Protein AF-0000000078980193 (afdb_homodimer)

Structure (mmCIF, N/CA/C/O backbone):
data_AF-0000000078980193-model_v1
#
loop_
_entity.id
_entity.type
_entity.pdbx_description
1 polymer 'Benzaldehyde lyase, putative'
#
loop_
_atom_site.group_PDB
_atom_site.id
_atom_site.type_symbol
_atom_site.label_atom_id
_atom_site.label_alt_id
_atom_site.label_comp_id
_atom_site.label_asym_id
_atom_site.label_entity_id
_atom_site.label_seq_id
_atom_site.pdbx_PDB_ins_code
_atom_site.Cartn_x
_atom_site.Cartn_y
_atom_site.Cartn_z
_atom_site.occupancy
_atom_site.B_iso_or_equiv
_atom_site.auth_seq_id
_atom_site.auth_comp_id
_atom_site.auth_asym_id
_atom_site.auth_atom_id
_atom_site.pdbx_PDB_model_num
ATOM 1 N N . MET A 1 1 ? -48.719 -17.031 8.781 1 31.34 1 MET A N 1
ATOM 2 C CA . MET A 1 1 ? -47.312 -17.172 9.219 1 31.34 1 MET A CA 1
ATOM 3 C C . MET A 1 1 ? -46.438 -16.125 8.57 1 31.34 1 MET A C 1
ATOM 5 O O . MET A 1 1 ? -46.312 -16.062 7.344 1 31.34 1 MET A O 1
ATOM 9 N N . ASN A 1 2 ? -46.312 -14.938 8.883 1 38.19 2 ASN A N 1
ATOM 10 C CA . ASN A 1 2 ? -45.719 -13.766 8.258 1 38.19 2 ASN A CA 1
ATOM 11 C C . ASN A 1 2 ? -44.25 -14.031 7.879 1 38.19 2 ASN A C 1
ATOM 13 O O . ASN A 1 2 ? -43.406 -14.273 8.75 1 38.19 2 ASN A O 1
ATOM 17 N N . ALA A 1 3 ? -43.906 -14.633 6.73 1 46.69 3 ALA A N 1
ATOM 18 C CA . ALA A 1 3 ? -42.625 -15.125 6.191 1 46.69 3 ALA A CA 1
ATOM 19 C C . ALA A 1 3 ? -41.5 -14.148 6.473 1 46.69 3 ALA A C 1
ATOM 21 O O . ALA A 1 3 ? -41.531 -13.008 6.004 1 46.69 3 ALA A O 1
ATOM 22 N N . HIS A 1 4 ? -40.844 -14.18 7.629 1 60.44 4 HIS A N 1
ATOM 23 C CA . HIS A 1 4 ? -39.719 -13.344 8.031 1 60.44 4 HIS A CA 1
ATOM 24 C C . HIS A 1 4 ? -38.625 -13.32 6.965 1 60.44 4 HIS A C 1
ATOM 26 O O . HIS A 1 4 ? -38.188 -14.367 6.508 1 60.44 4 HIS A O 1
ATOM 32 N N . THR A 1 5 ? -38.438 -12.164 6.18 1 81 5 THR A N 1
ATOM 33 C CA . THR A 1 5 ? -37.5 -11.961 5.082 1 81 5 THR A CA 1
ATOM 34 C C . THR A 1 5 ? -36.031 -12.039 5.578 1 81 5 THR A C 1
ATOM 36 O O . THR A 1 5 ? -35.688 -11.43 6.598 1 81 5 THR A O 1
ATOM 39 N N . ARG A 1 6 ? -35.25 -13.055 5.16 1 91.12 6 ARG A N 1
ATOM 40 C CA . ARG A 1 6 ? -33.844 -13.188 5.473 1 91.12 6 ARG A CA 1
ATOM 41 C C . ARG A 1 6 ? -33 -12.43 4.461 1 91.12 6 ARG A C 1
ATOM 43 O O . ARG A 1 6 ? -33.344 -12.352 3.281 1 91.12 6 ARG A O 1
ATOM 50 N N . ILE A 1 7 ? -32.062 -11.734 5.016 1 93.44 7 ILE A N 1
ATOM 51 C CA . ILE A 1 7 ? -31.141 -10.984 4.16 1 93.44 7 ILE A CA 1
ATOM 52 C C . ILE A 1 7 ? -29.703 -11.414 4.43 1 93.44 7 ILE A C 1
ATOM 54 O O . ILE A 1 7 ? -29.406 -11.977 5.488 1 93.44 7 ILE A O 1
ATOM 58 N N . ARG A 1 8 ? -28.797 -11.164 3.539 1 94.5 8 ARG A N 1
ATOM 59 C CA . ARG A 1 8 ? -27.406 -11.555 3.672 1 94.5 8 ARG A CA 1
ATOM 60 C C . ARG A 1 8 ? -26.703 -10.703 4.723 1 94.5 8 ARG A C 1
ATOM 62 O O . ARG A 1 8 ? -27.109 -9.578 5.008 1 94.5 8 ARG A O 1
ATOM 69 N N . GLY A 1 9 ? -25.641 -11.281 5.32 1 96.62 9 GLY A N 1
ATOM 70 C CA . GLY A 1 9 ? -24.828 -10.547 6.277 1 96.62 9 GLY A CA 1
ATOM 71 C C . GLY A 1 9 ? -24.312 -9.234 5.73 1 96.62 9 GLY A C 1
ATOM 72 O O . GLY A 1 9 ? -24.25 -8.234 6.453 1 96.62 9 GLY A O 1
ATOM 73 N N . GLY A 1 10 ? -23.953 -9.211 4.477 1 97.12 10 GLY A N 1
ATOM 74 C CA . GLY A 1 10 ? -23.516 -7.98 3.844 1 97.12 10 GLY A CA 1
ATOM 75 C C . GLY A 1 10 ? -24.578 -6.902 3.803 1 97.12 10 GLY A C 1
ATOM 76 O O . GLY A 1 10 ? -24.266 -5.719 3.941 1 97.12 10 GLY A O 1
ATOM 77 N N . ALA A 1 11 ? -25.781 -7.312 3.57 1 96.38 11 ALA A N 1
ATOM 78 C CA . ALA A 1 11 ? -26.891 -6.367 3.574 1 96.38 11 ALA A CA 1
ATOM 79 C C . ALA A 1 11 ? -27.125 -5.801 4.973 1 96.38 11 ALA A C 1
ATOM 81 O O . ALA A 1 11 ? -27.469 -4.625 5.121 1 96.38 11 ALA A O 1
ATOM 82 N N . LEU A 1 12 ? -27 -6.645 5.98 1 96.12 12 LEU A N 1
ATOM 83 C CA . LEU A 1 12 ? -27.078 -6.18 7.359 1 96.12 12 LEU A CA 1
ATOM 84 C C . LEU A 1 12 ? -26.031 -5.113 7.641 1 96.12 12 LEU A C 1
ATOM 86 O O . LEU A 1 12 ? -26.328 -4.102 8.289 1 96.12 12 LEU A O 1
ATOM 90 N N . LEU A 1 13 ? -24.812 -5.359 7.207 1 97.62 13 LEU A N 1
ATOM 91 C CA . LEU A 1 13 ? -23.719 -4.406 7.367 1 97.62 13 LEU A CA 1
ATOM 92 C C . LEU A 1 13 ? -24.078 -3.064 6.73 1 97.62 13 LEU A C 1
ATOM 94 O O . LEU A 1 13 ? -23.906 -2.016 7.359 1 97.62 13 LEU A O 1
ATOM 98 N N . ALA A 1 14 ? -24.531 -3.104 5.492 1 97.25 14 ALA A N 1
ATOM 99 C CA . ALA A 1 14 ? -24.859 -1.894 4.746 1 97.25 14 ALA A CA 1
ATOM 100 C C . ALA A 1 14 ? -25.953 -1.095 5.453 1 97.25 14 ALA A C 1
ATOM 102 O O . ALA A 1 14 ? -25.844 0.125 5.598 1 97.25 14 ALA A O 1
ATOM 103 N N . ARG A 1 15 ? -27 -1.766 5.898 1 94.75 15 ARG A N 1
ATOM 104 C CA . ARG A 1 15 ? -28.125 -1.109 6.562 1 94.75 15 ARG A CA 1
ATOM 105 C C . ARG A 1 15 ? -27.688 -0.506 7.895 1 94.75 15 ARG A C 1
ATOM 107 O O . ARG A 1 15 ? -28.125 0.593 8.25 1 94.75 15 ARG A O 1
ATOM 114 N N . ALA A 1 16 ? -26.875 -1.275 8.617 1 94.62 16 ALA A N 1
ATOM 115 C CA . ALA A 1 16 ? -26.375 -0.777 9.898 1 94.62 16 ALA A CA 1
ATOM 116 C C . ALA A 1 16 ? -25.547 0.498 9.703 1 94.62 16 ALA A C 1
ATOM 118 O O . ALA A 1 16 ? -25.688 1.45 10.477 1 94.62 16 ALA A O 1
ATOM 119 N N . LEU A 1 17 ? -24.688 0.54 8.719 1 96.69 17 LEU A N 1
ATOM 120 C CA . LEU A 1 17 ? -23.875 1.71 8.438 1 96.69 17 LEU A CA 1
ATOM 121 C C . LEU A 1 17 ? -24.734 2.896 8.023 1 96.69 17 LEU A C 1
ATOM 123 O O . LEU A 1 17 ? -24.5 4.023 8.477 1 96.69 17 LEU A O 1
ATOM 127 N N . LYS A 1 18 ? -25.688 2.617 7.172 1 94.56 18 LYS A N 1
ATOM 128 C CA . LYS A 1 18 ? -26.609 3.666 6.734 1 94.56 18 LYS A CA 1
ATOM 129 C C . LYS A 1 18 ? -27.391 4.242 7.91 1 94.56 18 LYS A C 1
ATOM 131 O O . LYS A 1 18 ? -27.547 5.461 8.016 1 94.56 18 LYS A O 1
ATOM 136 N N . GLU A 1 19 ? -27.844 3.375 8.734 1 91.75 19 GLU A N 1
ATOM 137 C CA . GLU A 1 19 ? -28.594 3.801 9.914 1 91.75 19 GLU A CA 1
ATOM 138 C C . GLU A 1 19 ? -27.75 4.688 10.82 1 91.75 19 GLU A C 1
ATOM 140 O O . GLU A 1 19 ? -28.266 5.621 11.438 1 91.75 19 GLU A O 1
ATOM 145 N N . LYS A 1 20 ? -26.453 4.395 10.93 1 92.31 20 LYS A N 1
ATOM 146 C CA . LYS A 1 20 ? -25.531 5.191 11.75 1 92.31 20 LYS A CA 1
ATOM 147 C C . LYS A 1 20 ? -25.312 6.574 11.141 1 92.31 20 LYS A C 1
ATOM 149 O O . LYS A 1 20 ? -25.016 7.531 11.852 1 92.31 20 LYS A O 1
ATOM 154 N N . GLY A 1 21 ? -25.406 6.656 9.797 1 91.88 21 GLY A N 1
ATOM 155 C CA . GLY A 1 21 ? -25.281 7.969 9.18 1 91.88 21 GLY A CA 1
ATOM 156 C C . GLY A 1 21 ? -24.156 8.047 8.164 1 91.88 21 GLY A C 1
ATOM 157 O O . GLY A 1 21 ? -23.797 9.133 7.719 1 91.88 21 GLY A O 1
ATOM 158 N N . VAL A 1 22 ? -23.625 6.883 7.785 1 94.56 22 VAL A N 1
ATOM 159 C CA . VAL A 1 22 ? -22.609 6.906 6.742 1 94.56 22 VAL A CA 1
ATOM 160 C C . VAL A 1 22 ? -23.203 7.438 5.441 1 94.56 22 VAL A C 1
ATOM 162 O O . VAL A 1 22 ? -24.25 6.957 4.996 1 94.56 22 VAL A O 1
ATOM 165 N N . GLU A 1 23 ? -22.516 8.344 4.844 1 90.38 23 GLU A N 1
ATOM 166 C CA . GLU A 1 23 ? -23.031 9 3.643 1 90.38 23 GLU A CA 1
ATOM 167 C C . GLU A 1 23 ? -22.25 8.57 2.404 1 90.38 23 GLU A C 1
ATOM 169 O O . GLU A 1 23 ? -22.734 8.727 1.278 1 90.38 23 GLU A O 1
ATOM 174 N N . HIS A 1 24 ? -21.062 8.086 2.561 1 92.12 24 HIS A N 1
ATOM 175 C CA . HIS A 1 24 ? -20.234 7.676 1.44 1 92.12 24 HIS A CA 1
ATOM 176 C C . HIS A 1 24 ? -19.406 6.438 1.793 1 92.12 24 HIS A C 1
ATOM 178 O O . HIS A 1 24 ? -19 6.266 2.943 1 92.12 24 HIS A O 1
ATOM 184 N N . ALA A 1 25 ? -19.266 5.641 0.826 1 97.12 25 ALA A N 1
ATOM 185 C CA . ALA A 1 25 ? -18.344 4.52 0.911 1 97.12 25 ALA A CA 1
ATOM 186 C C . ALA A 1 25 ? -17.344 4.539 -0.247 1 97.12 25 ALA A C 1
ATOM 188 O O . ALA A 1 25 ? -17.656 5.047 -1.328 1 97.12 25 ALA A O 1
ATOM 189 N N . PHE A 1 26 ? -16.188 4.125 -0.017 1 98.5 26 PHE A N 1
ATOM 190 C CA . PHE A 1 26 ? -15.109 4.035 -0.998 1 98.5 26 PHE A CA 1
ATOM 191 C C . PHE A 1 26 ? -14.562 2.615 -1.082 1 98.5 26 PHE A C 1
ATOM 193 O O . PHE A 1 26 ? -14.445 1.931 -0.063 1 98.5 26 PHE A O 1
ATOM 200 N N . THR A 1 27 ? -14.281 2.117 -2.299 1 98.25 27 THR A N 1
ATOM 201 C CA . THR A 1 27 ? -13.922 0.709 -2.422 1 98.25 27 THR A CA 1
ATOM 202 C C . THR A 1 27 ? -13.102 0.469 -3.686 1 98.25 27 THR A C 1
ATOM 204 O O . THR A 1 27 ? -12.977 1.358 -4.531 1 98.25 27 THR A O 1
ATOM 207 N N . LEU A 1 28 ? -12.367 -0.511 -3.801 1 97.69 28 LEU A N 1
ATOM 208 C CA . LEU A 1 28 ? -12.133 -1.345 -4.973 1 97.69 28 LEU A CA 1
ATOM 209 C C . LEU A 1 28 ? -12.859 -2.678 -4.848 1 97.69 28 LEU A C 1
ATOM 211 O O . LEU A 1 28 ? -12.492 -3.52 -4.027 1 97.69 28 LEU A O 1
ATOM 215 N N . ALA A 1 29 ? -13.844 -2.822 -5.637 1 96.75 29 ALA A N 1
ATOM 216 C CA . ALA A 1 29 ? -14.797 -3.916 -5.473 1 96.75 29 ALA A CA 1
ATOM 217 C C . ALA A 1 29 ? -14.102 -5.27 -5.574 1 96.75 29 ALA A C 1
ATOM 219 O O . ALA A 1 29 ? -13.234 -5.465 -6.43 1 96.75 29 ALA A O 1
ATOM 220 N N . GLY A 1 30 ? -14.406 -6.16 -4.688 1 94.31 30 GLY A N 1
ATOM 221 C CA . GLY A 1 30 ? -13.906 -7.523 -4.664 1 94.31 30 GLY A CA 1
ATOM 222 C C . GLY A 1 30 ? -14.984 -8.547 -4.375 1 94.31 30 GLY A C 1
ATOM 223 O O . GLY A 1 30 ? -16.031 -8.219 -3.803 1 94.31 30 GLY A O 1
ATOM 224 N N . GLY A 1 31 ? -14.711 -9.742 -4.75 1 93.44 31 GLY A N 1
ATOM 225 C CA . GLY A 1 31 ? -15.703 -10.812 -4.652 1 93.44 31 GLY A CA 1
ATOM 226 C C . GLY A 1 31 ? -16.156 -11.07 -3.229 1 93.44 31 GLY A C 1
ATOM 227 O O . GLY A 1 31 ? -17.328 -11.367 -2.992 1 93.44 31 GLY A O 1
ATOM 228 N N . PHE A 1 32 ? -15.266 -10.906 -2.273 1 94.88 32 PHE A N 1
ATOM 229 C CA . PHE A 1 32 ? -15.578 -11.172 -0.874 1 94.88 32 PHE A CA 1
ATOM 230 C C . PHE A 1 32 ? -16.531 -10.109 -0.33 1 94.88 32 PHE A C 1
ATOM 232 O O . PHE A 1 32 ? -17.141 -10.305 0.726 1 94.88 32 PHE A O 1
ATOM 239 N N . CYS A 1 33 ? -16.672 -9.016 -1.038 1 96.94 33 CYS A N 1
ATOM 240 C CA . CYS A 1 33 ? -17.453 -7.879 -0.556 1 96.94 33 CYS A CA 1
ATOM 241 C C . CYS A 1 33 ? -18.797 -7.809 -1.258 1 96.94 33 CYS A C 1
ATOM 243 O O . CYS A 1 33 ? -19.609 -6.926 -0.967 1 96.94 33 CYS A O 1
ATOM 245 N N . ASN A 1 34 ? -19.156 -8.742 -2.143 1 96.44 34 ASN A N 1
ATOM 246 C CA . ASN A 1 34 ? -20.297 -8.641 -3.045 1 96.44 34 ASN A CA 1
ATOM 247 C C . ASN A 1 34 ? -21.609 -8.461 -2.275 1 96.44 34 ASN A C 1
ATOM 249 O O . ASN A 1 34 ? -22.422 -7.602 -2.613 1 96.44 34 ASN A O 1
ATOM 253 N N . PRO A 1 35 ? -21.844 -9.211 -1.15 1 96.5 35 PRO A N 1
ATOM 254 C CA . PRO A 1 35 ? -23.109 -9 -0.446 1 96.5 35 PRO A CA 1
ATOM 255 C C . PRO A 1 35 ? -23.219 -7.609 0.171 1 96.5 35 PRO A C 1
ATOM 257 O O . PRO A 1 35 ? -24.312 -7.043 0.232 1 96.5 35 PRO A O 1
ATOM 260 N N . ALA A 1 36 ? -22.109 -7.117 0.68 1 97.94 36 ALA A N 1
ATOM 261 C CA . ALA A 1 36 ? -22.125 -5.754 1.201 1 97.94 36 ALA A CA 1
ATOM 262 C C . ALA A 1 36 ? -22.375 -4.742 0.085 1 97.94 36 ALA A C 1
ATOM 264 O O . ALA A 1 36 ? -23.109 -3.768 0.272 1 97.94 36 ALA A O 1
ATOM 265 N N . LEU A 1 37 ? -21.766 -4.945 -1.057 1 97.56 37 LEU A N 1
ATOM 266 C CA . LEU A 1 37 ? -21.969 -4.07 -2.207 1 97.56 37 LEU A CA 1
ATOM 267 C C . LEU A 1 37 ? -23.422 -4.117 -2.678 1 97.56 37 LEU A C 1
ATOM 269 O O . LEU A 1 37 ? -23.984 -3.086 -3.041 1 97.56 37 LEU A O 1
ATOM 273 N N . GLU A 1 38 ? -23.969 -5.332 -2.684 1 96.88 38 GLU A N 1
ATOM 274 C CA . GLU A 1 38 ? -25.391 -5.441 -2.98 1 96.88 38 GLU A CA 1
ATOM 275 C C . GLU A 1 38 ? -26.219 -4.641 -1.986 1 96.88 38 GLU A C 1
ATOM 277 O O . GLU A 1 38 ? -27.172 -3.951 -2.375 1 96.88 38 GLU A O 1
ATOM 282 N N . GLY A 1 39 ? -25.844 -4.77 -0.725 1 96.62 39 GLY A N 1
ATOM 283 C CA . GLY A 1 39 ? -26.516 -3.992 0.304 1 96.62 39 GLY A CA 1
ATOM 284 C C . GLY A 1 39 ? -26.391 -2.494 0.094 1 96.62 39 GLY A C 1
ATOM 285 O O . GLY A 1 39 ? -27.359 -1.756 0.271 1 96.62 39 GLY A O 1
ATOM 286 N N . PHE A 1 40 ? -25.219 -2.018 -0.251 1 97.06 40 PHE A N 1
ATOM 287 C CA . PHE A 1 40 ? -25 -0.603 -0.536 1 97.06 40 PHE A CA 1
ATOM 288 C C . PHE A 1 40 ? -25.875 -0.147 -1.695 1 97.06 40 PHE A C 1
ATOM 290 O O . PHE A 1 40 ? -26.453 0.946 -1.656 1 97.06 40 PHE A O 1
ATOM 297 N N . MET A 1 41 ? -25.922 -0.979 -2.709 1 95.88 41 MET A N 1
ATOM 298 C CA . MET A 1 41 ? -26.781 -0.67 -3.852 1 95.88 41 MET A CA 1
ATOM 299 C C . MET A 1 41 ? -28.234 -0.536 -3.418 1 95.88 41 MET A C 1
ATOM 301 O O . MET A 1 41 ? -28.906 0.418 -3.799 1 95.88 41 MET A O 1
ATOM 305 N N . GLU A 1 42 ? -28.672 -1.447 -2.59 1 94.69 42 GLU A N 1
ATOM 306 C CA . GLU A 1 42 ? -30.047 -1.462 -2.117 1 94.69 42 GLU A CA 1
ATOM 307 C C . GLU A 1 42 ? -30.359 -0.227 -1.275 1 94.69 42 GLU A C 1
ATOM 309 O O . GLU A 1 42 ? -31.453 0.335 -1.366 1 94.69 42 GLU A O 1
ATOM 314 N N . CYS A 1 43 ? -29.359 0.162 -0.518 1 93.94 43 CYS A N 1
ATOM 315 C CA . CYS A 1 43 ? -29.547 1.308 0.364 1 93.94 43 CYS A CA 1
ATOM 316 C C . CYS A 1 43 ? -29.234 2.611 -0.359 1 93.94 43 CYS A C 1
ATOM 318 O O . CYS A 1 43 ? -29.281 3.686 0.243 1 93.94 43 CYS A O 1
ATOM 320 N N . GLN A 1 44 ? -28.859 2.559 -1.603 1 93.75 44 GLN A N 1
ATOM 321 C CA . GLN A 1 44 ? -28.5 3.721 -2.412 1 93.75 44 GLN A CA 1
ATOM 322 C C . GLN A 1 44 ? -27.359 4.504 -1.776 1 93.75 44 GLN A C 1
ATOM 324 O O . GLN A 1 44 ? -27.422 5.73 -1.669 1 93.75 44 GLN A O 1
ATOM 329 N N . MET A 1 45 ? -26.422 3.779 -1.194 1 93 45 MET A N 1
ATOM 330 C CA . MET A 1 45 ? -25.203 4.371 -0.652 1 93 45 MET A CA 1
ATOM 331 C C . MET A 1 45 ? -24.312 4.91 -1.769 1 93 45 MET A C 1
ATOM 333 O O . MET A 1 45 ? -23.875 4.156 -2.646 1 93 45 MET A O 1
ATOM 337 N N . PRO A 1 46 ? -24.078 6.23 -1.783 1 91.62 46 PRO A N 1
ATOM 338 C CA . PRO A 1 46 ? -23.078 6.703 -2.738 1 91.62 46 PRO A CA 1
ATOM 339 C C . PRO A 1 46 ? -21.719 6.023 -2.553 1 91.62 46 PRO A C 1
ATOM 341 O O . PRO A 1 46 ? -21.25 5.879 -1.424 1 91.62 46 PRO A O 1
ATOM 344 N N . ILE A 1 47 ? -21.172 5.512 -3.668 1 95.06 47 ILE A N 1
ATOM 345 C CA . ILE A 1 47 ? -19.906 4.789 -3.596 1 95.06 47 ILE A CA 1
ATOM 346 C C . ILE A 1 47 ? -18.984 5.246 -4.727 1 95.06 47 ILE A C 1
ATOM 348 O O . ILE A 1 47 ? -19.453 5.562 -5.824 1 95.06 47 ILE A O 1
ATOM 352 N N . ILE A 1 48 ? -17.719 5.449 -4.473 1 96.31 48 ILE A N 1
ATOM 353 C CA . ILE A 1 48 ? -16.688 5.656 -5.496 1 96.31 48 ILE A CA 1
ATOM 354 C C . ILE A 1 48 ? -15.812 4.41 -5.609 1 96.31 48 ILE A C 1
ATOM 356 O O . ILE A 1 48 ? -15.25 3.951 -4.613 1 96.31 48 ILE A O 1
ATOM 360 N N . ASN A 1 49 ? -15.805 3.805 -6.742 1 96.06 49 ASN A N 1
ATOM 361 C CA . ASN A 1 49 ? -14.875 2.727 -7.062 1 96.06 49 ASN A CA 1
ATOM 362 C C . ASN A 1 49 ? -13.492 3.266 -7.426 1 96.06 49 ASN A C 1
ATOM 364 O O . ASN A 1 49 ? -13.359 4.094 -8.328 1 96.06 49 ASN A O 1
ATOM 368 N N . CYS A 1 50 ? -12.484 2.838 -6.734 1 97.5 50 CYS A N 1
ATOM 369 C CA . CYS A 1 50 ? -11.156 3.42 -6.863 1 97.5 50 CYS A CA 1
ATOM 370 C C . CYS A 1 50 ? -10.211 2.475 -7.602 1 97.5 50 CYS A C 1
ATOM 372 O O . CYS A 1 50 ? -10.461 1.268 -7.656 1 97.5 50 CYS A O 1
ATOM 374 N N . PRO A 1 51 ? -9.156 2.979 -8.211 1 97.31 51 PRO A N 1
ATOM 375 C CA . PRO A 1 51 ? -8.203 2.137 -8.938 1 97.31 51 PRO A CA 1
ATOM 376 C C . PRO A 1 51 ? -7.352 1.27 -8.008 1 97.31 51 PRO A C 1
ATOM 378 O O . PRO A 1 51 ? -6.715 0.315 -8.461 1 97.31 51 PRO A O 1
ATOM 381 N N . HIS A 1 52 ? -7.309 1.572 -6.789 1 98.06 52 HIS A N 1
ATOM 382 C CA . HIS A 1 52 ? -6.492 0.908 -5.781 1 98.06 52 HIS A CA 1
ATOM 383 C C . HIS A 1 52 ? -7.086 1.083 -4.387 1 98.06 52 HIS A C 1
ATOM 385 O O . HIS A 1 52 ? -7.621 2.146 -4.062 1 98.06 52 HIS A O 1
ATOM 391 N N . GLU A 1 53 ? -6.969 0.122 -3.52 1 98.38 53 GLU A N 1
ATOM 392 C CA . GLU A 1 53 ? -7.574 0.171 -2.191 1 98.38 53 GLU A CA 1
ATOM 393 C C . GLU A 1 53 ? -6.918 1.244 -1.327 1 98.38 53 GLU A C 1
ATOM 395 O O . GLU A 1 53 ? -7.566 1.832 -0.46 1 98.38 53 GLU A O 1
ATOM 400 N N . GLN A 1 54 ? -5.605 1.533 -1.517 1 98.25 54 GLN A N 1
ATOM 401 C CA . GLN A 1 54 ? -4.957 2.648 -0.836 1 98.25 54 GLN A CA 1
ATOM 402 C C . GLN A 1 54 ? -5.656 3.969 -1.154 1 98.25 54 GLN A C 1
ATOM 404 O O . GLN A 1 54 ? -5.832 4.812 -0.272 1 98.25 54 GLN A O 1
ATOM 409 N N . VAL A 1 55 ? -6.035 4.188 -2.432 1 98.31 55 VAL A N 1
ATOM 410 C CA . VAL A 1 55 ? -6.734 5.391 -2.873 1 98.31 55 VAL A CA 1
ATOM 411 C C . VAL A 1 55 ? -8.109 5.461 -2.209 1 98.31 55 VAL A C 1
ATOM 413 O O . VAL A 1 55 ? -8.523 6.527 -1.752 1 98.31 55 VAL A O 1
ATOM 416 N N . ALA A 1 56 ? -8.781 4.297 -2.1 1 98.62 56 ALA A N 1
ATOM 417 C CA . ALA A 1 56 ? -10.07 4.242 -1.408 1 98.62 56 ALA A CA 1
ATOM 418 C C . ALA A 1 56 ? -9.93 4.703 0.04 1 98.62 56 ALA A C 1
ATOM 420 O O . ALA A 1 56 ? -10.75 5.488 0.529 1 98.62 56 ALA A O 1
ATOM 421 N N . GLY A 1 57 ? -8.922 4.199 0.712 1 98.69 57 GLY A N 1
ATOM 422 C CA . GLY A 1 57 ? -8.68 4.598 2.09 1 98.69 57 GLY A CA 1
ATOM 423 C C . GLY A 1 57 ? -8.359 6.074 2.24 1 98.69 57 GLY A C 1
ATOM 424 O O . GLY A 1 57 ? -8.883 6.738 3.135 1 98.69 57 GLY A O 1
ATOM 425 N N . HIS A 1 58 ? -7.504 6.629 1.357 1 98.56 58 HIS A N 1
ATOM 426 C CA . HIS A 1 58 ? -7.145 8.039 1.423 1 98.56 58 HIS A CA 1
ATOM 427 C C . HIS A 1 58 ? -8.344 8.93 1.112 1 98.56 58 HIS A C 1
ATOM 429 O O . HIS A 1 58 ? -8.477 10.016 1.679 1 98.56 58 HIS A O 1
ATOM 435 N N . LEU A 1 59 ? -9.172 8.477 0.176 1 98.38 59 LEU A N 1
ATOM 436 C CA . LEU A 1 59 ? -10.391 9.227 -0.116 1 98.38 59 LEU A CA 1
ATOM 437 C C . LEU A 1 59 ? -11.312 9.25 1.096 1 98.38 59 LEU A C 1
ATOM 439 O O . LEU A 1 59 ? -11.898 10.289 1.415 1 98.38 59 LEU A O 1
ATOM 443 N N . ALA A 1 60 ? -11.461 8.109 1.756 1 98.62 60 ALA A N 1
ATOM 444 C CA . ALA A 1 60 ? -12.25 8.047 2.982 1 98.62 60 ALA A CA 1
ATOM 445 C C . ALA A 1 60 ? -11.688 8.984 4.047 1 98.62 60 ALA A C 1
ATOM 447 O O . ALA A 1 60 ? -12.438 9.688 4.73 1 98.62 60 ALA A O 1
ATOM 448 N N . ASP A 1 61 ? -10.391 9.031 4.168 1 98 61 ASP A N 1
ATOM 449 C CA . ASP A 1 61 ? -9.711 9.898 5.117 1 98 61 ASP A CA 1
ATOM 450 C C . ASP A 1 61 ? -9.984 11.375 4.812 1 98 61 ASP A C 1
ATOM 452 O O . ASP A 1 61 ? -10.461 12.109 5.676 1 98 61 ASP A O 1
ATOM 456 N N . GLY A 1 62 ? -9.734 11.773 3.514 1 97.25 62 GLY A N 1
ATOM 457 C CA . GLY A 1 62 ? -9.992 13.141 3.113 1 97.25 62 GLY A CA 1
ATOM 458 C C . GLY A 1 62 ? -11.43 13.562 3.32 1 97.25 62 GLY A C 1
ATOM 459 O O . GLY A 1 62 ? -11.695 14.664 3.814 1 97.25 62 GLY A O 1
ATOM 460 N N . HIS A 1 63 ? -12.32 12.68 2.977 1 97.56 63 HIS A N 1
ATOM 461 C CA . HIS A 1 63 ? -13.742 12.945 3.16 1 97.56 63 HIS A CA 1
ATOM 462 C C . HIS A 1 63 ? -14.07 13.172 4.629 1 97.56 63 HIS A C 1
ATOM 464 O O . HIS A 1 63 ? -14.773 14.133 4.973 1 97.56 63 HIS A O 1
ATOM 470 N N . SER A 1 64 ? -13.578 12.328 5.465 1 96.81 64 SER A N 1
ATOM 471 C CA . SER A 1 64 ? -13.875 12.375 6.891 1 96.81 64 SER A CA 1
ATOM 472 C C . SER A 1 64 ? -13.25 13.602 7.543 1 96.81 64 SER A C 1
ATOM 474 O O . SER A 1 64 ? -13.844 14.203 8.445 1 96.81 64 SER A O 1
ATOM 476 N N . ARG A 1 65 ? -12.062 14.008 7.086 1 95.25 65 ARG A N 1
ATOM 477 C CA . ARG A 1 65 ? -11.414 15.203 7.629 1 95.25 65 ARG A CA 1
ATOM 478 C C . ARG A 1 65 ? -12.258 16.453 7.375 1 95.25 65 ARG A C 1
ATOM 480 O O . ARG A 1 65 ? -12.289 17.359 8.203 1 95.25 65 ARG A O 1
ATOM 487 N N . ILE A 1 66 ? -12.93 16.453 6.242 1 95.31 66 ILE A N 1
ATOM 488 C CA . ILE A 1 66 ? -13.688 17.641 5.852 1 95.31 66 ILE A CA 1
ATOM 489 C C . ILE A 1 66 ? -15.062 17.609 6.52 1 95.31 66 ILE A C 1
ATOM 491 O O . ILE A 1 66 ? -15.5 18.609 7.082 1 95.31 66 ILE A O 1
ATOM 495 N N . THR A 1 67 ? -15.703 16.453 6.574 1 94.69 67 THR A N 1
ATOM 496 C CA . THR A 1 67 ? -17.078 16.359 7.047 1 94.69 67 THR A CA 1
ATOM 497 C C . THR A 1 67 ? -17.125 16.156 8.562 1 94.69 67 THR A C 1
ATOM 499 O O . THR A 1 67 ? -18.156 16.375 9.195 1 94.69 67 THR A O 1
ATOM 502 N N . ARG A 1 68 ? -15.992 15.586 9.109 1 92.31 68 ARG A N 1
ATOM 503 C CA . ARG A 1 68 ? -15.867 15.25 10.523 1 92.31 68 ARG A CA 1
ATOM 504 C C . ARG A 1 68 ? -16.828 14.141 10.914 1 92.31 68 ARG A C 1
ATOM 506 O O . ARG A 1 68 ? -17.281 14.078 12.062 1 92.31 68 ARG A O 1
ATOM 513 N N . LYS A 1 69 ? -17.25 13.375 9.922 1 93.31 69 LYS A N 1
ATOM 514 C CA . LYS A 1 69 ? -18.094 12.195 10.102 1 93.31 69 LYS A CA 1
ATOM 515 C C . LYS A 1 69 ? -17.391 10.938 9.602 1 93.31 69 LYS A C 1
ATOM 517 O O . LYS A 1 69 ? -16.625 10.992 8.633 1 93.31 69 LYS A O 1
ATOM 522 N N . PRO A 1 70 ? -17.734 9.82 10.305 1 95.88 70 PRO A N 1
ATOM 523 C CA . PRO A 1 70 ? -17.125 8.578 9.82 1 95.88 70 PRO A CA 1
ATOM 524 C C . PRO A 1 70 ? -17.5 8.258 8.375 1 95.88 70 PRO A C 1
ATOM 526 O O . PRO A 1 70 ? -18.641 8.484 7.969 1 95.88 70 PRO A O 1
ATOM 529 N N . SER A 1 71 ? -16.578 7.832 7.617 1 97.06 71 SER A N 1
ATOM 530 C CA . SER A 1 71 ? -16.797 7.234 6.301 1 97.06 71 SER A CA 1
ATOM 531 C C . SER A 1 71 ? -16.266 5.805 6.25 1 97.06 71 SER A C 1
ATOM 533 O O . SER A 1 71 ? -15.711 5.309 7.234 1 97.06 71 SER A O 1
ATOM 535 N N . VAL A 1 72 ? -16.562 5.102 5.109 1 98.56 72 VAL A N 1
ATOM 536 C CA . VAL A 1 72 ? -16.266 3.67 5.059 1 98.56 72 VAL A CA 1
ATOM 537 C C . VAL A 1 72 ? -15.297 3.383 3.91 1 98.56 72 VAL A C 1
ATOM 539 O O . VAL A 1 72 ? -15.461 3.904 2.805 1 98.56 72 VAL A O 1
ATOM 542 N N . CYS A 1 73 ? -14.258 2.662 4.133 1 98.75 73 CYS A N 1
ATOM 543 C CA . CYS A 1 73 ? -13.414 1.992 3.146 1 98.75 73 CYS A CA 1
ATOM 544 C C . CYS A 1 73 ? -13.633 0.485 3.176 1 98.75 73 CYS A C 1
ATOM 546 O O . CYS A 1 73 ? -13.273 -0.182 4.148 1 98.75 73 CYS A O 1
ATOM 548 N N . LEU A 1 74 ? -14.258 -0.097 2.154 1 98.75 74 LEU A N 1
ATOM 549 C CA . LEU A 1 74 ? -14.602 -1.512 2.072 1 98.75 74 LEU A CA 1
ATOM 550 C C . LEU A 1 74 ? -13.711 -2.23 1.062 1 98.75 74 LEU A C 1
ATOM 552 O O . LEU A 1 74 ? -13.719 -1.896 -0.124 1 98.75 74 LEU A O 1
ATOM 556 N N . VAL A 1 75 ? -12.977 -3.244 1.534 1 98.12 75 VAL A N 1
ATOM 557 C CA . VAL A 1 75 ? -12.039 -3.916 0.632 1 98.12 75 VAL A CA 1
ATOM 558 C C . VAL A 1 75 ? -12.016 -5.41 0.937 1 98.12 75 VAL A C 1
ATOM 560 O O . VAL A 1 75 ? -12.555 -5.855 1.953 1 98.12 75 VAL A O 1
ATOM 563 N N . GLY A 1 76 ? -11.5 -6.211 0.023 1 97.06 76 GLY A N 1
ATOM 564 C CA . GLY A 1 76 ? -11.289 -7.633 0.23 1 97.06 76 GLY A CA 1
ATOM 565 C C . GLY A 1 76 ? -10.039 -7.941 1.029 1 97.06 76 GLY A C 1
ATOM 566 O O . GLY A 1 76 ? -9.359 -7.031 1.507 1 97.06 76 GLY A O 1
ATOM 567 N N . PRO A 1 77 ? -9.664 -9.211 1.178 1 94.38 77 PRO A N 1
ATOM 568 C CA . PRO A 1 77 ? -8.539 -9.578 2.043 1 94.38 77 PRO A CA 1
ATOM 569 C C . PRO A 1 77 ? -7.199 -9.047 1.533 1 94.38 77 PRO A C 1
ATOM 571 O O . PRO A 1 77 ? -6.438 -8.453 2.297 1 94.38 77 PRO A O 1
ATOM 574 N N . GLU A 1 78 ? -6.891 -9.305 0.265 1 92.75 78 GLU A N 1
ATOM 575 C CA . GLU A 1 78 ? -5.641 -8.773 -0.277 1 92.75 78 GLU A CA 1
ATOM 576 C C . GLU A 1 78 ? -5.68 -7.254 -0.367 1 92.75 78 GLU A C 1
ATOM 578 O O . GLU A 1 78 ? -4.652 -6.59 -0.208 1 92.75 78 GLU A O 1
ATOM 583 N N . GLY A 1 79 ? -6.871 -6.691 -0.618 1 96.75 79 GLY A N 1
ATOM 584 C CA . GLY A 1 79 ? -7.059 -5.25 -0.631 1 96.75 79 GLY A CA 1
ATOM 585 C C . GLY A 1 79 ? -6.805 -4.605 0.718 1 96.75 79 GLY A C 1
ATOM 586 O O . GLY A 1 79 ? -6.387 -3.447 0.788 1 96.75 79 GLY A O 1
ATOM 587 N N . PHE A 1 80 ? -7.051 -5.414 1.796 1 97.94 80 PHE A N 1
ATOM 588 C CA . PHE A 1 80 ? -6.738 -4.93 3.137 1 97.94 80 PHE A CA 1
ATOM 589 C C . PHE A 1 80 ? -5.273 -4.52 3.236 1 97.94 80 PHE A C 1
ATOM 591 O O . PHE A 1 80 ? -4.957 -3.453 3.764 1 97.94 80 PHE A O 1
ATOM 598 N N . ALA A 1 81 ? -4.367 -5.344 2.725 1 97.81 81 ALA A N 1
ATOM 599 C CA . ALA A 1 81 ? -2.941 -5.027 2.775 1 97.81 81 ALA A CA 1
ATOM 600 C C . ALA A 1 81 ? -2.645 -3.719 2.049 1 97.81 81 ALA A C 1
ATOM 602 O O . ALA A 1 81 ? -1.811 -2.928 2.498 1 97.81 81 ALA A O 1
ATOM 603 N N . ASN A 1 82 ? -3.344 -3.473 0.953 1 98.19 82 ASN A N 1
ATOM 604 C CA . ASN A 1 82 ? -3.188 -2.242 0.185 1 98.19 82 ASN A CA 1
ATOM 605 C C . ASN A 1 82 ? -3.709 -1.031 0.953 1 98.19 82 ASN A C 1
ATOM 607 O O . ASN A 1 82 ? -3.283 0.098 0.704 1 98.19 82 ASN A O 1
ATOM 611 N N . ALA A 1 83 ? -4.629 -1.206 1.902 1 98.38 83 ALA A N 1
ATOM 612 C CA . ALA A 1 83 ? -5.266 -0.103 2.619 1 98.38 83 ALA A CA 1
ATOM 613 C C . ALA A 1 83 ? -4.465 0.277 3.861 1 98.38 83 ALA A C 1
ATOM 615 O O . ALA A 1 83 ? -4.723 1.312 4.48 1 98.38 83 ALA A O 1
ATOM 616 N N . VAL A 1 84 ? -3.439 -0.476 4.227 1 98.5 84 VAL A N 1
ATOM 617 C CA . VAL A 1 84 ? -2.689 -0.308 5.469 1 98.5 84 VAL A CA 1
ATOM 618 C C . VAL A 1 84 ? -2.068 1.086 5.516 1 98.5 84 VAL A C 1
ATOM 620 O O . VAL A 1 84 ? -2.152 1.777 6.531 1 98.5 84 VAL A O 1
ATOM 623 N N . PRO A 1 85 ? -1.49 1.582 4.406 1 97.94 85 PRO A N 1
ATOM 624 C CA . PRO A 1 85 ? -0.924 2.932 4.477 1 97.94 85 PRO A CA 1
ATOM 625 C C . PRO A 1 85 ? -1.98 4 4.738 1 97.94 85 PRO A C 1
ATOM 627 O O . PRO A 1 85 ? -1.695 5.012 5.387 1 97.94 85 PRO A O 1
ATOM 630 N N . ALA A 1 86 ? -3.189 3.799 4.211 1 98.25 86 ALA A N 1
ATOM 631 C CA . ALA A 1 86 ? -4.262 4.754 4.484 1 98.25 86 ALA A CA 1
ATOM 632 C C . ALA A 1 86 ? -4.676 4.711 5.949 1 98.25 86 ALA A C 1
ATOM 634 O O . ALA A 1 86 ? -5.047 5.734 6.527 1 98.25 86 ALA A O 1
ATOM 635 N N . MET A 1 87 ? -4.629 3.516 6.602 1 98.38 87 MET A N 1
ATOM 636 C CA . MET A 1 87 ? -4.879 3.404 8.031 1 98.38 87 MET A CA 1
ATOM 637 C C . MET A 1 87 ? -3.861 4.215 8.828 1 98.38 87 MET A C 1
ATOM 639 O O . MET A 1 87 ? -4.227 4.922 9.773 1 98.38 87 MET A O 1
ATOM 643 N N . LEU A 1 88 ? -2.633 4.133 8.383 1 97.25 88 LEU A N 1
ATOM 644 C CA . LEU A 1 88 ? -1.559 4.867 9.047 1 97.25 88 LEU A CA 1
ATOM 645 C C . LEU A 1 88 ? -1.806 6.371 8.977 1 97.25 88 LEU A C 1
ATOM 647 O O . LEU A 1 88 ? -1.667 7.074 9.977 1 97.25 88 LEU A O 1
ATOM 651 N N . GLU A 1 89 ? -2.148 6.848 7.781 1 96.19 89 GLU A N 1
ATOM 652 C CA . GLU A 1 89 ? -2.406 8.266 7.582 1 96.19 89 GLU A CA 1
ATOM 653 C C . GLU A 1 89 ? -3.588 8.742 8.422 1 96.19 89 GLU A C 1
ATOM 655 O O . GLU A 1 89 ? -3.516 9.789 9.07 1 96.19 89 GLU A O 1
ATOM 660 N N . ALA A 1 90 ? -4.625 7.977 8.43 1 96.88 90 ALA A N 1
ATOM 661 C CA . ALA A 1 90 ? -5.809 8.312 9.219 1 96.88 90 ALA A CA 1
ATOM 662 C C . ALA A 1 90 ? -5.496 8.289 10.711 1 96.88 90 ALA A C 1
ATOM 664 O O . ALA A 1 90 ? -6 9.117 11.469 1 96.88 90 ALA A O 1
ATOM 665 N N . TRP A 1 91 ? -4.688 7.363 11.125 1 94.88 91 TRP A N 1
ATOM 666 C CA . TRP A 1 91 ? -4.273 7.23 12.516 1 94.88 91 TRP A CA 1
ATOM 667 C C . TRP A 1 91 ? -3.537 8.477 12.984 1 94.88 91 TRP A C 1
ATOM 669 O O . TRP A 1 91 ? -3.814 9 14.07 1 94.88 91 TRP A O 1
ATOM 679 N N . GLY A 1 92 ? -2.686 8.977 12.164 1 90.88 92 GLY A N 1
ATOM 680 C CA . GLY A 1 92 ? -1.91 10.156 12.508 1 90.88 92 GLY A CA 1
ATOM 681 C C . GLY A 1 92 ? -2.764 11.398 12.703 1 90.88 92 GLY A C 1
ATOM 682 O O . GLY A 1 92 ? -2.475 12.227 13.57 1 90.88 92 GLY A O 1
ATOM 683 N N . GLU A 1 93 ? -3.832 11.492 11.938 1 91.75 93 GLU A N 1
ATOM 684 C CA . GLU A 1 93 ? -4.688 12.68 11.984 1 91.75 93 GLU A CA 1
ATOM 685 C C . GLU A 1 93 ? -5.938 12.43 12.82 1 91.75 93 GLU A C 1
ATOM 687 O O . GLU A 1 93 ? -6.809 13.297 12.922 1 91.75 93 GLU A O 1
ATOM 692 N N . ARG A 1 94 ? -6.031 11.242 13.414 1 92.75 94 ARG A N 1
ATOM 693 C CA . ARG A 1 94 ? -7.152 10.836 14.258 1 92.75 94 ARG A CA 1
ATOM 694 C C . ARG A 1 94 ? -8.461 10.875 13.477 1 92.75 94 ARG A C 1
ATOM 696 O O . ARG A 1 94 ? -9.492 11.305 14.008 1 92.75 94 ARG A O 1
ATOM 703 N N . THR A 1 95 ? -8.391 10.5 12.211 1 96 95 THR A N 1
ATOM 704 C CA . THR A 1 95 ? -9.57 10.531 11.344 1 96 95 THR A CA 1
ATOM 705 C C . THR A 1 95 ? -10.438 9.297 11.57 1 96 95 THR A C 1
ATOM 707 O O . THR A 1 95 ? -9.953 8.172 11.5 1 96 95 THR A O 1
ATOM 710 N N . PRO A 1 96 ? -11.703 9.438 11.836 1 96.88 96 PRO A N 1
ATOM 711 C CA . PRO A 1 96 ? -12.586 8.305 12.125 1 96.88 96 PRO A CA 1
ATOM 712 C C . PRO A 1 96 ? -13.031 7.562 10.867 1 96.88 96 PRO A C 1
ATOM 714 O O . PRO A 1 96 ? -14.227 7.492 10.578 1 96.88 96 PRO A O 1
ATOM 717 N N . VAL A 1 97 ? -12.195 6.922 10.211 1 98.56 97 VAL A N 1
ATOM 718 C CA . VAL A 1 97 ? -12.523 6.059 9.078 1 98.56 97 VAL A CA 1
ATOM 719 C C . VAL A 1 97 ? -12.836 4.648 9.578 1 98.56 97 VAL A C 1
ATOM 721 O O . VAL A 1 97 ? -12.133 4.117 10.438 1 98.56 97 VAL A O 1
ATOM 724 N N . ILE A 1 98 ? -13.914 4.066 9.086 1 98.75 98 ILE A N 1
ATOM 725 C CA . ILE A 1 98 ? -14.234 2.672 9.367 1 98.75 98 ILE A CA 1
ATOM 726 C C . ILE A 1 98 ? -13.75 1.79 8.219 1 98.75 98 ILE A C 1
ATOM 728 O O . ILE A 1 98 ? -14.383 1.718 7.168 1 98.75 98 ILE A O 1
ATOM 732 N N . PHE A 1 99 ? -12.648 1.155 8.445 1 98.88 99 PHE A N 1
ATOM 733 C CA . PHE A 1 99 ? -12.133 0.179 7.492 1 98.88 99 PHE A CA 1
ATOM 734 C C . PHE A 1 99 ? -12.836 -1.165 7.668 1 98.88 99 PHE A C 1
ATOM 736 O O . PHE A 1 99 ? -12.914 -1.687 8.781 1 98.88 99 PHE A O 1
ATOM 743 N N . ILE A 1 100 ? -13.352 -1.703 6.578 1 98.88 100 ILE A N 1
ATOM 744 C CA . ILE A 1 100 ? -14.023 -2.994 6.613 1 98.88 100 ILE A CA 1
ATOM 745 C C . ILE A 1 100 ? -13.375 -3.949 5.617 1 98.88 100 ILE A C 1
ATOM 747 O O . ILE A 1 100 ? -13.211 -3.613 4.441 1 98.88 100 ILE A O 1
ATOM 751 N N . THR A 1 101 ? -12.984 -5.113 6.086 1 98.69 101 THR A N 1
ATOM 752 C CA . THR A 1 101 ? -12.406 -6.156 5.246 1 98.69 101 THR A CA 1
ATOM 753 C C . THR A 1 101 ? -13.367 -7.332 5.102 1 98.69 101 THR A C 1
ATOM 755 O O . THR A 1 101 ? -13.789 -7.922 6.098 1 98.69 101 THR A O 1
ATOM 758 N N . GLY A 1 102 ? -13.812 -7.605 3.824 1 98 102 GLY A N 1
ATOM 759 C CA . GLY A 1 102 ? -14.32 -8.945 3.592 1 98 102 GLY A CA 1
ATOM 760 C C . GLY A 1 102 ? -13.25 -10.016 3.688 1 98 102 GLY A C 1
ATOM 761 O O . GLY A 1 102 ? -12.508 -10.25 2.73 1 98 102 GLY A O 1
ATOM 762 N N . SER A 1 103 ? -13.219 -10.727 4.809 1 96.81 103 SER A N 1
ATOM 763 C CA . SER A 1 103 ? -12.086 -11.594 5.102 1 96.81 103 SER A CA 1
ATOM 764 C C . SER A 1 103 ? -12.383 -13.039 4.727 1 96.81 103 SER A C 1
ATOM 766 O O . SER A 1 103 ? -13.492 -13.359 4.289 1 96.81 103 SER A O 1
ATOM 768 N N . SER A 1 104 ? -11.336 -13.875 4.836 1 94.12 104 SER A N 1
ATOM 769 C CA . SER A 1 104 ? -11.43 -15.289 4.496 1 94.12 104 SER A CA 1
ATOM 770 C C . SER A 1 104 ? -12.406 -16.016 5.418 1 94.12 104 SER A C 1
ATOM 772 O O . SER A 1 104 ? -12.828 -15.461 6.438 1 94.12 104 SER A O 1
ATOM 774 N N . THR A 1 105 ? -12.711 -17.188 5.082 1 92.25 105 THR A N 1
ATOM 775 C CA . THR A 1 105 ? -13.75 -17.969 5.738 1 92.25 105 THR A CA 1
ATOM 776 C C . THR A 1 105 ? -13.352 -18.312 7.176 1 92.25 105 THR A C 1
ATOM 778 O O . THR A 1 105 ? -12.172 -18.531 7.457 1 92.25 105 THR A O 1
ATOM 781 N N . LEU A 1 106 ? -14.367 -18.359 8.023 1 91.62 106 LEU A N 1
ATOM 782 C CA . LEU A 1 106 ? -14.172 -18.781 9.406 1 91.62 106 LEU A CA 1
ATOM 783 C C . LEU A 1 106 ? -14 -20.297 9.484 1 91.62 106 LEU A C 1
ATOM 785 O O . LEU A 1 106 ? -13.25 -20.797 10.328 1 91.62 106 LEU A O 1
ATOM 789 N N . LYS A 1 107 ? -14.641 -21 8.734 1 86.81 107 LYS A N 1
ATOM 790 C CA . LYS A 1 107 ? -14.68 -22.453 8.758 1 86.81 107 LYS A CA 1
ATOM 791 C C . LYS A 1 107 ? -13.281 -23.047 8.648 1 86.81 107 LYS A C 1
ATOM 793 O O . LYS A 1 107 ? -12.992 -24.094 9.227 1 86.81 107 LYS A O 1
ATOM 798 N N . ARG A 1 108 ? -12.398 -22.453 7.988 1 85.5 108 ARG A N 1
ATOM 799 C CA . ARG A 1 108 ? -11.055 -22.984 7.777 1 85.5 108 ARG A CA 1
ATOM 800 C C . ARG A 1 108 ? -10 -22.016 8.32 1 85.5 108 ARG A C 1
ATOM 802 O O . ARG A 1 108 ? -8.883 -21.969 7.805 1 85.5 108 ARG A O 1
ATOM 809 N N . GLN A 1 109 ? -10.43 -21.312 9.266 1 89.38 109 GLN A N 1
ATOM 810 C CA . GLN A 1 109 ? -9.492 -20.344 9.812 1 89.38 109 GLN A CA 1
ATOM 811 C C . GLN A 1 109 ? -8.219 -21.031 10.32 1 89.38 109 GLN A C 1
ATOM 813 O O . GLN A 1 109 ? -8.289 -21.984 11.094 1 89.38 109 GLN A O 1
ATOM 818 N N . GLY A 1 110 ? -7.148 -20.594 9.859 1 86.62 110 GLY A N 1
ATOM 819 C CA . GLY A 1 110 ? -5.852 -21.109 10.273 1 86.62 110 GLY A CA 1
ATOM 820 C C . GLY A 1 110 ? -5.363 -22.266 9.422 1 86.62 110 GLY A C 1
ATOM 821 O O . GLY A 1 110 ? -4.211 -22.688 9.539 1 86.62 110 GLY A O 1
ATOM 822 N N . ALA A 1 111 ? -6.145 -22.703 8.484 1 86.56 111 ALA A N 1
ATOM 823 C CA . ALA A 1 111 ? -5.801 -23.891 7.719 1 86.56 111 ALA A CA 1
ATOM 824 C C . ALA A 1 111 ? -5.23 -23.516 6.355 1 86.56 111 ALA A C 1
ATOM 826 O O . ALA A 1 111 ? -4.922 -24.406 5.543 1 86.56 111 ALA A O 1
ATOM 827 N N . GLY A 1 112 ? -5.043 -22.234 6.148 1 86.62 112 GLY A N 1
ATOM 828 C CA . GLY A 1 112 ? -4.594 -21.828 4.828 1 86.62 112 GLY A CA 1
ATOM 829 C C . GLY A 1 112 ? -5.73 -21.672 3.836 1 86.62 112 GLY A C 1
ATOM 830 O O . GLY A 1 112 ? -5.66 -22.172 2.715 1 86.62 112 GLY A O 1
ATOM 831 N N . GLY A 1 113 ? -6.766 -21 4.355 1 83.44 113 GLY A N 1
ATOM 832 C CA . GLY A 1 113 ? -7.906 -20.719 3.504 1 83.44 113 GLY A CA 1
ATOM 833 C C . GLY A 1 113 ? -7.582 -19.734 2.393 1 83.44 113 GLY A C 1
ATOM 834 O O . GLY A 1 113 ? -6.508 -19.125 2.381 1 83.44 113 GLY A O 1
ATOM 835 N N . PHE A 1 114 ? -8.562 -19.656 1.438 1 85.94 114 PHE A N 1
ATOM 836 C CA . PHE A 1 114 ? -8.367 -18.766 0.297 1 85.94 114 PHE A CA 1
ATOM 837 C C . PHE A 1 114 ? -8.141 -17.328 0.757 1 85.94 114 PHE A C 1
ATOM 839 O O . PHE A 1 114 ? -8.992 -16.75 1.441 1 85.94 114 PHE A O 1
ATOM 846 N N . LYS A 1 115 ? -7.008 -16.766 0.486 1 92.12 115 LYS A N 1
ATOM 847 C CA . LYS A 1 115 ? -6.613 -15.391 0.788 1 92.12 115 LYS A CA 1
ATOM 848 C C . LYS A 1 115 ? -6.664 -15.117 2.289 1 92.12 115 LYS A C 1
ATOM 850 O O . LYS A 1 115 ? -7.055 -14.031 2.715 1 92.12 115 LYS A O 1
ATOM 855 N N . GLU A 1 116 ? -6.383 -16.094 3.105 1 92.81 116 GLU A N 1
ATOM 856 C CA . GLU A 1 116 ? -6.395 -15.93 4.559 1 92.81 116 GLU A CA 1
ATOM 857 C C . GLU A 1 116 ? -5.25 -15.039 5.02 1 92.81 116 GLU A C 1
ATOM 859 O O . GLU A 1 116 ? -4.09 -15.273 4.68 1 92.81 116 GLU A O 1
ATOM 864 N N . ILE A 1 117 ? -5.605 -14.008 5.734 1 94.19 117 ILE A N 1
ATOM 865 C CA . ILE A 1 117 ? -4.664 -13.07 6.34 1 94.19 117 ILE A CA 1
ATOM 866 C C . ILE A 1 117 ? -5.133 -12.711 7.746 1 94.19 117 ILE A C 1
ATOM 868 O O . ILE A 1 117 ? -6.336 -12.641 8.008 1 94.19 117 ILE A O 1
ATOM 872 N N . ASP A 1 118 ? -4.18 -12.531 8.648 1 96.44 118 ASP A N 1
ATOM 873 C CA . ASP A 1 118 ? -4.539 -12.023 9.961 1 96.44 118 ASP A CA 1
ATOM 874 C C . ASP A 1 118 ? -4.688 -10.5 9.945 1 96.44 118 ASP A C 1
ATOM 876 O O . ASP A 1 118 ? -3.906 -9.789 10.578 1 96.44 118 ASP A O 1
ATOM 880 N N . ASP A 1 119 ? -5.762 -10.094 9.32 1 97.81 119 ASP A N 1
ATOM 881 C CA . ASP A 1 119 ? -5.973 -8.664 9.109 1 97.81 119 ASP A CA 1
ATOM 882 C C . ASP A 1 119 ? -6.207 -7.938 10.438 1 97.81 119 ASP A C 1
ATOM 884 O O . ASP A 1 119 ? -5.805 -6.785 10.602 1 97.81 119 ASP A O 1
ATOM 888 N N . VAL A 1 120 ? -6.762 -8.602 11.461 1 98.31 120 VAL A N 1
ATOM 889 C CA . VAL A 1 120 ? -7.031 -7.996 12.758 1 98.31 120 VAL A CA 1
ATOM 890 C C . VAL A 1 120 ? -5.715 -7.652 13.453 1 98.31 120 VAL A C 1
ATOM 892 O O . VAL A 1 120 ? -5.547 -6.539 13.961 1 98.31 120 VAL A O 1
ATOM 895 N N . ALA A 1 121 ? -4.789 -8.562 13.445 1 97.81 121 ALA A N 1
ATOM 896 C CA . ALA A 1 121 ? -3.498 -8.344 14.094 1 97.81 121 ALA A CA 1
ATOM 897 C C . ALA A 1 121 ? -2.709 -7.246 13.391 1 97.81 121 ALA A C 1
ATOM 899 O O . ALA A 1 121 ? -2.029 -6.449 14.039 1 97.81 121 ALA A O 1
ATOM 900 N N . ILE A 1 122 ? -2.775 -7.215 12.125 1 98.31 122 ILE A N 1
ATOM 901 C CA . ILE A 1 122 ? -2.029 -6.238 11.336 1 98.31 122 ILE A CA 1
ATOM 902 C C . ILE A 1 122 ? -2.596 -4.84 11.578 1 98.31 122 ILE A C 1
ATOM 904 O O . ILE A 1 122 ? -1.845 -3.871 11.695 1 98.31 122 ILE A O 1
ATOM 908 N N . ALA A 1 123 ? -3.947 -4.719 11.68 1 98.56 123 ALA A N 1
ATOM 909 C CA . ALA A 1 123 ? -4.613 -3.424 11.805 1 98.56 123 ALA A CA 1
ATOM 910 C C . ALA A 1 123 ? -4.52 -2.898 13.234 1 98.56 123 ALA A C 1
ATOM 912 O O . ALA A 1 123 ? -4.617 -1.691 13.469 1 98.56 123 ALA A O 1
ATOM 913 N N . ALA A 1 124 ? -4.293 -3.74 14.164 1 98.06 124 ALA A N 1
ATOM 914 C CA . ALA A 1 124 ? -4.434 -3.412 15.586 1 98.06 124 ALA A CA 1
ATOM 915 C C . ALA A 1 124 ? -3.537 -2.236 15.969 1 98.06 124 ALA A C 1
ATOM 917 O O . ALA A 1 124 ? -3.986 -1.297 16.625 1 98.06 124 ALA A O 1
ATOM 918 N N . PRO A 1 125 ? -2.289 -2.203 15.555 1 96.56 125 PRO A N 1
ATOM 919 C CA . PRO A 1 125 ? -1.433 -1.088 15.961 1 96.56 125 PRO A CA 1
ATOM 920 C C . PRO A 1 125 ? -1.784 0.217 15.25 1 96.56 125 PRO A C 1
ATOM 922 O O . PRO A 1 125 ? -1.249 1.274 15.594 1 96.56 125 PRO A O 1
ATOM 925 N N . LEU A 1 126 ? -2.723 0.197 14.297 1 97.25 126 LEU A N 1
ATOM 926 C CA . LEU A 1 126 ? -2.994 1.348 13.445 1 97.25 126 LEU A CA 1
ATOM 927 C C . LEU A 1 126 ? -4.414 1.859 13.656 1 97.25 126 LEU A C 1
ATOM 929 O O . LEU A 1 126 ? -4.871 2.752 12.938 1 97.25 126 LEU A O 1
ATOM 933 N N . THR A 1 127 ? -5.16 1.23 14.562 1 97.75 127 THR A N 1
ATOM 934 C CA . THR A 1 127 ? -6.559 1.582 14.781 1 97.75 127 THR A CA 1
ATOM 935 C C . THR A 1 127 ? -6.883 1.612 16.266 1 97.75 127 THR A C 1
ATOM 937 O O . THR A 1 127 ? -6.145 1.052 17.078 1 97.75 127 THR A O 1
ATOM 940 N N . LYS A 1 128 ? -8.008 2.268 16.625 1 96.25 128 LYS A N 1
ATOM 941 C CA . LYS A 1 128 ? -8.492 2.305 18 1 96.25 128 LYS A CA 1
ATOM 942 C C . LYS A 1 128 ? -9.164 0.988 18.375 1 96.25 128 LYS A C 1
ATOM 944 O O . LYS A 1 128 ? -9.219 0.634 19.562 1 96.25 128 LYS A O 1
ATOM 949 N N . TYR A 1 129 ? -9.711 0.385 17.375 1 97.56 129 TYR A N 1
ATOM 950 C CA . TYR A 1 129 ? -10.523 -0.821 17.531 1 97.56 129 TYR A CA 1
ATOM 951 C C . TYR A 1 129 ? -10.406 -1.705 16.297 1 97.56 129 TYR A C 1
ATOM 953 O O . TYR A 1 129 ? -10.586 -1.235 15.164 1 97.56 129 TYR A O 1
ATOM 961 N N . SER A 1 130 ? -9.953 -2.941 16.422 1 98.62 130 SER A N 1
ATOM 962 C CA . SER A 1 130 ? -9.867 -3.93 15.344 1 98.62 130 SER A CA 1
ATOM 963 C C . SER A 1 130 ? -10.398 -5.285 15.797 1 98.62 130 SER A C 1
ATOM 965 O O . SER A 1 130 ? -9.891 -5.871 16.75 1 98.62 130 SER A O 1
ATOM 967 N N . VAL A 1 131 ? -11.461 -5.785 15.039 1 98.44 131 VAL A N 1
ATOM 968 C CA . VAL A 1 131 ? -12.086 -7.012 15.523 1 98.44 131 VAL A CA 1
ATOM 969 C C . VAL A 1 131 ? -12.625 -7.816 14.344 1 98.44 131 VAL A C 1
ATOM 971 O O . VAL A 1 131 ? -12.961 -7.25 13.297 1 98.44 131 VAL A O 1
ATOM 974 N N . GLN A 1 132 ? -12.656 -9.078 14.492 1 98.38 132 GLN A N 1
ATOM 975 C CA . GLN A 1 132 ? -13.328 -9.969 13.555 1 98.38 132 GLN A CA 1
ATOM 976 C C . GLN A 1 132 ? -14.719 -10.352 14.055 1 98.38 132 GLN A C 1
ATOM 978 O O . GLN A 1 132 ? -14.883 -10.758 15.203 1 98.38 132 GLN A O 1
ATOM 983 N N . ILE A 1 133 ? -15.703 -10.195 13.242 1 97.62 133 ILE A N 1
ATOM 984 C CA . ILE A 1 133 ? -17.062 -10.602 13.578 1 97.62 133 ILE A CA 1
ATOM 985 C C . ILE A 1 133 ? -17.219 -12.102 13.352 1 97.62 133 ILE A C 1
ATOM 987 O O . ILE A 1 133 ? -17.125 -12.578 12.219 1 97.62 133 ILE A O 1
ATOM 991 N N . THR A 1 134 ? -17.531 -12.859 14.344 1 97 134 THR A N 1
ATOM 992 C CA . THR A 1 134 ? -17.609 -14.305 14.227 1 97 134 THR A CA 1
ATOM 993 C C . THR A 1 134 ? -19.047 -14.789 14.328 1 97 134 THR A C 1
ATOM 995 O O . THR A 1 134 ? -19.328 -15.977 14.141 1 97 134 THR A O 1
ATOM 998 N N . ASP A 1 135 ? -19.969 -13.93 14.656 1 95.56 135 ASP A N 1
ATOM 999 C CA . ASP A 1 135 ? -21.406 -14.172 14.711 1 95.56 135 ASP A CA 1
ATOM 1000 C C . ASP A 1 135 ? -22.172 -13.117 13.914 1 95.56 135 ASP A C 1
ATOM 1002 O O . ASP A 1 135 ? -22.281 -11.961 14.336 1 95.56 135 ASP A O 1
ATOM 1006 N N . GLY A 1 136 ? -22.812 -13.547 12.797 1 95.62 136 GLY A N 1
ATOM 1007 C CA . GLY A 1 136 ? -23.453 -12.633 11.883 1 95.62 136 GLY A CA 1
ATOM 1008 C C . GLY A 1 136 ? -24.656 -11.922 12.484 1 95.62 136 GLY A C 1
ATOM 1009 O O . GLY A 1 136 ? -25.047 -10.852 12.031 1 95.62 136 GLY A O 1
ATOM 1010 N N . SER A 1 137 ? -25.266 -12.508 13.445 1 93.69 137 SER A N 1
ATOM 1011 C CA . SER A 1 137 ? -26.406 -11.875 14.109 1 93.69 137 SER A CA 1
ATOM 1012 C C . SER A 1 137 ? -25.969 -10.648 14.898 1 93.69 137 SER A C 1
ATOM 1014 O O . SER A 1 137 ? -26.812 -9.844 15.312 1 93.69 137 SER A O 1
ATOM 1016 N N . ARG A 1 138 ? -24.672 -10.461 15.055 1 94.06 138 ARG A N 1
ATOM 1017 C CA . ARG A 1 138 ? -24.141 -9.359 15.859 1 94.06 138 ARG A CA 1
ATOM 1018 C C . ARG A 1 138 ? -23.531 -8.281 14.984 1 94.06 138 ARG A C 1
ATOM 1020 O O . ARG A 1 138 ? -22.891 -7.355 15.484 1 94.06 138 ARG A O 1
ATOM 1027 N N . ILE A 1 139 ? -23.719 -8.344 13.711 1 96.12 139 ILE A N 1
ATOM 1028 C CA . ILE A 1 139 ? -23.141 -7.375 12.781 1 96.12 139 ILE A CA 1
ATOM 1029 C C . ILE A 1 139 ? -23.531 -5.961 13.195 1 96.12 139 ILE A C 1
ATOM 1031 O O . ILE A 1 139 ? -22.688 -5.078 13.305 1 96.12 139 ILE A O 1
ATOM 1035 N N . SER A 1 140 ? -24.781 -5.734 13.438 1 93.38 140 SER A N 1
ATOM 1036 C CA . SER A 1 140 ? -25.266 -4.406 13.797 1 93.38 140 SER A CA 1
ATOM 1037 C C . SER A 1 140 ? -24.609 -3.912 15.086 1 93.38 140 SER A C 1
ATOM 1039 O O . SER A 1 140 ? -24.281 -2.729 15.211 1 93.38 140 SER A O 1
ATOM 1041 N N . GLU A 1 141 ? -24.422 -4.801 16.016 1 92 141 GLU A N 1
ATOM 1042 C CA . GLU A 1 141 ? -23.766 -4.469 17.266 1 92 141 GLU A CA 1
ATOM 1043 C C . GLU A 1 141 ? -22.312 -4.035 17.031 1 92 141 GLU A C 1
ATOM 1045 O O . GLU A 1 141 ? -21.859 -3.031 17.578 1 92 141 GLU A O 1
ATOM 1050 N N . PHE A 1 142 ? -21.625 -4.742 16.203 1 95.38 142 PHE A N 1
ATOM 1051 C CA . PHE A 1 142 ? -20.219 -4.441 15.961 1 95.38 142 PHE A CA 1
ATOM 1052 C C . PHE A 1 142 ? -20.078 -3.133 15.188 1 95.38 142 PHE A C 1
ATOM 1054 O O . PHE A 1 142 ? -19.109 -2.395 15.383 1 95.38 142 PHE A O 1
ATOM 1061 N N . VAL A 1 143 ? -21.016 -2.889 14.312 1 95.5 143 VAL A N 1
ATOM 1062 C CA . VAL A 1 143 ? -21.016 -1.606 13.617 1 95.5 143 VAL A CA 1
ATOM 1063 C C . VAL A 1 143 ? -21.188 -0.47 14.625 1 95.5 143 VAL A C 1
ATOM 1065 O O . VAL A 1 143 ? -20.484 0.546 14.547 1 95.5 143 VAL A O 1
ATOM 1068 N N . ASP A 1 144 ? -22.078 -0.618 15.539 1 93 144 ASP A N 1
ATOM 1069 C CA . ASP A 1 144 ? -22.297 0.385 16.578 1 93 144 ASP A CA 1
ATOM 1070 C C . ASP A 1 144 ? -21.047 0.582 17.422 1 93 144 ASP A C 1
ATOM 1072 O O . ASP A 1 144 ? -20.672 1.714 17.734 1 93 144 ASP A O 1
ATOM 1076 N N . ARG A 1 145 ? -20.422 -0.503 17.797 1 93.5 145 ARG A N 1
ATOM 1077 C CA . ARG A 1 145 ? -19.188 -0.437 18.578 1 93.5 145 ARG A CA 1
ATOM 1078 C C . ARG A 1 145 ? -18.094 0.279 17.812 1 93.5 145 ARG A C 1
ATOM 1080 O O . ARG A 1 145 ? -17.359 1.095 18.375 1 93.5 145 ARG A O 1
ATOM 1087 N N . ALA A 1 146 ? -17.984 -0.077 16.562 1 96.44 146 ALA A N 1
ATOM 1088 C CA . ALA A 1 146 ? -16.969 0.556 15.719 1 96.44 146 ALA A CA 1
ATOM 1089 C C . ALA A 1 146 ? -17.219 2.055 15.594 1 96.44 146 ALA A C 1
ATOM 1091 O O . ALA A 1 146 ? -16.297 2.857 15.656 1 96.44 146 ALA A O 1
ATOM 1092 N N . TRP A 1 147 ? -18.484 2.402 15.414 1 95.06 147 TRP A N 1
ATOM 1093 C CA . TRP A 1 147 ? -18.859 3.809 15.32 1 95.06 147 TRP A CA 1
ATOM 1094 C C . TRP A 1 147 ? -18.5 4.555 16.609 1 95.06 147 TRP A C 1
ATOM 1096 O O . TRP A 1 147 ? -17.938 5.648 16.547 1 95.06 147 TRP A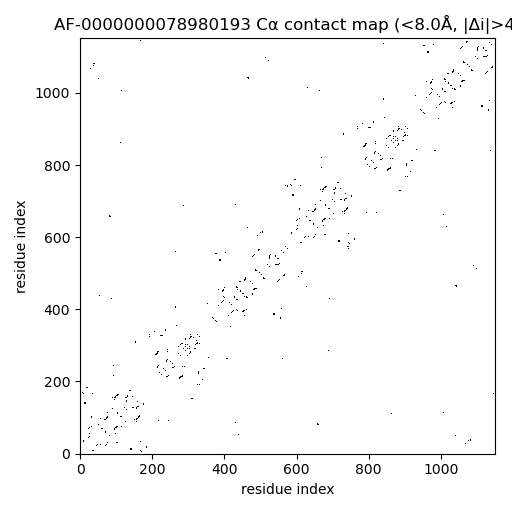 O 1
ATOM 1106 N N . GLN A 1 148 ? -18.812 3.992 17.719 1 93 148 GLN A N 1
ATOM 1107 C CA . GLN A 1 148 ? -18.531 4.598 19.016 1 93 148 GLN A CA 1
ATOM 1108 C C . GLN A 1 148 ? -17.016 4.727 19.234 1 93 148 GLN A C 1
ATOM 1110 O O . GLN A 1 148 ? -16.531 5.777 19.672 1 93 148 GLN A O 1
ATOM 1115 N N . ALA A 1 149 ? -16.328 3.701 18.906 1 94.75 149 ALA A N 1
ATOM 1116 C CA . ALA A 1 149 ? -14.875 3.736 19.047 1 94.75 149 ALA A CA 1
ATOM 1117 C C . ALA A 1 149 ? -14.258 4.801 18.156 1 94.75 149 ALA A C 1
ATOM 1119 O O . ALA A 1 149 ? -13.328 5.508 18.562 1 94.75 149 ALA A O 1
ATOM 1120 N N . ALA A 1 150 ? -14.766 4.91 17 1 96.12 150 ALA A N 1
ATOM 1121 C CA . ALA A 1 150 ? -14.195 5.828 16.016 1 96.12 150 ALA A CA 1
ATOM 1122 C C . ALA A 1 150 ? -14.438 7.281 16.422 1 96.12 150 ALA A C 1
ATOM 1124 O O . ALA A 1 150 ? -13.648 8.164 16.062 1 96.12 150 ALA A O 1
ATOM 1125 N N . THR A 1 151 ? -15.477 7.578 17.203 1 92.62 151 THR A N 1
ATOM 1126 C CA . THR A 1 151 ? -15.914 8.961 17.359 1 92.62 151 THR A CA 1
ATOM 1127 C C . THR A 1 151 ? -15.695 9.445 18.781 1 92.62 151 THR A C 1
ATOM 1129 O O . THR A 1 151 ? -15.766 10.648 19.047 1 92.62 151 THR A O 1
ATOM 1132 N N . THR A 1 152 ? -15.445 8.516 19.766 1 88.31 152 THR A N 1
ATOM 1133 C CA . THR A 1 152 ? -15.383 8.93 21.172 1 88.31 152 THR A CA 1
ATOM 1134 C C . THR A 1 152 ? -13.938 9.047 21.641 1 88.31 152 THR A C 1
ATOM 1136 O O . THR A 1 152 ? -13.047 8.383 21.094 1 88.31 152 THR A O 1
ATOM 1139 N N . GLY A 1 153 ? -13.789 9.883 22.703 1 83.94 153 GLY A N 1
ATOM 1140 C CA . GLY A 1 153 ? -12.43 10.219 23.094 1 83.94 153 GLY A CA 1
ATOM 1141 C C . GLY A 1 153 ? -11.664 10.961 22.016 1 83.94 153 GLY A C 1
ATOM 1142 O O . GLY A 1 153 ? -12.156 11.945 21.469 1 83.94 153 GLY A O 1
ATOM 1143 N N . TYR A 1 154 ? -10.531 10.516 21.859 1 85.31 154 TYR A N 1
ATOM 1144 C CA . TYR A 1 154 ? -9.969 11.008 20.609 1 85.31 154 TYR A CA 1
ATOM 1145 C C . TYR A 1 154 ? -10.445 10.188 19.422 1 85.31 154 TYR A C 1
ATOM 1147 O O . TYR A 1 154 ? -10.438 8.953 19.469 1 85.31 154 TYR A O 1
ATOM 1155 N N . PRO A 1 155 ? -11 10.773 18.5 1 91.62 155 PRO A N 1
ATOM 1156 C CA . PRO A 1 155 ? -11.438 9.992 17.328 1 91.62 155 PRO A CA 1
ATOM 1157 C C . PRO A 1 155 ? -10.281 9.297 16.625 1 91.62 155 PRO A C 1
ATOM 1159 O O . PRO A 1 155 ? -9.117 9.555 16.922 1 91.62 155 PRO A O 1
ATOM 1162 N N . GLY A 1 156 ? -10.594 8.328 15.75 1 95.88 156 GLY A N 1
ATOM 1163 C CA . GLY A 1 156 ? -9.57 7.641 14.984 1 95.88 156 GLY A CA 1
ATOM 1164 C C . GLY A 1 156 ? -10.125 6.512 14.133 1 95.88 156 GLY A C 1
ATOM 1165 O O . GLY A 1 156 ? -11.32 6.227 14.172 1 95.88 156 GLY A O 1
ATOM 1166 N N . PRO A 1 157 ? -9.289 5.973 13.359 1 98.38 157 PRO A N 1
ATOM 1167 C CA . PRO A 1 157 ? -9.727 4.871 12.5 1 98.38 157 PRO A CA 1
ATOM 1168 C C . PRO A 1 157 ? -10.023 3.596 13.289 1 98.38 157 PRO A C 1
ATOM 1170 O O . PRO A 1 157 ? -9.461 3.391 14.375 1 98.38 157 PRO A O 1
ATOM 1173 N N . VAL A 1 158 ? -10.922 2.766 12.773 1 98.75 158 VAL A N 1
ATOM 1174 C CA . VAL A 1 158 ? -11.25 1.449 13.312 1 98.75 158 VAL A CA 1
ATOM 1175 C C . VAL A 1 158 ? -11.297 0.425 12.18 1 98.75 158 VAL A C 1
ATOM 1177 O O . VAL A 1 158 ? -11.305 0.792 11.008 1 98.75 158 VAL A O 1
ATOM 1180 N N . HIS A 1 159 ? -11.273 -0.88 12.531 1 98.88 159 HIS A N 1
ATOM 1181 C CA . HIS A 1 159 ? -11.258 -1.951 11.539 1 98.88 159 HIS A CA 1
ATOM 1182 C C . HIS A 1 159 ? -12.219 -3.072 11.922 1 98.88 159 HIS A C 1
ATOM 1184 O O . HIS A 1 159 ? -12.203 -3.545 13.062 1 98.88 159 HIS A O 1
ATOM 1190 N N . LEU A 1 160 ? -13.094 -3.395 11.016 1 98.81 160 LEU A N 1
ATOM 1191 C CA . LEU A 1 160 ? -13.969 -4.559 11.133 1 98.81 160 LEU A CA 1
ATOM 1192 C C . LEU A 1 160 ? -13.609 -5.613 10.094 1 98.81 160 LEU A C 1
ATOM 1194 O O . LEU A 1 160 ? -13.594 -5.328 8.898 1 98.81 160 LEU A O 1
ATOM 1198 N N . SER A 1 161 ? -13.281 -6.773 10.578 1 98.69 161 SER A N 1
ATOM 1199 C CA . SER A 1 161 ? -13.109 -7.938 9.719 1 98.69 161 SER A CA 1
ATOM 1200 C C . SER A 1 161 ? -14.375 -8.781 9.656 1 98.69 161 SER A C 1
ATOM 1202 O O . SER A 1 161 ? -14.867 -9.25 10.688 1 98.69 161 SER A O 1
ATOM 1204 N N . LEU A 1 162 ? -14.93 -8.906 8.477 1 98.38 162 LEU A N 1
ATOM 1205 C CA . LEU A 1 162 ? -16.172 -9.664 8.297 1 98.38 162 LEU A CA 1
ATOM 1206 C C . LEU A 1 162 ? -15.938 -10.859 7.371 1 98.38 162 LEU A C 1
ATOM 1208 O O . LEU A 1 162 ? -15.906 -10.703 6.148 1 98.38 162 LEU A O 1
ATOM 1212 N N . PRO A 1 163 ? -15.852 -12.086 7.902 1 97.19 163 PRO A N 1
ATOM 1213 C CA . PRO A 1 163 ? -15.578 -13.281 7.109 1 97.19 163 PRO A CA 1
ATOM 1214 C C . PRO A 1 163 ? -16.609 -13.508 6 1 97.19 163 PRO A C 1
ATOM 1216 O O . PRO A 1 163 ? -17.797 -13.281 6.207 1 97.19 163 PRO A O 1
ATOM 1219 N N . VAL A 1 164 ? -16.109 -14.055 4.918 1 95.38 164 VAL A N 1
ATOM 1220 C CA . VAL A 1 164 ? -16.891 -14.188 3.691 1 95.38 164 VAL A CA 1
ATOM 1221 C C . VAL A 1 164 ? -18.078 -15.117 3.934 1 95.38 164 VAL A C 1
ATOM 1223 O O . VAL A 1 164 ? -19.156 -14.922 3.365 1 95.38 164 VAL A O 1
ATOM 1226 N N . ASP A 1 165 ? -18 -16.109 4.781 1 93.94 165 ASP A N 1
ATOM 1227 C CA . ASP A 1 165 ? -19.125 -17.016 5.066 1 93.94 165 ASP A CA 1
ATOM 1228 C C . ASP A 1 165 ? -20.25 -16.266 5.766 1 93.94 165 ASP A C 1
ATOM 1230 O O . ASP A 1 165 ? -21.422 -16.5 5.473 1 93.94 165 ASP A O 1
ATOM 1234 N N . ILE A 1 166 ? -19.859 -15.352 6.656 1 96.12 166 ILE A N 1
ATOM 1235 C CA . ILE A 1 166 ? -20.859 -14.539 7.328 1 96.12 166 ILE A CA 1
ATOM 1236 C C . ILE A 1 166 ? -21.422 -13.5 6.355 1 96.12 166 ILE A C 1
ATOM 1238 O O . ILE A 1 166 ? -22.625 -13.234 6.348 1 96.12 166 ILE A O 1
ATOM 1242 N N . MET A 1 167 ? -20.578 -12.93 5.527 1 96.06 167 MET A N 1
ATOM 1243 C CA . MET A 1 167 ? -20.984 -11.969 4.504 1 96.06 167 MET A CA 1
ATOM 1244 C C . MET A 1 167 ? -22.078 -12.531 3.621 1 96.06 167 MET A C 1
ATOM 1246 O O . MET A 1 167 ? -23.031 -11.828 3.287 1 96.06 167 MET A O 1
ATOM 1250 N N . PHE A 1 168 ? -22.078 -13.82 3.273 1 94.69 168 PHE A N 1
ATOM 1251 C CA . PHE A 1 168 ? -22.969 -14.445 2.307 1 94.69 168 PHE A CA 1
ATOM 1252 C C . PHE A 1 168 ? -24.125 -15.141 3.016 1 94.69 168 PHE A C 1
ATOM 1254 O O . PHE A 1 168 ? -25.141 -15.461 2.391 1 94.69 168 PHE A O 1
ATOM 1261 N N . SER A 1 169 ? -24.047 -15.352 4.285 1 94.25 169 SER A N 1
ATOM 1262 C CA . SER A 1 169 ? -25.094 -16.062 5.023 1 94.25 169 SER A CA 1
ATOM 1263 C C . SER A 1 169 ? -26.344 -15.188 5.188 1 94.25 169 SER A C 1
ATOM 1265 O O . SER A 1 169 ? -26.266 -13.961 5.051 1 94.25 169 SER A O 1
ATOM 1267 N N . SER A 1 170 ? -27.406 -15.898 5.512 1 94.25 170 SER A N 1
ATOM 1268 C CA . SER A 1 170 ? -28.688 -15.219 5.66 1 94.25 170 SER A CA 1
ATOM 1269 C C . SER A 1 170 ? -29.062 -15.07 7.129 1 94.25 170 SER A C 1
ATOM 1271 O O . SER A 1 170 ? -28.859 -15.984 7.926 1 94.25 170 SER A O 1
ATOM 1273 N N . PHE A 1 171 ? -29.594 -13.875 7.422 1 94.19 171 PHE A N 1
ATOM 1274 C CA . PHE A 1 171 ? -30.031 -13.547 8.773 1 94.19 171 PHE A CA 1
ATOM 1275 C C . PHE A 1 171 ? -31.391 -12.836 8.75 1 94.19 171 PHE A C 1
ATOM 1277 O O . PHE A 1 171 ? -31.812 -12.344 7.699 1 94.19 171 PHE A O 1
ATOM 1284 N N . GLU A 1 172 ? -32 -12.898 9.945 1 91.81 172 GLU A N 1
ATOM 1285 C CA . GLU A 1 172 ? -33.188 -12.07 10.062 1 91.81 172 GLU A CA 1
ATOM 1286 C C . GLU A 1 172 ? -32.875 -10.594 9.891 1 91.81 172 GLU A C 1
ATOM 1288 O O . GLU A 1 172 ? -31.828 -10.125 10.367 1 91.81 172 GLU A O 1
ATOM 1293 N N . GLU A 1 173 ? -33.719 -9.906 9.25 1 89.38 173 GLU A N 1
ATOM 1294 C CA . GLU A 1 173 ? -33.469 -8.484 8.984 1 89.38 173 GLU A CA 1
ATOM 1295 C C . GLU A 1 173 ? -33.25 -7.711 10.273 1 89.38 173 GLU A C 1
ATOM 1297 O O . GLU A 1 173 ? -32.5 -6.723 10.289 1 89.38 173 GLU A O 1
ATOM 1302 N N . ASP A 1 174 ? -33.875 -8.141 11.289 1 87 174 ASP A N 1
ATOM 1303 C CA . ASP A 1 174 ? -33.781 -7.441 12.57 1 87 174 ASP A CA 1
ATOM 1304 C C . ASP A 1 174 ? -32.812 -8.164 13.508 1 87 174 ASP A C 1
ATOM 1306 O O . ASP A 1 174 ? -32.906 -7.996 14.727 1 87 174 ASP A O 1
ATOM 1310 N N . ALA A 1 175 ? -31.969 -8.93 12.93 1 86.44 175 ALA A N 1
ATOM 1311 C CA . ALA A 1 175 ? -31 -9.656 13.734 1 86.44 175 ALA A CA 1
ATOM 1312 C C . ALA A 1 175 ? -30.203 -8.711 14.625 1 86.44 175 ALA A C 1
ATOM 1314 O O . ALA A 1 175 ? -29.719 -7.672 14.164 1 86.44 175 ALA A O 1
ATOM 1315 N N . GLY A 1 176 ? -30.078 -9.055 15.938 1 78.81 176 GLY A N 1
ATOM 1316 C CA . GLY A 1 176 ? -29.25 -8.328 16.891 1 78.81 176 GLY A CA 1
ATOM 1317 C C . GLY A 1 176 ? -29.938 -7.094 17.438 1 78.81 176 GLY A C 1
ATOM 1318 O O . GLY A 1 176 ? -29.344 -6.352 18.234 1 78.81 176 GLY A O 1
ATOM 1319 N N . ARG A 1 177 ? -31.109 -6.75 17 1 76.38 177 ARG A N 1
ATOM 1320 C CA . ARG A 1 177 ? -31.75 -5.52 17.438 1 76.38 177 ARG A CA 1
ATOM 1321 C C . ARG A 1 177 ? -32.531 -5.746 18.719 1 76.38 177 ARG A C 1
ATOM 1323 O O . ARG A 1 177 ? -33.094 -4.805 19.281 1 76.38 177 ARG A O 1
ATOM 1330 N N . ASN A 1 178 ? -32.719 -6.988 19.094 1 63.56 178 ASN A N 1
ATOM 1331 C CA . ASN A 1 178 ? -33.531 -7.285 20.266 1 63.56 178 ASN A CA 1
ATOM 1332 C C . ASN A 1 178 ? -32.812 -6.902 21.562 1 63.56 178 ASN A C 1
ATOM 1334 O O . ASN A 1 178 ? -33.406 -6.852 22.625 1 63.56 178 ASN A O 1
ATOM 1338 N N . GLU A 1 179 ? -31.531 -7.023 21.422 1 56.38 179 GLU A N 1
ATOM 1339 C CA . GLU A 1 179 ? -30.906 -6.66 22.703 1 56.38 179 GLU A CA 1
ATOM 1340 C C . GLU A 1 179 ? -31.094 -5.172 22.984 1 56.38 179 GLU A C 1
ATOM 1342 O O . GLU A 1 179 ? -30.922 -4.336 22.109 1 56.38 179 GLU A O 1
ATOM 1347 N N . ARG A 1 180 ? -31.469 -4.988 24.344 1 56.56 180 ARG A N 1
ATOM 1348 C CA . ARG A 1 180 ? -31.969 -3.699 24.812 1 56.56 180 ARG A CA 1
ATOM 1349 C C . ARG A 1 180 ? -31.953 -2.668 23.688 1 56.56 180 ARG A C 1
ATOM 1351 O O . ARG A 1 180 ? -30.891 -2.375 23.125 1 56.56 180 ARG A O 1
ATOM 1358 N N . PRO A 1 181 ? -33.156 -2.484 23 1 51.59 181 PRO A N 1
ATOM 1359 C CA . PRO A 1 181 ? -33.375 -1.632 21.828 1 51.59 181 PRO A CA 1
ATOM 1360 C C . PRO A 1 181 ? -32.594 -0.334 21.875 1 51.59 181 PRO A C 1
ATOM 1362 O O . PRO A 1 181 ? -32.844 0.52 22.734 1 51.59 181 PRO A O 1
ATOM 1365 N N . PHE A 1 182 ? -31.406 -0.474 21.719 1 55.28 182 PHE A N 1
ATOM 1366 C CA . PHE A 1 182 ? -30.672 0.786 21.656 1 55.28 182 PHE A CA 1
ATOM 1367 C C . PHE A 1 182 ? -30.781 1.406 20.266 1 55.28 182 PHE A C 1
ATOM 1369 O O . PHE A 1 182 ? -30.844 0.692 19.266 1 55.28 182 PHE A O 1
ATOM 1376 N N . ASP A 1 183 ? -31.391 2.438 20.234 1 62.62 183 ASP A N 1
ATOM 1377 C CA . ASP A 1 183 ? -31.297 3.344 19.094 1 62.62 183 ASP A CA 1
ATOM 1378 C C . ASP A 1 183 ? -29.875 3.342 18.516 1 62.62 183 ASP A C 1
ATOM 1380 O O . ASP A 1 183 ? -28.938 3.785 19.172 1 62.62 183 ASP A O 1
ATOM 1384 N N . ARG A 1 184 ? -29.781 2.691 17.406 1 71.75 184 ARG A N 1
ATOM 1385 C CA . ARG A 1 184 ? -28.469 2.539 16.797 1 71.75 184 ARG A CA 1
ATOM 1386 C C . ARG A 1 184 ? -28.141 3.715 15.883 1 71.75 184 ARG A C 1
ATOM 1388 O O . ARG A 1 184 ? -27.172 3.672 15.133 1 71.75 184 ARG A O 1
ATOM 1395 N N . SER A 1 185 ? -29.047 4.652 15.992 1 77.12 185 SER A N 1
ATOM 1396 C CA . SER A 1 185 ? -28.766 5.859 15.219 1 77.12 185 SER A CA 1
ATOM 1397 C C . SER A 1 185 ? -27.625 6.652 15.82 1 77.12 185 SER A C 1
ATOM 1399 O O . SER A 1 185 ? -27.172 6.359 16.922 1 77.12 185 SER A O 1
ATOM 1401 N N . ASP A 1 186 ? -27.125 7.488 15.055 1 79.44 186 ASP A N 1
ATOM 1402 C CA . ASP A 1 186 ? -26.047 8.359 15.523 1 79.44 186 ASP A CA 1
ATOM 1403 C C . ASP A 1 186 ? -26.516 9.227 16.688 1 79.44 186 ASP A C 1
ATOM 1405 O O . ASP A 1 186 ? -27.641 9.75 16.672 1 79.44 186 ASP A O 1
ATOM 1409 N N . LYS A 1 187 ? -25.781 9.195 17.797 1 78.38 187 LYS A N 1
ATOM 1410 C CA . LYS A 1 187 ? -26.047 10.016 18.984 1 78.38 187 LYS A CA 1
ATOM 1411 C C . LYS A 1 187 ? -24.906 10.992 19.234 1 78.38 187 LYS A C 1
ATOM 1413 O O . LYS A 1 187 ? -23.766 10.766 18.797 1 78.38 187 LYS A O 1
ATOM 1418 N N . PRO A 1 188 ? -25.312 12.086 19.875 1 78.75 188 PRO A N 1
ATOM 1419 C CA . PRO A 1 188 ? -24.234 13.023 20.219 1 78.75 188 PRO A CA 1
ATOM 1420 C C . PRO A 1 188 ? -23.141 12.375 21.047 1 78.75 188 PRO A C 1
ATOM 1422 O O . PRO A 1 188 ? -23.422 11.555 21.938 1 78.75 188 PRO A O 1
ATOM 1425 N N . VAL A 1 189 ? -21.969 12.734 20.797 1 82.06 189 VAL A N 1
ATOM 1426 C CA . VAL A 1 189 ? -20.812 12.18 21.484 1 82.06 189 VAL A CA 1
ATOM 1427 C C . VAL A 1 189 ? -20.656 12.844 22.859 1 82.06 189 VAL A C 1
ATOM 1429 O O . VAL A 1 189 ? -20.781 14.062 22.984 1 82.06 189 VAL A O 1
ATOM 1432 N N . PRO A 1 190 ? -20.453 11.992 23.859 1 81.94 190 PRO A N 1
ATOM 1433 C CA . PRO A 1 190 ? -20.203 12.586 25.172 1 81.94 190 PRO A CA 1
ATOM 1434 C C . PRO A 1 190 ? -18.922 13.414 25.203 1 81.94 190 PRO A C 1
ATOM 1436 O O . PRO A 1 190 ? -17.922 13.047 24.562 1 81.94 190 PRO A O 1
ATOM 1439 N N . ARG A 1 191 ? -18.984 14.492 25.938 1 86.81 191 ARG A N 1
ATOM 1440 C CA . ARG A 1 191 ? -17.828 15.383 26.078 1 86.81 191 ARG A CA 1
ATOM 1441 C C . ARG A 1 191 ? -17.344 15.406 27.516 1 86.81 191 ARG A C 1
ATOM 1443 O O . ARG A 1 191 ? -18.125 15.25 28.453 1 86.81 191 ARG A O 1
ATOM 1450 N N . ALA A 1 192 ? -16.062 15.547 27.656 1 88.44 192 ALA A N 1
ATOM 1451 C CA . ALA A 1 192 ? -15.477 15.664 29 1 88.44 192 ALA A CA 1
ATOM 1452 C C . ALA A 1 192 ? -15.578 17.094 29.516 1 88.44 192 ALA A C 1
ATOM 1454 O O . ALA A 1 192 ? -15 18.016 28.922 1 88.44 192 ALA A O 1
ATOM 1455 N N . TRP A 1 193 ? -16.281 17.234 30.609 1 91.88 193 TRP A N 1
ATOM 1456 C CA . TRP A 1 193 ? -16.312 18.547 31.281 1 91.88 193 TRP A CA 1
ATOM 1457 C C . TRP A 1 193 ? -15.227 18.641 32.344 1 91.88 193 TRP A C 1
ATOM 1459 O O . TRP A 1 193 ? -14.898 17.672 33 1 91.88 193 TRP A O 1
ATOM 1469 N N . PRO A 1 194 ? -14.68 19.828 32.5 1 94.06 194 PRO A N 1
ATOM 1470 C CA . PRO A 1 194 ? -13.555 19.953 33.438 1 94.06 194 PRO A CA 1
ATOM 1471 C C . PRO A 1 194 ? -13.984 19.891 34.906 1 94.06 194 PRO A C 1
ATOM 1473 O O . PRO A 1 194 ? -15.062 20.391 35.25 1 94.06 194 PRO A O 1
ATOM 1476 N N . ASP A 1 195 ? -13.102 19.25 35.719 1 93.25 195 ASP A N 1
ATOM 1477 C CA . ASP A 1 195 ? -13.227 19.438 37.156 1 93.25 195 ASP A CA 1
ATOM 1478 C C . ASP A 1 195 ? -13.188 20.922 37.531 1 93.25 195 ASP A C 1
ATOM 1480 O O . ASP A 1 195 ? -12.211 21.609 37.25 1 93.25 195 ASP A O 1
ATOM 1484 N N . PRO A 1 196 ? -14.258 21.375 38.219 1 96.06 196 PRO A N 1
ATOM 1485 C CA . PRO A 1 196 ? -14.359 22.812 38.469 1 96.06 196 PRO A CA 1
ATOM 1486 C C . PRO A 1 196 ? -13.18 23.344 39.281 1 96.06 196 PRO A C 1
ATOM 1488 O O . PRO A 1 196 ? -12.703 24.453 39 1 96.06 196 PRO A O 1
ATOM 1491 N N . ALA A 1 197 ? -12.727 22.594 40.219 1 96.94 197 ALA A N 1
ATOM 1492 C CA . ALA A 1 197 ? -11.609 23.047 41.062 1 96.94 197 ALA A CA 1
ATOM 1493 C C . ALA A 1 197 ? -10.328 23.156 40.219 1 96.94 197 ALA A C 1
ATOM 1495 O O . ALA A 1 197 ? -9.57 24.109 40.375 1 96.94 197 ALA A O 1
ATOM 1496 N N . GLN A 1 198 ? -10.164 22.172 39.406 1 95.56 198 GLN A N 1
ATOM 1497 C CA . GLN A 1 198 ? -8.977 22.188 38.562 1 95.56 198 GLN A CA 1
ATOM 1498 C C . GLN A 1 198 ? -9.078 23.281 37.5 1 95.56 198 GLN A C 1
ATOM 1500 O O . GLN A 1 198 ? -8.07 23.891 37.125 1 95.56 198 GLN A O 1
ATOM 1505 N N . LEU A 1 199 ? -10.258 23.453 37.031 1 97.69 199 LEU A N 1
ATOM 1506 C CA . LEU A 1 199 ? -10.484 24.516 36.062 1 97.69 199 LEU A CA 1
ATOM 1507 C C . LEU A 1 199 ? -10.141 25.875 36.656 1 97.69 199 LEU A C 1
ATOM 1509 O O . LEU A 1 199 ? -9.523 26.719 36 1 97.69 199 LEU A O 1
ATOM 1513 N N . ASP A 1 200 ? -10.508 26.047 37.875 1 97.25 200 ASP A N 1
ATOM 1514 C CA . ASP A 1 200 ? -10.234 27.312 38.562 1 97.25 200 ASP A CA 1
ATOM 1515 C C . ASP A 1 200 ? -8.727 27.547 38.688 1 97.25 200 ASP A C 1
ATOM 1517 O O . ASP A 1 200 ? -8.258 28.672 38.531 1 97.25 200 ASP A O 1
ATOM 1521 N N . VAL A 1 201 ? -8.062 26.516 38.938 1 97 201 VAL A N 1
ATOM 1522 C CA . VAL A 1 201 ? -6.609 26.578 39.031 1 97 201 VAL A CA 1
ATOM 1523 C C . VAL A 1 201 ? -6.023 27 37.688 1 97 201 VAL A C 1
ATOM 1525 O O . VAL A 1 201 ? -5.18 27.891 37.625 1 97 201 VAL A O 1
ATOM 1528 N N . VAL A 1 202 ? -6.48 26.406 36.656 1 97.81 202 VAL A N 1
ATOM 1529 C CA . VAL A 1 202 ? -5.977 26.656 35.312 1 97.81 202 VAL A CA 1
ATOM 1530 C C . VAL A 1 202 ? -6.309 28.094 34.906 1 97.81 202 VAL A C 1
ATOM 1532 O O . VAL A 1 202 ? -5.441 28.812 34.406 1 97.81 202 VAL A O 1
ATOM 1535 N N . LEU A 1 203 ? -7.539 28.516 35.156 1 98.19 203 LEU A N 1
ATOM 1536 C CA . LEU A 1 203 ? -7.957 29.875 34.812 1 98.19 203 LEU A CA 1
ATOM 1537 C C . LEU A 1 203 ? -7.168 30.906 35.625 1 98.19 203 LEU A C 1
ATOM 1539 O O . LEU A 1 203 ? -6.844 31.984 35.094 1 98.19 203 LEU A O 1
ATOM 1543 N N . GLY A 1 204 ? -6.914 30.578 36.875 1 97.88 204 GLY A N 1
ATOM 1544 C CA . GLY A 1 204 ? -6.102 31.438 37.688 1 97.88 204 GLY A CA 1
ATOM 1545 C C . GLY A 1 204 ? -4.688 31.625 37.188 1 97.88 204 GLY A C 1
ATOM 1546 O O . GLY A 1 204 ? -4.16 32.75 37.188 1 97.88 204 GLY A O 1
ATOM 1547 N N . LEU A 1 205 ? -4.102 30.547 36.719 1 97.56 205 LEU A N 1
ATOM 1548 C CA . LEU A 1 205 ? -2.762 30.594 36.156 1 97.56 205 LEU A CA 1
ATOM 1549 C C . LEU A 1 205 ? -2.729 31.484 34.906 1 97.56 205 LEU A C 1
ATOM 1551 O O . LEU A 1 205 ? -1.812 32.281 34.75 1 97.56 205 LEU A O 1
ATOM 1555 N N . ILE A 1 206 ? -3.723 31.375 34.062 1 98.31 206 ILE A N 1
ATOM 1556 C CA . ILE A 1 206 ? -3.773 32.156 32.844 1 98.31 206 ILE A CA 1
ATOM 1557 C C . ILE A 1 206 ? -4.055 33.625 33.156 1 98.31 206 ILE A C 1
ATOM 1559 O O . ILE A 1 206 ? -3.43 34.5 32.562 1 98.31 206 ILE A O 1
ATOM 1563 N N . ARG A 1 207 ? -4.922 33.844 34.094 1 97.56 207 ARG A N 1
ATOM 1564 C CA . ARG A 1 207 ? -5.27 35.219 34.5 1 97.56 207 ARG A CA 1
ATOM 1565 C C . ARG A 1 207 ? -4.043 35.969 35.031 1 97.56 207 ARG A C 1
ATOM 1567 O O . ARG A 1 207 ? -3.898 37.156 34.812 1 97.56 207 ARG A O 1
ATOM 1574 N N . ASN A 1 208 ? -3.219 35.25 35.688 1 97.38 208 ASN A N 1
ATOM 1575 C CA . ASN A 1 208 ? -2.051 35.875 36.281 1 97.38 208 ASN A CA 1
ATOM 1576 C C . ASN A 1 208 ? -0.864 35.906 35.344 1 97.38 208 ASN A C 1
ATOM 1578 O O . ASN A 1 208 ? 0.172 36.5 35.656 1 97.38 208 ASN A O 1
ATOM 1582 N N . ALA A 1 209 ? -1.012 35.344 34.156 1 98.19 209 ALA A N 1
ATOM 1583 C CA . ALA A 1 209 ? 0.07 35.312 33.188 1 98.19 209 ALA A CA 1
ATOM 1584 C C . ALA A 1 209 ? 0.287 36.719 32.594 1 98.19 209 ALA A C 1
ATOM 1586 O O . ALA A 1 209 ? -0.66 37.5 32.438 1 98.19 209 ALA A O 1
ATOM 1587 N N . GLU A 1 210 ? 1.466 37.031 32.25 1 98.25 210 GLU A N 1
ATOM 1588 C CA . GLU A 1 210 ? 1.806 38.25 31.547 1 98.25 210 GLU A CA 1
ATOM 1589 C C . GLU A 1 210 ? 1.803 38.062 30.031 1 98.25 210 GLU A C 1
ATOM 1591 O O . GLU A 1 210 ? 1.5 38.969 29.266 1 98.25 210 GLU A O 1
ATOM 1596 N N . ARG A 1 211 ? 2.219 36.875 29.594 1 98.69 211 ARG A N 1
ATOM 1597 C CA . ARG A 1 211 ? 2.406 36.594 28.188 1 98.69 211 ARG A CA 1
ATOM 1598 C C . ARG A 1 211 ? 1.896 35.188 27.844 1 98.69 211 ARG A C 1
ATOM 1600 O O . ARG A 1 211 ? 2.684 34.281 27.531 1 98.69 211 ARG A O 1
ATOM 1607 N N . PRO A 1 212 ? 0.569 35 27.828 1 98.69 212 PRO A N 1
ATOM 1608 C CA . PRO A 1 212 ? 0.014 33.688 27.484 1 98.69 212 PRO A CA 1
ATOM 1609 C C . PRO A 1 212 ? -0.016 33.406 25.984 1 98.69 212 PRO A C 1
ATOM 1611 O O . PRO A 1 212 ? -0.22 34.344 25.188 1 98.69 212 PRO A O 1
ATOM 1614 N N . VAL A 1 213 ? 0.179 32.188 25.594 1 98.44 213 VAL A N 1
ATOM 1615 C CA . VAL A 1 213 ? 0.05 31.719 24.234 1 98.44 213 VAL A CA 1
ATOM 1616 C C . VAL A 1 213 ? -0.84 30.469 24.203 1 98.44 213 VAL A C 1
ATOM 1618 O O . VAL A 1 213 ? -0.783 29.641 25.109 1 98.44 213 VAL A O 1
ATOM 1621 N N . ILE A 1 214 ? -1.698 30.359 23.188 1 97.88 214 ILE A N 1
ATOM 1622 C CA . ILE A 1 214 ? -2.5 29.156 22.984 1 97.88 214 ILE A CA 1
ATOM 1623 C C . ILE A 1 214 ? -1.983 28.406 21.766 1 97.88 214 ILE A C 1
ATOM 1625 O O . ILE A 1 214 ? -1.692 29.016 20.734 1 97.88 214 ILE A O 1
ATOM 1629 N N . ILE A 1 215 ? -1.76 27.125 21.875 1 95.88 215 ILE A N 1
ATOM 1630 C CA . ILE A 1 215 ? -1.486 26.219 20.75 1 95.88 215 ILE A CA 1
ATOM 1631 C C . ILE A 1 215 ? -2.639 25.234 20.594 1 95.88 215 ILE A C 1
ATOM 1633 O O . ILE A 1 215 ? -2.926 24.453 21.5 1 95.88 215 ILE A O 1
ATOM 1637 N N . GLY A 1 216 ? -3.311 25.312 19.484 1 94.31 216 GLY A N 1
ATOM 1638 C CA . GLY A 1 216 ? -4.426 24.438 19.188 1 94.31 216 GLY A CA 1
ATOM 1639 C C . GLY A 1 216 ? -4.035 23.25 18.328 1 94.31 216 GLY A C 1
ATOM 1640 O O . GLY A 1 216 ? -3.141 23.359 17.484 1 94.31 216 GLY A O 1
ATOM 1641 N N . GLY A 1 217 ? -4.742 22.078 18.531 1 91.44 217 GLY A N 1
ATOM 1642 C CA . GLY A 1 217 ? -4.434 20.891 17.766 1 91.44 217 GLY A CA 1
ATOM 1643 C C . GLY A 1 217 ? -5.672 20.125 17.312 1 91.44 217 GLY A C 1
ATOM 1644 O O . GLY A 1 217 ? -6.742 20.719 17.156 1 91.44 217 GLY A O 1
ATOM 1645 N N . HIS A 1 218 ? -5.574 18.828 17.078 1 89.06 218 HIS A N 1
ATOM 1646 C CA . HIS A 1 218 ? -6.582 17.953 16.484 1 89.06 218 HIS A CA 1
ATOM 1647 C C . HIS A 1 218 ? -7.844 17.906 17.328 1 89.06 218 HIS A C 1
ATOM 1649 O O . HIS A 1 218 ? -8.953 17.859 16.797 1 89.06 218 HIS A O 1
ATOM 1655 N N . GLY A 1 219 ? -7.582 17.938 18.609 1 90.06 219 GLY A N 1
ATOM 1656 C CA . GLY A 1 219 ? -8.727 17.844 19.484 1 90.06 219 GLY A CA 1
ATOM 1657 C C . GLY A 1 219 ? -9.695 19 19.344 1 90.06 219 GLY A C 1
ATOM 1658 O O . GLY A 1 219 ? -10.906 18.844 19.516 1 90.06 219 GLY A O 1
ATOM 1659 N N . THR A 1 220 ? -9.164 20.188 19.078 1 92.94 220 THR A N 1
ATOM 1660 C CA . THR A 1 220 ? -10.016 21.344 18.859 1 92.94 220 THR A CA 1
ATOM 1661 C C . THR A 1 220 ? -10.852 21.188 17.594 1 92.94 220 THR A C 1
ATOM 1663 O O . THR A 1 220 ? -12.039 21.516 17.578 1 92.94 220 THR A O 1
ATOM 1666 N N . TRP A 1 221 ? -10.25 20.609 16.562 1 91.56 221 TRP A N 1
ATOM 1667 C CA . TRP A 1 221 ? -10.945 20.375 15.297 1 91.56 221 TRP A CA 1
ATOM 1668 C C . TRP A 1 221 ? -12.055 19.344 15.469 1 91.56 221 TRP A C 1
ATOM 1670 O O . TRP A 1 221 ? -13.211 19.578 15.109 1 91.56 221 TRP A O 1
ATOM 1680 N N . TRP A 1 222 ? -11.727 18.25 16.031 1 91 222 TRP A N 1
ATOM 1681 C CA . TRP A 1 222 ? -12.633 17.109 16.062 1 91 222 TRP A CA 1
ATOM 1682 C C . TRP A 1 222 ? -13.766 17.344 17.062 1 91 222 TRP A C 1
ATOM 1684 O O . TRP A 1 222 ? -14.844 16.766 16.938 1 91 222 TRP A O 1
ATOM 1694 N N . SER A 1 223 ? -13.555 18.266 17.984 1 90.31 223 SER A N 1
ATOM 1695 C CA . SER A 1 223 ? -14.617 18.578 18.938 1 90.31 223 SER A CA 1
ATOM 1696 C C . SER A 1 223 ? -15.477 19.734 18.438 1 90.31 223 SER A C 1
ATOM 1698 O O . SER A 1 223 ? -16.469 20.094 19.062 1 90.31 223 SER A O 1
ATOM 1700 N N . GLY A 1 224 ? -15.102 20.328 17.312 1 90.62 224 GLY A N 1
ATOM 1701 C CA . GLY A 1 224 ? -15.836 21.484 16.797 1 90.62 224 GLY A CA 1
ATOM 1702 C C . GLY A 1 224 ? -15.602 22.75 17.609 1 90.62 224 GLY A C 1
ATOM 1703 O O . GLY A 1 224 ? -16.5 23.562 17.781 1 90.62 224 GLY A O 1
ATOM 1704 N N . GLY A 1 225 ? -14.414 22.859 18.125 1 92.31 225 GLY A N 1
ATOM 1705 C CA . GLY A 1 225 ? -14.133 23.953 19.062 1 92.31 225 GLY A CA 1
ATOM 1706 C C . GLY A 1 225 ? -13.477 25.156 18.391 1 92.31 225 GLY A C 1
ATOM 1707 O O . GLY A 1 225 ? -13.055 26.094 19.062 1 92.31 225 GLY A O 1
ATOM 1708 N N . GLU A 1 226 ? -13.406 25.25 17.031 1 92.44 226 GLU A N 1
ATOM 1709 C CA . GLU A 1 226 ? -12.664 26.281 16.328 1 92.44 226 GLU A CA 1
ATOM 1710 C C . GLU A 1 226 ? -13.25 27.656 16.578 1 92.44 226 GLU A C 1
ATOM 1712 O O . GLU A 1 226 ? -12.516 28.625 16.781 1 92.44 226 GLU A O 1
ATOM 1717 N N . GLU A 1 227 ? -14.602 27.75 16.578 1 93.38 227 GLU A N 1
ATOM 1718 C CA . GLU A 1 227 ? -15.242 29.031 16.844 1 93.38 227 GLU A CA 1
ATOM 1719 C C . GLU A 1 227 ? -14.953 29.531 18.25 1 93.38 227 GLU A C 1
ATOM 1721 O O . GLU A 1 227 ? -14.695 30.719 18.469 1 93.38 227 GLU A O 1
ATOM 1726 N N . ALA A 1 228 ? -15.055 28.578 19.203 1 95.88 228 ALA A N 1
ATOM 1727 C CA . ALA A 1 228 ? -14.742 28.938 20.578 1 95.88 228 ALA A CA 1
ATOM 1728 C C . ALA A 1 228 ? -13.289 29.391 20.719 1 95.88 228 ALA A C 1
ATOM 1730 O O . ALA A 1 228 ? -12.992 30.312 21.484 1 95.88 228 ALA A O 1
ATOM 1731 N N . LEU A 1 229 ? -12.406 28.734 20.031 1 96.56 229 LEU A N 1
ATOM 1732 C CA . LEU A 1 229 ? -10.992 29.094 20.031 1 96.56 229 LEU A CA 1
ATOM 1733 C C . LEU A 1 229 ? -10.797 30.516 19.5 1 96.56 229 LEU A C 1
ATOM 1735 O O . LEU A 1 229 ? -10.07 31.312 20.094 1 96.56 229 LEU A O 1
ATOM 1739 N N . ALA A 1 230 ? -11.461 30.812 18.359 1 95.5 230 ALA A N 1
ATOM 1740 C CA . ALA A 1 230 ? -11.375 32.125 17.75 1 95.5 230 ALA A CA 1
ATOM 1741 C C . ALA A 1 230 ? -11.906 33.219 18.703 1 95.5 230 ALA A C 1
ATOM 1743 O O . ALA A 1 230 ? -11.273 34.25 18.891 1 95.5 230 ALA A O 1
ATOM 1744 N N . ARG A 1 231 ? -13.016 32.938 19.297 1 95.81 231 ARG A N 1
ATOM 1745 C CA . ARG A 1 231 ? -13.641 33.906 20.188 1 95.81 231 ARG A CA 1
ATOM 1746 C C . ARG A 1 231 ? -12.773 34.156 21.422 1 95.81 231 ARG A C 1
ATOM 1748 O O . ARG A 1 231 ? -12.578 35.312 21.812 1 95.81 231 ARG A O 1
ATOM 1755 N N . ALA A 1 232 ? -12.273 33.062 21.969 1 97.25 232 ALA A N 1
ATOM 1756 C CA . ALA A 1 232 ? -11.414 33.219 23.141 1 97.25 232 ALA A CA 1
ATOM 1757 C C . ALA A 1 232 ? -10.18 34.062 22.812 1 97.25 232 ALA A C 1
ATOM 1759 O O . ALA A 1 232 ? -9.836 34.969 23.547 1 97.25 232 ALA A O 1
ATOM 1760 N N . GLY A 1 233 ? -9.531 33.75 21.719 1 96.75 233 GLY A N 1
ATOM 1761 C CA . GLY A 1 233 ? -8.352 34.5 21.312 1 96.75 233 GLY A CA 1
ATOM 1762 C C . GLY A 1 233 ? -8.633 35.969 21.031 1 96.75 233 GLY A C 1
ATOM 1763 O O . GLY A 1 233 ? -7.859 36.812 21.453 1 96.75 233 GLY A O 1
ATOM 1764 N N . GLU A 1 234 ? -9.695 36.25 20.344 1 96.44 234 GLU A N 1
ATOM 1765 C CA . GLU A 1 234 ? -10.039 37.594 19.969 1 96.44 234 GLU A CA 1
ATOM 1766 C C . GLU A 1 234 ? -10.484 38.406 21.188 1 96.44 234 GLU A C 1
ATOM 1768 O O . GLU A 1 234 ? -10.078 39.562 21.344 1 96.44 234 GLU A O 1
ATOM 1773 N N . THR A 1 235 ? -11.328 37.812 22 1 97.06 235 THR A N 1
ATOM 1774 C CA . THR A 1 235 ? -11.859 38.5 23.172 1 97.06 235 THR A CA 1
ATOM 1775 C C . THR A 1 235 ? -10.734 38.812 24.156 1 97.06 235 THR A C 1
ATOM 1777 O O . THR A 1 235 ? -10.664 39.938 24.672 1 97.06 235 THR A O 1
ATOM 1780 N N . LEU A 1 236 ? -9.867 37.875 24.375 1 98.19 236 LEU A N 1
ATOM 1781 C CA . LEU A 1 236 ? -8.836 38.031 25.391 1 98.19 236 LEU A CA 1
ATOM 1782 C C . LEU A 1 236 ? -7.559 38.625 24.812 1 98.19 236 LEU A C 1
ATOM 1784 O O . LEU A 1 236 ? -6.68 39.062 25.547 1 98.19 236 LEU A O 1
ATOM 1788 N N . ARG A 1 237 ? -7.527 38.594 23.5 1 98.12 237 ARG A N 1
ATOM 1789 C CA . ARG A 1 237 ? -6.355 39.062 22.781 1 98.12 237 ARG A CA 1
ATOM 1790 C C . ARG A 1 237 ? -5.129 38.219 23.094 1 98.12 237 ARG A C 1
ATOM 1792 O O . ARG A 1 237 ? -4.07 38.75 23.438 1 98.12 237 ARG A O 1
ATOM 1799 N N . ILE A 1 238 ? -5.273 36.938 23.078 1 98.44 238 ILE A N 1
ATOM 1800 C CA . ILE A 1 238 ? -4.199 35.969 23.25 1 98.44 238 ILE A CA 1
ATOM 1801 C C . ILE A 1 238 ? -3.787 35.375 21.906 1 98.44 238 ILE A C 1
ATOM 1803 O O . ILE A 1 238 ? -4.633 34.906 21.141 1 98.44 238 ILE A O 1
ATOM 1807 N N . PRO A 1 239 ? -2.494 35.438 21.562 1 97.94 239 PRO A N 1
ATOM 1808 C CA . PRO A 1 239 ? -2.07 34.844 20.281 1 97.94 239 PRO A CA 1
ATOM 1809 C C . PRO A 1 239 ? -2.289 33.344 20.234 1 97.94 239 PRO A C 1
ATOM 1811 O O . PRO A 1 239 ? -2.072 32.656 21.234 1 97.94 239 PRO A O 1
ATOM 1814 N N . ILE A 1 240 ? -2.746 32.875 19.062 1 96.88 240 ILE A N 1
ATOM 1815 C CA . ILE A 1 240 ? -3.064 31.469 18.859 1 96.88 240 ILE A CA 1
ATOM 1816 C C . ILE A 1 240 ? -2.172 30.891 17.75 1 96.88 240 ILE A C 1
ATOM 1818 O O . ILE A 1 240 ? -2.051 31.484 16.672 1 96.88 240 ILE A O 1
ATOM 1822 N N . PHE A 1 241 ? -1.526 29.797 18.016 1 95.19 241 PHE A N 1
ATOM 1823 C CA . PHE A 1 241 ? -0.771 29.031 17.031 1 95.19 241 PHE A CA 1
ATOM 1824 C C . PHE A 1 241 ? -1.39 27.656 16.812 1 95.19 241 PHE A C 1
ATOM 1826 O O . PHE A 1 241 ? -2.049 27.125 17.703 1 95.19 241 PHE A O 1
ATOM 1833 N N . ASN A 1 242 ? -1.233 27.156 15.641 1 92.38 242 ASN A N 1
ATOM 1834 C CA . ASN A 1 242 ? -1.638 25.797 15.297 1 92.38 242 ASN A CA 1
ATOM 1835 C C . ASN A 1 242 ? -0.466 24.828 15.391 1 92.38 242 ASN A C 1
ATOM 1837 O O . ASN A 1 242 ? 0.657 25.172 15.016 1 92.38 242 ASN A O 1
ATOM 1841 N N . VAL A 1 243 ? -0.756 23.578 15.875 1 89.31 243 VAL A N 1
ATOM 1842 C CA . VAL A 1 243 ? 0.278 22.547 15.828 1 89.31 243 VAL A CA 1
ATOM 1843 C C . VAL A 1 243 ? 0.679 22.281 14.383 1 89.31 243 VAL A C 1
ATOM 1845 O O . VAL A 1 243 ? -0.154 22.359 13.477 1 89.31 243 VAL A O 1
ATOM 1848 N N . PRO A 1 244 ? 1.906 21.891 14.141 1 80.94 244 PRO A N 1
ATOM 1849 C CA . PRO A 1 244 ? 2.324 21.562 12.773 1 80.94 244 PRO A CA 1
ATOM 1850 C C . PRO A 1 244 ? 1.618 20.328 12.211 1 80.94 244 PRO A C 1
ATOM 1852 O O . PRO A 1 244 ? 1.152 19.484 12.977 1 80.94 244 PRO A O 1
ATOM 1855 N N . TYR A 1 245 ? 1.438 20.156 10.891 1 69.75 245 TYR A N 1
ATOM 1856 C CA . TYR A 1 245 ? 0.956 19.016 10.117 1 69.75 245 TYR A CA 1
ATOM 1857 C C . TYR A 1 245 ? -0.544 18.812 10.305 1 69.75 245 TYR A C 1
ATOM 1859 O O . TYR A 1 245 ? -1.099 17.797 9.906 1 69.75 245 TYR A O 1
ATOM 1867 N N . HIS A 1 246 ? -1.123 19.734 11.016 1 73.06 246 HIS A N 1
ATOM 1868 C CA . HIS A 1 246 ? -2.578 19.688 11.102 1 73.06 246 HIS A CA 1
ATOM 1869 C C . HIS A 1 246 ? -3.217 20.734 10.195 1 73.06 246 HIS A C 1
ATOM 1871 O O . HIS A 1 246 ? -2.623 21.781 9.93 1 73.06 246 HIS A O 1
ATOM 1877 N N . THR A 1 247 ? -4.289 20.359 9.773 1 64.5 247 THR A N 1
ATOM 1878 C CA . THR A 1 247 ? -5.066 21.266 8.93 1 64.5 247 THR A CA 1
ATOM 1879 C C . THR A 1 247 ? -5.363 22.578 9.648 1 64.5 247 THR A C 1
ATOM 1881 O O . THR A 1 247 ? -5.516 22.594 10.875 1 64.5 247 THR A O 1
ATOM 1884 N N . LYS A 1 248 ? -5.449 23.5 8.93 1 68.06 248 LYS A N 1
ATOM 1885 C CA . LYS A 1 248 ? -5.688 24.859 9.438 1 68.06 248 LYS A CA 1
ATOM 1886 C C . LYS A 1 248 ? -7.023 24.938 10.172 1 68.06 248 LYS A C 1
ATOM 1888 O O . LYS A 1 248 ? -8.07 24.625 9.602 1 68.06 248 LYS A O 1
ATOM 1893 N N . MET A 1 249 ? -6.941 25.344 11.328 1 72.38 249 MET A N 1
ATOM 1894 C CA . MET A 1 249 ? -8.094 25.344 12.234 1 72.38 249 MET A CA 1
ATOM 1895 C C . MET A 1 249 ? -8.883 26.641 12.102 1 72.38 249 MET A C 1
ATOM 1897 O O . MET A 1 249 ? -10.117 26.641 12.164 1 72.38 249 MET A O 1
ATOM 1901 N N . LEU A 1 250 ? -8.055 27.719 11.953 1 76.25 250 LEU A N 1
ATOM 1902 C CA . LEU A 1 250 ? -8.727 29.016 11.945 1 76.25 250 LEU A CA 1
ATOM 1903 C C . LEU A 1 250 ? -8.477 29.734 10.625 1 76.25 250 LEU A C 1
ATOM 1905 O O . LEU A 1 250 ? -7.469 29.484 9.953 1 76.25 250 LEU A O 1
ATOM 1909 N N . GLY A 1 251 ? -9.43 30.516 10.32 1 72.94 251 GLY A N 1
ATOM 1910 C CA . GLY A 1 251 ? -9.375 31.234 9.062 1 72.94 251 GLY A CA 1
ATOM 1911 C C . GLY A 1 251 ? -8.547 32.5 9.133 1 72.94 251 GLY A C 1
ATOM 1912 O O . GLY A 1 251 ? -8.148 32.938 10.219 1 72.94 251 GLY A O 1
ATOM 1913 N N . GLU A 1 252 ? -8.336 33.062 8.055 1 76.69 252 GLU A N 1
ATOM 1914 C CA . GLU A 1 252 ? -7.52 34.25 7.871 1 76.69 252 GLU A CA 1
ATOM 1915 C C . GLU A 1 252 ? -8.188 35.469 8.477 1 76.69 252 GLU A C 1
ATOM 1917 O O . GLU A 1 252 ? -7.531 36.5 8.727 1 76.69 252 GLU A O 1
ATOM 1922 N N . GLY A 1 253 ? -9.398 35.344 8.875 1 80.75 253 GLY A N 1
ATOM 1923 C CA . GLY A 1 253 ? -10.125 36.469 9.445 1 80.75 253 GLY A CA 1
ATOM 1924 C C . GLY A 1 253 ? -9.945 36.594 10.945 1 80.75 253 GLY A C 1
ATOM 1925 O O . GLY A 1 253 ? -10.289 37.625 11.531 1 80.75 253 GLY A O 1
ATOM 1926 N N . CYS A 1 254 ? -9.406 35.656 11.57 1 90.31 254 CYS A N 1
ATOM 1927 C CA . CYS A 1 254 ? -9.195 35.688 13.016 1 90.31 254 CYS A CA 1
ATOM 1928 C C . CYS A 1 254 ? -7.906 36.438 13.359 1 90.31 254 CYS A C 1
ATOM 1930 O O . CYS A 1 254 ? -6.809 35.906 13.141 1 90.31 254 CYS A O 1
ATOM 1932 N N . ASP A 1 255 ? -8.062 37.562 13.969 1 90.31 255 ASP A N 1
ATOM 1933 C CA . ASP A 1 255 ? -6.926 38.438 14.258 1 90.31 255 ASP A CA 1
ATOM 1934 C C . ASP A 1 255 ? -5.984 37.781 15.266 1 90.31 255 ASP A C 1
ATOM 1936 O O . ASP A 1 255 ? -4.781 38.062 15.273 1 90.31 255 ASP A O 1
ATOM 1940 N N . ALA A 1 256 ? -6.539 36.938 16.094 1 95.19 256 ALA A N 1
ATOM 1941 C CA . ALA A 1 256 ? -5.738 36.312 17.141 1 95.19 256 ALA A CA 1
ATOM 1942 C C . ALA A 1 256 ? -4.902 35.156 16.594 1 95.19 256 ALA A C 1
ATOM 1944 O O . ALA A 1 256 ? -3.957 34.688 17.234 1 95.19 256 ALA A O 1
ATOM 1945 N N . TYR A 1 257 ? -5.23 34.688 15.406 1 93.44 257 TYR A N 1
ATOM 1946 C CA . TYR A 1 257 ? -4.512 33.562 14.805 1 93.44 257 TYR A CA 1
ATOM 1947 C C . TYR A 1 257 ? -3.199 34.031 14.188 1 93.44 257 TYR A C 1
ATOM 1949 O O . TYR A 1 257 ? -3.184 34.938 13.352 1 93.44 257 TYR A O 1
ATOM 1957 N N . MET A 1 258 ? -2.078 33.375 14.539 1 93.06 258 MET A N 1
ATOM 1958 C CA . MET A 1 258 ? -0.753 33.812 14.133 1 93.06 258 MET A CA 1
ATOM 1959 C C . MET A 1 258 ? -0.162 32.906 13.062 1 93.06 258 MET A C 1
ATOM 1961 O O . MET A 1 258 ? 0.61 33.344 12.219 1 93.06 258 MET A O 1
ATOM 1965 N N . GLY A 1 259 ? -0.425 31.625 13.133 1 91.31 259 GLY A N 1
ATOM 1966 C CA . GLY A 1 259 ? 0.188 30.672 12.227 1 91.31 259 GLY A CA 1
ATOM 1967 C C . GLY A 1 259 ? 0.568 29.359 12.898 1 91.31 259 GLY A C 1
ATOM 1968 O O . GLY A 1 259 ? -0.174 28.844 13.742 1 91.31 259 GLY A O 1
ATOM 1969 N N . LEU A 1 260 ? 1.722 28.781 12.484 1 90.75 260 LEU A N 1
ATOM 1970 C CA . LEU A 1 260 ? 2.133 27.469 12.961 1 90.75 260 LEU A CA 1
ATOM 1971 C C . LEU A 1 260 ? 3.072 27.578 14.156 1 90.75 260 LEU A C 1
ATOM 1973 O O . LEU A 1 260 ? 3.912 28.484 14.203 1 90.75 260 LEU A O 1
ATOM 1977 N N . ALA A 1 261 ? 2.871 26.609 15.094 1 93.06 261 ALA A N 1
ATOM 1978 C CA . ALA A 1 261 ? 3.871 26.422 16.141 1 93.06 261 ALA A CA 1
ATOM 1979 C C . ALA A 1 261 ? 5.07 25.641 15.633 1 93.06 261 ALA A C 1
ATOM 1981 O O . ALA A 1 261 ? 5.324 24.516 16.094 1 93.06 261 ALA A O 1
ATOM 1982 N N . ASP A 1 262 ? 5.781 26.172 14.695 1 91.12 262 ASP A N 1
ATOM 1983 C CA . ASP A 1 262 ? 6.945 25.594 14.031 1 91.12 262 ASP A CA 1
ATOM 1984 C C . ASP A 1 262 ? 8.047 26.641 13.852 1 91.12 262 ASP A C 1
ATOM 1986 O O . ASP A 1 262 ? 7.926 27.531 13.016 1 91.12 262 ASP A O 1
ATOM 1990 N N . PHE A 1 263 ? 9.148 26.438 14.555 1 92.06 263 PHE A N 1
ATOM 1991 C CA . PHE A 1 263 ? 10.203 27.438 14.609 1 92.06 263 PHE A CA 1
ATOM 1992 C C . PHE A 1 263 ? 10.93 27.531 13.273 1 92.06 263 PHE A C 1
ATOM 1994 O O . PHE A 1 263 ? 11.609 28.531 13 1 92.06 263 PHE A O 1
ATOM 2001 N N . HIS A 1 264 ? 10.805 26.469 12.492 1 88.62 264 HIS A N 1
ATOM 2002 C CA . HIS A 1 264 ? 11.57 26.422 11.25 1 88.62 264 HIS A CA 1
ATOM 2003 C C . HIS A 1 264 ? 10.766 26.984 10.086 1 88.62 264 HIS A C 1
ATOM 2005 O O . HIS A 1 264 ? 11.312 27.703 9.242 1 88.62 264 HIS A O 1
ATOM 2011 N N . GLN A 1 265 ? 9.531 26.688 10.023 1 87.69 265 GLN A N 1
ATOM 2012 C CA . GLN A 1 265 ? 8.695 27.125 8.906 1 87.69 265 GLN A CA 1
ATOM 2013 C C . GLN A 1 265 ? 8.039 28.469 9.188 1 87.69 265 GLN A C 1
ATOM 2015 O O . GLN A 1 265 ? 7.641 29.172 8.266 1 87.69 265 GLN A O 1
ATOM 2020 N N . TYR A 1 266 ? 7.844 28.75 10.422 1 91.75 266 TYR A N 1
ATOM 2021 C CA . TYR A 1 266 ? 7.172 29.969 10.852 1 91.75 266 TYR A CA 1
ATOM 2022 C C . TYR A 1 266 ? 7.914 30.625 12.023 1 91.75 266 TYR A C 1
ATOM 2024 O O . TYR A 1 266 ? 7.48 30.516 13.172 1 91.75 266 TYR A O 1
ATOM 2032 N N . HIS A 1 267 ? 8.828 31.453 11.75 1 94.44 267 HIS A N 1
ATOM 2033 C CA . HIS A 1 267 ? 9.828 31.953 12.68 1 94.44 267 HIS A CA 1
ATOM 2034 C C . HIS A 1 267 ? 9.18 32.781 13.805 1 94.44 267 HIS A C 1
ATOM 2036 O O . HIS A 1 267 ? 9.633 32.719 14.945 1 94.44 267 HIS A O 1
ATOM 2042 N N . PRO A 1 268 ? 8.086 33.438 13.516 1 95.75 268 PRO A N 1
ATOM 2043 C CA . PRO A 1 268 ? 7.508 34.281 14.57 1 95.75 268 PRO A CA 1
ATOM 2044 C C . PRO A 1 268 ? 7.035 33.469 15.773 1 95.75 268 PRO A C 1
ATOM 2046 O O . PRO A 1 268 ? 6.867 34 16.875 1 95.75 268 PRO A O 1
ATOM 2049 N N . SER A 1 269 ? 6.859 32.219 15.57 1 96.12 269 SER A N 1
ATOM 2050 C CA . SER A 1 269 ? 6.379 31.391 16.672 1 96.12 269 SER A CA 1
ATOM 2051 C C . SER A 1 269 ? 7.449 31.219 17.75 1 96.12 269 SER A C 1
ATOM 2053 O O . SER A 1 269 ? 7.137 31.062 18.922 1 96.12 269 SER A O 1
ATOM 2055 N N . LYS A 1 270 ? 8.711 31.281 17.375 1 96.62 270 LYS A N 1
ATOM 2056 C CA . LYS A 1 270 ? 9.805 31.016 18.312 1 96.62 270 LYS A CA 1
ATOM 2057 C C . LYS A 1 270 ? 9.844 32.062 19.422 1 96.62 270 LYS A C 1
ATOM 2059 O O . LYS A 1 270 ? 9.711 31.719 20.609 1 96.62 270 LYS A O 1
ATOM 2064 N N . PRO A 1 271 ? 9.992 33.375 19.156 1 97.94 271 PRO A N 1
ATOM 2065 C CA . PRO A 1 271 ? 9.992 34.344 20.25 1 97.94 271 PRO A CA 1
ATOM 2066 C C . PRO A 1 271 ? 8.68 34.344 21.031 1 97.94 271 PRO A C 1
ATOM 2068 O O . PRO A 1 271 ? 8.672 34.562 22.234 1 97.94 271 PRO A O 1
ATOM 2071 N N . ALA A 1 272 ? 7.562 34.156 20.344 1 98.19 272 ALA A N 1
ATOM 2072 C CA . ALA A 1 272 ? 6.27 34.125 21.016 1 98.19 272 ALA A CA 1
ATOM 2073 C C . ALA A 1 272 ? 6.23 33.031 22.094 1 98.19 272 ALA A C 1
ATOM 2075 O O . ALA A 1 272 ? 5.84 33.312 23.234 1 98.19 272 ALA A O 1
ATOM 2076 N N . ILE A 1 273 ? 6.641 31.844 21.734 1 97.56 273 ILE A N 1
ATOM 2077 C CA . ILE A 1 273 ? 6.566 30.688 22.625 1 97.56 273 ILE A CA 1
ATOM 2078 C C . ILE A 1 273 ? 7.691 30.766 23.656 1 97.56 273 ILE A C 1
ATOM 2080 O O . ILE A 1 273 ? 7.488 30.469 24.828 1 97.56 273 ILE A O 1
ATOM 2084 N N . HIS A 1 274 ? 8.859 31.266 23.281 1 97.5 274 HIS A N 1
ATOM 2085 C CA . HIS A 1 274 ? 10.008 31.359 24.172 1 97.5 274 HIS A CA 1
ATOM 2086 C C . HIS A 1 274 ? 9.773 32.406 25.266 1 97.5 274 HIS A C 1
ATOM 2088 O O . HIS A 1 274 ? 10.242 32.25 26.391 1 97.5 274 HIS A O 1
ATOM 2094 N N . GLU A 1 275 ? 9.148 33.469 24.906 1 98.06 275 GLU A N 1
ATOM 2095 C CA . GLU A 1 275 ? 8.945 34.562 25.859 1 98.06 275 GLU A CA 1
ATOM 2096 C C . GLU A 1 275 ? 7.684 34.344 26.688 1 98.06 275 GLU A C 1
ATOM 2098 O O . GLU A 1 275 ? 7.48 35 27.703 1 98.06 275 GLU A O 1
ATOM 2103 N N . ALA A 1 276 ? 6.883 33.438 26.281 1 98.25 276 ALA A N 1
ATOM 2104 C CA . ALA A 1 276 ? 5.645 33.188 27.016 1 98.25 276 ALA A CA 1
ATOM 2105 C C . ALA A 1 276 ? 5.93 32.688 28.438 1 98.25 276 ALA A C 1
ATOM 2107 O O . ALA A 1 276 ? 6.867 31.938 28.672 1 98.25 276 ALA A O 1
ATOM 2108 N N . ASP A 1 277 ? 5.164 33.156 29.375 1 98.38 277 ASP A N 1
ATOM 2109 C CA . ASP A 1 277 ? 5.254 32.656 30.734 1 98.38 277 ASP A CA 1
ATOM 2110 C C . ASP A 1 277 ? 4.242 31.516 30.969 1 98.38 277 ASP A C 1
ATOM 2112 O O . ASP A 1 277 ? 4.398 30.719 31.891 1 98.38 277 ASP A O 1
ATOM 2116 N N . VAL A 1 278 ? 3.164 31.453 30.125 1 98.19 278 VAL A N 1
ATOM 2117 C CA . VAL A 1 278 ? 2.193 30.359 30.141 1 98.19 278 VAL A CA 1
ATOM 2118 C C . VAL A 1 278 ? 1.884 29.938 28.703 1 98.19 278 VAL A C 1
ATOM 2120 O O . VAL A 1 278 ? 1.584 30.766 27.844 1 98.19 278 VAL A O 1
ATOM 2123 N N . VAL A 1 279 ? 2.018 28.688 28.406 1 97.44 279 VAL A N 1
ATOM 2124 C CA . VAL A 1 279 ? 1.566 28.078 27.156 1 97.44 279 VAL A CA 1
ATOM 2125 C C . VAL A 1 279 ? 0.42 27.109 27.438 1 97.44 279 VAL A C 1
ATOM 2127 O O . VAL A 1 279 ? 0.543 26.219 28.281 1 97.44 279 VAL A O 1
ATOM 2130 N N . VAL A 1 280 ? -0.697 27.312 26.781 1 97.44 280 VAL A N 1
ATOM 2131 C CA . VAL A 1 280 ? -1.861 26.438 26.906 1 97.44 280 VAL A CA 1
ATOM 2132 C C . VAL A 1 280 ? -2.041 25.625 25.625 1 97.44 280 VAL A C 1
ATOM 2134 O O . VAL A 1 280 ? -2.416 26.172 24.578 1 97.44 280 VAL A O 1
ATOM 2137 N N . MET A 1 281 ? -1.78 24.391 25.719 1 95.06 281 MET A N 1
ATOM 2138 C CA . MET A 1 281 ? -2.035 23.484 24.594 1 95.06 281 MET A CA 1
ATOM 2139 C C . MET A 1 281 ? -3.443 22.906 24.672 1 95.06 281 MET A C 1
ATOM 2141 O O . MET A 1 281 ? -3.791 22.234 25.656 1 95.06 281 MET A O 1
ATOM 2145 N N . VAL A 1 282 ? -4.227 23.203 23.656 1 95.44 282 VAL A N 1
ATOM 2146 C CA . VAL A 1 282 ? -5.625 22.781 23.672 1 95.44 282 VAL A CA 1
ATOM 2147 C C . VAL A 1 282 ? -5.867 21.766 22.562 1 95.44 282 VAL A C 1
ATOM 2149 O O . VAL A 1 282 ? -5.77 22.094 21.375 1 95.44 282 VAL A O 1
ATOM 2152 N N . GLY A 1 283 ? -6.211 20.547 22.922 1 91.62 283 GLY A N 1
ATOM 2153 C CA . GLY A 1 283 ? -6.48 19.484 21.969 1 91.62 283 GLY A CA 1
ATOM 2154 C C . GLY A 1 283 ? -5.238 19 21.25 1 91.62 283 GLY A C 1
ATOM 2155 O O . GLY A 1 283 ? -5.297 18.609 20.094 1 91.62 283 GLY A O 1
ATOM 2156 N N . CYS A 1 284 ? -4.066 19.078 21.906 1 89.12 284 CYS A N 1
ATOM 2157 C CA . CYS A 1 284 ? -2.783 18.688 21.328 1 89.12 284 CYS A CA 1
ATOM 2158 C C . CYS A 1 284 ? -2.166 17.531 22.094 1 89.12 284 CYS A C 1
ATOM 2160 O O . CYS A 1 284 ? -2.559 17.266 23.234 1 89.12 284 CYS A O 1
ATOM 2162 N N . ARG A 1 285 ? -1.257 16.938 21.438 1 84.5 285 ARG A N 1
ATOM 2163 C CA . ARG A 1 285 ? -0.416 15.93 22.078 1 84.5 285 ARG A CA 1
ATOM 2164 C C . ARG A 1 285 ? 1.021 16.422 22.203 1 84.5 285 ARG A C 1
ATOM 2166 O O . ARG A 1 285 ? 1.542 17.078 21.297 1 84.5 285 ARG A O 1
ATOM 2173 N N . LEU A 1 286 ? 1.636 16.094 23.328 1 87.75 286 LEU A N 1
ATOM 2174 C CA . LEU A 1 286 ? 3.049 16.391 23.516 1 87.75 286 LEU A CA 1
ATOM 2175 C C . LEU A 1 286 ? 3.928 15.336 22.875 1 87.75 286 LEU A C 1
ATOM 2177 O O . LEU A 1 286 ? 4.629 14.594 23.562 1 87.75 286 LEU A O 1
ATOM 2181 N N . ASP A 1 287 ? 3.963 15.359 21.578 1 86.62 287 ASP A N 1
ATOM 2182 C CA . ASP A 1 287 ? 4.773 14.406 20.828 1 86.62 287 ASP A CA 1
ATOM 2183 C C . ASP A 1 287 ? 5.969 15.102 20.172 1 86.62 287 ASP A C 1
ATOM 2185 O O . ASP A 1 287 ? 6.406 16.156 20.625 1 86.62 287 ASP A O 1
ATOM 2189 N N . ASN A 1 288 ? 6.523 14.453 19.188 1 86 288 ASN A N 1
ATOM 2190 C CA . ASN A 1 288 ? 7.73 14.961 18.531 1 86 288 ASN A CA 1
ATOM 2191 C C . ASN A 1 288 ? 7.52 16.359 17.953 1 86 288 ASN A C 1
ATOM 2193 O O . ASN A 1 288 ? 8.438 17.172 17.938 1 86 288 ASN A O 1
ATOM 2197 N N . GLN A 1 289 ? 6.332 16.672 17.562 1 84.19 289 GLN A N 1
ATOM 2198 C CA . GLN A 1 289 ? 6.031 17.969 16.953 1 84.19 289 GLN A CA 1
ATOM 2199 C C . GLN A 1 289 ? 6.223 19.094 17.953 1 84.19 289 GLN A C 1
ATOM 2201 O O . GLN A 1 289 ? 6.551 20.219 17.562 1 84.19 289 GLN A O 1
ATOM 2206 N N . MET A 1 290 ? 6.02 18.797 19.219 1 87.62 290 MET A N 1
ATOM 2207 C CA . MET A 1 290 ? 6.129 19.781 20.281 1 87.62 290 MET A CA 1
ATOM 2208 C C . MET A 1 290 ? 7.359 19.516 21.141 1 87.62 290 MET A C 1
ATOM 2210 O O . MET A 1 290 ? 7.422 19.953 22.297 1 87.62 290 MET A O 1
ATOM 2214 N N . ASN A 1 291 ? 8.25 18.766 20.578 1 88.81 291 ASN A N 1
ATOM 2215 C CA . ASN A 1 291 ? 9.461 18.359 21.297 1 88.81 291 ASN A CA 1
ATOM 2216 C C . ASN A 1 291 ? 9.133 17.766 22.656 1 88.81 291 ASN A C 1
ATOM 2218 O O . ASN A 1 291 ? 9.836 18.031 23.641 1 88.81 291 ASN A O 1
ATOM 2222 N N . PHE A 1 292 ? 8.039 17.141 22.75 1 88.19 292 PHE A N 1
ATOM 2223 C CA . PHE A 1 292 ? 7.586 16.422 23.922 1 88.19 292 PHE A CA 1
ATOM 2224 C C . PHE A 1 292 ? 7.402 17.359 25.109 1 88.19 292 PHE A C 1
ATOM 2226 O O . PHE A 1 292 ? 7.539 16.953 26.266 1 88.19 292 PHE A O 1
ATOM 2233 N N . GLY A 1 293 ? 7.277 18.641 24.875 1 87.88 293 GLY A N 1
ATOM 2234 C CA . GLY A 1 293 ? 7.078 19.641 25.906 1 87.88 293 GLY A CA 1
ATOM 2235 C C . GLY A 1 293 ? 8.375 20.109 26.547 1 87.88 293 GLY A C 1
ATOM 2236 O O . GLY A 1 293 ? 8.359 20.797 27.562 1 87.88 293 GLY A O 1
ATOM 2237 N N . ASN A 1 294 ? 9.461 19.797 25.891 1 89.25 294 ASN A N 1
ATOM 2238 C CA . ASN A 1 294 ? 10.766 20.078 26.469 1 89.25 294 ASN A CA 1
ATOM 2239 C C . ASN A 1 294 ? 11.453 21.234 25.75 1 89.25 294 ASN A C 1
ATOM 2241 O O . ASN A 1 294 ? 11.086 21.578 24.625 1 89.25 294 ASN A O 1
ATOM 2245 N N . PRO A 1 295 ? 12.367 21.922 26.531 1 89.44 295 PRO A N 1
ATOM 2246 C CA . PRO A 1 295 ? 13.25 22.828 25.812 1 89.44 295 PRO A CA 1
ATOM 2247 C C . PRO A 1 295 ? 13.992 22.141 24.656 1 89.44 295 PRO A C 1
ATOM 2249 O O . PRO A 1 295 ? 14.266 20.938 24.734 1 89.44 295 PRO A O 1
ATOM 2252 N N . PRO A 1 296 ? 14.281 22.828 23.609 1 89.81 296 PRO A N 1
ATOM 2253 C CA . PRO A 1 296 ? 14.195 24.281 23.484 1 89.81 296 PRO A CA 1
ATOM 2254 C C . PRO A 1 296 ? 12.82 24.75 23 1 89.81 296 PRO A C 1
ATOM 2256 O O . PRO A 1 296 ? 12.625 25.953 22.75 1 89.81 296 PRO A O 1
ATOM 2259 N N . PHE A 1 297 ? 11.891 23.891 22.891 1 91.38 297 PHE A N 1
ATOM 2260 C CA . PHE A 1 297 ? 10.609 24.344 22.375 1 91.38 297 PHE A CA 1
ATOM 2261 C C . PHE A 1 297 ? 9.82 25.078 23.453 1 91.38 297 PHE A C 1
ATOM 2263 O O . PHE A 1 297 ? 9.398 26.219 23.234 1 91.38 297 PHE A O 1
ATOM 2270 N N . ILE A 1 298 ? 9.609 24.453 24.578 1 93.56 298 ILE A N 1
ATOM 2271 C CA . ILE A 1 298 ? 9.031 25.078 25.75 1 93.56 298 ILE A CA 1
ATOM 2272 C C . ILE A 1 298 ? 10.125 25.375 26.781 1 93.56 298 ILE A C 1
ATOM 2274 O O . ILE A 1 298 ? 10.844 24.469 27.203 1 93.56 298 ILE A O 1
ATOM 2278 N N . GLN A 1 299 ? 10.227 26.562 27.188 1 94.44 299 GLN A N 1
ATOM 2279 C CA . GLN A 1 299 ? 11.273 26.953 28.125 1 94.44 299 GLN A CA 1
ATOM 2280 C C . GLN A 1 299 ? 11 26.406 29.516 1 94.44 299 GLN A C 1
ATOM 2282 O O . GLN A 1 299 ? 9.852 26.219 29.906 1 94.44 299 GLN A O 1
ATOM 2287 N N . PRO A 1 300 ? 12.094 26.188 30.328 1 93.31 300 PRO A N 1
ATOM 2288 C CA . PRO A 1 300 ? 11.938 25.578 31.656 1 93.31 300 PRO A CA 1
ATOM 2289 C C . PRO A 1 300 ? 11.062 26.438 32.562 1 93.31 300 PRO A C 1
ATOM 2291 O O . PRO A 1 300 ? 10.375 25.891 33.438 1 93.31 300 PRO A O 1
ATOM 2294 N N . GLU A 1 301 ? 11.086 27.688 32.375 1 94.69 301 GLU A N 1
ATOM 2295 C CA . GLU A 1 301 ? 10.375 28.594 33.281 1 94.69 301 GLU A CA 1
ATOM 2296 C C . GLU A 1 301 ? 8.922 28.766 32.844 1 94.69 301 GLU A C 1
ATOM 2298 O O . GLU A 1 301 ? 8.102 29.281 33.625 1 94.69 301 GLU A O 1
ATOM 2303 N N . THR A 1 302 ? 8.625 28.391 31.625 1 96.06 302 THR A N 1
ATOM 2304 C CA . THR A 1 302 ? 7.277 28.531 31.094 1 96.06 302 THR A CA 1
ATOM 2305 C C . THR A 1 302 ? 6.34 27.5 31.719 1 96.06 302 THR A C 1
ATOM 2307 O O . THR A 1 302 ? 6.672 26.312 31.781 1 96.06 302 THR A O 1
ATOM 2310 N N . LYS A 1 303 ? 5.199 27.938 32.25 1 96.19 303 LYS A N 1
ATOM 2311 C CA . LYS A 1 303 ? 4.168 27.016 32.688 1 96.19 303 LYS A CA 1
ATOM 2312 C C . LYS A 1 303 ? 3.402 26.422 31.531 1 96.19 303 LYS A C 1
ATOM 2314 O O . LYS A 1 303 ? 2.816 27.141 30.719 1 96.19 303 LYS A O 1
ATOM 2319 N N . LEU A 1 304 ? 3.473 25.109 31.375 1 95.56 304 LEU A N 1
ATOM 2320 C CA . LEU A 1 304 ? 2.805 24.406 30.297 1 95.56 304 LEU A CA 1
ATOM 2321 C C . LEU A 1 304 ? 1.518 23.75 30.781 1 95.56 304 LEU A C 1
ATOM 2323 O O . LEU A 1 304 ? 1.552 22.875 31.641 1 95.56 304 LEU A O 1
ATOM 2327 N N . ILE A 1 305 ? 0.383 24.188 30.234 1 95.94 305 ILE A N 1
ATOM 2328 C CA . ILE A 1 305 ? -0.938 23.641 30.531 1 95.94 305 ILE A CA 1
ATOM 2329 C C . ILE A 1 305 ? -1.425 22.812 29.328 1 95.94 305 ILE A C 1
ATOM 2331 O O . ILE A 1 305 ? -1.402 23.281 28.203 1 95.94 305 ILE A O 1
ATOM 2335 N N . CYS A 1 306 ? -1.805 21.578 29.562 1 94.75 306 CYS A N 1
ATOM 2336 C CA . CYS A 1 306 ? -2.352 20.734 28.5 1 94.75 306 CYS A CA 1
ATOM 2337 C C . CYS A 1 306 ? -3.82 20.422 28.766 1 94.75 306 CYS A C 1
ATOM 2339 O O . CYS A 1 306 ? -4.164 19.859 29.797 1 94.75 306 CYS A O 1
ATOM 2341 N N . VAL A 1 307 ? -4.664 20.828 27.828 1 94.94 307 VAL A N 1
ATOM 2342 C CA . VAL A 1 307 ? -6.102 20.578 27.891 1 94.94 307 VAL A CA 1
ATOM 2343 C C . VAL A 1 307 ? -6.516 19.625 26.766 1 94.94 307 VAL A C 1
ATOM 2345 O O . VAL A 1 307 ? -6.242 19.891 25.594 1 94.94 307 VAL A O 1
ATOM 2348 N N . ASN A 1 308 ? -7.133 18.578 27.141 1 92.81 308 ASN A N 1
ATOM 2349 C CA . ASN A 1 308 ? -7.59 17.625 26.141 1 92.81 308 ASN A CA 1
ATOM 2350 C C . ASN A 1 308 ? -8.852 16.891 26.594 1 92.81 308 ASN A C 1
ATOM 2352 O O . ASN A 1 308 ? -9.078 16.719 27.797 1 92.81 308 ASN A O 1
ATOM 2356 N N . GLY A 1 309 ? -9.609 16.531 25.625 1 90.94 309 GLY A N 1
ATOM 2357 C CA . GLY A 1 309 ? -10.859 15.852 25.922 1 90.94 309 GLY A CA 1
ATOM 2358 C C . GLY A 1 309 ? -10.703 14.359 26.141 1 90.94 309 GLY A C 1
ATOM 2359 O O . GLY A 1 309 ? -11.664 13.672 26.484 1 90.94 309 GLY A O 1
ATOM 2360 N N . SER A 1 310 ? -9.531 13.891 25.906 1 88.19 310 SER A N 1
ATOM 2361 C CA . SER A 1 310 ? -9.258 12.461 26.078 1 88.19 310 SER A CA 1
ATOM 2362 C C . SER A 1 310 ? -8.109 12.219 27.047 1 88.19 310 SER A C 1
ATOM 2364 O O . SER A 1 310 ? -7.059 12.859 26.938 1 88.19 310 SER A O 1
ATOM 2366 N N . HIS A 1 311 ? -8.305 11.242 27.938 1 82.81 311 HIS A N 1
ATOM 2367 C CA . HIS A 1 311 ? -7.281 10.883 28.922 1 82.81 311 HIS A CA 1
ATOM 2368 C C . HIS A 1 311 ? -6.039 10.32 28.234 1 82.81 311 HIS A C 1
ATOM 2370 O O . HIS A 1 311 ? -4.918 10.539 28.688 1 82.81 311 HIS A O 1
ATOM 2376 N N . GLU A 1 312 ? -6.234 9.703 27.141 1 78.81 312 GLU A N 1
ATOM 2377 C CA . GLU A 1 312 ? -5.148 9.023 26.438 1 78.81 312 GLU A CA 1
ATOM 2378 C C . GLU A 1 312 ? -4.164 10.031 25.844 1 78.81 312 GLU A C 1
ATOM 2380 O O . GLU A 1 312 ? -2.969 9.742 25.734 1 78.81 312 GLU A O 1
ATOM 2385 N N . GLU A 1 313 ? -4.605 11.156 25.578 1 82.25 313 GLU A N 1
ATOM 2386 C CA . GLU A 1 313 ? -3.764 12.156 24.922 1 82.25 313 GLU A CA 1
ATOM 2387 C C . GLU A 1 313 ? -3.18 13.133 25.938 1 82.25 313 GLU A C 1
ATOM 2389 O O . GLU A 1 313 ? -2.258 13.891 25.625 1 82.25 313 GLU A O 1
ATOM 2394 N N . LEU A 1 314 ? -3.693 13.258 27.156 1 77.88 314 LEU A N 1
ATOM 2395 C CA . LEU A 1 314 ? -3.264 14.195 28.188 1 77.88 314 LEU A CA 1
ATOM 2396 C C . LEU A 1 314 ? -1.976 13.719 28.859 1 77.88 314 LEU A C 1
ATOM 2398 O O . LEU A 1 314 ? -1.087 14.523 29.141 1 77.88 314 LEU A O 1
ATOM 2402 N N . ASP A 1 315 ? -1.851 12.453 29.109 1 64.5 315 ASP A N 1
ATOM 2403 C CA . ASP A 1 315 ? -0.77 11.969 29.969 1 64.5 315 ASP A CA 1
ATOM 2404 C C . ASP A 1 315 ? 0.229 11.141 29.172 1 64.5 315 ASP A C 1
ATOM 2406 O O . ASP A 1 315 ? 0.898 10.258 29.719 1 64.5 315 ASP A O 1
ATOM 2410 N N . TYR A 1 316 ? 0.329 11.578 28.047 1 62.81 316 TYR A N 1
ATOM 2411 C CA . TYR A 1 316 ? 1.202 10.727 27.25 1 62.81 316 TYR A CA 1
ATOM 2412 C C . TYR A 1 316 ? 2.668 11.016 27.547 1 62.81 316 TYR A C 1
ATOM 2414 O O . TYR A 1 316 ? 3.459 10.086 27.75 1 62.81 316 TYR A O 1
ATOM 2422 N N . ASN A 1 317 ? 3.047 12.195 27.594 1 68.5 317 ASN A N 1
ATOM 2423 C CA . ASN A 1 317 ? 4.414 12.586 27.938 1 68.5 317 ASN A CA 1
ATOM 2424 C C . ASN A 1 317 ? 4.441 13.594 29.078 1 68.5 317 ASN A C 1
ATOM 2426 O O . ASN A 1 317 ? 3.504 14.375 29.234 1 68.5 317 ASN A O 1
ATOM 2430 N N . ILE A 1 318 ? 5.473 13.477 29.953 1 65.31 318 ILE A N 1
ATOM 2431 C CA . ILE A 1 318 ? 5.574 14.188 31.234 1 65.31 318 ILE A CA 1
ATOM 2432 C C . ILE A 1 318 ? 5.926 15.648 30.969 1 65.31 318 ILE A C 1
ATOM 2434 O O . ILE A 1 318 ? 6.152 16.406 31.922 1 65.31 318 ILE A O 1
ATOM 2438 N N . GLY A 1 319 ? 5.406 16.078 30.125 1 67.69 319 GLY A N 1
ATOM 2439 C CA . GLY A 1 319 ? 5.941 17.406 29.859 1 67.69 319 GLY A CA 1
ATOM 2440 C C . GLY A 1 319 ? 5.043 18.531 30.359 1 67.69 319 GLY A C 1
ATOM 2441 O O . GLY A 1 319 ? 5.512 19.625 30.656 1 67.69 319 GLY A O 1
ATOM 2442 N N . ALA A 1 320 ? 3.787 18.219 30.719 1 82.94 320 ALA A N 1
ATOM 2443 C CA . ALA A 1 320 ? 2.873 19.297 31.094 1 82.94 320 ALA A CA 1
ATOM 2444 C C . ALA A 1 320 ? 2.957 19.578 32.594 1 82.94 320 ALA A C 1
ATOM 2446 O O . ALA A 1 320 ? 3.018 18.656 33.406 1 82.94 320 ALA A O 1
ATOM 2447 N N . ASP A 1 321 ? 2.982 20.797 32.969 1 90 321 ASP A N 1
ATOM 2448 C CA . ASP A 1 321 ? 2.916 21.203 34.375 1 90 321 ASP A CA 1
ATOM 2449 C C . ASP A 1 321 ? 1.517 20.984 34.969 1 90 321 ASP A C 1
ATOM 2451 O O . ASP A 1 321 ? 1.368 20.594 36.125 1 90 321 ASP A O 1
ATOM 2455 N N . VAL A 1 322 ? 0.504 21.25 34.156 1 93.12 322 VAL A N 1
ATOM 2456 C CA . VAL A 1 322 ? -0.879 21.109 34.594 1 93.12 322 VAL A CA 1
ATOM 2457 C C . VAL A 1 322 ? -1.715 20.469 33.5 1 93.12 322 VAL A C 1
ATOM 2459 O O . VAL A 1 322 ? -1.938 21.078 32.438 1 93.12 322 VAL A O 1
ATOM 2462 N N . PRO A 1 323 ? -2.146 19.266 33.656 1 92.62 323 PRO A N 1
ATOM 2463 C CA . PRO A 1 323 ? -3.115 18.656 32.75 1 92.62 323 PRO A CA 1
ATOM 2464 C C . PRO A 1 323 ? -4.562 18.922 33.156 1 92.62 323 PRO A C 1
ATOM 2466 O O . PRO A 1 323 ? -4.875 18.969 34.344 1 92.62 323 PRO A O 1
ATOM 2469 N N . LEU A 1 324 ? -5.41 19.172 32.219 1 94.69 324 LEU A N 1
ATOM 2470 C CA . LEU A 1 324 ? -6.844 19.312 32.469 1 94.69 324 LEU A CA 1
ATOM 2471 C C . LEU A 1 324 ? -7.645 18.484 31.469 1 94.69 324 LEU A C 1
ATOM 2473 O O . LEU A 1 324 ? -7.57 18.703 30.266 1 94.69 324 LEU A O 1
ATOM 2477 N N . LEU A 1 325 ? -8.305 17.5 31.969 1 93.94 325 LEU A N 1
ATOM 2478 C CA . LEU A 1 325 ? -9.25 16.766 31.141 1 93.94 325 LEU A CA 1
ATOM 2479 C C . LEU A 1 325 ? -10.5 17.594 30.875 1 93.94 325 LEU A C 1
ATOM 2481 O O . LEU A 1 325 ? -11.273 17.891 31.781 1 93.94 325 LEU A O 1
ATOM 2485 N N . SER A 1 326 ? -10.641 18.062 29.656 1 95.06 326 SER A N 1
ATOM 2486 C CA . SER A 1 326 ? -11.781 18.875 29.266 1 95.06 326 SER A CA 1
ATOM 2487 C C . SER A 1 326 ? -11.945 18.891 27.75 1 95.06 326 SER A C 1
ATOM 2489 O O . SER A 1 326 ? -10.961 18.938 27.016 1 95.06 326 SER A O 1
ATOM 2491 N N . ASP A 1 327 ? -13.211 18.859 27.391 1 94.5 327 ASP A N 1
ATOM 2492 C CA . ASP A 1 327 ? -13.508 19.203 26 1 94.5 327 ASP A CA 1
ATOM 2493 C C . ASP A 1 327 ? -12.93 20.578 25.641 1 94.5 327 ASP A C 1
ATOM 2495 O O . ASP A 1 327 ? -13.117 21.547 26.375 1 94.5 327 ASP A O 1
ATOM 2499 N N . PRO A 1 328 ? -12.266 20.641 24.484 1 94.5 328 PRO A N 1
ATOM 2500 C CA . PRO A 1 328 ? -11.641 21.906 24.109 1 94.5 328 PRO A CA 1
ATOM 2501 C C . PRO A 1 328 ? -12.641 23.062 24.047 1 94.5 328 PRO A C 1
ATOM 2503 O O . PRO A 1 328 ? -12.344 24.172 24.516 1 94.5 328 PRO A O 1
ATOM 2506 N N . GLY A 1 329 ? -13.828 22.828 23.484 1 94.19 329 GLY A N 1
ATOM 2507 C CA . GLY A 1 329 ? -14.836 23.875 23.391 1 94.19 329 GLY A CA 1
ATOM 2508 C C . GLY A 1 329 ? -15.305 24.359 24.75 1 94.19 329 GLY A C 1
ATOM 2509 O O . GLY A 1 329 ? -15.5 25.547 24.953 1 94.19 329 GLY A O 1
ATOM 2510 N N . ALA A 1 330 ? -15.438 23.422 25.641 1 95.19 330 ALA A N 1
ATOM 2511 C CA . ALA A 1 330 ? -15.875 23.766 27 1 95.19 330 ALA A CA 1
ATOM 2512 C C . ALA A 1 330 ? -14.82 24.609 27.703 1 95.19 330 ALA A C 1
ATOM 2514 O O . ALA A 1 330 ? -15.156 25.594 28.359 1 95.19 330 ALA A O 1
ATOM 2515 N N . PHE A 1 331 ? -13.656 24.188 27.672 1 97.25 331 PHE A N 1
ATOM 2516 C CA . PHE A 1 331 ? -12.57 24.938 28.297 1 97.25 331 PHE A CA 1
ATOM 2517 C C . PHE A 1 331 ? -12.461 26.328 27.719 1 97.25 331 PHE A C 1
ATOM 2519 O O . PHE A 1 331 ? -12.336 27.312 28.453 1 97.25 331 PHE A O 1
ATOM 2526 N N . LEU A 1 332 ? -12.578 26.422 26.359 1 97.62 332 LEU A N 1
ATOM 2527 C CA . LEU A 1 332 ? -12.391 27.703 25.656 1 97.62 332 LEU A CA 1
ATOM 2528 C C . LEU A 1 332 ? -13.523 28.672 25.984 1 97.62 332 LEU A C 1
ATOM 2530 O O . LEU A 1 332 ? -13.297 29.875 26.078 1 97.62 332 LEU A O 1
ATOM 2534 N N . THR A 1 333 ? -14.656 28.141 26.156 1 96.25 333 THR A N 1
ATOM 2535 C CA . THR A 1 333 ? -15.781 28.969 26.578 1 96.25 333 THR A CA 1
ATOM 2536 C C . THR A 1 333 ? -15.547 29.547 27.969 1 96.25 333 THR A C 1
ATOM 2538 O O . THR A 1 333 ? -15.797 30.719 28.219 1 96.25 333 THR A O 1
ATOM 2541 N N . ALA A 1 334 ? -15.055 28.688 28.844 1 97.19 334 ALA A N 1
ATOM 2542 C CA . ALA A 1 334 ? -14.734 29.156 30.188 1 97.19 334 ALA A CA 1
ATOM 2543 C C . ALA A 1 334 ? -13.609 30.188 30.156 1 97.19 334 ALA A C 1
ATOM 2545 O O . ALA A 1 334 ? -13.648 31.172 30.891 1 97.19 334 ALA A O 1
ATOM 2546 N N . LEU A 1 335 ? -12.648 29.938 29.391 1 98.06 335 LEU A N 1
ATOM 2547 C CA . LEU A 1 335 ? -11.508 30.828 29.266 1 98.06 335 LEU A CA 1
ATOM 2548 C C . LEU A 1 335 ? -11.945 32.219 28.797 1 98.06 335 LEU A C 1
ATOM 2550 O O . LEU A 1 335 ? -11.453 33.219 29.281 1 98.06 335 LEU A O 1
ATOM 2554 N N . GLU A 1 336 ? -12.82 32.281 27.797 1 96.75 336 GLU A N 1
ATOM 2555 C CA . GLU A 1 336 ? -13.344 33.5 27.234 1 96.75 336 GLU A CA 1
ATOM 2556 C C . GLU A 1 336 ? -13.922 34.406 28.312 1 96.75 33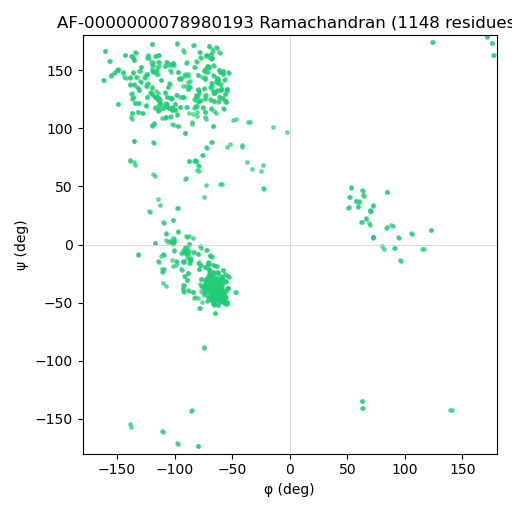6 GLU A C 1
ATOM 2558 O O . GLU A 1 336 ? -13.891 35.625 28.188 1 96.75 336 GLU A O 1
ATOM 2563 N N . GLY A 1 337 ? -14.367 33.812 29.344 1 95.56 337 GLY A N 1
ATOM 2564 C CA . GLY A 1 337 ? -15.031 34.531 30.422 1 95.56 337 GLY A CA 1
ATOM 2565 C C . GLY A 1 337 ? -14.062 35.281 31.328 1 95.56 337 GLY A C 1
ATOM 2566 O O . GLY A 1 337 ? -14.477 36.062 32.156 1 95.56 337 GLY A O 1
ATOM 2567 N N . LEU A 1 338 ? -12.844 35.094 31.016 1 95.56 338 LEU A N 1
ATOM 2568 C CA . LEU A 1 338 ? -11.867 35.812 31.812 1 95.56 338 LEU A CA 1
ATOM 2569 C C . LEU A 1 338 ? -11.984 37.312 31.594 1 95.56 338 LEU A C 1
ATOM 2571 O O . LEU A 1 338 ? -12.234 37.75 30.469 1 95.56 338 LEU A O 1
ATOM 2575 N N . LYS A 1 339 ? -12.031 38.125 32.562 1 89.69 339 LYS A N 1
ATOM 2576 C CA . LYS A 1 339 ? -12.164 39.594 32.469 1 89.69 339 LYS A CA 1
ATOM 2577 C C . LYS A 1 339 ? -10.797 40.25 32.406 1 89.69 339 LYS A C 1
ATOM 2579 O O . LYS A 1 339 ? -10.477 41.125 33.219 1 89.69 339 LYS A O 1
ATOM 2584 N N . LYS A 1 340 ? -10.031 39.875 31.438 1 94.69 340 LYS A N 1
ATOM 2585 C CA . LYS A 1 340 ? -8.695 40.406 31.188 1 94.69 340 LYS A CA 1
ATOM 2586 C C . LYS A 1 340 ? -8.336 40.312 29.719 1 94.69 340 LYS A C 1
ATOM 2588 O O . LYS A 1 340 ? -8.82 39.438 29 1 94.69 340 LYS A O 1
ATOM 2593 N N . THR A 1 341 ? -7.531 41.312 29.281 1 97.31 341 THR A N 1
ATOM 2594 C CA . THR A 1 341 ? -7.035 41.25 27.906 1 97.31 341 THR A CA 1
ATOM 2595 C C . THR A 1 341 ? -5.52 41.438 27.875 1 97.31 341 THR A C 1
ATOM 2597 O O . THR A 1 341 ? -4.934 42 28.797 1 97.31 341 THR A O 1
ATOM 2600 N N . TRP A 1 342 ? -4.941 40.875 26.859 1 98.38 342 TRP A N 1
ATOM 2601 C CA . TRP A 1 342 ? -3.496 40.969 26.672 1 98.38 342 TRP A CA 1
ATOM 2602 C C . TRP A 1 342 ? -3.168 41.719 25.375 1 98.38 342 TRP A C 1
ATOM 2604 O O . TRP A 1 342 ? -2.381 41.219 24.562 1 98.38 342 TRP A O 1
ATOM 2614 N N . GLU A 1 343 ? -3.602 42.969 25.219 1 97.31 343 GLU A N 1
ATOM 2615 C CA . GLU A 1 343 ? -3.574 43.719 23.969 1 97.31 343 GLU A CA 1
ATOM 2616 C C . GLU A 1 343 ? -2.141 43.969 23.5 1 97.31 343 GLU A C 1
ATOM 2618 O O . GLU A 1 343 ? -1.798 43.656 22.359 1 97.31 343 GLU A O 1
ATOM 2623 N N . PRO A 1 344 ? -1.276 44.438 24.359 1 98 344 PRO A N 1
ATOM 2624 C CA . PRO A 1 344 ? 0.085 44.688 23.891 1 98 344 PRO A CA 1
ATOM 2625 C C . PRO A 1 344 ? 0.813 43.438 23.453 1 98 344 PRO A C 1
ATOM 2627 O O . PRO A 1 344 ? 1.637 43.469 22.531 1 98 344 PRO A O 1
ATOM 2630 N N . TRP A 1 345 ? 0.502 42.406 24.109 1 98.38 345 TRP A N 1
ATOM 2631 C CA . TRP A 1 345 ? 1.149 41.125 23.812 1 98.38 345 TRP A CA 1
ATOM 2632 C C . TRP A 1 345 ? 0.717 40.625 22.453 1 98.38 345 TRP A C 1
ATOM 2634 O O . TRP A 1 345 ? 1.555 40.219 21.641 1 98.38 345 TRP A O 1
ATOM 2644 N N . LEU A 1 346 ? -0.588 40.625 22.156 1 98.25 346 LEU A N 1
ATOM 2645 C CA . LEU A 1 346 ? -1.075 40.219 20.859 1 98.25 346 LEU A CA 1
ATOM 2646 C C . LEU A 1 346 ? -0.577 41.156 19.75 1 98.25 346 LEU A C 1
ATOM 2648 O O . LEU A 1 346 ? -0.212 40.688 18.672 1 98.25 346 LEU A O 1
ATOM 2652 N N . ASP A 1 347 ? -0.583 42.438 20.031 1 98.06 347 ASP A N 1
ATOM 2653 C CA . ASP A 1 347 ? -0.122 43.406 19.062 1 98.06 347 ASP A CA 1
ATOM 2654 C C . ASP A 1 347 ? 1.325 43.156 18.656 1 98.06 347 ASP A C 1
ATOM 2656 O O . ASP A 1 347 ? 1.688 43.312 17.484 1 98.06 347 ASP A O 1
ATOM 2660 N N . LEU A 1 348 ? 2.09 42.75 19.641 1 98.38 348 LEU A N 1
ATOM 2661 C CA . LEU A 1 348 ? 3.488 42.438 19.359 1 98.38 348 LEU A CA 1
ATOM 2662 C C . LEU A 1 348 ? 3.6 41.25 18.422 1 98.38 348 LEU A C 1
ATOM 2664 O O . LEU A 1 348 ? 4.441 41.25 17.516 1 98.38 348 LEU A O 1
ATOM 2668 N N . GLN A 1 349 ? 2.807 40.219 18.656 1 97.56 349 GLN A N 1
ATOM 2669 C CA . GLN A 1 349 ? 2.848 39.062 17.797 1 97.56 349 GLN A CA 1
ATOM 2670 C C . GLN A 1 349 ? 2.369 39.375 16.391 1 97.56 349 GLN A C 1
ATOM 2672 O O . GLN A 1 349 ? 2.904 38.844 15.414 1 97.56 349 GLN A O 1
ATOM 2677 N N . ILE A 1 350 ? 1.354 40.188 16.25 1 96.12 350 ILE A N 1
ATOM 2678 C CA . ILE A 1 350 ? 0.865 40.625 14.953 1 96.12 350 ILE A CA 1
ATOM 2679 C C . ILE A 1 350 ? 1.978 41.375 14.203 1 96.12 350 ILE A C 1
ATOM 2681 O O . ILE A 1 350 ? 2.17 41.156 13.008 1 96.12 350 ILE A O 1
ATOM 2685 N N . GLN A 1 351 ? 2.693 42.188 14.938 1 97.62 351 GLN A N 1
ATOM 2686 C CA . GLN A 1 351 ? 3.812 42.906 14.344 1 97.62 351 GLN A CA 1
ATOM 2687 C C . GLN A 1 351 ? 4.902 41.938 13.883 1 97.62 351 GLN A C 1
ATOM 2689 O O . GLN A 1 351 ? 5.461 42.094 12.797 1 97.62 351 GLN A O 1
ATOM 2694 N N . ARG A 1 352 ? 5.234 40.969 14.68 1 97.44 352 ARG A N 1
ATOM 2695 C CA . ARG A 1 352 ? 6.238 39.969 14.32 1 97.44 352 ARG A CA 1
ATOM 2696 C C . ARG A 1 352 ? 5.836 39.219 13.062 1 97.44 352 ARG A C 1
ATOM 2698 O O . ARG A 1 352 ? 6.68 38.938 12.211 1 97.44 352 ARG A O 1
ATOM 2705 N N . ARG A 1 353 ? 4.59 38.875 12.961 1 95.25 353 ARG A N 1
ATOM 2706 C CA . ARG A 1 353 ? 4.066 38.219 11.766 1 95.25 353 ARG A CA 1
ATOM 2707 C C . ARG A 1 353 ? 4.223 39.094 10.539 1 95.25 353 ARG A C 1
ATOM 2709 O O . ARG A 1 353 ? 4.672 38.625 9.484 1 95.25 353 ARG A O 1
ATOM 2716 N N . ARG A 1 354 ? 3.873 40.344 10.672 1 95.75 354 ARG A N 1
ATOM 2717 C CA . ARG A 1 354 ? 3.996 41.312 9.57 1 95.75 354 ARG A CA 1
ATOM 2718 C C . ARG A 1 354 ? 5.449 41.438 9.125 1 95.75 354 ARG A C 1
ATOM 2720 O O . ARG A 1 354 ? 5.734 41.5 7.926 1 95.75 354 ARG A O 1
ATOM 2727 N N . ASP A 1 355 ? 6.359 41.531 10.109 1 97.81 355 ASP A N 1
ATOM 2728 C CA . ASP A 1 355 ? 7.785 41.625 9.812 1 97.81 355 ASP A CA 1
ATOM 2729 C C . ASP A 1 355 ? 8.289 40.406 9.07 1 97.81 355 ASP A C 1
ATOM 2731 O O . ASP A 1 355 ? 9.062 40.5 8.117 1 97.81 355 ASP A O 1
ATOM 2735 N N . TRP A 1 356 ? 7.871 39.281 9.562 1 96.75 356 TRP A N 1
ATOM 2736 C CA . TRP A 1 356 ? 8.258 38.031 8.938 1 96.75 356 TRP A CA 1
ATOM 2737 C C . TRP A 1 356 ? 7.754 37.938 7.5 1 96.75 356 TRP A C 1
ATOM 2739 O O . TRP A 1 356 ? 8.484 37.531 6.598 1 96.75 356 TRP A O 1
ATOM 2749 N N . VAL A 1 357 ? 6.531 38.344 7.246 1 96.5 357 VAL A N 1
ATOM 2750 C CA . VAL A 1 357 ? 5.945 38.344 5.91 1 96.5 357 VAL A CA 1
ATOM 2751 C C . VAL A 1 357 ? 6.746 39.281 4.992 1 96.5 357 VAL A C 1
ATOM 2753 O O . VAL A 1 357 ? 7.031 38.906 3.846 1 96.5 357 VAL A O 1
ATOM 2756 N N . ARG A 1 358 ? 7.066 40.438 5.492 1 97.38 358 ARG A N 1
ATOM 2757 C CA . ARG A 1 358 ? 7.867 41.375 4.723 1 97.38 358 ARG A CA 1
ATOM 2758 C C . ARG A 1 358 ? 9.234 40.781 4.383 1 97.38 358 ARG A C 1
ATOM 2760 O O . ARG A 1 358 ? 9.672 40.844 3.234 1 97.38 358 ARG A O 1
ATOM 2767 N N . GLU A 1 359 ? 9.844 40.219 5.387 1 97.19 359 GLU A N 1
ATOM 2768 C CA . GLU A 1 359 ? 11.172 39.656 5.215 1 97.19 359 GLU A CA 1
ATOM 2769 C C . GLU A 1 359 ? 11.156 38.562 4.152 1 97.19 359 GLU A C 1
ATOM 2771 O O . GLU A 1 359 ? 12.008 38.531 3.258 1 97.19 359 GLU A O 1
ATOM 2776 N N . TRP A 1 360 ? 10.25 37.688 4.234 1 96.62 360 TRP A N 1
ATOM 2777 C CA . TRP A 1 360 ? 10.188 36.531 3.318 1 96.62 360 TRP A CA 1
ATOM 2778 C C . TRP A 1 360 ? 9.734 37 1.932 1 96.62 360 TRP A C 1
ATOM 2780 O O . TRP A 1 360 ? 10.133 36.406 0.922 1 96.62 360 TRP A O 1
ATOM 2790 N N . SER A 1 361 ? 8.875 37.969 1.913 1 96.81 361 SER A N 1
ATOM 2791 C CA . SER A 1 361 ? 8.484 38.562 0.63 1 96.81 361 SER A CA 1
ATOM 2792 C C . SER A 1 361 ? 9.672 39.188 -0.085 1 96.81 361 SER A C 1
ATOM 2794 O O . SER A 1 361 ? 9.852 39 -1.291 1 96.81 361 SER A O 1
ATOM 2796 N N . ASP A 1 362 ? 10.516 39.906 0.687 1 97.56 362 ASP A N 1
ATOM 2797 C CA . ASP A 1 362 ? 11.719 40.5 0.122 1 97.56 362 ASP A CA 1
ATOM 2798 C C . ASP A 1 362 ? 12.703 39.406 -0.326 1 97.56 362 ASP A C 1
ATOM 2800 O O . ASP A 1 362 ? 13.32 39.531 -1.389 1 97.56 362 ASP A O 1
ATOM 2804 N N . HIS A 1 363 ? 12.828 38.438 0.53 1 96.5 363 HIS A N 1
ATOM 2805 C CA . HIS A 1 363 ? 13.742 37.344 0.228 1 96.5 363 HIS A CA 1
ATOM 2806 C C . HIS A 1 363 ? 13.359 36.656 -1.083 1 96.5 363 HIS A C 1
ATOM 2808 O O . HIS A 1 363 ? 14.211 36.469 -1.957 1 96.5 363 HIS A O 1
ATOM 2814 N N . ILE A 1 364 ? 12.117 36.312 -1.288 1 97.19 364 ILE A N 1
ATOM 2815 C CA . ILE A 1 364 ? 11.695 35.562 -2.465 1 97.19 364 ILE A CA 1
ATOM 2816 C C . ILE A 1 364 ? 11.719 36.469 -3.693 1 97.19 364 ILE A C 1
ATOM 2818 O O . ILE A 1 364 ? 12.023 36 -4.801 1 97.19 364 ILE A O 1
ATOM 2822 N N . ALA A 1 365 ? 11.453 37.75 -3.492 1 97.38 365 ALA A N 1
ATOM 2823 C CA . ALA A 1 365 ? 11.578 38.688 -4.598 1 97.38 365 ALA A CA 1
ATOM 2824 C C . ALA A 1 365 ? 13.016 38.75 -5.117 1 97.38 365 ALA A C 1
ATOM 2826 O O . ALA A 1 365 ? 13.242 38.781 -6.328 1 97.38 365 ALA A O 1
ATOM 2827 N N . ALA A 1 366 ? 13.945 38.75 -4.188 1 97.81 366 ALA A N 1
ATOM 2828 C CA . ALA A 1 366 ? 15.359 38.781 -4.559 1 97.81 366 ALA A CA 1
ATOM 2829 C C . ALA A 1 366 ? 15.758 37.469 -5.258 1 97.81 366 ALA A C 1
ATOM 2831 O O . ALA A 1 366 ? 16.484 37.5 -6.254 1 97.81 366 ALA A O 1
ATOM 2832 N N . GLU A 1 367 ? 15.336 36.375 -4.688 1 96.81 367 GLU A N 1
ATOM 2833 C CA . GLU A 1 367 ? 15.602 35.062 -5.297 1 96.81 367 GLU A CA 1
ATOM 2834 C C . GLU A 1 367 ? 15.023 35 -6.707 1 96.81 367 GLU A C 1
ATOM 2836 O O . GLU A 1 367 ? 15.664 34.469 -7.621 1 96.81 367 GLU A O 1
ATOM 2841 N N . THR A 1 368 ? 13.82 35.438 -6.855 1 96.94 368 THR A N 1
ATOM 2842 C CA . THR A 1 368 ? 13.133 35.406 -8.141 1 96.94 368 THR A CA 1
ATOM 2843 C C . THR A 1 368 ? 13.859 36.25 -9.164 1 96.94 368 THR A C 1
ATOM 2845 O O . THR A 1 368 ? 14.008 35.875 -10.32 1 96.94 368 THR A O 1
ATOM 2848 N N . ALA A 1 369 ? 14.289 37.438 -8.766 1 96.94 369 ALA A N 1
ATOM 2849 C CA . ALA A 1 369 ? 15.062 38.312 -9.641 1 96.94 369 ALA A CA 1
ATOM 2850 C C . ALA A 1 369 ? 16.344 37.625 -10.102 1 96.94 369 ALA A C 1
ATOM 2852 O O . ALA A 1 369 ? 16.734 37.719 -11.266 1 96.94 369 ALA A O 1
ATOM 2853 N N . THR A 1 370 ? 16.984 37 -9.188 1 97.12 370 THR A N 1
ATOM 2854 C CA . THR A 1 370 ? 18.219 36.281 -9.5 1 97.12 370 THR A CA 1
ATOM 2855 C C . THR A 1 370 ? 17.938 35.125 -10.461 1 97.12 370 THR A C 1
ATOM 2857 O O . THR A 1 370 ? 18.703 34.875 -11.398 1 97.12 370 THR A O 1
ATOM 2860 N N . ASP A 1 371 ? 16.844 34.312 -10.188 1 96.44 371 ASP A N 1
ATOM 2861 C CA . ASP A 1 371 ? 16.453 33.219 -11.062 1 96.44 371 ASP A CA 1
ATOM 2862 C C . ASP A 1 371 ? 16.234 33.719 -12.492 1 96.44 371 ASP A C 1
ATOM 2864 O O . ASP A 1 371 ? 16.688 33.094 -13.445 1 96.44 371 ASP A O 1
ATOM 2868 N N . GLU A 1 372 ? 15.562 34.812 -12.648 1 94.94 372 GLU A N 1
ATOM 2869 C CA . GLU A 1 372 ? 15.297 35.375 -13.961 1 94.94 372 GLU A CA 1
ATOM 2870 C C . GLU A 1 372 ? 16.594 35.844 -14.625 1 94.94 372 GLU A C 1
ATOM 2872 O O . GLU A 1 372 ? 16.812 35.594 -15.812 1 94.94 372 GLU A O 1
ATOM 2877 N N . ALA A 1 373 ? 17.453 36.5 -13.883 1 96.31 373 ALA A N 1
ATOM 2878 C CA . ALA A 1 373 ? 18.688 37.062 -14.414 1 96.31 373 ALA A CA 1
ATOM 2879 C C . ALA A 1 373 ? 19.641 35.969 -14.844 1 96.31 373 ALA A C 1
ATOM 2881 O O . ALA A 1 373 ? 20.375 36.125 -15.828 1 96.31 373 ALA A O 1
ATOM 2882 N N . GLU A 1 374 ? 19.641 34.844 -14.109 1 96.56 374 GLU A N 1
ATOM 2883 C CA . GLU A 1 374 ? 20.609 33.781 -14.367 1 96.56 374 GLU A CA 1
ATOM 2884 C C . GLU A 1 374 ? 19.984 32.625 -15.148 1 96.56 374 GLU A C 1
ATOM 2886 O O . GLU A 1 374 ? 20.656 31.625 -15.445 1 96.56 374 GLU A O 1
ATOM 2891 N N . GLY A 1 375 ? 18.828 32.719 -15.469 1 94.69 375 GLY A N 1
ATOM 2892 C CA . GLY A 1 375 ? 18.141 31.703 -16.234 1 94.69 375 GLY A CA 1
ATOM 2893 C C . GLY A 1 375 ? 17.922 30.422 -15.438 1 94.69 375 GLY A C 1
ATOM 2894 O O . GLY A 1 375 ? 17.891 29.328 -16 1 94.69 375 GLY A O 1
ATOM 2895 N N . ARG A 1 376 ? 17.812 30.562 -14.117 1 95.75 376 ARG A N 1
ATOM 2896 C CA . ARG A 1 376 ? 17.516 29.422 -13.258 1 95.75 376 ARG A CA 1
ATOM 2897 C C . ARG A 1 376 ? 16.031 29.094 -13.25 1 95.75 376 ARG A C 1
ATOM 2899 O O . ARG A 1 376 ? 15.203 29.938 -13.602 1 95.75 376 ARG A O 1
ATOM 2906 N N . LYS A 1 377 ? 15.742 27.828 -12.898 1 96.62 377 LYS A N 1
ATOM 2907 C CA . LYS A 1 377 ? 14.352 27.422 -12.734 1 96.62 377 LYS A CA 1
ATOM 2908 C C . LYS A 1 377 ? 13.711 28.094 -11.531 1 96.62 377 LYS A C 1
ATOM 2910 O O . LYS A 1 377 ? 14.414 28.609 -10.656 1 96.62 377 LYS A O 1
ATOM 2915 N N . MET A 1 378 ? 12.422 28.078 -11.438 1 96.44 378 MET A N 1
ATOM 2916 C CA . MET A 1 378 ? 11.617 28.797 -10.453 1 96.44 378 MET A CA 1
ATOM 2917 C C . MET A 1 378 ? 11.828 28.219 -9.055 1 96.44 378 MET A C 1
ATOM 2919 O O . MET A 1 378 ? 11.938 27.016 -8.891 1 96.44 378 MET A O 1
ATOM 2923 N N . HIS A 1 379 ? 11.914 29.125 -8.078 1 97.81 379 HIS A N 1
ATOM 2924 C CA . HIS A 1 379 ? 11.945 28.734 -6.672 1 97.81 379 HIS A CA 1
ATOM 2925 C C . HIS A 1 379 ? 10.602 28.172 -6.234 1 97.81 379 HIS A C 1
ATOM 2927 O O . HIS A 1 379 ? 9.547 28.734 -6.555 1 97.81 379 HIS A O 1
ATOM 2933 N N . PRO A 1 380 ? 10.602 27.047 -5.492 1 97.5 380 PRO A N 1
ATOM 2934 C CA . PRO A 1 380 ? 9.336 26.422 -5.098 1 97.5 380 PRO A CA 1
ATOM 2935 C C . PRO A 1 380 ? 8.445 27.359 -4.281 1 97.5 380 PRO A C 1
ATOM 2937 O O . PRO A 1 380 ? 7.215 27.281 -4.367 1 97.5 380 PRO A O 1
ATOM 2940 N N . LEU A 1 381 ? 8.984 28.234 -3.434 1 97.75 381 LEU A N 1
ATOM 2941 C CA . LEU A 1 381 ? 8.18 29.203 -2.709 1 97.75 381 LEU A CA 1
ATOM 2942 C C . LEU A 1 381 ? 7.461 30.141 -3.674 1 97.75 381 LEU A C 1
ATOM 2944 O O . LEU A 1 381 ? 6.301 30.5 -3.459 1 97.75 381 LEU A O 1
ATOM 2948 N N . GLN A 1 382 ? 8.203 30.609 -4.684 1 98.19 382 GLN A N 1
ATOM 2949 C CA . GLN A 1 382 ? 7.59 31.469 -5.688 1 98.19 382 GLN A CA 1
ATOM 2950 C C . GLN A 1 382 ? 6.465 30.75 -6.426 1 98.19 382 GLN A C 1
ATOM 2952 O O . GLN A 1 382 ? 5.414 31.328 -6.695 1 98.19 382 GLN A O 1
ATOM 2957 N N . LEU A 1 383 ? 6.668 29.484 -6.762 1 98.56 383 LEU A N 1
ATOM 2958 C CA . LEU A 1 383 ? 5.617 28.672 -7.363 1 98.56 383 LEU A CA 1
ATOM 2959 C C . LEU A 1 383 ? 4.367 28.656 -6.488 1 98.56 383 LEU A C 1
ATOM 2961 O O . LEU A 1 383 ? 3.262 28.906 -6.977 1 98.56 383 LEU A O 1
ATOM 2965 N N . ALA A 1 384 ? 4.535 28.344 -5.215 1 98 384 ALA A N 1
ATOM 2966 C CA . ALA A 1 384 ? 3.42 28.234 -4.277 1 98 384 ALA A CA 1
ATOM 2967 C C . ALA A 1 384 ? 2.652 29.562 -4.191 1 98 384 ALA A C 1
ATOM 2969 O O . ALA A 1 384 ? 1.419 29.562 -4.16 1 98 384 ALA A O 1
ATOM 2970 N N . LEU A 1 385 ? 3.365 30.672 -4.137 1 97.81 385 LEU A N 1
ATOM 2971 C CA . LEU A 1 385 ? 2.742 32 -4.043 1 97.81 385 LEU A CA 1
ATOM 2972 C C . LEU A 1 385 ? 1.981 32.344 -5.32 1 97.81 385 LEU A C 1
ATOM 2974 O O . LEU A 1 385 ? 0.869 32.875 -5.262 1 97.81 385 LEU A O 1
ATOM 2978 N N . ASP A 1 386 ? 2.594 32.031 -6.477 1 98.25 386 ASP A N 1
ATOM 2979 C CA . ASP A 1 386 ? 1.943 32.312 -7.754 1 98.25 386 ASP A CA 1
ATOM 2980 C C . ASP A 1 386 ? 0.674 31.469 -7.918 1 98.25 386 ASP A C 1
ATOM 2982 O O . ASP A 1 386 ? -0.322 31.953 -8.461 1 98.25 386 ASP A O 1
ATOM 2986 N N . VAL A 1 387 ? 0.702 30.219 -7.5 1 98.56 387 VAL A N 1
ATOM 2987 C CA . VAL A 1 387 ? -0.474 29.359 -7.559 1 98.56 387 VAL A CA 1
ATOM 2988 C C . VAL A 1 387 ? -1.594 29.953 -6.711 1 98.56 387 VAL A C 1
ATOM 2990 O O . VAL A 1 387 ? -2.736 30.062 -7.164 1 98.56 387 VAL A O 1
ATOM 2993 N N . GLN A 1 388 ? -1.29 30.328 -5.48 1 96.62 388 GLN A N 1
ATOM 2994 C CA . GLN A 1 388 ? -2.311 30.859 -4.586 1 96.62 388 GLN A CA 1
ATOM 2995 C C . GLN A 1 388 ? -2.834 32.219 -5.094 1 96.62 388 GLN A C 1
ATOM 2997 O O . GLN A 1 388 ? -3.996 32.562 -4.863 1 96.62 388 GLN A O 1
ATOM 3002 N N . GLU A 1 389 ? -1.97 32.969 -5.742 1 96.5 389 GLU A N 1
ATOM 3003 C CA . GLU A 1 389 ? -2.408 34.219 -6.348 1 96.5 389 GLU A CA 1
ATOM 3004 C C . GLU A 1 389 ? -3.453 34 -7.434 1 96.5 389 GLU A C 1
ATOM 3006 O O . GLU A 1 389 ? -4.367 34.781 -7.613 1 96.5 389 GLU A O 1
ATOM 3011 N N . ALA A 1 390 ? -3.301 32.906 -8.141 1 96.94 390 ALA A N 1
ATOM 3012 C CA . ALA A 1 390 ? -4.219 32.562 -9.227 1 96.94 390 ALA A CA 1
ATOM 3013 C C . ALA A 1 390 ? -5.527 31.984 -8.68 1 96.94 390 ALA A C 1
ATOM 3015 O O . ALA A 1 390 ? -6.531 31.922 -9.398 1 96.94 390 ALA A O 1
ATOM 3016 N N . MET A 1 391 ? -5.602 31.531 -7.449 1 96.44 391 MET A N 1
ATOM 3017 C CA . MET A 1 391 ? -6.797 30.984 -6.812 1 96.44 391 MET A CA 1
ATOM 3018 C C . MET A 1 391 ? -7.734 32.094 -6.363 1 96.44 391 MET A C 1
ATOM 3020 O O . MET A 1 391 ? -7.355 33.281 -6.363 1 96.44 391 MET A O 1
ATOM 3024 N N . LYS A 1 392 ? -8.945 31.766 -6.039 1 96.12 392 LYS A N 1
ATOM 3025 C CA . LYS A 1 392 ? -9.938 32.688 -5.516 1 96.12 392 LYS A CA 1
ATOM 3026 C C . LYS A 1 392 ? -10.305 32.344 -4.074 1 96.12 392 LYS A C 1
ATOM 3028 O O . LYS A 1 392 ? -10.016 31.266 -3.592 1 96.12 392 LYS A O 1
ATOM 3033 N N . ASP A 1 393 ? -10.922 33.344 -3.432 1 94.25 393 ASP A N 1
ATOM 3034 C CA . ASP A 1 393 ? -11.414 33.094 -2.08 1 94.25 393 ASP A CA 1
ATOM 3035 C C . ASP A 1 393 ? -12.422 31.953 -2.061 1 94.25 393 ASP A C 1
ATOM 3037 O O . ASP A 1 393 ? -13.273 31.844 -2.947 1 94.25 393 ASP A O 1
ATOM 3041 N N . GLY A 1 394 ? -12.242 31.078 -1.156 1 94.62 394 GLY A N 1
ATOM 3042 C CA . GLY A 1 394 ? -13.133 29.938 -1.03 1 94.62 394 GLY A CA 1
ATOM 3043 C C . GLY A 1 394 ? -12.625 28.688 -1.73 1 94.62 394 GLY A C 1
ATOM 3044 O O . GLY A 1 394 ? -13.109 27.578 -1.48 1 94.62 394 GLY A O 1
ATOM 3045 N N . ASP A 1 395 ? -11.609 28.812 -2.582 1 97 395 ASP A N 1
ATOM 3046 C CA . ASP A 1 395 ? -11.008 27.656 -3.24 1 97 395 ASP A CA 1
ATOM 3047 C C . ASP A 1 395 ? -10.273 26.781 -2.234 1 97 395 ASP A C 1
ATOM 3049 O O . ASP A 1 395 ? -10 27.203 -1.11 1 97 395 ASP A O 1
ATOM 3053 N N . TRP A 1 396 ? -10.062 25.547 -2.631 1 97.25 396 TRP A N 1
ATOM 3054 C CA . TRP A 1 396 ? -9.383 24.578 -1.771 1 97.25 396 TRP A CA 1
ATOM 3055 C C . TRP A 1 396 ? -7.961 24.328 -2.25 1 97.25 396 TRP A C 1
ATOM 3057 O O . TRP A 1 396 ? -7.711 24.219 -3.453 1 97.25 396 TRP A O 1
ATOM 3067 N N . LEU A 1 397 ? -7.035 24.312 -1.302 1 97.19 397 LEU A N 1
ATOM 3068 C CA . LEU A 1 397 ? -5.629 24.047 -1.583 1 97.19 397 LEU A CA 1
ATOM 3069 C C . LEU A 1 397 ? -5.172 22.75 -0.917 1 97.19 397 LEU A C 1
ATOM 3071 O O . LEU A 1 397 ? -5.391 22.562 0.28 1 97.19 397 LEU A O 1
ATOM 3075 N N . VAL A 1 398 ? -4.598 21.875 -1.673 1 97.62 398 VAL A N 1
ATOM 3076 C CA . VAL A 1 398 ? -3.955 20.656 -1.185 1 97.62 398 VAL A CA 1
ATOM 3077 C C . VAL A 1 398 ? -2.479 20.672 -1.573 1 97.62 398 VAL A C 1
ATOM 3079 O O . VAL A 1 398 ? -2.121 21.094 -2.674 1 97.62 398 VAL A O 1
ATOM 3082 N N . PHE A 1 399 ? -1.642 20.359 -0.753 1 96.56 399 PHE A N 1
ATOM 3083 C CA . PHE A 1 399 ? -0.249 20.203 -1.156 1 96.56 399 PHE A CA 1
ATOM 3084 C C . PHE A 1 399 ? 0.361 18.953 -0.548 1 96.56 399 PHE A C 1
ATOM 3086 O O . PHE A 1 399 ? -0.086 18.484 0.501 1 96.56 399 PHE A O 1
ATOM 3093 N N . ASP A 1 400 ? 1.288 18.359 -1.295 1 95.31 400 ASP A N 1
ATOM 3094 C CA . ASP A 1 400 ? 1.933 17.078 -1.032 1 95.31 400 ASP A CA 1
ATOM 3095 C C . ASP A 1 400 ? 3.395 17.094 -1.473 1 95.31 400 ASP A C 1
ATOM 3097 O O . ASP A 1 400 ? 3.768 17.844 -2.373 1 95.31 400 ASP A O 1
ATOM 3101 N N . GLY A 1 401 ? 4.145 16.328 -0.712 1 88.75 401 GLY A N 1
ATOM 3102 C CA . GLY A 1 401 ? 5.559 16.234 -1.037 1 88.75 401 GLY A CA 1
ATOM 3103 C C . GLY A 1 401 ? 6.461 16.594 0.127 1 88.75 401 GLY A C 1
ATOM 3104 O O . GLY A 1 401 ? 5.98 16.984 1.197 1 88.75 401 GLY A O 1
ATOM 3105 N N . GLY A 1 402 ? 7.797 16.438 -0.001 1 89.19 402 GLY A N 1
ATOM 3106 C CA . GLY A 1 402 ? 8.781 16.859 0.98 1 89.19 402 GLY A CA 1
ATOM 3107 C C . GLY A 1 402 ? 9 18.359 1.013 1 89.19 402 GLY A C 1
ATOM 3108 O O . GLY A 1 402 ? 8.172 19.094 1.552 1 89.19 402 GLY A O 1
ATOM 3109 N N . ASN A 1 403 ? 9.93 18.844 0.174 1 91.56 403 ASN A N 1
ATOM 3110 C CA . ASN A 1 403 ? 10.211 20.266 0.077 1 91.56 403 ASN A CA 1
ATOM 3111 C C . ASN A 1 403 ? 8.984 21.047 -0.384 1 91.56 403 ASN A C 1
ATOM 3113 O O . ASN A 1 403 ? 8.688 22.125 0.155 1 91.56 403 ASN A O 1
ATOM 3117 N N . THR A 1 404 ? 8.25 20.453 -1.302 1 95.69 404 THR A N 1
ATOM 3118 C CA . THR A 1 404 ? 7.062 21.109 -1.841 1 95.69 404 THR A CA 1
ATOM 3119 C C . THR A 1 404 ? 6.047 21.375 -0.734 1 95.69 404 THR A C 1
ATOM 3121 O O . THR A 1 404 ? 5.469 22.469 -0.674 1 95.69 404 THR A O 1
ATOM 3124 N N . HIS A 1 405 ? 5.879 20.422 0.115 1 94.25 405 HIS A N 1
ATOM 3125 C CA . HIS A 1 405 ? 4.961 20.562 1.237 1 94.25 405 HIS A CA 1
ATOM 3126 C C . HIS A 1 405 ? 5.352 21.75 2.117 1 94.25 405 HIS A C 1
ATOM 3128 O O . HIS A 1 405 ? 4.516 22.594 2.432 1 94.25 405 HIS A O 1
ATOM 3134 N N . PHE A 1 406 ? 6.598 21.906 2.463 1 93.31 406 PHE A N 1
ATOM 3135 C CA . PHE A 1 406 ? 7.059 22.891 3.428 1 93.31 406 PHE A CA 1
ATOM 3136 C C . PHE A 1 406 ? 7.047 24.297 2.814 1 93.31 406 PHE A C 1
ATOM 3138 O O . PHE A 1 406 ? 6.719 25.266 3.49 1 93.31 406 PHE A O 1
ATOM 3145 N N . TRP A 1 407 ? 7.363 24.359 1.575 1 96.12 407 TRP A N 1
ATOM 3146 C CA . TRP A 1 407 ? 7.324 25.656 0.913 1 96.12 407 TRP A CA 1
ATOM 3147 C C . TRP A 1 407 ? 5.891 26.172 0.78 1 96.12 407 TRP A C 1
ATOM 3149 O O . TRP A 1 407 ? 5.637 27.375 0.857 1 96.12 407 TRP A O 1
ATOM 3159 N N . ASN A 1 408 ? 4.973 25.25 0.542 1 95.5 408 ASN A N 1
ATOM 3160 C CA . ASN A 1 408 ? 3.574 25.641 0.463 1 95.5 408 ASN A CA 1
ATOM 3161 C C . ASN A 1 408 ? 3.035 26.078 1.825 1 95.5 408 ASN A C 1
ATOM 3163 O O . ASN A 1 408 ? 2.178 26.953 1.909 1 95.5 408 ASN A O 1
ATOM 3167 N N . GLU A 1 409 ? 3.521 25.484 2.902 1 92 409 GLU A N 1
ATOM 3168 C CA . GLU A 1 409 ? 3.146 25.938 4.242 1 92 409 GLU A CA 1
ATOM 3169 C C . GLU A 1 409 ? 3.551 27.391 4.473 1 92 409 GLU A C 1
ATOM 3171 O O . GLU A 1 409 ? 2.764 28.188 4.988 1 92 409 GLU A O 1
ATOM 3176 N N . ILE A 1 410 ? 4.766 27.703 4.086 1 93.88 410 ILE A N 1
ATOM 3177 C CA . ILE A 1 410 ? 5.266 29.078 4.211 1 93.88 410 ILE A CA 1
ATOM 3178 C C . ILE A 1 410 ? 4.438 30.016 3.338 1 93.88 410 ILE A C 1
ATOM 3180 O O . ILE A 1 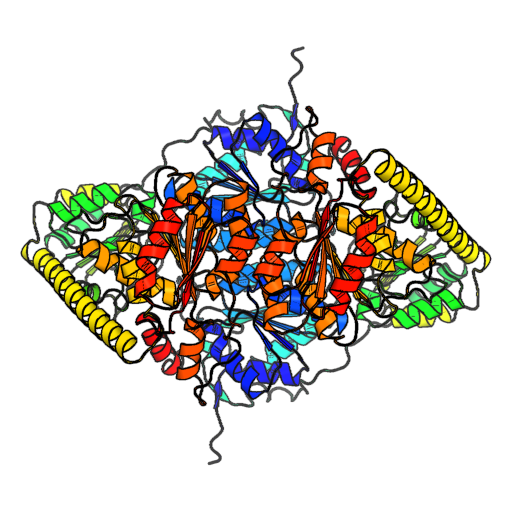410 ? 3.982 31.062 3.799 1 93.88 410 ILE A O 1
ATOM 3184 N N . ALA A 1 411 ? 4.168 29.609 2.15 1 95.88 411 ALA A N 1
ATOM 3185 C CA . ALA A 1 411 ? 3.43 30.422 1.186 1 95.88 411 ALA A CA 1
ATOM 3186 C C . ALA A 1 411 ? 2.012 30.703 1.672 1 95.88 411 ALA A C 1
ATOM 3188 O O . ALA A 1 411 ? 1.47 31.781 1.441 1 95.88 411 ALA A O 1
ATOM 3189 N N . THR A 1 412 ? 1.417 29.734 2.273 1 92.94 412 THR A N 1
ATOM 3190 C CA . THR A 1 412 ? 0.041 29.891 2.736 1 92.94 412 THR A CA 1
ATOM 3191 C C . THR A 1 412 ? -0.064 30.984 3.789 1 92.94 412 THR A C 1
ATOM 3193 O O . THR A 1 412 ? -1.025 31.75 3.795 1 92.94 412 THR A O 1
ATOM 3196 N N . ASN A 1 413 ? 0.916 31.047 4.676 1 90.44 413 ASN A N 1
ATOM 3197 C CA . ASN A 1 413 ? 0.918 32.094 5.699 1 90.44 413 ASN A CA 1
ATOM 3198 C C . ASN A 1 413 ? 1.169 33.469 5.098 1 90.44 413 ASN A C 1
ATOM 3200 O O . ASN A 1 413 ? 0.572 34.438 5.527 1 90.44 413 ASN A O 1
ATOM 3204 N N . ILE A 1 414 ? 2.02 33.531 4.105 1 93.81 414 ILE A N 1
ATOM 3205 C CA . ILE A 1 414 ? 2.291 34.781 3.42 1 93.81 414 ILE A CA 1
ATOM 3206 C C . ILE A 1 414 ? 1.049 35.25 2.652 1 93.81 414 ILE A C 1
ATOM 3208 O O . ILE A 1 414 ? 0.638 36.406 2.746 1 93.81 414 ILE A O 1
ATOM 3212 N N . ALA A 1 415 ? 0.459 34.312 1.907 1 93.44 415 ALA A N 1
ATOM 3213 C CA . ALA A 1 415 ? -0.722 34.625 1.104 1 93.44 415 ALA A CA 1
ATOM 3214 C C . ALA A 1 415 ? -1.883 35.062 1.985 1 93.44 415 ALA A C 1
ATOM 3216 O O . ALA A 1 415 ? -2.633 35.969 1.618 1 93.44 415 ALA A O 1
ATOM 3217 N N . ALA A 1 416 ? -2.027 34.438 3.111 1 90.81 416 ALA A N 1
ATOM 3218 C CA . ALA A 1 416 ? -3.07 34.812 4.059 1 90.81 416 ALA A CA 1
ATOM 3219 C C . ALA A 1 416 ? -2.875 36.25 4.531 1 90.81 416 ALA A C 1
ATOM 3221 O O . ALA A 1 416 ? -3.84 37 4.656 1 90.81 416 ALA A O 1
ATOM 3222 N N . ALA A 1 417 ? -1.655 36.594 4.836 1 87.94 417 ALA A N 1
ATOM 3223 C CA . ALA A 1 417 ? -1.341 37.938 5.285 1 87.94 417 ALA A CA 1
ATOM 3224 C C . ALA A 1 417 ? -1.65 38.969 4.195 1 87.94 417 ALA A C 1
ATOM 3226 O O . ALA A 1 417 ? -1.954 40.125 4.492 1 87.94 417 ALA A O 1
ATOM 3227 N N . ARG A 1 418 ? -1.644 38.438 2.959 1 88.88 418 ARG A N 1
ATOM 3228 C CA . ARG A 1 418 ? -1.912 39.312 1.823 1 88.88 418 ARG A CA 1
ATOM 3229 C C . ARG A 1 418 ? -3.402 39.344 1.503 1 88.88 418 ARG A C 1
ATOM 3231 O O . ARG A 1 418 ? -3.822 40.031 0.56 1 88.88 418 ARG A O 1
ATOM 3238 N N . GLY A 1 419 ? -4.156 38.594 2.215 1 88 419 GLY A N 1
ATOM 3239 C CA . GLY A 1 419 ? -5.602 38.719 2.111 1 88 419 GLY A CA 1
ATOM 3240 C C . GLY A 1 419 ? -6.285 37.5 1.553 1 88 419 GLY A C 1
ATOM 3241 O O . GLY A 1 419 ? -7.516 37.438 1.48 1 88 419 GLY A O 1
ATOM 3242 N N . ARG A 1 420 ? -5.574 36.469 1.13 1 90.75 420 ARG A N 1
ATOM 3243 C CA . ARG A 1 420 ? -6.18 35.25 0.597 1 90.75 420 ARG A CA 1
ATOM 3244 C C . ARG A 1 420 ? -6.973 34.5 1.673 1 90.75 420 ARG A C 1
ATOM 3246 O O . ARG A 1 420 ? -6.477 34.281 2.779 1 90.75 420 ARG A O 1
ATOM 3253 N N . VAL A 1 421 ? -8.234 34.125 1.373 1 92.5 421 VAL A N 1
ATOM 3254 C CA . VAL A 1 421 ? -9.086 33.344 2.268 1 92.5 421 VAL A CA 1
ATOM 3255 C C . VAL A 1 421 ? -9.477 32.031 1.601 1 92.5 421 VAL A C 1
ATOM 3257 O O . VAL A 1 421 ? -10.43 31.984 0.816 1 92.5 421 VAL A O 1
ATOM 3260 N N . LEU A 1 422 ? -8.898 30.984 1.944 1 93.25 422 LEU A N 1
ATOM 3261 C CA . LEU A 1 422 ? -9.148 29.672 1.357 1 93.25 422 LEU A CA 1
ATOM 3262 C C . LEU A 1 422 ? -10.367 29.016 1.997 1 93.25 422 LEU A C 1
ATOM 3264 O O . LEU A 1 422 ? -10.688 29.297 3.154 1 93.25 422 LEU A O 1
ATOM 3268 N N . GLY A 1 423 ? -11.023 28.156 1.231 1 92.56 423 GLY A N 1
ATOM 3269 C CA . GLY A 1 423 ? -12.109 27.344 1.766 1 92.56 423 GLY A CA 1
ATOM 3270 C C . GLY A 1 423 ? -11.633 26.234 2.689 1 92.56 423 GLY A C 1
ATOM 3271 O O . GLY A 1 423 ? -12.359 25.828 3.594 1 92.56 423 GLY A O 1
ATOM 3272 N N . GLY A 1 424 ? -10.453 25.766 2.439 1 92.88 424 GLY A N 1
ATOM 3273 C CA . GLY A 1 424 ? -9.812 24.734 3.24 1 92.88 424 GLY A CA 1
ATOM 3274 C C . GLY A 1 424 ? -8.469 24.297 2.697 1 92.88 424 GLY A C 1
ATOM 3275 O O . GLY A 1 424 ? -8.109 24.641 1.568 1 92.88 424 GLY A O 1
ATOM 3276 N N . ILE A 1 425 ? -7.715 23.656 3.539 1 94.69 425 ILE A N 1
ATOM 3277 C CA . ILE A 1 425 ? -6.398 23.125 3.195 1 94.69 425 ILE A CA 1
ATOM 3278 C C . ILE A 1 425 ? -6.285 21.672 3.645 1 94.69 425 ILE A C 1
ATOM 3280 O O . ILE A 1 425 ? -6.742 21.312 4.734 1 94.69 425 ILE A O 1
ATOM 3284 N N . LEU A 1 426 ? -5.789 20.797 2.779 1 95.62 426 LEU A N 1
ATOM 3285 C CA . LEU A 1 426 ? -5.43 19.438 3.158 1 95.62 426 LEU A CA 1
ATOM 3286 C C . LEU A 1 426 ? -3.977 19.141 2.803 1 95.62 426 LEU A C 1
ATOM 3288 O O . LEU A 1 426 ? -3.463 19.656 1.8 1 95.62 426 LEU A O 1
ATOM 3292 N N . HIS A 1 427 ? -3.363 18.406 3.516 1 94.69 427 HIS A N 1
ATOM 3293 C CA . HIS A 1 427 ? -2 17.938 3.305 1 94.69 427 HIS A CA 1
ATOM 3294 C C . HIS A 1 427 ? -1.721 16.672 4.121 1 94.69 427 HIS A C 1
ATOM 3296 O O . HIS A 1 427 ? -2.521 16.297 4.98 1 94.69 427 HIS A O 1
ATOM 3302 N N . PRO A 1 428 ? -0.617 15.961 3.844 1 93.12 428 PRO A N 1
ATOM 3303 C CA . PRO A 1 428 ? -0.296 14.789 4.66 1 93.12 428 PRO A CA 1
ATOM 3304 C C . PRO A 1 428 ? -0.077 15.133 6.129 1 93.12 428 PRO A C 1
ATOM 3306 O O . PRO A 1 428 ? 0.394 16.219 6.449 1 93.12 428 PRO A O 1
ATOM 3309 N N . GLY A 1 429 ? -0.404 14.242 6.992 1 87.75 429 GLY A N 1
ATOM 3310 C CA . GLY A 1 429 ? -0.284 14.445 8.43 1 87.75 429 GLY A CA 1
ATOM 3311 C C . GLY A 1 429 ? 1.102 14.133 8.961 1 87.75 429 GLY A C 1
ATOM 3312 O O . GLY A 1 429 ? 2.105 14.438 8.312 1 87.75 429 GLY A O 1
ATOM 3313 N N . ASN A 1 430 ? 1.149 13.57 10.125 1 84.56 430 ASN A N 1
ATOM 3314 C CA . ASN A 1 430 ? 2.352 13.422 10.938 1 84.56 430 ASN A CA 1
ATOM 3315 C C . ASN A 1 430 ? 3.35 12.469 10.289 1 84.56 430 ASN A C 1
ATOM 3317 O O . ASN A 1 430 ? 4.539 12.5 10.609 1 84.56 430 ASN A O 1
ATOM 3321 N N . TYR A 1 431 ? 2.932 11.664 9.352 1 89.69 431 TYR A N 1
ATOM 3322 C CA . TYR A 1 431 ? 3.836 10.672 8.789 1 89.69 431 TYR A CA 1
ATOM 3323 C C . TYR A 1 431 ? 4.398 11.133 7.449 1 89.69 431 TYR A C 1
ATOM 3325 O O . TYR A 1 431 ? 5.25 10.469 6.859 1 89.69 431 TYR A O 1
ATOM 3333 N N . SER A 1 432 ? 3.939 12.273 6.949 1 89.31 432 SER A N 1
ATOM 3334 C CA . SER A 1 432 ? 4.426 12.844 5.699 1 89.31 432 SER A CA 1
ATOM 3335 C C . SER A 1 432 ? 4.387 11.828 4.566 1 89.31 432 SER A C 1
ATOM 3337 O O . SER A 1 432 ? 5.359 11.68 3.824 1 89.31 432 SER A O 1
ATOM 3339 N N . LEU A 1 433 ? 3.34 11.07 4.535 1 94.56 433 LEU A N 1
ATOM 3340 C CA . LEU A 1 433 ? 3.178 10.062 3.492 1 94.56 433 LEU A CA 1
ATOM 3341 C C . LEU A 1 433 ? 3.016 10.719 2.125 1 94.56 433 LEU A C 1
ATOM 3343 O O . LEU A 1 433 ? 2.113 11.531 1.927 1 94.56 433 LEU A O 1
ATOM 3347 N N . LEU A 1 434 ? 3.848 10.383 1.198 1 96.19 434 LEU A N 1
ATOM 3348 C CA . LEU A 1 434 ? 3.746 10.922 -0.154 1 96.19 434 LEU A CA 1
ATOM 3349 C C . LEU A 1 434 ? 2.582 10.281 -0.907 1 96.19 434 LEU A C 1
ATOM 3351 O O . LEU A 1 434 ? 2.217 9.141 -0.638 1 96.19 434 LEU A O 1
ATOM 3355 N N . GLY A 1 435 ? 2.025 11.008 -1.798 1 97 435 GLY A N 1
ATOM 3356 C CA . GLY A 1 435 ? 1.109 10.422 -2.76 1 97 435 GLY A CA 1
ATOM 3357 C C . GLY A 1 435 ? -0.343 10.508 -2.332 1 97 435 GLY A C 1
ATOM 3358 O O . GLY A 1 435 ? -1.229 9.992 -3.02 1 97 435 GLY A O 1
ATOM 3359 N N . VAL A 1 436 ? -0.647 11.211 -1.227 1 97.5 436 VAL A N 1
ATOM 3360 C CA . VAL A 1 436 ? -2.014 11.32 -0.729 1 97.5 436 VAL A CA 1
ATOM 3361 C C . VAL A 1 436 ? -2.723 12.484 -1.421 1 97.5 436 VAL A C 1
ATOM 3363 O O . VAL A 1 436 ? -3.953 12.578 -1.386 1 97.5 436 VAL A O 1
ATOM 3366 N N . GLY A 1 437 ? -2.029 13.367 -2.131 1 98.25 437 GLY A N 1
ATOM 3367 C CA . GLY A 1 437 ? -2.496 14.656 -2.615 1 98.25 437 GLY A CA 1
ATOM 3368 C C . GLY A 1 437 ? -3.709 14.555 -3.52 1 98.25 437 GLY A C 1
ATOM 3369 O O . GLY A 1 437 ? -4.695 15.266 -3.328 1 98.25 437 GLY A O 1
ATOM 3370 N N . VAL A 1 438 ? -3.688 13.664 -4.504 1 98.69 438 VAL A N 1
ATOM 3371 C CA . VAL A 1 438 ? -4.781 13.555 -5.465 1 98.69 438 VAL A CA 1
ATOM 3372 C C . VAL A 1 438 ? -6.055 13.109 -4.746 1 98.69 438 VAL A C 1
ATOM 3374 O O . VAL A 1 438 ? -7.129 13.672 -4.973 1 98.69 438 VAL A O 1
ATOM 3377 N N . SER A 1 439 ? -5.957 12.109 -3.879 1 98.56 439 SER A N 1
ATOM 3378 C CA . SER A 1 439 ? -7.121 11.625 -3.146 1 98.56 439 SER A CA 1
ATOM 3379 C C . SER A 1 439 ? -7.727 12.719 -2.277 1 98.56 439 SER A C 1
ATOM 3381 O O . SER A 1 439 ? -8.953 12.859 -2.215 1 98.56 439 SER A O 1
ATOM 3383 N N . PHE A 1 440 ? -6.883 13.5 -1.607 1 98.19 440 PHE A N 1
ATOM 3384 C CA . PHE A 1 440 ? -7.359 14.586 -0.751 1 98.19 440 PHE A CA 1
ATOM 3385 C C . PHE A 1 440 ? -7.988 15.695 -1.583 1 98.19 440 PHE A C 1
ATOM 3387 O O . PHE A 1 440 ? -9.023 16.25 -1.205 1 98.19 440 PHE A O 1
ATOM 3394 N N . ALA A 1 441 ? -7.355 16.031 -2.723 1 98.75 441 ALA A N 1
ATOM 3395 C CA . ALA A 1 441 ? -7.926 17.047 -3.605 1 98.75 441 ALA A CA 1
ATOM 3396 C C . ALA A 1 441 ? -9.281 16.594 -4.148 1 98.75 441 ALA A C 1
ATOM 3398 O O . ALA A 1 441 ? -10.211 17.406 -4.238 1 98.75 441 ALA A O 1
ATOM 3399 N N . LEU A 1 442 ? -9.344 15.336 -4.523 1 98.62 442 LEU A N 1
ATOM 3400 C CA . LEU A 1 442 ? -10.609 14.789 -5.012 1 98.62 442 LEU A CA 1
ATOM 3401 C C . LEU A 1 442 ? -11.68 14.852 -3.93 1 98.62 442 LEU A C 1
ATOM 3403 O O . LEU A 1 442 ? -12.836 15.172 -4.211 1 98.62 442 LEU A O 1
ATOM 3407 N N . ALA A 1 443 ? -11.328 14.469 -2.688 1 98.06 443 ALA A N 1
ATOM 3408 C CA . ALA A 1 443 ? -12.273 14.555 -1.582 1 98.06 443 ALA A CA 1
ATOM 3409 C C . ALA A 1 443 ? -12.789 15.984 -1.419 1 98.06 443 ALA A C 1
ATOM 3411 O O . ALA A 1 443 ? -13.992 16.203 -1.269 1 98.06 443 ALA A O 1
ATOM 3412 N N . ALA A 1 444 ? -11.875 16.969 -1.467 1 98 444 ALA A N 1
ATOM 3413 C CA . ALA A 1 444 ? -12.25 18.375 -1.327 1 98 444 ALA A CA 1
ATOM 3414 C C . ALA A 1 444 ? -13.18 18.797 -2.459 1 98 444 ALA A C 1
ATOM 3416 O O . ALA A 1 444 ? -14.203 19.438 -2.219 1 98 444 ALA A O 1
ATOM 3417 N N . LYS A 1 445 ? -12.828 18.438 -3.688 1 98.56 445 LYS A N 1
ATOM 3418 C CA . LYS A 1 445 ? -13.617 18.844 -4.848 1 98.56 445 LYS A CA 1
ATOM 3419 C C . LYS A 1 445 ? -14.992 18.172 -4.832 1 98.56 445 LYS A C 1
ATOM 3421 O O . LYS A 1 445 ? -15.992 18.797 -5.176 1 98.56 445 LYS A O 1
ATOM 3426 N N . ASN A 1 446 ? -14.984 16.906 -4.449 1 97.5 446 ASN A N 1
ATOM 3427 C CA . ASN A 1 446 ? -16.234 16.156 -4.414 1 97.5 446 ASN A CA 1
ATOM 3428 C C . ASN A 1 446 ? -17.234 16.781 -3.441 1 97.5 446 ASN A C 1
ATOM 3430 O O . ASN A 1 446 ? -18.453 16.734 -3.662 1 97.5 446 ASN A O 1
ATOM 3434 N N . LEU A 1 447 ? -16.797 17.406 -2.338 1 96.75 447 LEU A N 1
ATOM 3435 C CA . LEU A 1 447 ? -17.641 18 -1.316 1 96.75 447 LEU A CA 1
ATOM 3436 C C . LEU A 1 447 ? -17.891 19.484 -1.617 1 96.75 447 LEU A C 1
ATOM 3438 O O . LEU A 1 447 ? -18.781 20.094 -1.019 1 96.75 447 LEU A O 1
ATOM 3442 N N . ASN A 1 448 ? -17.094 20.109 -2.537 1 97.12 448 ASN A N 1
ATOM 3443 C CA . ASN A 1 448 ? -17.188 21.5 -2.932 1 97.12 448 ASN A CA 1
ATOM 3444 C C . ASN A 1 448 ? -17.109 21.672 -4.445 1 97.12 448 ASN A C 1
ATOM 3446 O O . ASN A 1 448 ? -16.219 22.344 -4.957 1 97.12 448 ASN A O 1
ATOM 3450 N N . ARG A 1 449 ? -18.078 21.25 -5.137 1 96.56 449 ARG A N 1
ATOM 3451 C CA . ARG A 1 449 ? -18.078 21.094 -6.59 1 96.56 449 ARG A CA 1
ATOM 3452 C C . ARG A 1 449 ? -18.047 22.453 -7.277 1 96.56 449 ARG A C 1
ATOM 3454 O O . ARG A 1 449 ? -17.578 22.578 -8.406 1 96.56 449 ARG A O 1
ATOM 3461 N N . ASP A 1 450 ? -18.469 23.469 -6.602 1 96.5 450 ASP A N 1
ATOM 3462 C CA . ASP A 1 450 ? -18.562 24.797 -7.199 1 96.5 450 ASP A CA 1
ATOM 3463 C C . ASP A 1 450 ? -17.266 25.594 -7.004 1 96.5 450 ASP A C 1
ATOM 3465 O O . ASP A 1 450 ? -17.094 26.672 -7.57 1 96.5 450 ASP A O 1
ATOM 3469 N N . LYS A 1 451 ? -16.328 25.047 -6.227 1 97.5 451 LYS A N 1
ATOM 3470 C CA . LYS A 1 451 ? -15.055 25.703 -5.965 1 97.5 451 LYS A CA 1
ATOM 3471 C C . LYS A 1 451 ? -13.922 25.062 -6.754 1 97.5 451 LYS A C 1
ATOM 3473 O O . LYS A 1 451 ? -14.031 23.891 -7.16 1 97.5 451 LYS A O 1
ATOM 3478 N N . THR A 1 452 ? -12.922 25.812 -7 1 98.25 452 THR A N 1
ATOM 3479 C CA . THR A 1 452 ? -11.703 25.266 -7.582 1 98.25 452 THR A CA 1
ATOM 3480 C C . THR A 1 452 ? -10.859 24.578 -6.516 1 98.25 452 THR A C 1
ATOM 3482 O O . THR A 1 452 ? -10.75 25.062 -5.387 1 98.25 452 THR A O 1
ATOM 3485 N N . THR A 1 453 ? -10.398 23.422 -6.844 1 98.62 453 THR A N 1
ATOM 3486 C CA . THR A 1 453 ? -9.438 22.734 -5.988 1 98.62 453 THR A CA 1
ATOM 3487 C C . THR A 1 453 ? -8.102 22.578 -6.703 1 98.62 453 THR A C 1
ATOM 3489 O O . THR A 1 453 ? -8.039 22.031 -7.809 1 98.62 453 THR A O 1
ATOM 3492 N N . VAL A 1 454 ? -7.008 23.047 -6.086 1 98.81 454 VAL A N 1
ATOM 3493 C CA . VAL A 1 454 ? -5.668 22.953 -6.656 1 98.81 454 VAL A CA 1
ATOM 3494 C C . VAL A 1 454 ? -4.785 22.094 -5.762 1 98.81 454 VAL A C 1
ATOM 3496 O O . VAL A 1 454 ? -4.754 22.266 -4.543 1 98.81 454 VAL A O 1
ATOM 3499 N N . LEU A 1 455 ? -4.188 21.125 -6.352 1 98.81 455 LEU A N 1
ATOM 3500 C CA . LEU A 1 455 ? -3.141 20.344 -5.715 1 98.81 455 LEU A CA 1
ATOM 3501 C C . LEU A 1 455 ? -1.759 20.812 -6.164 1 98.81 455 LEU A C 1
ATOM 3503 O O . LEU A 1 455 ? -1.457 20.797 -7.359 1 98.81 455 LEU A O 1
ATOM 3507 N N . VAL A 1 456 ? -0.916 21.25 -5.23 1 98.81 456 VAL A N 1
ATOM 3508 C CA . VAL A 1 456 ? 0.508 21.438 -5.488 1 98.81 456 VAL A CA 1
ATOM 3509 C C . VAL A 1 456 ? 1.295 20.234 -4.957 1 98.81 456 VAL A C 1
ATOM 3511 O O . VAL A 1 456 ? 1.3 19.969 -3.754 1 98.81 456 VAL A O 1
ATOM 3514 N N . THR A 1 457 ? 1.909 19.516 -5.848 1 98.62 457 THR A N 1
ATOM 3515 C CA . THR A 1 457 ? 2.58 18.281 -5.465 1 98.62 457 THR A CA 1
ATOM 3516 C C . THR A 1 457 ? 3.982 18.219 -6.066 1 98.62 457 THR A C 1
ATOM 3518 O O . THR A 1 457 ? 4.227 18.766 -7.141 1 98.62 457 THR A O 1
ATOM 3521 N N . GLY A 1 458 ? 4.957 17.656 -5.336 1 98.06 458 GLY A N 1
ATOM 3522 C CA . GLY A 1 458 ? 6.242 17.328 -5.941 1 98.06 458 GLY A CA 1
ATOM 3523 C C . GLY A 1 458 ? 6.152 16.219 -6.965 1 98.06 458 GLY A C 1
ATOM 3524 O O . GLY A 1 458 ? 5.207 15.422 -6.945 1 98.06 458 GLY A O 1
ATOM 3525 N N . ASP A 1 459 ? 7.195 16.156 -7.84 1 97.75 459 ASP A N 1
ATOM 3526 C CA . ASP A 1 459 ? 7.199 15.094 -8.844 1 97.75 459 ASP A CA 1
ATOM 3527 C C . ASP A 1 459 ? 7.242 13.719 -8.188 1 97.75 459 ASP A C 1
ATOM 3529 O O . ASP A 1 459 ? 6.504 12.812 -8.586 1 97.75 459 ASP A O 1
ATOM 3533 N N . GLY A 1 460 ? 8.078 13.516 -7.133 1 97.56 460 GLY A N 1
ATOM 3534 C CA . GLY A 1 460 ? 8.117 12.25 -6.418 1 97.56 460 GLY A CA 1
ATOM 3535 C C . GLY A 1 460 ? 6.816 11.922 -5.711 1 97.56 460 GLY A C 1
ATOM 3536 O O . GLY A 1 460 ? 6.398 10.758 -5.68 1 97.56 460 GLY A O 1
ATOM 3537 N N . ALA A 1 461 ? 6.199 12.938 -5.121 1 97.88 461 ALA A N 1
ATOM 3538 C CA . ALA A 1 461 ? 4.934 12.711 -4.422 1 97.88 461 ALA A CA 1
ATOM 3539 C C . ALA A 1 461 ? 3.832 12.305 -5.398 1 97.88 461 ALA A C 1
ATOM 3541 O O . ALA A 1 461 ? 3.041 11.406 -5.109 1 97.88 461 ALA A O 1
ATOM 3542 N N . PHE A 1 462 ? 3.748 12.961 -6.551 1 98.31 462 PHE A N 1
ATOM 3543 C CA . PHE A 1 462 ? 2.744 12.578 -7.539 1 98.31 462 PHE A CA 1
ATOM 3544 C C . PHE A 1 462 ? 2.963 11.148 -8.016 1 98.31 462 PHE A C 1
ATOM 3546 O O . PHE A 1 462 ? 2.01 10.383 -8.156 1 98.31 462 PHE A O 1
ATOM 3553 N N . LEU A 1 463 ? 4.207 10.82 -8.242 1 97.12 463 LEU A N 1
ATOM 3554 C CA . LEU A 1 463 ? 4.539 9.461 -8.641 1 97.12 463 LEU A CA 1
ATOM 3555 C C . LEU A 1 463 ? 4.055 8.461 -7.598 1 97.12 463 LEU A C 1
ATOM 3557 O O . LEU A 1 463 ? 3.504 7.41 -7.949 1 97.12 463 LEU A O 1
ATOM 3561 N N . SER A 1 464 ? 4.211 8.781 -6.391 1 96.81 464 SER A N 1
ATOM 3562 C CA . SER A 1 464 ? 3.869 7.883 -5.293 1 96.81 464 SER A CA 1
ATOM 3563 C C . SER A 1 464 ? 2.357 7.715 -5.168 1 96.81 464 SER A C 1
ATOM 3565 O O . SER A 1 464 ? 1.884 6.773 -4.531 1 96.81 464 SER A O 1
ATOM 3567 N N . GLY A 1 465 ? 1.571 8.586 -5.766 1 96.31 465 GLY A N 1
ATOM 3568 C CA . GLY A 1 465 ? 0.122 8.477 -5.762 1 96.31 465 GLY A CA 1
ATOM 3569 C C . GLY A 1 465 ? -0.405 7.484 -6.781 1 96.31 465 GLY A C 1
ATOM 3570 O O . GLY A 1 465 ? -1.593 7.152 -6.777 1 96.31 465 GLY A O 1
ATOM 3571 N N . GLY A 1 466 ? 0.482 7.023 -7.59 1 94.88 466 GLY A N 1
ATOM 3572 C CA . GLY A 1 466 ? 0.075 6.105 -8.641 1 94.88 466 GLY A CA 1
ATOM 3573 C C . GLY A 1 466 ? -0.895 6.719 -9.633 1 94.88 466 GLY A C 1
ATOM 3574 O O . GLY A 1 466 ? -0.707 7.859 -10.062 1 94.88 466 GLY A O 1
ATOM 3575 N N . LEU A 1 467 ? -1.909 5.906 -10.078 1 97.44 467 LEU A N 1
ATOM 3576 C CA . LEU A 1 467 ? -2.898 6.371 -11.047 1 97.44 467 LEU A CA 1
ATOM 3577 C C . LEU A 1 467 ? -4.164 6.844 -10.344 1 97.44 467 LEU A C 1
ATOM 3579 O O . LEU A 1 467 ? -5.266 6.707 -10.883 1 97.44 467 LEU A O 1
ATOM 3583 N N . SER A 1 468 ? -3.996 7.375 -9.125 1 97.94 468 SER A N 1
ATOM 3584 C CA . SER A 1 468 ? -5.129 7.887 -8.359 1 97.94 468 SER A CA 1
ATOM 3585 C C . SER A 1 468 ? -5.906 8.93 -9.156 1 97.94 468 SER A C 1
ATOM 3587 O O . SER A 1 468 ? -7.117 9.078 -8.984 1 97.94 468 SER A O 1
ATOM 3589 N N . ILE A 1 469 ? -5.23 9.617 -10.102 1 98.5 469 ILE A N 1
ATOM 3590 C CA . ILE A 1 469 ? -5.828 10.695 -10.875 1 98.5 469 ILE A CA 1
ATOM 3591 C C . ILE A 1 469 ? -6.934 10.141 -11.773 1 98.5 469 ILE A C 1
ATOM 3593 O O . ILE A 1 469 ? -7.844 10.867 -12.172 1 98.5 469 ILE A O 1
ATOM 3597 N N . GLU A 1 470 ? -6.855 8.852 -12.086 1 98.19 470 GLU A N 1
ATOM 3598 C CA . GLU A 1 470 ? -7.879 8.234 -12.93 1 98.19 470 GLU A CA 1
ATOM 3599 C C . GLU A 1 470 ? -9.258 8.344 -12.281 1 98.19 470 GLU A C 1
ATOM 3601 O O . GLU A 1 470 ? -10.273 8.422 -12.977 1 98.19 470 GLU A O 1
ATOM 3606 N N . THR A 1 471 ? -9.336 8.383 -10.93 1 98.19 471 THR A N 1
ATOM 3607 C CA . THR A 1 471 ? -10.617 8.523 -10.234 1 98.19 471 THR A CA 1
ATOM 3608 C C . THR A 1 471 ? -11.281 9.844 -10.602 1 98.19 471 THR A C 1
ATOM 3610 O O . THR A 1 471 ? -12.508 9.914 -10.719 1 98.19 471 THR A O 1
ATOM 3613 N N . CYS A 1 472 ? -10.484 10.914 -10.734 1 98.56 472 CYS A N 1
ATOM 3614 C CA . CYS A 1 472 ? -11.031 12.203 -11.141 1 98.56 472 CYS A CA 1
ATOM 3615 C C . CYS A 1 472 ? -11.656 12.125 -12.523 1 98.56 472 CYS A C 1
ATOM 3617 O O . CYS A 1 472 ? -12.734 12.672 -12.758 1 98.56 472 CYS A O 1
ATOM 3619 N N . PHE A 1 473 ? -10.969 11.461 -13.438 1 98.38 473 PHE A N 1
ATOM 3620 C CA . PHE A 1 473 ? -11.484 11.297 -14.789 1 98.38 473 PHE A CA 1
ATOM 3621 C C . PHE A 1 473 ? -12.758 10.461 -14.789 1 98.38 473 PHE A C 1
ATOM 3623 O O . PHE A 1 473 ? -13.75 10.836 -15.414 1 98.38 473 PHE A O 1
ATOM 3630 N N . GLN A 1 474 ? -12.719 9.312 -14.07 1 97.25 474 GLN A N 1
ATOM 3631 C CA . GLN A 1 474 ? -13.836 8.375 -14.008 1 97.25 474 GLN A CA 1
ATOM 3632 C C . GLN A 1 474 ? -15.086 9.047 -13.445 1 97.25 474 GLN A C 1
ATOM 3634 O O . GLN A 1 474 ? -16.188 8.852 -13.961 1 97.25 474 GLN A O 1
ATOM 3639 N N . GLU A 1 475 ? -14.93 9.844 -12.367 1 96.81 475 GLU A N 1
ATOM 3640 C CA . GLU A 1 475 ? -16.047 10.461 -11.656 1 96.81 475 GLU A CA 1
ATOM 3641 C C . GLU A 1 475 ? -16.406 11.812 -12.25 1 96.81 475 GLU A C 1
ATOM 3643 O O . GLU A 1 475 ? -17.391 12.43 -11.859 1 96.81 475 GLU A O 1
ATOM 3648 N N . ASN A 1 476 ? -15.656 12.297 -13.203 1 97.12 476 ASN A N 1
ATOM 3649 C CA . ASN A 1 476 ? -15.82 13.625 -13.781 1 97.12 476 ASN A CA 1
ATOM 3650 C C . ASN A 1 476 ? -15.82 14.711 -12.711 1 97.12 476 ASN A C 1
ATOM 3652 O O . ASN A 1 476 ? -16.75 15.508 -12.625 1 97.12 476 ASN A O 1
ATOM 3656 N N . ILE A 1 477 ? -14.836 14.625 -11.852 1 98.06 477 ILE A N 1
ATOM 3657 C CA . ILE A 1 477 ? -14.57 15.609 -10.812 1 98.06 477 ILE A CA 1
ATOM 3658 C C . ILE A 1 477 ? -13.195 16.234 -11.023 1 98.06 477 ILE A C 1
ATOM 3660 O O . ILE A 1 477 ? -12.203 15.789 -10.438 1 98.06 477 ILE A O 1
ATOM 3664 N N . PRO A 1 478 ? -13.148 17.281 -11.812 1 98.19 478 PRO A N 1
ATOM 3665 C CA . PRO A 1 478 ? -11.867 17.828 -12.25 1 98.19 478 PRO A CA 1
ATOM 3666 C C . PRO A 1 478 ? -11.141 18.609 -11.148 1 98.19 478 PRO A C 1
ATOM 3668 O O . PRO A 1 478 ? -11.766 19.375 -10.422 1 98.19 478 PRO A O 1
ATOM 3671 N N . ILE A 1 479 ? -9.859 18.375 -11 1 98.81 479 ILE A N 1
ATOM 3672 C CA . ILE A 1 479 ? -8.969 19.156 -10.148 1 98.81 479 ILE A CA 1
ATOM 3673 C C . ILE A 1 479 ? -7.805 19.703 -10.969 1 98.81 479 ILE A C 1
ATOM 3675 O O . ILE A 1 479 ? -7.57 19.234 -12.094 1 98.81 479 ILE A O 1
ATOM 3679 N N . VAL A 1 480 ? -7.125 20.688 -10.453 1 98.94 480 VAL A N 1
ATOM 3680 C CA . VAL A 1 480 ? -5.914 21.219 -11.078 1 98.94 480 VAL A CA 1
ATOM 3681 C C . VAL A 1 480 ? -4.688 20.75 -10.297 1 98.94 480 VAL A C 1
ATOM 3683 O O . VAL A 1 480 ? -4.551 21.062 -9.109 1 98.94 480 VAL A O 1
ATOM 3686 N N . VAL A 1 481 ? -3.842 19.984 -10.992 1 98.94 481 VAL A N 1
ATOM 3687 C CA . VAL A 1 481 ? -2.619 19.484 -10.375 1 98.94 481 VAL A CA 1
ATOM 3688 C C . VAL A 1 481 ? -1.422 20.297 -10.867 1 98.94 481 VAL A C 1
ATOM 3690 O O . VAL A 1 481 ? -1.118 20.312 -12.062 1 98.94 481 VAL A O 1
ATOM 3693 N N . VAL A 1 482 ? -0.757 20.969 -9.961 1 98.94 482 VAL A N 1
ATOM 3694 C CA . VAL A 1 482 ? 0.5 21.656 -10.242 1 98.94 482 VAL A CA 1
ATOM 3695 C C . VAL A 1 482 ? 1.67 20.828 -9.719 1 98.94 482 VAL A C 1
ATOM 3697 O O . VAL A 1 482 ? 1.8 20.625 -8.508 1 98.94 482 VAL A O 1
ATOM 3700 N N . VAL A 1 483 ? 2.49 20.375 -10.617 1 98.81 483 VAL A N 1
ATOM 3701 C CA . VAL A 1 483 ? 3.621 19.531 -10.227 1 98.81 483 VAL A CA 1
ATOM 3702 C C . VAL A 1 483 ? 4.883 20.391 -10.133 1 98.81 483 VAL A C 1
ATOM 3704 O O . VAL A 1 483 ? 5.32 20.969 -11.133 1 98.81 483 VAL A O 1
ATOM 3707 N N . ASP A 1 484 ? 5.359 20.547 -8.883 1 98.62 484 ASP A N 1
ATOM 3708 C CA . ASP A 1 484 ? 6.715 21.047 -8.68 1 98.62 484 ASP A CA 1
ATOM 3709 C C . ASP A 1 484 ? 7.754 20.031 -9.156 1 98.62 484 ASP A C 1
ATOM 3711 O O . ASP A 1 484 ? 8.234 19.219 -8.367 1 98.62 484 ASP A O 1
ATOM 3715 N N . ASN A 1 485 ? 8.109 20.109 -10.438 1 98.25 485 ASN A N 1
ATOM 3716 C CA . ASN A 1 485 ? 9 19.125 -11.07 1 98.25 485 ASN A CA 1
ATOM 3717 C C . ASN A 1 485 ? 10.461 19.562 -10.977 1 98.25 485 ASN A C 1
ATOM 3719 O O . ASN A 1 485 ? 10.945 20.297 -11.844 1 98.25 485 ASN A O 1
ATOM 3723 N N . ASN A 1 486 ? 11.102 19.047 -9.977 1 96.81 486 ASN A N 1
ATOM 3724 C CA . ASN A 1 486 ? 12.516 19.375 -9.797 1 96.81 486 ASN A CA 1
ATOM 3725 C C . ASN A 1 486 ? 13.422 18.203 -10.188 1 96.81 486 ASN A C 1
ATOM 3727 O O . ASN A 1 486 ? 14.633 18.266 -9.984 1 96.81 486 ASN A O 1
ATOM 3731 N N . GLY A 1 487 ? 12.867 17.125 -10.656 1 96.56 487 GLY A N 1
ATOM 3732 C CA . GLY A 1 487 ? 13.625 16.078 -11.305 1 96.56 487 GLY A CA 1
ATOM 3733 C C . GLY A 1 487 ? 14.125 15.016 -10.344 1 96.56 487 GLY A C 1
ATOM 3734 O O . GLY A 1 487 ? 15.008 14.227 -10.68 1 96.56 487 GLY A O 1
ATOM 3735 N N . GLY A 1 488 ? 13.594 14.938 -9.148 1 96.44 488 GLY A N 1
ATOM 3736 C CA . GLY A 1 488 ? 14.047 13.93 -8.203 1 96.44 488 GLY A CA 1
ATOM 3737 C C . GLY A 1 488 ? 13.484 14.125 -6.809 1 96.44 488 GLY A C 1
ATOM 3738 O O . GLY A 1 488 ? 12.656 15.008 -6.586 1 96.44 488 GLY A O 1
ATOM 3739 N N . LEU A 1 489 ? 13.875 13.188 -5.91 1 96.5 489 LEU A N 1
ATOM 3740 C CA . LEU A 1 489 ? 13.578 13.336 -4.488 1 96.5 489 LEU A CA 1
ATOM 3741 C C . LEU A 1 489 ? 14.508 14.359 -3.842 1 96.5 489 LEU A C 1
ATOM 3743 O O . LEU A 1 489 ? 15.359 14.008 -3.025 1 96.5 489 LEU A O 1
ATOM 3747 N N . ASP A 1 490 ? 14.227 15.586 -4.078 1 94.62 490 ASP A N 1
ATOM 3748 C CA . ASP A 1 490 ? 15.148 16.656 -3.744 1 94.62 490 ASP A CA 1
ATOM 3749 C C . ASP A 1 490 ? 15.32 16.781 -2.23 1 94.62 490 ASP A C 1
ATOM 3751 O O . ASP A 1 490 ? 16.391 17.141 -1.749 1 94.62 490 ASP A O 1
ATOM 3755 N N . CYS A 1 491 ? 14.227 16.547 -1.551 1 93.88 491 CYS A N 1
ATOM 3756 C CA . CYS A 1 491 ? 14.336 16.562 -0.097 1 93.88 491 CYS A CA 1
ATOM 3757 C C . CYS A 1 491 ? 15.406 15.586 0.382 1 93.88 491 CYS A C 1
ATOM 3759 O O . CYS A 1 491 ? 16.188 15.906 1.278 1 93.88 491 CYS A O 1
ATOM 3761 N N . ILE A 1 492 ? 15.508 14.461 -0.216 1 95.12 492 ILE A N 1
ATOM 3762 C CA . ILE A 1 492 ? 16.422 13.398 0.184 1 95.12 492 ILE A CA 1
ATOM 3763 C C . ILE A 1 492 ? 17.812 13.672 -0.397 1 95.12 492 ILE A C 1
ATOM 3765 O O . ILE A 1 492 ? 18.812 13.547 0.304 1 95.12 492 ILE A O 1
ATOM 3769 N N . SER A 1 493 ? 17.906 14.031 -1.684 1 95.38 493 SER A N 1
ATOM 3770 C CA . SER A 1 493 ? 19.203 14.258 -2.32 1 95.38 493 SER A CA 1
ATOM 3771 C C . SER A 1 493 ? 19.969 15.391 -1.629 1 95.38 493 SER A C 1
ATOM 3773 O O . SER A 1 493 ? 21.172 15.289 -1.424 1 95.38 493 SER A O 1
ATOM 3775 N N . GLN A 1 494 ? 19.266 16.422 -1.264 1 93.62 494 GLN A N 1
ATOM 3776 C CA . GLN A 1 494 ? 19.922 17.547 -0.605 1 93.62 494 GLN A CA 1
ATOM 3777 C C . GLN A 1 494 ? 20.422 17.156 0.786 1 93.62 494 GLN A C 1
ATOM 3779 O O . GLN A 1 494 ? 21.469 17.625 1.237 1 93.62 494 GLN A O 1
ATOM 3784 N N . GLN A 1 495 ? 19.672 16.344 1.453 1 93.31 495 GLN A N 1
ATOM 3785 C CA . GLN A 1 495 ? 20.172 15.805 2.713 1 93.31 495 GLN A CA 1
ATOM 3786 C C . GLN A 1 495 ? 21.438 14.984 2.494 1 93.31 495 GLN A C 1
ATOM 3788 O O . GLN A 1 495 ? 22.406 15.117 3.242 1 93.31 495 GLN A O 1
ATOM 3793 N N . GLN A 1 496 ? 21.375 14.125 1.489 1 94.62 496 GLN A N 1
ATOM 3794 C CA . GLN A 1 496 ? 22.5 13.242 1.196 1 94.62 496 GLN A CA 1
ATOM 3795 C C . GLN A 1 496 ? 23.75 14.047 0.852 1 94.62 496 GLN A C 1
ATOM 3797 O O . GLN A 1 496 ? 24.844 13.734 1.327 1 94.62 496 GLN A O 1
ATOM 3802 N N . GLU A 1 497 ? 23.609 15.07 0.077 1 94.06 497 GLU A N 1
ATOM 3803 C CA . GLU A 1 497 ? 24.734 15.898 -0.343 1 94.06 497 GLU A CA 1
ATOM 3804 C C . GLU A 1 497 ? 25.406 16.578 0.853 1 94.06 497 GLU A C 1
ATOM 3806 O O . GLU A 1 497 ? 26.594 16.891 0.817 1 94.06 497 GLU A O 1
ATOM 3811 N N . ARG A 1 498 ? 24.641 16.75 1.923 1 91 498 ARG A N 1
ATOM 3812 C CA . ARG A 1 498 ? 25.172 17.344 3.146 1 91 498 ARG A CA 1
ATOM 3813 C C . ARG A 1 498 ? 25.75 16.281 4.074 1 91 498 ARG A C 1
ATOM 3815 O O . ARG A 1 498 ? 26.703 16.531 4.797 1 91 498 ARG A O 1
ATOM 3822 N N . LEU A 1 499 ? 25.172 15.133 3.988 1 89.94 499 LEU A N 1
ATOM 3823 C CA . LEU A 1 499 ? 25.484 14.094 4.965 1 89.94 499 LEU A CA 1
ATOM 3824 C C . LEU A 1 499 ? 26.609 13.195 4.473 1 89.94 499 LEU A C 1
ATOM 3826 O O . LEU A 1 499 ? 27.438 12.727 5.273 1 89.94 499 LEU A O 1
ATOM 3830 N N . PHE A 1 500 ? 26.578 12.93 3.152 1 91.75 500 PHE A N 1
ATOM 3831 C CA . PHE A 1 500 ? 27.562 12 2.615 1 91.75 500 PHE A CA 1
ATOM 3832 C C . PHE A 1 500 ? 28.938 12.648 2.559 1 91.75 500 PHE A C 1
ATOM 3834 O O . PHE A 1 500 ? 29.062 13.828 2.23 1 91.75 500 PHE A O 1
ATOM 3841 N N . SER A 1 501 ? 29.922 11.844 2.859 1 88.5 501 SER A N 1
ATOM 3842 C CA . SER A 1 501 ? 31.297 12.352 2.883 1 88.5 501 SER A CA 1
ATOM 3843 C C . SER A 1 501 ? 31.719 12.875 1.513 1 88.5 501 SER A C 1
ATOM 3845 O O . SER A 1 501 ? 32.469 13.852 1.417 1 88.5 501 SER A O 1
ATOM 3847 N N . ASN A 1 502 ? 31.25 12.281 0.488 1 92.88 502 ASN A N 1
ATOM 3848 C CA . ASN A 1 502 ? 31.625 12.672 -0.864 1 92.88 502 ASN A CA 1
ATOM 3849 C C . ASN A 1 502 ? 30.688 13.727 -1.436 1 92.88 502 ASN A C 1
ATOM 3851 O O . ASN A 1 502 ? 30.828 14.133 -2.59 1 92.88 502 ASN A O 1
ATOM 3855 N N . ARG A 1 503 ? 29.609 14.086 -0.727 1 92.69 503 ARG A N 1
ATOM 3856 C CA . ARG A 1 503 ? 28.672 15.148 -1.043 1 92.69 503 ARG A CA 1
ATOM 3857 C C . ARG A 1 503 ? 27.828 14.797 -2.264 1 92.69 503 ARG A C 1
ATOM 3859 O O . ARG A 1 503 ? 27.297 15.68 -2.939 1 92.69 503 ARG A O 1
ATOM 3866 N N . GLN A 1 504 ? 27.812 13.547 -2.602 1 93.94 504 GLN A N 1
ATOM 3867 C CA . GLN A 1 504 ? 26.969 13.078 -3.695 1 93.94 504 GLN A CA 1
ATOM 3868 C C . GLN A 1 504 ? 25.609 12.617 -3.184 1 93.94 504 GLN A C 1
ATOM 3870 O O . GLN A 1 504 ? 25.359 12.625 -1.977 1 93.94 504 GLN A O 1
ATOM 3875 N N . HIS A 1 505 ? 24.703 12.453 -4.062 1 94.31 505 HIS A N 1
ATOM 3876 C CA . HIS A 1 505 ? 23.453 11.797 -3.723 1 94.31 505 HIS A CA 1
ATOM 3877 C C . HIS A 1 505 ? 23.25 10.516 -4.535 1 94.31 505 HIS A C 1
ATOM 3879 O O . HIS A 1 505 ? 23.922 10.32 -5.559 1 94.31 505 HIS A O 1
ATOM 3885 N N . TYR A 1 506 ? 22.5 9.664 -3.961 1 94.75 506 TYR A N 1
ATOM 3886 C CA . TYR A 1 506 ? 22.344 8.297 -4.457 1 94.75 506 TYR A CA 1
ATOM 3887 C C . TYR A 1 506 ? 20.891 7.863 -4.414 1 94.75 506 TYR A C 1
ATOM 3889 O O . TYR A 1 506 ? 20.203 8.094 -3.42 1 94.75 506 TYR A O 1
ATOM 3897 N N . ALA A 1 507 ? 20.344 7.281 -5.605 1 96.06 507 ALA A N 1
ATOM 3898 C CA . ALA A 1 507 ? 19.016 6.684 -5.719 1 96.06 507 ALA A CA 1
ATOM 3899 C C . ALA A 1 507 ? 17.922 7.723 -5.477 1 96.06 507 ALA A C 1
ATOM 3901 O O . ALA A 1 507 ? 16.938 7.449 -4.789 1 96.06 507 ALA A O 1
ATOM 3902 N N . THR A 1 508 ? 18.094 8.953 -6.051 1 96.81 508 THR A N 1
ATOM 3903 C CA . THR A 1 508 ? 17.109 10 -5.793 1 96.81 508 THR A CA 1
ATOM 3904 C C . THR A 1 508 ? 16.672 10.672 -7.094 1 96.81 508 THR A C 1
ATOM 3906 O O . THR A 1 508 ? 15.719 11.445 -7.109 1 96.81 508 THR A O 1
ATOM 3909 N N . ASP A 1 509 ? 17.328 10.383 -8.203 1 96.5 509 ASP A N 1
ATOM 3910 C CA . ASP A 1 509 ? 17.094 11.117 -9.445 1 96.5 509 ASP A CA 1
ATOM 3911 C C . ASP A 1 509 ? 15.961 10.492 -10.25 1 96.5 509 ASP A C 1
ATOM 3913 O O . ASP A 1 509 ? 15.766 9.281 -10.227 1 96.5 509 ASP A O 1
ATOM 3917 N N . PHE A 1 510 ? 15.234 11.312 -10.93 1 97.38 510 PHE A N 1
ATOM 3918 C CA . PHE A 1 510 ? 14.219 10.906 -11.891 1 97.38 510 PHE A CA 1
ATOM 3919 C C . PHE A 1 510 ? 14.609 11.328 -13.305 1 97.38 510 PHE A C 1
ATOM 3921 O O . PHE A 1 510 ? 15.422 12.234 -13.477 1 97.38 510 PHE A O 1
ATOM 3928 N N . ARG A 1 511 ? 14.047 10.641 -14.242 1 96.88 511 ARG A N 1
ATOM 3929 C CA . ARG A 1 511 ? 14.109 11.195 -15.586 1 96.88 511 ARG A CA 1
ATOM 3930 C C . ARG A 1 511 ? 13.219 12.43 -15.711 1 96.88 511 ARG A C 1
ATOM 3932 O O . ARG A 1 511 ? 12.562 12.828 -14.75 1 96.88 511 ARG A O 1
ATOM 3939 N N . ASP A 1 512 ? 13.328 13.133 -16.828 1 96.75 512 ASP A N 1
ATOM 3940 C CA . ASP A 1 512 ? 12.438 14.258 -17.078 1 96.75 512 ASP A CA 1
ATOM 3941 C C . ASP A 1 512 ? 11.023 13.781 -17.406 1 96.75 512 ASP A C 1
ATOM 3943 O O . ASP A 1 512 ? 10.641 13.734 -18.578 1 96.75 512 ASP A O 1
ATOM 3947 N N . ILE A 1 513 ? 10.258 13.516 -16.422 1 97.75 513 ILE A N 1
ATOM 3948 C CA . ILE A 1 513 ? 8.953 12.875 -16.578 1 97.75 513 ILE A CA 1
ATOM 3949 C C . ILE A 1 513 ? 7.953 13.875 -17.156 1 97.75 513 ILE A C 1
ATOM 3951 O O . ILE A 1 513 ? 7.758 14.961 -16.609 1 97.75 513 ILE A O 1
ATOM 3955 N N . PRO A 1 514 ? 7.312 13.586 -18.203 1 98.56 514 PRO A N 1
ATOM 3956 C CA . PRO A 1 514 ? 6.344 14.484 -18.828 1 98.56 514 PRO A CA 1
ATOM 3957 C C . PRO A 1 514 ? 4.938 14.336 -18.266 1 98.56 514 PRO A C 1
ATOM 3959 O O . PRO A 1 514 ? 4.008 13.969 -18.984 1 98.56 514 PRO A O 1
ATOM 3962 N N . PHE A 1 515 ? 4.742 14.773 -17.094 1 98.69 515 PHE A N 1
ATOM 3963 C CA . PHE A 1 515 ? 3.457 14.609 -16.422 1 98.69 515 PHE A CA 1
ATOM 3964 C C . PHE A 1 515 ? 2.336 15.25 -17.234 1 98.69 515 PHE A C 1
ATOM 3966 O O . PHE A 1 515 ? 1.242 14.688 -17.328 1 98.69 515 PHE A O 1
ATOM 3973 N N . HIS A 1 516 ? 2.557 16.453 -17.812 1 98.81 516 HIS A N 1
ATOM 3974 C CA . HIS A 1 516 ? 1.548 17.188 -18.562 1 98.81 516 HIS A CA 1
ATOM 3975 C C . HIS A 1 516 ? 1.07 16.375 -19.766 1 98.81 516 HIS A C 1
ATOM 3977 O O . HIS A 1 516 ? -0.134 16.266 -20.016 1 98.81 516 HIS A O 1
ATOM 3983 N N . SER A 1 517 ? 1.991 15.719 -20.453 1 98.69 517 SER A N 1
ATOM 3984 C CA . SER A 1 517 ? 1.633 14.922 -21.625 1 98.69 517 SER A CA 1
ATOM 3985 C C . SER A 1 517 ? 0.899 13.648 -21.203 1 98.69 517 SER A C 1
ATOM 3987 O O . SER A 1 517 ? 0.021 13.172 -21.938 1 98.69 517 SER A O 1
ATOM 3989 N N . MET A 1 518 ? 1.281 13.07 -20.094 1 98.44 518 MET A N 1
ATOM 3990 C CA . MET A 1 518 ? 0.542 11.93 -19.562 1 98.44 518 MET A CA 1
ATOM 3991 C C . MET A 1 518 ? -0.923 12.289 -19.344 1 98.44 518 MET A C 1
ATOM 3993 O O . MET A 1 518 ? -1.815 11.508 -19.688 1 98.44 518 MET A O 1
ATOM 3997 N N . PHE A 1 519 ? -1.189 13.508 -18.75 1 98.75 519 PHE A N 1
ATOM 3998 C CA . PHE A 1 519 ? -2.553 13.961 -18.5 1 98.75 519 PHE A CA 1
ATOM 3999 C C . PHE A 1 519 ? -3.307 14.133 -19.812 1 98.75 519 PHE A C 1
ATOM 4001 O O . PHE A 1 519 ? -4.477 13.758 -19.922 1 98.75 519 PHE A O 1
ATOM 4008 N N . GLU A 1 520 ? -2.654 14.703 -20.781 1 98.62 520 GLU A N 1
ATOM 4009 C CA . GLU A 1 520 ? -3.268 14.82 -22.109 1 98.62 520 GLU A CA 1
ATOM 4010 C C . GLU A 1 520 ? -3.639 13.453 -22.672 1 98.62 520 GLU A C 1
ATOM 4012 O O . GLU A 1 520 ? -4.719 13.289 -23.234 1 98.62 520 GLU A O 1
ATOM 4017 N N . GLY A 1 521 ? -2.691 12.547 -22.5 1 98.19 521 GLY A N 1
ATOM 4018 C CA . GLY A 1 521 ? -2.955 11.195 -22.969 1 98.19 521 GLY A CA 1
ATOM 4019 C C . GLY A 1 521 ? -4.172 10.57 -22.312 1 98.19 521 GLY A C 1
ATOM 4020 O O . GLY A 1 521 ? -4.84 9.727 -22.922 1 98.19 521 GLY A O 1
ATOM 4021 N N . LEU A 1 522 ? -4.477 11 -21.109 1 98.19 522 LEU A N 1
ATOM 4022 C CA . LEU A 1 522 ? -5.605 10.453 -20.375 1 98.19 522 LEU A CA 1
ATOM 4023 C C . LEU A 1 522 ? -6.887 11.219 -20.688 1 98.19 522 LEU A C 1
ATOM 4025 O O . LEU A 1 522 ? -7.965 10.859 -20.203 1 98.19 522 LEU A O 1
ATOM 4029 N N . GLY A 1 523 ? -6.816 12.297 -21.406 1 97.94 523 GLY A N 1
ATOM 4030 C CA . GLY A 1 523 ? -7.98 13.07 -21.812 1 97.94 523 GLY A CA 1
ATOM 4031 C C . GLY A 1 523 ? -8.125 14.375 -21.047 1 97.94 523 GLY A C 1
ATOM 4032 O O . GLY A 1 523 ? -9.141 15.062 -21.172 1 97.94 523 GLY A O 1
ATOM 4033 N N . GLY A 1 524 ? -7.094 14.734 -20.266 1 98.62 524 GLY A N 1
ATOM 4034 C CA . GLY A 1 524 ? -7.129 15.961 -19.5 1 98.62 524 GLY A CA 1
ATOM 4035 C C . GLY A 1 524 ? -6.422 17.109 -20.172 1 98.62 524 GLY A C 1
ATOM 4036 O O . GLY A 1 524 ? -6.168 17.078 -21.375 1 98.62 524 GLY A O 1
ATOM 4037 N N . HIS A 1 525 ? -6.254 18.234 -19.453 1 98.81 525 HIS A N 1
ATOM 4038 C CA . HIS A 1 525 ? -5.48 19.391 -19.859 1 98.81 525 HIS A CA 1
ATOM 4039 C C . HIS A 1 525 ? -4.051 19.328 -19.328 1 98.81 525 HIS A C 1
ATOM 4041 O O . HIS A 1 525 ? -3.838 18.984 -18.172 1 98.81 525 HIS A O 1
ATOM 4047 N N . GLY A 1 526 ? -3.104 19.453 -20.156 1 98.81 526 GLY A N 1
ATOM 4048 C CA . GLY A 1 526 ? -1.709 19.438 -19.75 1 98.81 526 GLY A CA 1
ATOM 4049 C C . GLY A 1 526 ? -0.903 20.578 -20.344 1 98.81 526 GLY A C 1
ATOM 4050 O O . GLY A 1 526 ? -1.038 20.891 -21.531 1 98.81 526 GLY A O 1
ATOM 4051 N N . GLU A 1 527 ? -0.073 21.266 -19.516 1 98.81 527 GLU A N 1
ATOM 4052 C CA . GLU A 1 527 ? 0.863 22.281 -20 1 98.81 527 GLU A CA 1
ATOM 4053 C C . GLU A 1 527 ? 2.211 22.172 -19.297 1 98.81 527 GLU A C 1
ATOM 4055 O O . GLU A 1 527 ? 2.268 21.875 -18.094 1 98.81 527 GLU A O 1
ATOM 4060 N N . LEU A 1 528 ? 3.209 22.297 -20.031 1 98.81 528 LEU A N 1
ATOM 4061 C CA . LEU A 1 528 ? 4.559 22.422 -19.5 1 98.81 528 LEU A CA 1
ATOM 4062 C C . LEU A 1 528 ? 4.934 23.891 -19.297 1 98.81 528 LEU A C 1
ATOM 4064 O O . LEU A 1 528 ? 4.762 24.703 -20.203 1 98.81 528 LEU A O 1
ATOM 4068 N N . VAL A 1 529 ? 5.371 24.25 -18.125 1 98.75 529 VAL A N 1
ATOM 4069 C CA . VAL A 1 529 ? 5.828 25.609 -17.812 1 98.75 529 VAL A CA 1
ATOM 4070 C C . VAL A 1 529 ? 7.309 25.578 -17.438 1 98.75 529 VAL A C 1
ATOM 4072 O O . VAL A 1 529 ? 7.691 24.953 -16.453 1 98.75 529 VAL A O 1
ATOM 4075 N N . THR A 1 530 ? 8.141 26.234 -18.188 1 97.56 530 THR A N 1
ATOM 4076 C CA . THR A 1 530 ? 9.57 26.281 -17.906 1 97.56 530 THR A CA 1
ATOM 4077 C C . THR A 1 530 ? 9.992 27.672 -17.453 1 97.56 530 THR A C 1
ATOM 4079 O O . THR A 1 530 ? 11.062 27.844 -16.859 1 97.56 530 THR A O 1
ATOM 4082 N N . ARG A 1 531 ? 9.172 28.781 -17.812 1 95.44 531 ARG A N 1
ATOM 4083 C CA . ARG A 1 531 ? 9.422 30.156 -17.406 1 95.44 531 ARG A CA 1
ATOM 4084 C C . ARG A 1 531 ? 8.289 30.672 -16.516 1 95.44 531 ARG A C 1
ATOM 4086 O O . ARG A 1 531 ? 7.113 30.469 -16.812 1 95.44 531 ARG A O 1
ATOM 4093 N N . ARG A 1 532 ? 8.562 31.281 -15.391 1 97.44 532 ARG A N 1
ATOM 4094 C CA . ARG A 1 532 ? 7.586 31.828 -14.453 1 97.44 532 ARG A CA 1
ATOM 4095 C C . ARG A 1 532 ? 6.543 32.656 -15.172 1 97.44 532 ARG A C 1
ATOM 4097 O O . ARG A 1 532 ? 5.359 32.625 -14.828 1 97.44 532 ARG A O 1
ATOM 4104 N N . ALA A 1 533 ? 6.941 33.438 -16.141 1 96.38 533 ALA A N 1
ATOM 4105 C CA . ALA A 1 533 ? 6.07 34.375 -16.844 1 96.38 533 ALA A CA 1
ATOM 4106 C C . ALA A 1 533 ? 4.891 33.625 -17.484 1 96.38 533 ALA A C 1
ATOM 4108 O O . ALA A 1 533 ? 3.857 34.25 -17.766 1 96.38 533 ALA A O 1
ATOM 4109 N N . ASP A 1 534 ? 5.004 32.344 -17.719 1 98 534 ASP A N 1
ATOM 4110 C CA . ASP A 1 534 ? 3.971 31.562 -18.406 1 98 534 ASP A CA 1
ATOM 4111 C C . ASP A 1 534 ? 3.029 30.906 -17.391 1 98 534 ASP A C 1
ATOM 4113 O O . ASP A 1 534 ? 1.991 30.359 -17.781 1 98 534 ASP A O 1
ATOM 4117 N N . LEU A 1 535 ? 3.336 31 -16.109 1 98.56 535 LEU A N 1
ATOM 4118 C CA . LEU A 1 535 ? 2.627 30.219 -15.094 1 98.56 535 LEU A CA 1
ATOM 4119 C C . LEU A 1 535 ? 1.209 30.75 -14.898 1 98.56 535 LEU A C 1
ATOM 4121 O O . LEU A 1 535 ? 0.253 29.969 -14.859 1 98.56 535 LEU A O 1
ATOM 4125 N N . ALA A 1 536 ? 1.068 32.062 -14.734 1 98.12 536 ALA A N 1
ATOM 4126 C CA . ALA A 1 536 ? -0.248 32.656 -14.477 1 98.12 536 ALA A CA 1
ATOM 4127 C C . ALA A 1 536 ? -1.229 32.281 -15.594 1 98.12 536 ALA A C 1
ATOM 4129 O O . ALA A 1 536 ? -2.361 31.875 -15.32 1 98.12 536 ALA A O 1
ATOM 4130 N N . GLY A 1 537 ? -0.839 32.469 -16.828 1 98.62 537 GLY A N 1
ATOM 4131 C CA . GLY A 1 537 ? -1.683 32.125 -17.953 1 98.62 537 GLY A CA 1
ATOM 4132 C C . GLY A 1 537 ? -2.02 30.656 -18.016 1 98.62 537 GLY A C 1
ATOM 4133 O O . GLY A 1 537 ? -3.148 30.281 -18.344 1 98.62 537 GLY A O 1
ATOM 4134 N N . ALA A 1 538 ? -1.045 29.812 -17.734 1 98.81 538 ALA A N 1
ATOM 4135 C CA . ALA A 1 538 ? -1.255 28.375 -17.734 1 98.81 538 ALA A CA 1
ATOM 4136 C C . ALA A 1 538 ? -2.287 27.969 -16.672 1 98.81 538 ALA A C 1
ATOM 4138 O O . ALA A 1 538 ? -3.152 27.141 -16.938 1 98.81 538 ALA A O 1
ATOM 4139 N N . LEU A 1 539 ? -2.215 28.547 -15.516 1 98.69 539 LEU A N 1
ATOM 4140 C CA . LEU A 1 539 ? -3.152 28.266 -14.438 1 98.69 539 LEU A CA 1
ATOM 4141 C C . LEU A 1 539 ? -4.562 28.703 -14.812 1 98.69 539 LEU A C 1
ATOM 4143 O O . LEU A 1 539 ? -5.527 27.984 -14.57 1 98.69 539 LEU A O 1
ATOM 4147 N N . GLU A 1 540 ? -4.668 29.906 -15.352 1 98.38 540 GLU A N 1
ATOM 4148 C CA . GLU A 1 540 ? -5.969 30.406 -15.781 1 98.38 540 GLU A CA 1
ATOM 4149 C C . GLU A 1 540 ? -6.609 29.469 -16.812 1 98.38 540 GLU A C 1
ATOM 4151 O O . GLU A 1 540 ? -7.801 29.172 -16.719 1 98.38 540 GLU A O 1
ATOM 4156 N N . ARG A 1 541 ? -5.84 29.031 -17.781 1 98.69 541 ARG A N 1
ATOM 4157 C CA . ARG A 1 541 ? -6.348 28.141 -18.812 1 98.69 541 ARG A CA 1
ATOM 4158 C C . ARG A 1 541 ? -6.738 26.797 -18.234 1 98.69 541 ARG A C 1
ATOM 4160 O O . ARG A 1 541 ? -7.746 26.203 -18.641 1 98.69 541 ARG A O 1
ATOM 4167 N N . ALA A 1 542 ? -5.93 26.297 -17.312 1 98.69 542 ALA A N 1
ATOM 4168 C CA . ALA A 1 542 ? -6.234 25.016 -16.672 1 98.69 542 ALA A CA 1
ATOM 4169 C C . ALA A 1 542 ? -7.559 25.078 -15.914 1 98.69 542 ALA A C 1
ATOM 4171 O O . ALA A 1 542 ? -8.406 24.188 -16.047 1 98.69 542 ALA A O 1
ATOM 4172 N N . ILE A 1 543 ? -7.762 26.109 -15.125 1 97.81 543 ILE A N 1
ATOM 4173 C CA . ILE A 1 543 ? -8.977 26.297 -14.344 1 97.81 543 ILE A CA 1
ATOM 4174 C C . ILE A 1 543 ? -10.172 26.484 -15.273 1 97.81 543 ILE A C 1
ATOM 4176 O O . ILE A 1 543 ? -11.227 25.891 -15.07 1 97.81 543 ILE A O 1
ATOM 4180 N N . ALA A 1 544 ? -10 27.266 -16.328 1 97.44 544 ALA A N 1
ATOM 4181 C CA . ALA A 1 544 ? -11.078 27.594 -17.266 1 97.44 544 ALA A CA 1
ATOM 4182 C C . ALA A 1 544 ? -11.469 26.375 -18.094 1 97.44 544 ALA A C 1
ATOM 4184 O O . ALA A 1 544 ? -12.594 26.297 -18.578 1 97.44 544 ALA A O 1
ATOM 4185 N N . SER A 1 545 ? -10.539 25.422 -18.25 1 97.88 545 SER A N 1
ATOM 4186 C CA . SER A 1 545 ? -10.789 24.266 -19.094 1 97.88 545 SER A CA 1
ATOM 4187 C C . SER A 1 545 ? -11.906 23.391 -18.516 1 97.88 545 SER A C 1
ATOM 4189 O O . SER A 1 545 ? -12.57 22.672 -19.266 1 97.88 545 SER A O 1
ATOM 4191 N N . GLY A 1 546 ? -12.039 23.391 -17.203 1 97.06 546 GLY A N 1
ATOM 4192 C CA . GLY A 1 546 ? -13.008 22.531 -16.547 1 97.06 546 GLY A CA 1
ATOM 4193 C C . GLY A 1 546 ? -12.617 21.062 -16.562 1 97.06 546 GLY A C 1
ATOM 4194 O O . GLY A 1 546 ? -13.391 20.203 -16.156 1 97.06 546 GLY A O 1
ATOM 4195 N N . LYS A 1 547 ? -11.438 20.75 -17.016 1 98.25 547 LYS A N 1
ATOM 4196 C CA . LYS A 1 547 ? -10.922 19.375 -17.094 1 98.25 547 LYS A CA 1
ATOM 4197 C C . LYS A 1 547 ? -9.953 19.094 -15.953 1 98.25 547 LYS A C 1
ATOM 4199 O O . LYS A 1 547 ? -9.453 20.016 -15.312 1 98.25 547 LYS A O 1
ATOM 4204 N N . THR A 1 548 ? -9.875 17.781 -15.648 1 98.75 548 THR A N 1
ATOM 4205 C CA . THR A 1 548 ? -8.719 17.406 -14.836 1 98.75 548 THR A CA 1
ATOM 4206 C C . THR A 1 548 ? -7.422 17.859 -15.516 1 98.75 548 THR A C 1
ATOM 4208 O O . THR A 1 548 ? -7.164 17.484 -16.672 1 98.75 548 THR A O 1
ATOM 4211 N N . ALA A 1 549 ? -6.594 18.688 -14.797 1 98.88 549 ALA A N 1
ATOM 4212 C CA . ALA A 1 549 ? -5.508 19.391 -15.469 1 98.88 549 ALA A CA 1
ATOM 4213 C C . ALA A 1 549 ? -4.184 19.203 -14.734 1 98.88 549 ALA A C 1
ATOM 4215 O O . ALA A 1 549 ? -4.168 19 -13.516 1 98.88 549 ALA A O 1
ATOM 4216 N N . CYS A 1 550 ? -3.139 19.219 -15.531 1 98.88 550 CYS A N 1
ATOM 4217 C CA . CYS A 1 550 ? -1.777 19.188 -15.008 1 98.88 550 CYS A CA 1
ATOM 4218 C C . CYS A 1 550 ? -0.966 20.359 -15.523 1 98.88 550 CYS A C 1
ATOM 4220 O O . CYS A 1 550 ? -0.855 20.562 -16.734 1 98.88 550 CYS A O 1
ATOM 4222 N N . ILE A 1 551 ? -0.518 21.156 -14.648 1 98.94 551 ILE A N 1
ATOM 4223 C CA . ILE A 1 551 ? 0.528 22.125 -14.945 1 98.94 551 ILE A CA 1
ATOM 4224 C C . ILE A 1 551 ? 1.872 21.609 -14.43 1 98.94 551 ILE A C 1
ATOM 4226 O O . ILE A 1 551 ? 2.133 21.625 -13.227 1 98.94 551 ILE A O 1
ATOM 4230 N N . ASN A 1 552 ? 2.662 21.125 -15.367 1 98.88 552 ASN A N 1
ATOM 4231 C CA . ASN A 1 552 ? 3.998 20.625 -15.078 1 98.88 552 ASN A CA 1
ATOM 4232 C C . ASN A 1 552 ? 5.031 21.734 -15.07 1 98.88 552 ASN A C 1
ATOM 4234 O O . ASN A 1 552 ? 5.484 22.188 -16.125 1 98.88 552 ASN A O 1
ATOM 4238 N N . VAL A 1 553 ? 5.492 22.172 -13.859 1 98.88 553 VAL A N 1
ATOM 4239 C CA . VAL A 1 553 ? 6.344 23.344 -13.727 1 98.88 553 VAL A CA 1
ATOM 4240 C C . VAL A 1 553 ? 7.773 22.922 -13.414 1 98.88 553 VAL A C 1
ATOM 4242 O O . VAL A 1 553 ? 8.023 22.25 -12.406 1 98.88 553 VAL A O 1
ATOM 4245 N N . LYS A 1 554 ? 8.711 23.297 -14.266 1 98.25 554 LYS A N 1
ATOM 4246 C CA . LYS A 1 554 ? 10.125 23.031 -13.977 1 98.25 554 LYS A CA 1
ATOM 4247 C C . LYS A 1 554 ? 10.633 23.969 -12.883 1 98.25 554 LYS A C 1
ATOM 4249 O O . LYS A 1 554 ? 10.68 25.188 -13.062 1 98.25 554 LYS A O 1
ATOM 4254 N N . CYS A 1 555 ? 10.969 23.375 -11.766 1 97.69 555 CYS A N 1
ATOM 4255 C CA . CYS A 1 555 ? 11.477 24.109 -10.617 1 97.69 555 CYS A CA 1
ATOM 4256 C C . CYS A 1 555 ? 12.883 23.656 -10.25 1 97.69 555 CYS A C 1
ATOM 4258 O O . CYS A 1 555 ? 13.328 22.594 -10.695 1 97.69 555 CYS A O 1
ATOM 4260 N N . ARG A 1 556 ? 13.633 24.469 -9.594 1 94.88 556 ARG A N 1
ATOM 4261 C CA . ARG A 1 556 ? 14.898 24.016 -9.039 1 94.88 556 ARG A CA 1
ATOM 4262 C C . ARG A 1 556 ? 14.711 23.469 -7.621 1 94.88 556 ARG A C 1
ATOM 4264 O O . ARG A 1 556 ? 13.734 23.812 -6.945 1 94.88 556 ARG A O 1
ATOM 4271 N N . GLY A 1 557 ? 15.641 22.656 -7.27 1 92.88 557 GLY A N 1
ATOM 4272 C CA . GLY A 1 557 ? 15.625 22.156 -5.902 1 92.88 557 GLY A CA 1
ATOM 4273 C C . GLY A 1 557 ? 16.172 23.156 -4.898 1 92.88 557 GLY A C 1
ATOM 4274 O O . GLY A 1 557 ? 17.219 23.75 -5.117 1 92.88 557 GLY A O 1
ATOM 4275 N N . VAL A 1 558 ? 15.344 23.453 -3.92 1 93.81 558 VAL A N 1
ATOM 4276 C CA . VAL A 1 558 ? 15.781 24.312 -2.824 1 93.81 558 VAL A CA 1
ATOM 4277 C C . VAL A 1 558 ? 15.422 23.672 -1.487 1 93.81 558 VAL A C 1
ATOM 4279 O O . VAL A 1 558 ? 14.258 23.344 -1.237 1 93.81 558 VAL A O 1
ATOM 4282 N N . ILE A 1 559 ? 16.406 23.453 -0.706 1 91.62 559 ILE A N 1
ATOM 4283 C CA . ILE A 1 559 ? 16.188 22.828 0.595 1 91.62 559 ILE A CA 1
ATOM 4284 C C . ILE A 1 559 ? 15.367 23.766 1.479 1 91.62 559 ILE A C 1
ATOM 4286 O O . ILE A 1 559 ? 15.633 24.969 1.538 1 91.62 559 ILE A O 1
ATOM 4290 N N . SER A 1 560 ? 14.336 23.234 2.076 1 89.56 560 SER A N 1
ATOM 4291 C CA . SER A 1 560 ? 13.5 24.016 2.979 1 89.56 560 SER A CA 1
ATOM 4292 C C . SER A 1 560 ? 14.172 24.188 4.336 1 89.56 560 SER A C 1
ATOM 4294 O O . SER A 1 560 ? 15.055 23.422 4.703 1 89.56 560 SER A O 1
ATOM 4296 N N . PRO A 1 561 ? 13.719 25.188 5.102 1 86.62 561 PRO A N 1
ATOM 4297 C CA . PRO A 1 561 ? 14.352 25.453 6.398 1 86.62 561 PRO A CA 1
ATOM 4298 C C . PRO A 1 561 ? 14.281 24.266 7.348 1 86.62 561 PRO A C 1
ATOM 4300 O O . PRO A 1 561 ? 15.258 23.953 8.039 1 86.62 561 PRO A O 1
ATOM 4303 N N . ILE A 1 562 ? 13.219 23.578 7.352 1 82.12 562 ILE A N 1
ATOM 4304 C CA . ILE A 1 562 ? 13.047 22.484 8.289 1 82.12 562 ILE A CA 1
ATOM 4305 C C . ILE A 1 562 ? 13.93 21.312 7.867 1 82.12 562 ILE A C 1
ATOM 4307 O O . ILE A 1 562 ? 14.5 20.609 8.719 1 82.12 562 ILE A O 1
ATOM 4311 N N . VAL A 1 563 ? 14.055 21.078 6.637 1 80.5 563 VAL A N 1
ATOM 4312 C CA . VAL A 1 563 ? 14.883 19.969 6.145 1 80.5 563 VAL A CA 1
ATOM 4313 C C . VAL A 1 563 ? 16.359 20.281 6.398 1 80.5 563 VAL A C 1
ATOM 4315 O O . VAL A 1 563 ? 17.141 19.391 6.758 1 80.5 563 VAL A O 1
ATOM 4318 N N . ALA A 1 564 ? 16.688 21.578 6.188 1 80.56 564 ALA A N 1
ATOM 4319 C CA . ALA A 1 564 ? 18.062 22 6.484 1 80.56 564 ALA A CA 1
ATOM 4320 C C . ALA A 1 564 ? 18.375 21.797 7.961 1 80.56 564 ALA A C 1
ATOM 4322 O O . ALA A 1 564 ? 19.469 21.312 8.305 1 80.56 564 ALA A O 1
ATOM 4323 N N . ALA A 1 565 ? 17.453 22.125 8.789 1 78.31 565 ALA A N 1
ATOM 4324 C CA . ALA A 1 565 ? 17.641 21.984 10.227 1 78.31 565 ALA A CA 1
ATOM 4325 C C . ALA A 1 565 ? 17.797 20.531 10.633 1 78.31 565 ALA A C 1
ATOM 4327 O O . ALA A 1 565 ? 18.625 20.188 11.477 1 78.31 565 ALA A O 1
ATOM 4328 N N . THR A 1 566 ? 16.969 19.688 10.086 1 75.88 566 THR A N 1
ATOM 4329 C CA . THR A 1 566 ? 16.984 18.266 10.414 1 75.88 566 THR A CA 1
ATOM 4330 C C . THR A 1 566 ? 18.281 17.625 9.922 1 75.88 566 THR A C 1
ATOM 4332 O O . THR A 1 566 ? 18.828 16.734 10.594 1 75.88 566 THR A O 1
ATOM 4335 N N . SER A 1 567 ? 18.703 18.047 8.812 1 71.94 567 SER A N 1
ATOM 4336 C CA . SER A 1 567 ? 19.938 17.516 8.266 1 71.94 567 SER A CA 1
ATOM 4337 C C . SER A 1 567 ? 21.125 17.875 9.133 1 71.94 567 SER A C 1
ATOM 4339 O O . SER A 1 567 ? 22.031 17.062 9.328 1 71.94 567 SER A O 1
ATOM 4341 N N . ASP A 1 568 ? 21.125 19.078 9.656 1 67.69 568 ASP A N 1
ATOM 4342 C CA . ASP A 1 568 ? 22.234 19.547 10.5 1 67.69 568 ASP A CA 1
ATOM 4343 C C . ASP A 1 568 ? 22.25 18.781 11.828 1 67.69 568 ASP A C 1
ATOM 4345 O O . ASP A 1 568 ? 23.328 18.453 12.336 1 67.69 568 ASP A O 1
ATOM 4349 N N . LYS A 1 569 ? 21.156 18.438 12.289 1 67.38 569 LYS A N 1
ATOM 4350 C CA . LYS A 1 569 ? 21.047 17.719 13.555 1 67.38 569 LYS A CA 1
ATOM 4351 C C . LYS A 1 569 ? 21.516 16.266 13.406 1 67.38 569 LYS A C 1
ATOM 4353 O O . LYS A 1 569 ? 22.188 15.727 14.281 1 67.38 569 LYS A O 1
ATOM 4358 N N . ARG A 1 570 ? 21.156 15.75 12.352 1 61.09 570 ARG A N 1
ATOM 4359 C CA . ARG A 1 570 ? 21.469 14.336 12.125 1 61.09 570 ARG A CA 1
ATOM 4360 C C . ARG A 1 570 ? 22.969 14.141 11.906 1 61.09 570 ARG A C 1
ATOM 4362 O O . ARG A 1 570 ? 23.531 13.125 12.32 1 61.09 570 ARG A O 1
ATOM 4369 N N . ASP A 1 571 ? 23.5 15.078 11.188 1 52.78 571 ASP A N 1
ATOM 4370 C CA . ASP A 1 571 ? 24.953 15.016 11.016 1 52.78 571 ASP A CA 1
ATOM 4371 C C . ASP A 1 571 ? 25.672 15.109 12.367 1 52.78 571 ASP A C 1
ATOM 4373 O O . ASP A 1 571 ? 26.703 14.461 12.57 1 52.78 571 ASP A O 1
ATOM 4377 N N . LYS A 1 572 ? 25.109 16.141 13.156 1 49.81 572 LYS A N 1
ATOM 4378 C CA . LYS A 1 572 ? 25.719 16.297 14.477 1 49.81 572 LYS A CA 1
ATOM 4379 C C . LYS A 1 572 ? 25.281 15.195 15.43 1 49.81 572 LYS A C 1
ATOM 4381 O O . LYS A 1 572 ? 25.828 15.055 16.516 1 49.81 572 LYS A O 1
ATOM 4386 N N . ALA A 1 573 ? 24.094 14.977 15.305 1 45.06 573 ALA A N 1
ATOM 4387 C CA . ALA A 1 573 ? 23.531 13.977 16.219 1 45.06 573 ALA A CA 1
ATOM 4388 C C . ALA A 1 573 ? 24.203 12.625 16.031 1 45.06 573 ALA A C 1
ATOM 4390 O O . ALA A 1 573 ? 23.906 11.891 15.086 1 45.06 573 ALA A O 1
ATOM 4391 N N . SER A 1 574 ? 25.453 12.5 16.062 1 37.81 574 SER A N 1
ATOM 4392 C CA . SER A 1 574 ? 25.797 11.312 16.844 1 37.81 574 SER A CA 1
ATOM 4393 C C . SER A 1 574 ? 24.672 10.953 17.812 1 37.81 574 SER A C 1
ATOM 4395 O O . SER A 1 574 ? 24.328 11.75 18.688 1 37.81 574 SER A O 1
ATOM 4397 N N . ILE A 1 575 ? 23.516 10.5 17.312 1 32.66 575 ILE A N 1
ATOM 4398 C CA . ILE A 1 575 ? 22.344 10.133 18.109 1 32.66 575 ILE A CA 1
ATOM 4399 C C . ILE A 1 575 ? 22.781 9.789 19.531 1 32.66 575 ILE A C 1
ATOM 4401 O O . ILE A 1 575 ? 23.391 8.742 19.766 1 32.66 575 ILE A O 1
ATOM 4405 N N . GLU A 1 576 ? 23.578 10.508 20.297 1 27.94 576 GLU A N 1
ATOM 4406 C CA . GLU A 1 576 ? 23.219 10.375 21.703 1 27.94 576 GLU A CA 1
ATOM 4407 C C . GLU A 1 576 ? 21.781 10.836 21.953 1 27.94 576 GLU A C 1
ATOM 4409 O O . GLU A 1 576 ? 21.312 11.773 21.297 1 27.94 576 GLU A O 1
ATOM 4414 N N . MET B 1 1 ? 49.312 4.133 17.328 1 31.41 1 MET B N 1
ATOM 4415 C CA . MET B 1 1 ? 47.938 3.824 17.719 1 31.41 1 MET B CA 1
ATOM 4416 C C . MET B 1 1 ? 47.031 3.697 16.5 1 31.41 1 MET B C 1
ATOM 4418 O O . MET B 1 1 ? 46.875 4.648 15.742 1 31.41 1 MET B O 1
ATOM 4422 N N . ASN B 1 2 ? 46.938 2.736 15.734 1 38.03 2 ASN B N 1
ATOM 4423 C CA . ASN B 1 2 ? 46.281 2.531 14.453 1 38.03 2 ASN B CA 1
ATOM 4424 C C . ASN B 1 2 ? 44.812 2.945 14.5 1 38.03 2 ASN B C 1
ATOM 4426 O O . ASN B 1 2 ? 44 2.357 15.234 1 38.03 2 ASN B O 1
ATOM 4430 N N . ALA B 1 3 ? 44.438 4.211 14.266 1 46.19 3 ALA B N 1
ATOM 4431 C CA . ALA B 1 3 ? 43.125 4.887 14.367 1 46.19 3 ALA B CA 1
ATOM 4432 C C . ALA B 1 3 ? 42 4.016 13.82 1 46.19 3 ALA B C 1
ATOM 4434 O O . ALA B 1 3 ? 41.969 3.701 12.633 1 46.19 3 ALA B O 1
ATOM 4435 N N . HIS B 1 4 ? 41.406 3.072 14.578 1 60.69 4 HIS B N 1
ATOM 4436 C CA . HIS B 1 4 ? 40.281 2.215 14.203 1 60.69 4 HIS B CA 1
ATOM 4437 C C . HIS B 1 4 ? 39.156 3.021 13.547 1 60.69 4 HIS B C 1
ATOM 4439 O O . HIS B 1 4 ? 38.688 4.008 14.117 1 60.69 4 HIS B O 1
ATOM 4445 N N . THR B 1 5 ? 38.906 2.918 12.172 1 80.94 5 THR B N 1
ATOM 4446 C CA . THR B 1 5 ? 37.938 3.646 11.352 1 80.94 5 THR B CA 1
ATOM 4447 C C . THR B 1 5 ? 36.5 3.289 11.758 1 80.94 5 THR B C 1
ATOM 4449 O O . THR B 1 5 ? 36.188 2.111 11.93 1 80.94 5 THR B O 1
ATOM 4452 N N . ARG B 1 6 ? 35.719 4.242 12.297 1 91.12 6 ARG B N 1
ATOM 4453 C CA . ARG B 1 6 ? 34.312 4.062 12.633 1 91.12 6 ARG B CA 1
ATOM 4454 C C . ARG B 1 6 ? 33.438 4.371 11.438 1 91.12 6 ARG B C 1
ATOM 4456 O O . ARG B 1 6 ? 33.75 5.254 10.633 1 91.12 6 ARG B O 1
ATOM 4463 N N . ILE B 1 7 ? 32.469 3.492 11.258 1 93.56 7 ILE B N 1
ATOM 4464 C CA . ILE B 1 7 ? 31.531 3.682 10.156 1 93.56 7 ILE B CA 1
ATOM 4465 C C . ILE B 1 7 ? 30.109 3.715 10.703 1 93.56 7 ILE B C 1
ATOM 4467 O O . ILE B 1 7 ? 29.844 3.229 11.805 1 93.56 7 ILE B O 1
ATOM 4471 N N . ARG B 1 8 ? 29.188 4.246 9.984 1 94.56 8 ARG B N 1
ATOM 4472 C CA . ARG B 1 8 ? 27.797 4.367 10.406 1 94.56 8 ARG B CA 1
ATOM 4473 C C . ARG B 1 8 ? 27.109 3.008 10.422 1 94.56 8 ARG B C 1
ATOM 4475 O O . ARG B 1 8 ? 27.516 2.092 9.703 1 94.56 8 ARG B O 1
ATOM 4482 N N . GLY B 1 9 ? 26.078 2.883 11.266 1 96.69 9 GLY B N 1
ATOM 4483 C CA . GLY B 1 9 ? 25.281 1.663 11.312 1 96.69 9 GLY B CA 1
ATOM 4484 C C . GLY B 1 9 ? 24.734 1.262 9.953 1 96.69 9 GLY B C 1
ATOM 4485 O O . GLY B 1 9 ? 24.672 0.075 9.625 1 96.69 9 GLY B O 1
ATOM 4486 N N . GLY B 1 10 ? 24.344 2.219 9.172 1 97.12 10 GLY B N 1
ATOM 4487 C CA . GLY B 1 10 ? 23.859 1.942 7.828 1 97.12 10 GLY B CA 1
ATOM 4488 C C . GLY B 1 10 ? 24.906 1.315 6.934 1 97.12 10 GLY B C 1
ATOM 4489 O O . GLY B 1 10 ? 24.594 0.464 6.098 1 97.12 10 GLY B O 1
ATOM 4490 N N . ALA B 1 11 ? 26.109 1.771 7.074 1 96.44 11 ALA B N 1
ATOM 4491 C CA . ALA B 1 11 ? 27.203 1.191 6.305 1 96.44 11 ALA B CA 1
ATOM 4492 C C . ALA B 1 11 ? 27.469 -0.251 6.727 1 96.44 11 ALA B C 1
ATOM 4494 O O . ALA B 1 11 ? 27.797 -1.097 5.895 1 96.44 11 ALA B O 1
ATOM 4495 N N . LEU B 1 12 ? 27.391 -0.509 8.016 1 96.19 12 LEU B N 1
ATOM 4496 C CA . LEU B 1 12 ? 27.516 -1.878 8.508 1 96.19 12 LEU B CA 1
ATOM 4497 C C . LEU B 1 12 ? 26.453 -2.775 7.883 1 96.19 12 LEU B C 1
ATOM 4499 O O . LEU B 1 12 ? 26.75 -3.906 7.488 1 96.19 12 LEU B O 1
ATOM 4503 N N . LEU B 1 13 ? 25.219 -2.301 7.84 1 97.56 13 LEU B N 1
ATOM 4504 C CA . LEU B 1 13 ? 24.125 -3.035 7.23 1 97.56 13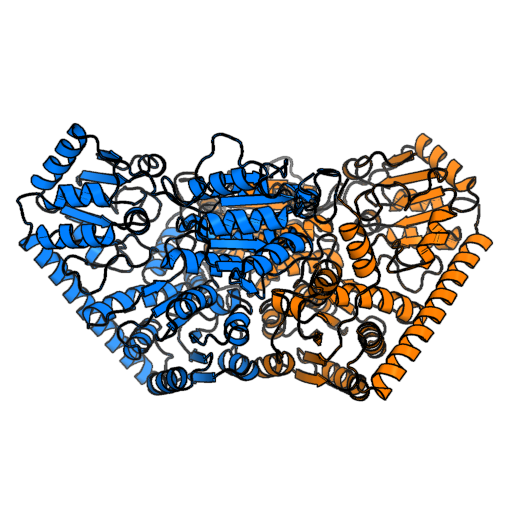 LEU B CA 1
ATOM 4505 C C . LEU B 1 13 ? 24.438 -3.373 5.777 1 97.56 13 LEU B C 1
ATOM 4507 O O . LEU B 1 13 ? 24.281 -4.523 5.355 1 97.56 13 LEU B O 1
ATOM 4511 N N . ALA B 1 14 ? 24.859 -2.375 5.016 1 97.19 14 ALA B N 1
ATOM 4512 C CA . ALA B 1 14 ? 25.156 -2.543 3.594 1 97.19 14 ALA B CA 1
ATOM 4513 C C . ALA B 1 14 ? 26.266 -3.58 3.379 1 97.19 14 ALA B C 1
ATOM 4515 O O . ALA B 1 14 ? 26.141 -4.453 2.518 1 97.19 14 ALA B O 1
ATOM 4516 N N . ARG B 1 15 ? 27.328 -3.488 4.156 1 94.75 15 ARG B N 1
ATOM 4517 C CA . ARG B 1 15 ? 28.453 -4.402 4.027 1 94.75 15 ARG B CA 1
ATOM 4518 C C . ARG B 1 15 ? 28.047 -5.824 4.398 1 94.75 15 ARG B C 1
ATOM 4520 O O . ARG B 1 15 ? 28.469 -6.785 3.748 1 94.75 15 ARG B O 1
ATOM 4527 N N . ALA B 1 16 ? 27.266 -5.926 5.473 1 94.56 16 ALA B N 1
ATOM 4528 C CA . ALA B 1 16 ? 26.781 -7.242 5.891 1 94.56 16 ALA B CA 1
ATOM 4529 C C . ALA B 1 16 ? 25.953 -7.895 4.797 1 94.56 16 ALA B C 1
ATOM 4531 O O . ALA B 1 16 ? 26.094 -9.086 4.523 1 94.56 16 ALA B O 1
ATOM 4532 N N . LEU B 1 17 ? 25.062 -7.164 4.172 1 96.56 17 LEU B N 1
ATOM 4533 C CA . LEU B 1 17 ? 24.219 -7.68 3.102 1 96.56 17 LEU B CA 1
ATOM 4534 C C . LEU B 1 17 ? 25.062 -8.086 1.894 1 96.56 17 LEU B C 1
ATOM 4536 O O . LEU B 1 17 ? 24.828 -9.141 1.296 1 96.56 17 LEU B O 1
ATOM 4540 N N . LYS B 1 18 ? 25.984 -7.223 1.549 1 94.56 18 LYS B N 1
ATOM 4541 C CA . LYS B 1 18 ? 26.875 -7.52 0.428 1 94.56 18 LYS B CA 1
ATOM 4542 C C . LYS B 1 18 ? 27.672 -8.797 0.682 1 94.56 18 LYS B C 1
ATOM 4544 O O . LYS B 1 18 ? 27.828 -9.633 -0.212 1 94.56 18 LYS B O 1
ATOM 4549 N N . GLU B 1 19 ? 28.172 -8.891 1.861 1 91.81 19 GLU B N 1
ATOM 4550 C CA . GLU B 1 19 ? 28.953 -10.07 2.23 1 91.81 19 GLU B CA 1
ATOM 4551 C C . GLU B 1 19 ? 28.125 -11.336 2.133 1 91.81 19 GLU B C 1
ATOM 4553 O O . GLU B 1 19 ? 28.625 -12.398 1.764 1 91.81 19 GLU B O 1
ATOM 4558 N N . LYS B 1 20 ? 26.828 -11.266 2.488 1 92.25 20 LYS B N 1
ATOM 4559 C CA . LYS B 1 20 ? 25.938 -12.414 2.406 1 92.25 20 LYS B CA 1
ATOM 4560 C C . LYS B 1 20 ? 25.672 -12.805 0.953 1 92.25 20 LYS B C 1
ATOM 4562 O O . LYS B 1 20 ? 25.375 -13.961 0.66 1 92.25 20 LYS B O 1
ATOM 4567 N N . GLY B 1 21 ? 25.719 -11.812 0.057 1 91.88 21 GLY B N 1
ATOM 4568 C CA . GLY B 1 21 ? 25.562 -12.156 -1.348 1 91.88 21 GLY B CA 1
ATOM 4569 C C . GLY B 1 21 ? 24.406 -11.422 -2.014 1 91.88 21 GLY B C 1
ATOM 4570 O O . GLY B 1 21 ? 24.031 -11.75 -3.135 1 91.88 21 GLY B O 1
ATOM 4571 N N . VAL B 1 22 ? 23.875 -10.406 -1.328 1 94.5 22 VAL B N 1
ATOM 4572 C CA . VAL B 1 22 ? 22.828 -9.617 -1.969 1 94.5 22 VAL B CA 1
ATOM 4573 C C . VAL B 1 22 ? 23.391 -8.922 -3.205 1 94.5 22 VAL B C 1
ATOM 4575 O O . VAL B 1 22 ? 24.422 -8.25 -3.133 1 94.5 22 VAL B O 1
ATOM 4578 N N . GLU B 1 23 ? 22.672 -9.016 -4.266 1 90.38 23 GLU B N 1
ATOM 4579 C CA . GLU B 1 23 ? 23.156 -8.477 -5.539 1 90.38 23 GLU B CA 1
ATOM 4580 C C . GLU B 1 23 ? 22.344 -7.258 -5.953 1 90.38 23 GLU B C 1
ATOM 4582 O O . GLU B 1 23 ? 22.781 -6.469 -6.797 1 90.38 23 GLU B O 1
ATOM 4587 N N . HIS B 1 24 ? 21.172 -7.102 -5.457 1 92.12 24 HIS B N 1
ATOM 4588 C CA . HIS B 1 24 ? 20.297 -5.98 -5.809 1 92.12 24 HIS B CA 1
ATOM 4589 C C . HIS B 1 24 ? 19.516 -5.496 -4.602 1 92.12 24 HIS B C 1
ATOM 4591 O O . HIS B 1 24 ? 19.125 -6.293 -3.74 1 92.12 24 HIS B O 1
ATOM 4597 N N . ALA B 1 25 ? 19.359 -4.246 -4.578 1 97.06 25 ALA B N 1
ATOM 4598 C CA . ALA B 1 25 ? 18.453 -3.621 -3.623 1 97.06 25 ALA B CA 1
ATOM 4599 C C . ALA B 1 25 ? 17.422 -2.742 -4.332 1 97.06 25 ALA B C 1
ATOM 4601 O O . ALA B 1 25 ? 17.703 -2.205 -5.41 1 97.06 25 ALA B O 1
ATOM 4602 N N . PHE B 1 26 ? 16.281 -2.686 -3.836 1 98.5 26 PHE B N 1
ATOM 4603 C CA . PHE B 1 26 ? 15.18 -1.877 -4.348 1 98.5 26 PHE B CA 1
ATOM 4604 C C . PHE B 1 26 ? 14.656 -0.932 -3.275 1 98.5 26 PHE B C 1
ATOM 4606 O O . PHE B 1 26 ? 14.57 -1.303 -2.102 1 98.5 26 PHE B O 1
ATOM 4613 N N . THR B 1 27 ? 14.344 0.327 -3.637 1 98.19 27 THR B N 1
ATOM 4614 C CA . THR B 1 27 ? 14 1.298 -2.604 1 98.19 27 THR B CA 1
ATOM 4615 C C . THR B 1 27 ? 13.156 2.428 -3.184 1 98.19 27 THR B C 1
ATOM 4617 O O . THR B 1 27 ? 13 2.535 -4.402 1 98.19 27 THR B O 1
ATOM 4620 N N . LEU B 1 28 ? 12.422 3.123 -2.477 1 97.62 28 LEU B N 1
ATOM 4621 C CA . LEU B 1 28 ? 12.172 4.559 -2.549 1 97.62 28 LEU B CA 1
ATOM 4622 C C . LEU B 1 28 ? 12.922 5.301 -1.449 1 97.62 28 LEU B C 1
ATOM 4624 O O . LEU B 1 28 ? 12.586 5.176 -0.269 1 97.62 28 LEU B O 1
ATOM 4628 N N . ALA B 1 29 ? 13.883 6.023 -1.847 1 96.69 29 ALA B N 1
ATOM 4629 C CA . ALA B 1 29 ? 14.852 6.594 -0.915 1 96.69 29 ALA B CA 1
ATOM 4630 C C . ALA B 1 29 ? 14.164 7.504 0.1 1 96.69 29 ALA B C 1
ATOM 4632 O O . ALA B 1 29 ? 13.273 8.273 -0.253 1 96.69 29 ALA B O 1
ATOM 4633 N N . GLY B 1 30 ? 14.5 7.363 1.343 1 94.25 30 GLY B N 1
ATOM 4634 C CA . GLY B 1 30 ? 14.016 8.188 2.439 1 94.25 30 GLY B CA 1
ATOM 4635 C C . GLY B 1 30 ? 15.117 8.617 3.393 1 94.25 30 GLY B C 1
ATOM 4636 O O . GLY B 1 30 ? 16.172 7.98 3.461 1 94.25 30 GLY B O 1
ATOM 4637 N N . GLY B 1 31 ? 14.852 9.656 4.098 1 93.31 31 GLY B N 1
ATOM 4638 C CA . GLY B 1 31 ? 15.852 10.258 4.961 1 93.31 31 GLY B CA 1
ATOM 4639 C C . GLY B 1 31 ? 16.359 9.312 6.035 1 93.31 31 GLY B C 1
ATOM 4640 O O . GLY B 1 31 ? 17.547 9.328 6.379 1 93.31 31 GLY B O 1
ATOM 4641 N N . PHE B 1 32 ? 15.484 8.453 6.535 1 94.88 32 PHE B N 1
ATOM 4642 C CA . PHE B 1 32 ? 15.844 7.523 7.602 1 94.88 32 PHE B CA 1
ATOM 4643 C C . PHE B 1 32 ? 16.797 6.457 7.086 1 94.88 32 PHE B C 1
ATOM 4645 O O . PHE B 1 32 ? 17.438 5.762 7.875 1 94.88 32 PHE B O 1
ATOM 4652 N N . CYS B 1 33 ? 16.891 6.32 5.781 1 96.94 33 CYS B N 1
ATOM 4653 C CA . CYS B 1 33 ? 17.672 5.246 5.172 1 96.94 33 CYS B CA 1
ATOM 4654 C C . CYS B 1 33 ? 19 5.77 4.637 1 96.94 33 CYS B C 1
ATOM 4656 O O . CYS B 1 33 ? 19.812 5 4.109 1 96.94 33 CYS B O 1
ATOM 4658 N N . ASN B 1 34 ? 19.344 7.051 4.805 1 96.38 34 ASN B N 1
ATOM 4659 C CA . ASN B 1 34 ? 20.469 7.703 4.129 1 96.38 34 ASN B CA 1
ATOM 4660 C C . ASN B 1 34 ? 21.781 7.008 4.438 1 96.38 34 ASN B C 1
ATOM 4662 O O . ASN B 1 34 ? 22.578 6.746 3.533 1 96.38 34 ASN B O 1
ATOM 4666 N N . PRO B 1 35 ? 22.062 6.602 5.723 1 96.44 35 PRO B N 1
ATOM 4667 C CA . PRO B 1 35 ? 23.344 5.938 5.965 1 96.44 35 PRO B CA 1
ATOM 4668 C C . PRO B 1 35 ? 23.453 4.59 5.258 1 96.44 35 PRO B C 1
ATOM 4670 O O . PRO B 1 35 ? 24.547 4.203 4.824 1 96.44 35 PRO B O 1
ATOM 4673 N N . ALA B 1 36 ? 22.344 3.867 5.219 1 97.88 36 ALA B N 1
ATOM 4674 C CA . ALA B 1 36 ? 22.359 2.609 4.477 1 97.88 36 ALA B CA 1
ATOM 4675 C C . ALA B 1 36 ? 22.562 2.854 2.984 1 97.88 36 ALA B C 1
ATOM 4677 O O . ALA B 1 36 ? 23.297 2.109 2.322 1 97.88 36 ALA B O 1
ATOM 4678 N N . LEU B 1 37 ? 21.938 3.859 2.447 1 97.5 37 LEU B N 1
ATOM 4679 C CA . LEU B 1 37 ? 22.094 4.215 1.04 1 97.5 37 LEU B CA 1
ATOM 4680 C C . LEU B 1 37 ? 23.531 4.629 0.743 1 97.5 37 LEU B C 1
ATOM 4682 O O . LEU B 1 37 ? 24.078 4.277 -0.305 1 97.5 37 LEU B O 1
ATOM 4686 N N . GLU B 1 38 ? 24.094 5.398 1.674 1 96.75 38 GLU B N 1
ATOM 4687 C CA . GLU B 1 38 ? 25.516 5.719 1.536 1 96.75 38 GLU B CA 1
ATOM 4688 C C . GLU B 1 38 ? 26.359 4.449 1.506 1 96.75 38 GLU B C 1
ATOM 4690 O O . GLU B 1 38 ? 27.281 4.336 0.699 1 96.75 38 GLU B O 1
ATOM 4695 N N . GLY B 1 39 ? 26.016 3.545 2.408 1 96.56 39 GLY B N 1
ATOM 4696 C CA . GLY B 1 39 ? 26.703 2.264 2.422 1 96.56 39 GLY B CA 1
ATOM 4697 C C . GLY B 1 39 ? 26.562 1.494 1.122 1 96.56 39 GLY B C 1
ATOM 4698 O O . GLY B 1 39 ? 27.531 0.906 0.63 1 96.56 39 GLY B O 1
ATOM 4699 N N . PHE B 1 40 ? 25.359 1.448 0.561 1 97.06 40 PHE B N 1
ATOM 4700 C CA . PHE B 1 40 ? 25.125 0.786 -0.716 1 97.06 40 PHE B CA 1
ATOM 4701 C C . PHE B 1 40 ? 25.969 1.418 -1.818 1 97.06 40 PHE B C 1
ATOM 4703 O O . PHE B 1 40 ? 26.516 0.713 -2.664 1 97.06 40 PHE B O 1
ATOM 4710 N N . MET B 1 41 ? 26 2.727 -1.798 1 95.81 41 MET B N 1
ATOM 4711 C CA . MET B 1 41 ? 26.812 3.438 -2.773 1 95.81 41 MET B CA 1
ATOM 4712 C C . MET B 1 41 ? 28.281 3.035 -2.646 1 95.81 41 MET B C 1
ATOM 4714 O O . MET B 1 41 ? 28.938 2.748 -3.648 1 95.81 41 MET B O 1
ATOM 4718 N N . GLU B 1 42 ? 28.75 2.965 -1.425 1 94.69 42 GLU B N 1
ATOM 4719 C CA . GLU B 1 42 ? 30.156 2.621 -1.155 1 94.69 42 GLU B CA 1
ATOM 4720 C C . GLU B 1 42 ? 30.469 1.196 -1.605 1 94.69 42 GLU B C 1
ATOM 4722 O O . GLU B 1 42 ? 31.547 0.931 -2.129 1 94.69 42 GLU B O 1
ATOM 4727 N N . CYS B 1 43 ? 29.469 0.352 -1.412 1 93.94 43 CYS B N 1
ATOM 4728 C CA . CYS B 1 43 ? 29.672 -1.05 -1.766 1 93.94 43 CYS B CA 1
ATOM 4729 C C . CYS B 1 43 ? 29.328 -1.296 -3.23 1 93.94 43 CYS B C 1
ATOM 4731 O O . CYS B 1 43 ? 29.375 -2.434 -3.701 1 93.94 43 CYS B O 1
ATOM 4733 N N . GLN B 1 44 ? 28.922 -0.29 -3.955 1 93.81 44 GLN B N 1
ATOM 4734 C CA . GLN B 1 44 ? 28.531 -0.385 -5.359 1 93.81 44 GLN B CA 1
ATOM 4735 C C . GLN B 1 44 ? 27.391 -1.388 -5.547 1 93.81 44 GLN B C 1
ATOM 4737 O O . GLN B 1 44 ? 27.438 -2.232 -6.441 1 93.81 44 GLN B O 1
ATOM 4742 N N . MET B 1 45 ? 26.469 -1.404 -4.59 1 92.94 45 MET B N 1
ATOM 4743 C CA . MET B 1 45 ? 25.266 -2.217 -4.68 1 92.94 45 MET B CA 1
ATOM 4744 C C . MET B 1 45 ? 24.344 -1.693 -5.773 1 92.94 45 MET B C 1
ATOM 4746 O O . MET B 1 45 ? 23.906 -0.542 -5.727 1 92.94 45 MET B O 1
ATOM 4750 N N . PRO B 1 46 ? 24.094 -2.516 -6.805 1 91.56 46 PRO B N 1
ATOM 4751 C CA . PRO B 1 46 ? 23.047 -2.082 -7.738 1 91.56 46 PRO B CA 1
ATOM 4752 C C . PRO B 1 46 ? 21.703 -1.818 -7.055 1 91.56 46 PRO B C 1
ATOM 4754 O O . PRO B 1 46 ? 21.266 -2.619 -6.227 1 91.56 46 PRO B O 1
ATOM 4757 N N . ILE B 1 47 ? 21.141 -0.637 -7.336 1 94.94 47 ILE B N 1
ATOM 4758 C CA . ILE B 1 47 ? 19.891 -0.256 -6.691 1 94.94 47 ILE B CA 1
ATOM 4759 C C . ILE B 1 47 ? 18.938 0.328 -7.727 1 94.94 47 ILE B C 1
ATOM 4761 O O . ILE B 1 47 ? 19.359 0.99 -8.672 1 94.94 47 ILE B O 1
ATOM 4765 N N . ILE B 1 48 ? 17.656 -0.008 -7.691 1 96.19 48 ILE B N 1
ATOM 4766 C CA . ILE B 1 48 ? 16.609 0.65 -8.461 1 96.19 48 ILE B CA 1
ATOM 4767 C C . ILE B 1 48 ? 15.75 1.506 -7.535 1 96.19 48 ILE B C 1
ATOM 4769 O O . ILE B 1 48 ? 15.219 1.011 -6.539 1 96.19 48 ILE B O 1
ATOM 4773 N N . ASN B 1 49 ? 15.711 2.77 -7.773 1 95.94 49 ASN B N 1
ATOM 4774 C CA . ASN B 1 49 ? 14.797 3.684 -7.105 1 95.94 49 ASN B CA 1
ATOM 4775 C C . ASN B 1 49 ? 13.398 3.615 -7.711 1 95.94 49 ASN B C 1
ATOM 4777 O O . ASN B 1 49 ? 13.227 3.812 -8.914 1 95.94 49 ASN B O 1
ATOM 4781 N N . CYS B 1 50 ? 12.414 3.324 -6.918 1 97.44 50 CYS B N 1
ATOM 4782 C CA . CYS B 1 50 ? 11.07 3.047 -7.414 1 97.44 50 CYS B CA 1
ATOM 4783 C C . CYS B 1 50 ? 10.125 4.207 -7.109 1 97.44 50 CYS B C 1
ATOM 4785 O O . CYS B 1 50 ? 10.398 5.012 -6.215 1 97.44 50 CYS B O 1
ATOM 4787 N N . PRO B 1 51 ? 9.039 4.352 -7.859 1 97.25 51 PRO B N 1
ATOM 4788 C CA . PRO B 1 51 ? 8.086 5.434 -7.625 1 97.25 51 PRO B CA 1
ATOM 4789 C C . PRO B 1 51 ? 7.27 5.242 -6.348 1 97.25 51 PRO B C 1
ATOM 4791 O O . PRO B 1 51 ? 6.637 6.184 -5.867 1 97.25 51 PRO B O 1
ATOM 4794 N N . HIS B 1 52 ? 7.254 4.098 -5.832 1 98.06 52 HIS B N 1
ATOM 4795 C CA . HIS B 1 52 ? 6.473 3.711 -4.66 1 98.06 52 HIS B CA 1
ATOM 4796 C C . HIS B 1 52 ? 7.105 2.521 -3.945 1 98.06 52 HIS B C 1
ATOM 4798 O O . HIS B 1 52 ? 7.633 1.612 -4.59 1 98.06 52 HIS B O 1
ATOM 4804 N N . GLU B 1 53 ? 7.031 2.453 -2.643 1 98.38 53 GLU B N 1
ATOM 4805 C CA . GLU B 1 53 ? 7.672 1.392 -1.868 1 98.38 53 GLU B CA 1
ATOM 4806 C C . GLU B 1 53 ? 7.027 0.038 -2.15 1 98.38 53 GLU B C 1
ATOM 4808 O O . GLU B 1 53 ? 7.691 -0.998 -2.09 1 98.38 53 GLU B O 1
ATOM 4813 N N . GLN B 1 54 ? 5.703 -0.018 -2.459 1 98.25 54 GLN B N 1
ATOM 4814 C CA . GLN B 1 54 ? 5.062 -1.256 -2.887 1 98.25 54 GLN B CA 1
ATOM 4815 C C . GLN B 1 54 ? 5.73 -1.821 -4.133 1 98.25 54 GLN B C 1
ATOM 4817 O O . GLN B 1 54 ? 5.926 -3.033 -4.246 1 98.25 54 GLN B O 1
ATOM 4822 N N . VAL B 1 55 ? 6.07 -0.954 -5.113 1 98.31 55 VAL B N 1
ATOM 4823 C CA . VAL B 1 55 ? 6.742 -1.353 -6.348 1 98.31 55 VAL B CA 1
ATOM 4824 C C . VAL B 1 55 ? 8.133 -1.899 -6.027 1 98.31 55 VAL B C 1
ATOM 4826 O O . VAL B 1 55 ? 8.547 -2.916 -6.586 1 98.31 55 VAL B O 1
ATOM 4829 N N . ALA B 1 56 ? 8.828 -1.245 -5.062 1 98.62 56 ALA B N 1
ATOM 4830 C CA . ALA B 1 56 ? 10.133 -1.738 -4.625 1 98.62 56 ALA B CA 1
ATOM 4831 C C . ALA B 1 56 ? 10.023 -3.16 -4.082 1 98.62 56 ALA B C 1
ATOM 4833 O O . ALA B 1 56 ? 10.844 -4.02 -4.41 1 98.62 56 ALA B O 1
ATOM 4834 N N . GLY B 1 57 ? 9.047 -3.393 -3.242 1 98.75 57 GLY B N 1
ATOM 4835 C CA . GLY B 1 57 ? 8.828 -4.723 -2.688 1 98.75 57 GLY B CA 1
ATOM 4836 C C . GLY B 1 57 ? 8.5 -5.762 -3.742 1 98.75 57 GLY B C 1
ATOM 4837 O O . GLY B 1 57 ? 9.039 -6.867 -3.721 1 98.75 57 GLY B O 1
ATOM 4838 N N . HIS B 1 58 ? 7.613 -5.422 -4.703 1 98.56 58 HIS B N 1
ATOM 4839 C CA . HIS B 1 58 ? 7.238 -6.355 -5.758 1 98.56 58 HIS B CA 1
ATOM 4840 C C . HIS B 1 58 ? 8.414 -6.656 -6.676 1 98.56 58 HIS B C 1
ATOM 4842 O O . HIS B 1 58 ? 8.547 -7.777 -7.176 1 98.56 58 HIS B O 1
ATOM 4848 N N . LEU B 1 59 ? 9.227 -5.629 -6.93 1 98.38 59 LEU B N 1
ATOM 4849 C CA . LEU B 1 59 ? 10.422 -5.852 -7.727 1 98.38 59 LEU B CA 1
ATOM 4850 C C . LEU B 1 59 ? 11.375 -6.805 -7.02 1 98.38 59 LEU B C 1
ATOM 4852 O O . LEU B 1 59 ? 11.953 -7.699 -7.648 1 98.38 59 LEU B O 1
ATOM 4856 N N . ALA B 1 60 ? 11.555 -6.605 -5.715 1 98.56 60 ALA B N 1
ATOM 4857 C CA . ALA B 1 60 ? 12.375 -7.52 -4.926 1 98.56 60 ALA B CA 1
ATOM 4858 C C . ALA B 1 60 ? 11.828 -8.938 -4.984 1 98.56 60 ALA B C 1
ATOM 4860 O O . ALA B 1 60 ? 12.586 -9.898 -5.129 1 98.56 60 ALA B O 1
ATOM 4861 N N . ASP B 1 61 ? 10.531 -9.078 -4.906 1 97.94 61 ASP B N 1
ATOM 4862 C CA . ASP B 1 61 ? 9.867 -10.375 -4.977 1 97.94 61 ASP B CA 1
ATOM 4863 C C . ASP B 1 61 ? 10.109 -11.047 -6.324 1 97.94 61 ASP B C 1
ATOM 4865 O O . ASP B 1 61 ? 10.602 -12.18 -6.379 1 97.94 61 ASP B O 1
ATOM 4869 N N . GLY B 1 62 ? 9.82 -10.281 -7.438 1 97.19 62 GLY B N 1
ATOM 4870 C CA . GLY B 1 62 ? 10.047 -10.82 -8.773 1 97.19 62 GLY B CA 1
ATOM 4871 C C . GLY B 1 62 ? 11.484 -11.227 -9.008 1 97.19 62 GLY B C 1
ATOM 4872 O O . GLY B 1 62 ? 11.75 -12.289 -9.57 1 97.19 62 GLY B O 1
ATOM 4873 N N . HIS B 1 63 ? 12.375 -10.398 -8.562 1 97.5 63 HIS B N 1
ATOM 4874 C CA . HIS B 1 63 ? 13.797 -10.688 -8.695 1 97.5 63 HIS B CA 1
ATOM 4875 C C . HIS B 1 63 ? 14.172 -11.977 -7.965 1 97.5 63 HIS B C 1
ATOM 4877 O O . HIS B 1 63 ? 14.867 -12.836 -8.523 1 97.5 63 HIS B O 1
ATOM 4883 N N . SER B 1 64 ? 13.711 -12.109 -6.766 1 96.81 64 SER B N 1
ATOM 4884 C CA . SER B 1 64 ? 14.047 -13.25 -5.922 1 96.81 64 SER B CA 1
ATOM 4885 C C . SER B 1 64 ? 13.422 -14.539 -6.461 1 96.81 64 SER B C 1
ATOM 4887 O O . SER B 1 64 ? 14.023 -15.609 -6.375 1 96.81 64 SER B O 1
ATOM 4889 N N . ARG B 1 65 ? 12.219 -14.438 -7.035 1 95.19 65 ARG B N 1
ATOM 4890 C CA . ARG B 1 65 ? 11.57 -15.617 -7.605 1 95.19 65 ARG B CA 1
ATOM 4891 C C . ARG B 1 65 ? 12.383 -16.188 -8.758 1 95.19 65 ARG B C 1
ATOM 4893 O O . ARG B 1 65 ? 12.43 -17.406 -8.953 1 95.19 65 ARG B O 1
ATOM 4900 N N . ILE B 1 66 ? 13.023 -15.297 -9.492 1 95.19 66 ILE B N 1
ATOM 4901 C CA . ILE B 1 66 ? 13.758 -15.719 -10.68 1 95.19 66 ILE B CA 1
ATOM 4902 C C . ILE B 1 66 ? 15.148 -16.203 -10.281 1 95.19 66 ILE B C 1
ATOM 4904 O O . ILE B 1 66 ? 15.594 -17.266 -10.727 1 95.19 66 ILE B O 1
ATOM 4908 N N . THR B 1 67 ? 15.797 -15.516 -9.359 1 94.56 67 THR B N 1
ATOM 4909 C CA . THR B 1 67 ? 17.188 -15.812 -9.031 1 94.56 67 THR B CA 1
ATOM 4910 C C . THR B 1 67 ? 17.281 -16.875 -7.938 1 94.56 67 THR B C 1
ATOM 4912 O O . THR B 1 67 ? 18.328 -17.484 -7.742 1 94.56 67 THR B O 1
ATOM 4915 N N . ARG B 1 68 ? 16.188 -16.969 -7.117 1 92.31 68 ARG B N 1
ATOM 4916 C CA . ARG B 1 68 ? 16.094 -17.875 -5.973 1 92.31 68 ARG B CA 1
ATOM 4917 C C . ARG B 1 68 ? 17.094 -17.469 -4.887 1 92.31 68 ARG B C 1
ATOM 4919 O O . ARG B 1 68 ? 17.562 -18.312 -4.133 1 92.31 68 ARG B O 1
ATOM 4926 N N . LYS B 1 69 ? 17.484 -16.203 -4.914 1 93.31 69 LYS B N 1
ATOM 4927 C CA . LYS B 1 69 ? 18.344 -15.602 -3.9 1 93.31 69 LYS B CA 1
ATOM 4928 C C . LYS B 1 69 ? 17.641 -14.438 -3.207 1 93.31 69 LYS B C 1
ATOM 4930 O O . LYS B 1 69 ? 16.844 -13.727 -3.828 1 93.31 69 LYS B O 1
ATOM 4935 N N . PRO B 1 70 ? 18.031 -14.273 -1.918 1 95.81 70 PRO B N 1
ATOM 4936 C CA . PRO B 1 70 ? 17.422 -13.133 -1.231 1 95.81 70 PRO B CA 1
ATOM 4937 C C . PRO B 1 70 ? 17.766 -11.797 -1.886 1 95.81 70 PRO B C 1
ATOM 4939 O O . PRO B 1 70 ? 18.891 -11.602 -2.352 1 95.81 70 PRO B O 1
ATOM 4942 N N . SER B 1 71 ? 16.828 -10.945 -2.004 1 97.06 71 SER B N 1
ATOM 4943 C CA . SER B 1 71 ? 17.016 -9.547 -2.359 1 97.06 71 SER B CA 1
ATOM 4944 C C . SER B 1 71 ? 16.5 -8.625 -1.255 1 97.06 71 SER B C 1
ATOM 4946 O O . SER B 1 71 ? 15.984 -9.094 -0.239 1 97.06 71 SER B O 1
ATOM 4948 N N . VAL B 1 72 ? 16.766 -7.289 -1.42 1 98.56 72 VAL B N 1
ATOM 4949 C CA . VAL B 1 72 ? 16.5 -6.359 -0.327 1 98.56 72 VAL B CA 1
ATOM 4950 C C . VAL B 1 72 ? 15.508 -5.297 -0.787 1 98.56 72 VAL B C 1
ATOM 4952 O O . VAL B 1 72 ? 15.633 -4.758 -1.889 1 98.56 72 VAL B O 1
ATOM 4955 N N . CYS B 1 73 ? 14.484 -5.039 -0.055 1 98.75 73 CYS B N 1
ATOM 4956 C CA . CYS B 1 73 ? 13.625 -3.863 -0.121 1 98.75 73 CYS B CA 1
ATOM 4957 C C . CYS B 1 73 ? 13.867 -2.943 1.069 1 98.75 73 CYS B C 1
ATOM 4959 O O . CYS B 1 73 ? 13.531 -3.291 2.205 1 98.75 73 CYS B O 1
ATOM 4961 N N . LEU B 1 74 ? 14.469 -1.77 0.873 1 98.75 74 LEU B N 1
ATOM 4962 C CA . LEU B 1 74 ? 14.828 -0.819 1.919 1 98.75 74 LEU B CA 1
ATOM 4963 C C . LEU B 1 74 ? 13.922 0.407 1.876 1 98.75 74 LEU B C 1
ATOM 4965 O O . LEU B 1 74 ? 13.891 1.125 0.874 1 98.75 74 LEU B O 1
ATOM 4969 N N . VAL B 1 75 ? 13.203 0.658 2.98 1 98.12 75 VAL B N 1
ATOM 4970 C CA . VAL B 1 75 ? 12.266 1.771 2.969 1 98.12 75 VAL B CA 1
ATOM 4971 C C . VAL B 1 75 ? 12.258 2.461 4.328 1 98.12 75 VAL B C 1
ATOM 4973 O O . VAL B 1 75 ? 12.828 1.947 5.293 1 98.12 75 VAL B O 1
ATOM 4976 N N . GLY B 1 76 ? 11.734 3.672 4.398 1 97.06 76 GLY B N 1
ATOM 4977 C CA . GLY B 1 76 ? 11.547 4.391 5.648 1 97.06 76 GLY B CA 1
ATOM 4978 C C . GLY B 1 76 ? 10.312 3.943 6.414 1 97.06 76 GLY B C 1
ATOM 4979 O O . GLY B 1 76 ? 9.633 2.998 6.008 1 97.06 76 GLY B O 1
ATOM 4980 N N . PRO B 1 77 ? 9.953 4.609 7.508 1 94.44 77 PRO B N 1
ATOM 4981 C CA . PRO B 1 77 ? 8.852 4.148 8.359 1 94.44 77 PRO B CA 1
ATOM 4982 C C . PRO B 1 77 ? 7.5 4.199 7.656 1 94.44 77 PRO B C 1
ATOM 4984 O O . PRO B 1 77 ? 6.75 3.221 7.68 1 94.44 77 PRO B O 1
ATOM 4987 N N . GLU B 1 78 ? 7.16 5.352 7.078 1 92.88 78 GLU B N 1
ATOM 4988 C CA . GLU B 1 78 ? 5.898 5.434 6.355 1 92.88 78 GLU B CA 1
ATOM 4989 C C . GLU B 1 78 ? 5.922 4.555 5.105 1 92.88 78 GLU B C 1
ATOM 4991 O O . GLU B 1 78 ? 4.891 4.004 4.707 1 92.88 78 GLU B O 1
ATOM 4996 N N . GLY B 1 79 ? 7.105 4.418 4.492 1 96.75 79 GLY B N 1
ATOM 4997 C CA . GLY B 1 79 ? 7.281 3.531 3.354 1 96.75 79 GLY B CA 1
ATOM 4998 C C . GLY B 1 79 ? 7.051 2.07 3.695 1 96.75 79 GLY B C 1
ATOM 4999 O O . GLY B 1 79 ? 6.613 1.291 2.846 1 96.75 79 GLY B O 1
ATOM 5000 N N . PHE B 1 80 ? 7.34 1.731 4.992 1 98 80 PHE B N 1
ATOM 5001 C CA . PHE B 1 80 ? 7.055 0.379 5.457 1 98 80 PHE B CA 1
ATOM 5002 C C . PHE B 1 80 ? 5.59 0.031 5.242 1 98 80 PHE B C 1
ATOM 5004 O O . PHE B 1 80 ? 5.27 -1.051 4.746 1 98 80 PHE B O 1
ATOM 5011 N N . ALA B 1 81 ? 4.676 0.933 5.598 1 97.81 81 ALA B N 1
ATOM 5012 C CA . ALA B 1 81 ? 3.246 0.683 5.422 1 97.81 81 ALA B CA 1
ATOM 5013 C C . ALA B 1 81 ? 2.912 0.432 3.953 1 97.81 81 ALA B C 1
ATOM 5015 O O . ALA B 1 81 ? 2.08 -0.422 3.639 1 97.81 81 ALA B O 1
ATOM 5016 N N . ASN B 1 82 ? 3.576 1.143 3.059 1 98.19 82 ASN B N 1
ATOM 5017 C CA . ASN B 1 82 ? 3.379 0.974 1.623 1 98.19 82 ASN B CA 1
ATOM 5018 C C . ASN B 1 82 ? 3.904 -0.375 1.14 1 98.19 82 ASN B C 1
ATOM 5020 O O . ASN B 1 82 ? 3.455 -0.89 0.115 1 98.19 82 ASN B O 1
ATOM 5024 N N . ALA B 1 83 ? 4.855 -0.995 1.839 1 98.38 83 ALA B N 1
ATOM 5025 C CA . ALA B 1 83 ? 5.492 -2.234 1.403 1 98.38 83 ALA B CA 1
ATOM 5026 C C . ALA B 1 83 ? 4.719 -3.453 1.901 1 98.38 83 ALA B C 1
ATOM 5028 O O . ALA B 1 83 ? 4.98 -4.578 1.471 1 98.38 83 ALA B O 1
ATOM 5029 N N . VAL B 1 84 ? 3.719 -3.287 2.752 1 98.5 84 VAL B N 1
ATOM 5030 C CA . VAL B 1 84 ? 3.004 -4.371 3.414 1 98.5 84 VAL B CA 1
ATOM 5031 C C . VAL B 1 84 ? 2.363 -5.281 2.369 1 98.5 84 VAL B C 1
ATOM 5033 O O . VAL B 1 84 ? 2.463 -6.508 2.459 1 98.5 84 VAL B O 1
ATOM 5036 N N . PRO B 1 85 ? 1.745 -4.727 1.312 1 97.94 85 PRO B N 1
ATOM 5037 C CA . PRO B 1 85 ? 1.161 -5.633 0.318 1 97.94 85 PRO B CA 1
ATOM 5038 C C . PRO B 1 85 ? 2.209 -6.488 -0.39 1 97.94 85 PRO B C 1
ATOM 5040 O O . PRO B 1 85 ? 1.928 -7.629 -0.766 1 97.94 85 PRO B O 1
ATOM 5043 N N . ALA B 1 86 ? 3.404 -5.934 -0.601 1 98.25 86 ALA B N 1
ATOM 5044 C CA . ALA B 1 86 ? 4.469 -6.727 -1.21 1 98.25 86 ALA B CA 1
ATOM 5045 C C . ALA B 1 86 ? 4.922 -7.844 -0.273 1 98.25 86 ALA B C 1
ATOM 5047 O O . ALA B 1 86 ? 5.293 -8.93 -0.726 1 98.25 86 ALA B O 1
ATOM 5048 N N . MET B 1 87 ? 4.918 -7.605 1.068 1 98.38 87 MET B N 1
ATOM 5049 C CA . MET B 1 87 ? 5.211 -8.656 2.041 1 98.38 87 MET B CA 1
ATOM 5050 C C . MET B 1 87 ? 4.207 -9.797 1.931 1 98.38 87 MET B C 1
ATOM 5052 O O . MET B 1 87 ? 4.586 -10.969 1.957 1 98.38 87 MET B O 1
ATOM 5056 N N . LEU B 1 88 ? 2.967 -9.414 1.763 1 97.31 88 LEU B N 1
ATOM 5057 C CA . LEU B 1 88 ? 1.902 -10.406 1.631 1 97.31 88 LEU B CA 1
ATOM 5058 C C . LEU B 1 88 ? 2.127 -11.281 0.405 1 97.31 88 LEU B C 1
ATOM 5060 O O . LEU B 1 88 ? 2.008 -12.508 0.483 1 97.31 88 LEU B O 1
ATOM 5064 N N . GLU B 1 89 ? 2.424 -10.641 -0.721 1 96.25 89 GLU B N 1
ATOM 5065 C CA . GLU B 1 89 ? 2.658 -11.367 -1.967 1 96.25 89 GLU B CA 1
ATOM 5066 C C . GLU B 1 89 ? 3.854 -12.305 -1.844 1 96.25 89 GLU B C 1
ATOM 5068 O O . GLU B 1 89 ? 3.785 -13.469 -2.256 1 96.25 89 GLU B O 1
ATOM 5073 N N . ALA B 1 90 ? 4.906 -11.82 -1.275 1 96.94 90 ALA B N 1
ATOM 5074 C CA . ALA B 1 90 ? 6.102 -12.633 -1.081 1 96.94 90 ALA B CA 1
ATOM 5075 C C . ALA B 1 90 ? 5.832 -13.789 -0.123 1 96.94 90 ALA B C 1
ATOM 5077 O O . ALA B 1 90 ? 6.348 -14.898 -0.313 1 96.94 90 ALA B O 1
ATOM 5078 N N . TRP B 1 91 ? 5.047 -13.539 0.887 1 94.88 91 TRP B N 1
ATOM 5079 C CA . TRP B 1 91 ? 4.676 -14.547 1.872 1 94.88 91 TRP B CA 1
ATOM 5080 C C . TRP B 1 91 ? 3.934 -15.711 1.211 1 94.88 91 TRP B C 1
ATOM 5082 O O . TRP B 1 91 ? 4.234 -16.875 1.473 1 94.88 91 TRP B O 1
ATOM 5092 N N . GLY B 1 92 ? 3.053 -15.391 0.33 1 90.94 92 GLY B N 1
ATOM 5093 C CA . GLY B 1 92 ? 2.27 -16.406 -0.354 1 90.94 92 GLY B CA 1
ATOM 5094 C C . GLY B 1 92 ? 3.111 -17.328 -1.219 1 90.94 92 GLY B C 1
ATOM 5095 O O . GLY B 1 92 ? 2.834 -18.531 -1.313 1 90.94 92 GLY B O 1
ATOM 5096 N N . GLU B 1 93 ? 4.16 -16.781 -1.805 1 91.69 93 GLU B N 1
ATOM 5097 C CA . GLU B 1 93 ? 4.992 -17.547 -2.725 1 91.69 93 GLU B CA 1
ATOM 5098 C C . GLU B 1 93 ? 6.27 -18.031 -2.041 1 91.69 93 GLU B C 1
ATOM 5100 O O . GLU B 1 93 ? 7.125 -18.656 -2.678 1 91.69 93 GLU B O 1
ATOM 5105 N N . ARG B 1 94 ? 6.402 -17.734 -0.743 1 92.69 94 ARG B N 1
ATOM 5106 C CA . ARG B 1 94 ? 7.555 -18.125 0.065 1 92.69 94 ARG B CA 1
ATOM 5107 C C . ARG B 1 94 ? 8.844 -17.531 -0.49 1 92.69 94 ARG B C 1
ATOM 5109 O O . ARG B 1 94 ? 9.875 -18.203 -0.528 1 92.69 94 ARG B O 1
ATOM 5116 N N . THR B 1 95 ? 8.742 -16.312 -0.989 1 95.94 95 THR B N 1
ATOM 5117 C CA . THR B 1 95 ? 9.891 -15.641 -1.589 1 95.94 95 THR B CA 1
ATOM 5118 C C . THR B 1 95 ? 10.789 -15.039 -0.512 1 95.94 95 THR B C 1
ATOM 5120 O O . THR B 1 95 ? 10.32 -14.289 0.344 1 95.94 95 THR B O 1
ATOM 5123 N N . PRO B 1 96 ? 12.055 -15.305 -0.492 1 96.88 96 PRO B N 1
ATOM 5124 C CA . PRO B 1 96 ? 12.961 -14.82 0.547 1 96.88 96 PRO B CA 1
ATOM 5125 C C . PRO B 1 96 ? 13.383 -13.367 0.331 1 96.88 96 PRO B C 1
ATOM 5127 O O . PRO B 1 96 ? 14.57 -13.078 0.157 1 96.88 96 PRO B O 1
ATOM 5130 N N . VAL B 1 97 ? 12.539 -12.469 0.457 1 98.56 97 VAL B N 1
ATOM 5131 C CA . VAL B 1 97 ? 12.844 -11.047 0.417 1 98.56 97 VAL B CA 1
ATOM 5132 C C . VAL B 1 97 ? 13.195 -10.547 1.819 1 98.56 97 VAL B C 1
ATOM 5134 O O . VAL B 1 97 ? 12.523 -10.906 2.793 1 98.56 97 VAL B O 1
ATOM 5137 N N . ILE B 1 98 ? 14.258 -9.781 1.94 1 98.75 98 ILE B N 1
ATOM 5138 C CA . ILE B 1 98 ? 14.602 -9.125 3.197 1 98.75 98 ILE B CA 1
ATOM 5139 C C . ILE B 1 98 ? 14.094 -7.688 3.186 1 98.75 98 ILE B C 1
ATOM 5141 O O . ILE B 1 98 ? 14.703 -6.812 2.572 1 98.75 98 ILE B O 1
ATOM 5145 N N . PHE B 1 99 ? 13.008 -7.492 3.852 1 98.88 99 PHE B N 1
ATOM 5146 C CA . PHE B 1 99 ? 12.484 -6.141 4.035 1 98.88 99 PHE B CA 1
ATOM 5147 C C . PHE B 1 99 ? 13.203 -5.434 5.176 1 98.88 99 PHE B C 1
ATOM 5149 O O . PHE B 1 99 ? 13.32 -5.98 6.273 1 98.88 99 PHE B O 1
ATOM 5156 N N . ILE B 1 100 ? 13.695 -4.238 4.906 1 98.88 100 ILE B N 1
ATOM 5157 C CA . ILE B 1 100 ? 14.391 -3.453 5.922 1 98.88 100 ILE B CA 1
ATOM 5158 C C . ILE B 1 100 ? 13.719 -2.088 6.066 1 98.88 100 ILE B C 1
ATOM 5160 O O . ILE B 1 100 ? 13.516 -1.382 5.074 1 98.88 100 ILE B O 1
ATOM 5164 N N . THR B 1 101 ? 13.367 -1.737 7.277 1 98.62 101 THR B N 1
ATOM 5165 C CA . THR B 1 101 ? 12.773 -0.44 7.586 1 98.62 101 THR B CA 1
ATOM 5166 C C . THR B 1 101 ? 13.75 0.421 8.391 1 98.62 101 THR B C 1
ATOM 5168 O O . THR B 1 101 ? 14.203 0.017 9.461 1 98.62 101 THR B O 1
ATOM 5171 N N . GLY B 1 102 ? 14.172 1.602 7.789 1 98 102 GLY B N 1
ATOM 5172 C CA . GLY B 1 102 ? 14.695 2.627 8.68 1 98 102 GLY B CA 1
ATOM 5173 C C . GLY B 1 102 ? 13.641 3.207 9.602 1 98 102 GLY B C 1
ATOM 5174 O O . GLY B 1 102 ? 12.883 4.094 9.211 1 98 102 GLY B O 1
ATOM 5175 N N . SER B 1 103 ? 13.648 2.771 10.852 1 96.81 103 SER B N 1
ATOM 5176 C CA . SER B 1 103 ? 12.531 3.068 11.742 1 96.81 103 SER B CA 1
ATOM 5177 C C . SER B 1 103 ? 12.836 4.266 12.633 1 96.81 103 SER B C 1
ATOM 5179 O O . SER B 1 103 ? 13.93 4.82 12.586 1 96.81 103 SER B O 1
ATOM 5181 N N . SER B 1 104 ? 11.797 4.699 13.375 1 94.12 104 SER B N 1
ATOM 5182 C CA . SER B 1 104 ? 11.906 5.844 14.273 1 94.12 104 SER B CA 1
ATOM 5183 C C . SER B 1 104 ? 12.914 5.582 15.383 1 94.12 104 SER B C 1
ATOM 5185 O O . SER B 1 104 ? 13.359 4.449 15.578 1 94.12 104 SER B O 1
ATOM 5187 N N . THR B 1 105 ? 13.242 6.582 16.078 1 92.19 105 THR B N 1
ATOM 5188 C CA . THR B 1 105 ? 14.312 6.57 17.062 1 92.19 105 THR B CA 1
ATOM 5189 C C . THR B 1 105 ? 13.961 5.648 18.234 1 92.19 105 THR B C 1
ATOM 5191 O O . THR B 1 105 ? 12.797 5.559 18.625 1 92.19 105 THR B O 1
ATOM 5194 N N . LEU B 1 106 ? 15 5.012 18.75 1 91.69 106 LEU B N 1
ATOM 5195 C CA . LEU B 1 106 ? 14.844 4.188 19.953 1 91.69 106 LEU B CA 1
ATOM 5196 C C . LEU B 1 106 ? 14.711 5.055 21.203 1 91.69 106 LEU B C 1
ATOM 5198 O O . LEU B 1 106 ? 14 4.699 22.141 1 91.69 106 LEU B O 1
ATOM 5202 N N . LYS B 1 107 ? 15.352 6.086 21.297 1 86.75 107 LYS B N 1
ATOM 5203 C CA . LYS B 1 107 ? 15.422 6.969 22.453 1 86.75 107 LYS B CA 1
ATOM 5204 C C . LYS B 1 107 ? 14.031 7.422 22.891 1 86.75 107 LYS B C 1
ATOM 5206 O O . LYS B 1 107 ? 13.781 7.613 24.078 1 86.75 107 LYS B O 1
ATOM 5211 N N . ARG B 1 108 ? 13.109 7.559 22.047 1 85.12 108 ARG B N 1
ATOM 5212 C CA . ARG B 1 108 ? 11.773 8.039 22.375 1 85.12 108 ARG B CA 1
ATOM 5213 C C . ARG B 1 108 ? 10.711 7.02 21.984 1 85.12 108 ARG B C 1
ATOM 5215 O O . ARG B 1 108 ? 9.578 7.383 21.672 1 85.12 108 ARG B O 1
ATOM 5222 N N . GLN B 1 109 ? 11.156 5.84 22.016 1 89.44 109 GLN B N 1
ATOM 5223 C CA . GLN B 1 109 ? 10.211 4.805 21.609 1 89.44 109 GLN B CA 1
ATOM 5224 C C . GLN B 1 109 ? 8.961 4.824 22.484 1 89.44 109 GLN B C 1
ATOM 5226 O O . GLN B 1 109 ? 9.062 4.809 23.719 1 89.44 109 GLN B O 1
ATOM 5231 N N . GLY B 1 110 ? 7.867 4.914 21.906 1 86.81 110 GLY B N 1
ATOM 5232 C CA . GLY B 1 110 ? 6.59 4.883 22.594 1 86.81 110 GLY B CA 1
ATOM 5233 C C . GLY B 1 110 ? 6.09 6.262 22.984 1 86.81 110 GLY B C 1
ATOM 5234 O O . GLY B 1 110 ? 4.945 6.414 23.422 1 86.81 110 GLY B O 1
ATOM 5235 N N . ALA B 1 111 ? 6.855 7.281 22.719 1 86.81 111 ALA B N 1
ATOM 5236 C CA . ALA B 1 111 ? 6.504 8.617 23.188 1 86.81 111 ALA B CA 1
ATOM 5237 C C . ALA B 1 111 ? 5.883 9.445 22.078 1 86.81 111 ALA B C 1
ATOM 5239 O O . ALA B 1 111 ? 5.555 10.617 22.266 1 86.81 111 ALA B O 1
ATOM 5240 N N . GLY B 1 112 ? 5.676 8.789 20.938 1 86.75 112 GLY B N 1
ATOM 5241 C CA . GLY B 1 112 ? 5.184 9.562 19.797 1 86.75 112 GLY B CA 1
ATOM 5242 C C . GLY B 1 112 ? 6.289 10.25 19.016 1 86.75 112 GLY B C 1
ATOM 5243 O O . GLY B 1 112 ? 6.199 11.445 18.734 1 86.75 112 GLY B O 1
ATOM 5244 N N . GLY B 1 113 ? 7.324 9.438 18.797 1 84 113 GLY B N 1
ATOM 5245 C CA . GLY B 1 113 ? 8.438 9.938 18 1 84 113 GLY B CA 1
ATOM 5246 C C . GLY B 1 113 ? 8.078 10.195 16.547 1 84 113 GLY B C 1
ATOM 5247 O O . GLY B 1 113 ? 6.988 9.82 16.109 1 84 113 GLY B O 1
ATOM 5248 N N . PHE B 1 114 ? 9.008 10.914 15.883 1 86.38 114 PHE B N 1
ATOM 5249 C CA . PHE B 1 114 ? 8.773 11.258 14.484 1 86.38 114 PHE B CA 1
ATOM 5250 C C . PHE B 1 114 ? 8.539 10 13.648 1 86.38 114 PHE B C 1
ATOM 5252 O O . PHE B 1 114 ? 9.391 9.109 13.602 1 86.38 114 PHE B O 1
ATOM 5259 N N . LYS B 1 115 ? 7.406 9.836 13.07 1 92.19 115 LYS B N 1
ATOM 5260 C CA . LYS B 1 115 ? 6.996 8.742 12.195 1 92.19 115 LYS B CA 1
ATOM 5261 C C . LYS B 1 115 ? 7.082 7.398 12.914 1 92.19 115 LYS B C 1
ATOM 5263 O O . LYS B 1 115 ? 7.457 6.391 12.312 1 92.19 115 LYS B O 1
ATOM 5268 N N . GLU B 1 116 ? 6.852 7.355 14.188 1 92.94 116 GLU B N 1
ATOM 5269 C CA . GLU B 1 116 ? 6.895 6.121 14.961 1 92.94 116 GLU B CA 1
ATOM 5270 C C . GLU B 1 116 ? 5.75 5.188 14.586 1 92.94 116 GLU B C 1
ATOM 5272 O O . GLU B 1 116 ? 4.586 5.59 14.594 1 92.94 116 GLU B O 1
ATOM 5277 N N . ILE B 1 117 ? 6.105 3.998 14.211 1 94.25 117 ILE B N 1
ATOM 5278 C CA . ILE B 1 117 ? 5.168 2.93 13.875 1 94.25 117 ILE B CA 1
ATOM 5279 C C . ILE B 1 117 ? 5.672 1.607 14.453 1 94.25 117 ILE B C 1
ATOM 5281 O O . ILE B 1 117 ? 6.879 1.375 14.531 1 94.25 117 ILE B O 1
ATOM 5285 N N . ASP B 1 118 ? 4.75 0.775 14.906 1 96.44 118 ASP B N 1
ATOM 5286 C CA . ASP B 1 118 ? 5.137 -0.57 15.32 1 96.44 118 ASP B CA 1
ATOM 5287 C C . ASP B 1 118 ? 5.27 -1.498 14.117 1 96.44 118 ASP B C 1
ATOM 5289 O O . ASP B 1 118 ? 4.496 -2.449 13.969 1 96.44 118 ASP B O 1
ATOM 5293 N N . ASP B 1 119 ? 6.316 -1.25 13.383 1 97.81 119 ASP B N 1
ATOM 5294 C CA . ASP B 1 119 ? 6.504 -1.973 12.125 1 97.81 119 ASP B CA 1
ATOM 5295 C C . ASP B 1 119 ? 6.762 -3.455 12.375 1 97.81 119 ASP B C 1
ATOM 5297 O O . ASP B 1 119 ? 6.352 -4.309 11.586 1 97.81 119 ASP B O 1
ATOM 5301 N N . VAL B 1 120 ? 7.352 -3.836 13.516 1 98.31 120 VAL B N 1
ATOM 5302 C CA . VAL B 1 120 ? 7.648 -5.227 13.836 1 98.31 120 VAL B CA 1
ATOM 5303 C C . VAL B 1 120 ? 6.344 -6 14.039 1 98.31 120 VAL B C 1
ATOM 5305 O O . VAL B 1 120 ? 6.172 -7.09 13.484 1 98.31 120 VAL B O 1
ATOM 5308 N N . ALA B 1 121 ? 5.43 -5.445 14.781 1 97.81 121 ALA B N 1
ATOM 5309 C CA . ALA B 1 121 ? 4.156 -6.105 15.047 1 97.81 121 ALA B CA 1
ATOM 5310 C C . ALA B 1 121 ? 3.334 -6.25 13.766 1 97.81 121 ALA B C 1
ATOM 5312 O O . ALA B 1 121 ? 2.66 -7.262 13.562 1 97.81 121 ALA B O 1
ATOM 5313 N N . ILE B 1 122 ? 3.359 -5.277 12.953 1 98.31 122 ILE B N 1
ATOM 5314 C CA . ILE B 1 122 ? 2.58 -5.281 11.719 1 98.31 122 ILE B CA 1
ATOM 5315 C C . ILE B 1 122 ? 3.137 -6.328 10.758 1 98.31 122 ILE B C 1
ATOM 5317 O O . ILE B 1 122 ? 2.375 -7.039 10.094 1 98.31 122 ILE B O 1
ATOM 5321 N N . ALA B 1 123 ? 4.488 -6.469 10.688 1 98.56 123 ALA B N 1
ATOM 5322 C CA . ALA B 1 123 ? 5.137 -7.367 9.734 1 98.56 123 ALA B CA 1
ATOM 5323 C C . ALA B 1 123 ? 5.074 -8.812 10.219 1 98.56 123 ALA B C 1
ATOM 5325 O O . ALA B 1 123 ? 5.16 -9.75 9.414 1 98.56 123 ALA B O 1
ATOM 5326 N N . ALA B 1 124 ? 4.891 -9.016 11.461 1 98.12 124 ALA B N 1
ATOM 5327 C CA . ALA B 1 124 ? 5.062 -10.328 12.086 1 98.12 124 ALA B CA 1
ATOM 5328 C C . ALA B 1 124 ? 4.164 -11.367 11.43 1 98.12 124 ALA B C 1
ATOM 5330 O O . ALA B 1 124 ? 4.617 -12.461 11.094 1 98.12 124 ALA B O 1
ATOM 5331 N N . PRO B 1 125 ? 2.904 -11.086 11.188 1 96.62 125 PRO B N 1
ATOM 5332 C CA . PRO B 1 125 ? 2.045 -12.109 10.594 1 96.62 125 PRO B CA 1
ATOM 5333 C C . PRO B 1 125 ? 2.361 -12.367 9.125 1 96.62 125 PRO B C 1
ATOM 5335 O O . PRO B 1 125 ? 1.821 -13.297 8.523 1 96.62 125 PRO B O 1
ATOM 5338 N N . LEU B 1 126 ? 3.275 -11.602 8.523 1 97.25 126 LEU B N 1
ATOM 5339 C CA . LEU B 1 126 ? 3.51 -11.656 7.082 1 97.25 126 LEU B CA 1
ATOM 5340 C C . LEU B 1 126 ? 4.93 -12.117 6.777 1 97.25 126 LEU B C 1
ATOM 5342 O O . LEU B 1 126 ? 5.359 -12.094 5.621 1 97.25 126 LEU B O 1
ATOM 5346 N N . THR B 1 127 ? 5.707 -12.422 7.809 1 97.75 127 THR B N 1
ATOM 5347 C CA . THR B 1 127 ? 7.105 -12.789 7.633 1 97.75 127 THR B CA 1
ATOM 5348 C C . THR B 1 127 ? 7.473 -13.977 8.523 1 97.75 127 THR B C 1
ATOM 5350 O O . THR B 1 127 ? 6.766 -14.266 9.492 1 97.75 127 THR B O 1
ATOM 5353 N N . LYS B 1 128 ? 8.602 -14.641 8.203 1 96.25 128 LYS B N 1
ATOM 5354 C CA . LYS B 1 128 ? 9.125 -15.734 9.016 1 96.25 128 LYS B CA 1
ATOM 5355 C C . LYS B 1 128 ? 9.82 -15.203 10.266 1 96.25 128 LYS B C 1
ATOM 5357 O O . LYS B 1 128 ? 9.922 -15.906 11.273 1 96.25 128 LYS B O 1
ATOM 5362 N N . TYR B 1 129 ? 10.344 -14.039 10.102 1 97.56 129 TYR B N 1
ATOM 5363 C CA . TYR B 1 129 ? 11.172 -13.391 11.109 1 97.56 129 TYR B CA 1
ATOM 5364 C C . TYR B 1 129 ? 11.031 -11.875 11.031 1 97.56 129 TYR B C 1
ATOM 5366 O O . TYR B 1 129 ? 11.18 -11.281 9.961 1 97.56 129 TYR B O 1
ATOM 5374 N N . SER B 1 130 ? 10.602 -11.219 12.086 1 98.62 130 SER B N 1
ATOM 5375 C CA . SER B 1 130 ? 10.492 -9.766 12.195 1 98.62 130 SER B CA 1
ATOM 5376 C C . SER B 1 130 ? 11.055 -9.266 13.523 1 98.62 130 SER B C 1
ATOM 5378 O O . SER B 1 130 ? 10.578 -9.656 14.594 1 98.62 130 SER B O 1
ATOM 5380 N N . VAL B 1 131 ? 12.102 -8.344 13.414 1 98.44 131 VAL B N 1
ATOM 5381 C CA . VAL B 1 131 ? 12.758 -7.949 14.656 1 98.44 131 VAL B CA 1
ATOM 5382 C C . VAL B 1 131 ? 13.273 -6.52 14.539 1 98.44 131 VAL B C 1
ATOM 5384 O O . VAL B 1 131 ? 13.57 -6.047 13.438 1 98.44 131 VAL B O 1
ATOM 5387 N N . GLN B 1 132 ? 13.336 -5.852 15.617 1 98.38 132 GLN B N 1
ATOM 5388 C CA . GLN B 1 132 ? 13.992 -4.551 15.719 1 98.38 132 GLN B CA 1
ATOM 5389 C C . GLN B 1 132 ? 15.398 -4.688 16.281 1 98.38 132 GLN B C 1
ATOM 5391 O O . GLN B 1 132 ? 15.602 -5.328 17.312 1 98.38 132 GLN B O 1
ATOM 5396 N N . ILE B 1 133 ? 16.359 -4.133 15.633 1 97.62 133 ILE B N 1
ATOM 5397 C CA . ILE B 1 133 ? 17.719 -4.125 16.125 1 97.62 133 ILE B CA 1
ATOM 5398 C C . ILE B 1 133 ? 17.906 -3.006 17.141 1 97.62 133 ILE B C 1
ATOM 5400 O O . ILE B 1 133 ? 17.781 -1.825 16.812 1 97.62 133 ILE B O 1
ATOM 5404 N N . THR B 1 134 ? 18.234 -3.309 18.344 1 97 134 THR B N 1
ATOM 5405 C CA . THR B 1 134 ? 18.328 -2.305 19.406 1 97 134 THR B CA 1
ATOM 5406 C C . THR B 1 134 ? 19.781 -2.064 19.797 1 97 134 THR B C 1
ATOM 5408 O O . THR B 1 134 ? 20.062 -1.17 20.594 1 97 134 THR B O 1
ATOM 5411 N N . ASP B 1 135 ? 20.688 -2.844 19.312 1 95.62 135 ASP B N 1
ATOM 5412 C CA . ASP B 1 135 ? 22.125 -2.717 19.5 1 95.62 135 ASP B CA 1
ATOM 5413 C C . ASP B 1 135 ? 22.859 -2.736 18.156 1 95.62 135 ASP B C 1
ATOM 5415 O O . ASP B 1 135 ? 22.969 -3.783 17.516 1 95.62 135 ASP B O 1
ATOM 5419 N N . GLY B 1 136 ? 23.484 -1.588 17.781 1 95.62 136 GLY B N 1
ATOM 5420 C CA . GLY B 1 136 ? 24.094 -1.435 16.484 1 95.62 136 GLY B CA 1
ATOM 5421 C C . GLY B 1 136 ? 25.297 -2.332 16.266 1 95.62 136 GLY B C 1
ATOM 5422 O O . GLY B 1 136 ? 25.672 -2.637 15.141 1 95.62 136 GLY B O 1
ATOM 5423 N N . SER B 1 137 ? 25.922 -2.711 17.297 1 93.75 137 SER B N 1
ATOM 5424 C CA . SER B 1 137 ? 27.078 -3.6 17.188 1 93.75 137 SER B CA 1
ATOM 5425 C C . SER B 1 137 ? 26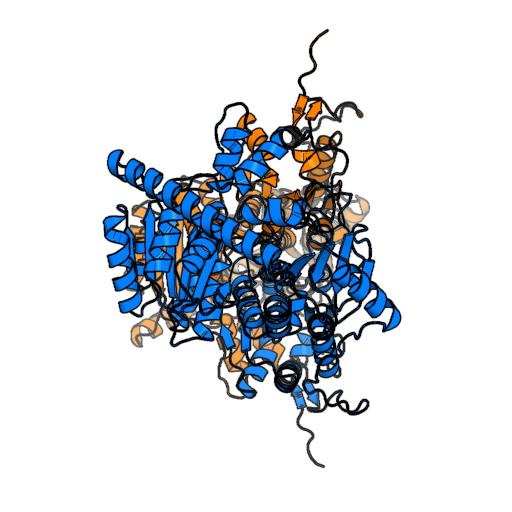.656 -4.996 16.75 1 93.75 137 SER B C 1
ATOM 5427 O O . SER B 1 137 ? 27.5 -5.805 16.344 1 93.75 137 SER B O 1
ATOM 5429 N N . ARG B 1 138 ? 25.375 -5.254 16.719 1 94.12 138 ARG B N 1
ATOM 5430 C CA . ARG B 1 138 ? 24.844 -6.574 16.391 1 94.12 138 ARG B CA 1
ATOM 5431 C C . ARG B 1 138 ? 24.203 -6.574 15.008 1 94.12 138 ARG B C 1
ATOM 5433 O O . ARG B 1 138 ? 23.562 -7.555 14.617 1 94.12 138 ARG B O 1
ATOM 5440 N N . ILE B 1 139 ? 24.344 -5.543 14.258 1 96.12 139 ILE B N 1
ATOM 5441 C CA . ILE B 1 139 ? 23.734 -5.43 12.938 1 96.12 139 ILE B CA 1
ATOM 5442 C C . ILE B 1 139 ? 24.125 -6.629 12.078 1 96.12 139 ILE B C 1
ATOM 5444 O O . ILE B 1 139 ? 23.266 -7.277 11.477 1 96.12 139 ILE B O 1
ATOM 5448 N N . SER B 1 140 ? 25.359 -6.934 12.016 1 93.25 140 SER B N 1
ATOM 5449 C CA . SER B 1 140 ? 25.844 -8.039 11.195 1 93.25 140 SER B CA 1
ATOM 5450 C C . SER B 1 140 ? 25.203 -9.359 11.625 1 93.25 140 SER B C 1
ATOM 5452 O O . SER B 1 140 ? 24.875 -10.203 10.789 1 93.25 140 SER B O 1
ATOM 5454 N N . GLU B 1 141 ? 25.078 -9.539 12.906 1 91.94 141 GLU B N 1
ATOM 5455 C CA . GLU B 1 141 ? 24.438 -10.734 13.445 1 91.94 141 GLU B CA 1
ATOM 5456 C C . GLU B 1 141 ? 22.984 -10.836 12.992 1 91.94 141 GLU B C 1
ATOM 5458 O O . GLU B 1 141 ? 22.531 -11.906 12.57 1 91.94 141 GLU B O 1
ATOM 5463 N N . PHE B 1 142 ? 22.281 -9.773 13.047 1 95.38 142 PHE B N 1
ATOM 5464 C CA . PHE B 1 142 ? 20.859 -9.781 12.695 1 95.38 142 PHE B CA 1
ATOM 5465 C C . PHE B 1 142 ? 20.672 -9.992 11.195 1 95.38 142 PHE B C 1
ATOM 5467 O O . PHE B 1 142 ? 19.703 -10.617 10.766 1 95.38 142 PHE B O 1
ATOM 5474 N N . VAL B 1 143 ? 21.594 -9.453 10.438 1 95.44 143 VAL B N 1
ATOM 5475 C CA . VAL B 1 143 ? 21.547 -9.703 9 1 95.44 143 VAL B CA 1
ATOM 5476 C C . VAL B 1 143 ? 21.734 -11.195 8.734 1 95.44 143 VAL B C 1
ATOM 5478 O O . VAL B 1 143 ? 21.031 -11.781 7.906 1 95.44 143 VAL B O 1
ATOM 5481 N N . ASP B 1 144 ? 22.656 -11.805 9.398 1 92.88 144 ASP B N 1
ATOM 5482 C CA . ASP B 1 144 ? 22.891 -13.242 9.258 1 92.88 144 ASP B CA 1
ATOM 5483 C C . ASP B 1 144 ? 21.656 -14.039 9.656 1 92.88 144 ASP B C 1
ATOM 5485 O O . ASP B 1 144 ? 21.266 -14.984 8.977 1 92.88 144 ASP B O 1
ATOM 5489 N N . ARG B 1 145 ? 21.062 -13.672 10.758 1 93.44 145 ARG B N 1
ATOM 5490 C CA . ARG B 1 145 ? 19.844 -14.336 11.227 1 93.44 145 ARG B CA 1
ATOM 5491 C C . ARG B 1 145 ? 18.719 -14.195 10.219 1 93.44 145 ARG B C 1
ATOM 5493 O O . ARG B 1 145 ? 17.984 -15.148 9.945 1 93.44 145 ARG B O 1
ATOM 5500 N N . ALA B 1 146 ? 18.578 -12.992 9.727 1 96.38 146 ALA B N 1
ATOM 5501 C CA . ALA B 1 146 ? 17.547 -12.742 8.734 1 96.38 146 ALA B CA 1
ATOM 5502 C C . ALA B 1 146 ? 17.766 -13.578 7.477 1 96.38 146 ALA B C 1
ATOM 5504 O O . ALA B 1 146 ? 16.828 -14.141 6.918 1 96.38 146 ALA B O 1
ATOM 5505 N N . TRP B 1 147 ? 19.016 -13.641 7.059 1 95 147 TRP B N 1
ATOM 5506 C CA . TRP B 1 147 ? 19.375 -14.438 5.887 1 95 147 TRP B CA 1
ATOM 5507 C C . TRP B 1 147 ? 19.047 -15.906 6.109 1 95 147 TRP B C 1
ATOM 5509 O O . TRP B 1 147 ? 18.453 -16.562 5.238 1 95 147 TRP B O 1
ATOM 5519 N N . GLN B 1 148 ? 19.391 -16.422 7.238 1 93 148 GLN B N 1
ATOM 5520 C CA . GLN B 1 148 ? 19.125 -17.828 7.578 1 93 148 GLN B CA 1
ATOM 5521 C C . GLN B 1 148 ? 17.625 -18.094 7.652 1 93 148 GLN B C 1
ATOM 5523 O O . GLN B 1 148 ? 17.141 -19.094 7.121 1 93 148 GLN B O 1
ATOM 5528 N N . ALA B 1 149 ? 16.953 -17.203 8.266 1 94.62 149 ALA B N 1
ATOM 5529 C CA . ALA B 1 149 ? 15.5 -17.359 8.375 1 94.62 149 ALA B CA 1
ATOM 5530 C C . ALA B 1 149 ? 14.836 -17.328 7.004 1 94.62 149 ALA B C 1
ATOM 5532 O O . ALA B 1 149 ? 13.914 -18.094 6.734 1 94.62 149 ALA B O 1
ATOM 5533 N N . ALA B 1 150 ? 15.305 -16.5 6.188 1 96.06 150 ALA B N 1
ATOM 5534 C CA . ALA B 1 150 ? 14.703 -16.297 4.871 1 96.06 150 ALA B CA 1
ATOM 5535 C C . ALA B 1 150 ? 14.93 -17.516 3.979 1 96.06 150 ALA B C 1
ATOM 5537 O O . ALA B 1 150 ? 14.125 -17.812 3.092 1 96.06 150 ALA B O 1
ATOM 5538 N N . THR B 1 151 ? 15.992 -18.297 4.207 1 92.62 151 THR B N 1
ATOM 5539 C CA . THR B 1 151 ? 16.406 -19.266 3.203 1 92.62 151 THR B CA 1
ATOM 5540 C C . THR B 1 151 ? 16.234 -20.688 3.717 1 92.62 151 THR B C 1
ATOM 5542 O O . THR B 1 151 ? 16.297 -21.656 2.941 1 92.62 151 THR B O 1
ATOM 5545 N N . THR B 1 152 ? 16.031 -20.891 5.062 1 88.19 152 THR B N 1
ATOM 5546 C CA . THR B 1 152 ? 16.016 -22.234 5.609 1 88.19 152 THR B CA 1
ATOM 5547 C C . THR B 1 152 ? 14.578 -22.703 5.848 1 88.19 152 THR B C 1
ATOM 5549 O O . THR B 1 152 ? 13.68 -21.875 6.066 1 88.19 152 THR B O 1
ATOM 5552 N N . GLY B 1 153 ? 14.445 -24.062 5.863 1 83.81 153 GLY B N 1
ATOM 5553 C CA . GLY B 1 153 ? 13.094 -24.594 5.883 1 83.81 153 GLY B CA 1
ATOM 5554 C C . GLY B 1 153 ? 12.289 -24.234 4.645 1 83.81 153 GLY B C 1
ATOM 5555 O O . GLY B 1 153 ? 12.75 -24.422 3.52 1 83.81 153 GLY B O 1
ATOM 5556 N N . TYR B 1 154 ? 11.156 -23.844 4.941 1 85.5 154 TYR B N 1
ATOM 5557 C CA . TYR B 1 154 ? 10.555 -23.188 3.787 1 85.5 154 TYR B CA 1
ATOM 5558 C C . TYR B 1 154 ? 11.008 -21.734 3.68 1 85.5 154 TYR B C 1
ATOM 5560 O O . TYR B 1 154 ? 11.008 -21 4.672 1 85.5 154 TYR B O 1
ATOM 5568 N N . PRO B 1 155 ? 11.516 -21.359 2.629 1 91.62 155 PRO B N 1
ATOM 5569 C CA . PRO B 1 155 ? 11.93 -19.969 2.506 1 91.62 155 PRO B CA 1
ATOM 5570 C C . PRO B 1 155 ? 10.766 -18.984 2.645 1 91.62 155 PRO B C 1
ATOM 5572 O O . PRO B 1 155 ? 9.609 -19.406 2.666 1 91.62 155 PRO B O 1
ATOM 5575 N N . GLY B 1 156 ? 11.07 -17.703 2.844 1 95.88 156 GLY B N 1
ATOM 5576 C CA . GLY B 1 156 ? 10.039 -16.688 2.938 1 95.88 156 GLY B CA 1
ATOM 5577 C C . GLY B 1 156 ? 10.578 -15.312 3.275 1 95.88 156 GLY B C 1
ATOM 5578 O O . GLY B 1 156 ? 11.781 -15.148 3.498 1 95.88 156 GLY B O 1
ATOM 5579 N N . PRO B 1 157 ? 9.727 -14.375 3.236 1 98.38 157 PRO B N 1
ATOM 5580 C CA . PRO B 1 157 ? 10.164 -13.016 3.557 1 98.38 157 PRO B CA 1
ATOM 5581 C C . PRO B 1 157 ? 10.492 -12.836 5.039 1 98.38 157 PRO B C 1
ATOM 5583 O O . PRO B 1 157 ? 9.969 -13.562 5.883 1 98.38 157 PRO B O 1
ATOM 5586 N N . VAL B 1 158 ? 11.383 -11.898 5.336 1 98.75 158 VAL B N 1
ATOM 5587 C CA . VAL B 1 158 ? 11.742 -11.5 6.691 1 98.75 158 VAL B CA 1
ATOM 5588 C C . VAL B 1 158 ? 11.766 -9.977 6.785 1 98.75 158 VAL B C 1
ATOM 5590 O O . VAL B 1 158 ? 11.75 -9.281 5.766 1 98.75 158 VAL B O 1
ATOM 5593 N N . HIS B 1 159 ? 11.781 -9.438 8.023 1 98.88 159 HIS B N 1
ATOM 5594 C CA . HIS B 1 159 ? 11.75 -7.992 8.25 1 98.88 159 HIS B CA 1
ATOM 5595 C C . HIS B 1 159 ? 12.734 -7.582 9.336 1 98.88 159 HIS B C 1
ATOM 5597 O O . HIS B 1 159 ? 12.758 -8.18 10.414 1 98.88 159 HIS B O 1
ATOM 5603 N N . LEU B 1 160 ? 13.594 -6.656 9 1 98.81 160 LEU B N 1
ATOM 5604 C CA . LEU B 1 160 ? 14.484 -6.016 9.961 1 98.81 160 LEU B CA 1
ATOM 5605 C C . LEU B 1 160 ? 14.117 -4.547 10.148 1 98.81 160 LEU B C 1
ATOM 5607 O O . LEU B 1 160 ? 14.062 -3.787 9.18 1 98.81 160 LEU B O 1
ATOM 5611 N N . SER B 1 161 ? 13.82 -4.211 11.359 1 98.69 161 SER B N 1
ATOM 5612 C CA . SER B 1 161 ? 13.633 -2.814 11.742 1 98.69 161 SER B CA 1
ATOM 5613 C C . SER B 1 161 ? 14.914 -2.227 12.328 1 98.69 161 SER B C 1
ATOM 5615 O O . SER B 1 161 ? 15.438 -2.734 13.32 1 98.69 161 SER B O 1
ATOM 5617 N N . LEU B 1 162 ? 15.438 -1.21 11.68 1 98.31 162 LEU B N 1
ATOM 5618 C CA . LEU B 1 162 ? 16.672 -0.578 12.125 1 98.31 162 LEU B CA 1
ATOM 5619 C C . LEU B 1 162 ? 16.438 0.883 12.492 1 98.31 162 LEU B C 1
ATOM 5621 O O . LEU B 1 162 ? 16.359 1.744 11.609 1 98.31 162 LEU B O 1
ATOM 5625 N N . PRO B 1 163 ? 16.375 1.233 13.773 1 97.25 163 PRO B N 1
ATOM 5626 C CA . PRO B 1 163 ? 16.094 2.6 14.219 1 97.25 163 PRO B CA 1
ATOM 5627 C C . PRO B 1 163 ? 17.094 3.617 13.68 1 97.25 163 PRO B C 1
ATOM 5629 O O . PRO B 1 163 ? 18.281 3.328 13.594 1 97.25 163 PRO B O 1
ATOM 5632 N N . VAL B 1 164 ? 16.578 4.797 13.438 1 95.38 164 VAL B N 1
ATOM 5633 C CA . VAL B 1 164 ? 17.328 5.848 12.758 1 95.38 164 VAL B CA 1
ATOM 5634 C C . VAL B 1 164 ? 18.531 6.254 13.594 1 95.38 164 VAL B C 1
ATOM 5636 O O . VAL B 1 164 ? 19.594 6.59 13.055 1 95.38 164 VAL B O 1
ATOM 5639 N N . ASP B 1 165 ? 18.484 6.238 14.906 1 94.06 165 ASP B N 1
ATOM 5640 C CA . ASP B 1 165 ? 19.625 6.598 15.742 1 94.06 165 ASP B CA 1
ATOM 5641 C C . ASP B 1 165 ? 20.766 5.594 15.586 1 94.06 165 ASP B C 1
ATOM 5643 O O . ASP B 1 165 ? 21.938 5.977 15.562 1 94.06 165 ASP B O 1
ATOM 5647 N N . ILE B 1 166 ? 20.375 4.32 15.445 1 96.12 166 ILE B N 1
ATOM 5648 C CA . ILE B 1 166 ? 21.391 3.293 15.203 1 96.12 166 ILE B CA 1
ATOM 5649 C C . ILE B 1 166 ? 21.906 3.41 13.773 1 96.12 166 ILE B C 1
ATOM 5651 O O . ILE B 1 166 ? 23.109 3.262 13.523 1 96.12 166 ILE B O 1
ATOM 5655 N N . MET B 1 167 ? 21.047 3.688 12.828 1 96 167 MET B N 1
ATOM 5656 C CA . MET B 1 167 ? 21.406 3.887 11.43 1 96 167 MET B CA 1
ATOM 5657 C C . MET B 1 167 ? 22.484 4.945 11.289 1 96 167 MET B C 1
ATOM 5659 O O . MET B 1 167 ? 23.422 4.777 10.5 1 96 167 MET B O 1
ATOM 5663 N N . PHE B 1 168 ? 22.484 6.016 12.078 1 94.75 168 PHE B N 1
ATOM 5664 C CA . PHE B 1 168 ? 23.375 7.168 11.938 1 94.75 168 PHE B CA 1
ATOM 5665 C C . PHE B 1 168 ? 24.562 7.062 12.891 1 94.75 168 PHE B C 1
ATOM 5667 O O . PHE B 1 168 ? 25.562 7.758 12.719 1 94.75 168 PHE B O 1
ATOM 5674 N N . SER B 1 169 ? 24.5 6.203 13.852 1 94.31 169 SER B N 1
ATOM 5675 C CA . SER B 1 169 ? 25.578 6.082 14.836 1 94.31 169 SER B CA 1
ATOM 5676 C C . SER B 1 169 ? 26.812 5.43 14.227 1 94.31 169 SER B C 1
ATOM 5678 O O . SER B 1 169 ? 26.719 4.766 13.188 1 94.31 169 SER B O 1
ATOM 5680 N N . SER B 1 170 ? 27.906 5.641 14.945 1 94.25 170 SER B N 1
ATOM 5681 C CA . SER B 1 170 ? 29.188 5.117 14.469 1 94.25 170 SER B CA 1
ATOM 5682 C C . SER B 1 170 ? 29.609 3.881 15.258 1 94.25 170 SER B C 1
ATOM 5684 O O . SER B 1 170 ? 29.422 3.828 16.484 1 94.25 170 SER B O 1
ATOM 5686 N N . PHE B 1 171 ? 30.125 2.92 14.5 1 94.25 171 PHE B N 1
ATOM 5687 C CA . PHE B 1 171 ? 30.594 1.665 15.078 1 94.25 171 PHE B CA 1
ATOM 5688 C C . PHE B 1 171 ? 31.922 1.255 14.469 1 94.25 171 PHE B C 1
ATOM 5690 O O . PHE B 1 171 ? 32.312 1.776 13.422 1 94.25 171 PHE B O 1
ATOM 5697 N N . GLU B 1 172 ? 32.562 0.355 15.242 1 91.88 172 GLU B N 1
ATOM 5698 C CA . GLU B 1 172 ? 33.75 -0.236 14.641 1 91.88 172 GLU B CA 1
ATOM 5699 C C . GLU B 1 172 ? 33.406 -1.021 13.375 1 91.88 172 GLU B C 1
ATOM 5701 O O . GLU B 1 172 ? 32.375 -1.691 13.328 1 91.88 172 GLU B O 1
ATOM 5706 N N . GLU B 1 173 ? 34.219 -0.941 12.414 1 89.44 173 GLU B N 1
ATOM 5707 C CA . GLU B 1 173 ? 33.969 -1.607 11.141 1 89.44 173 GLU B CA 1
ATOM 5708 C C . GLU B 1 173 ? 33.781 -3.107 11.336 1 89.44 173 GLU B C 1
ATOM 5710 O O . GLU B 1 173 ? 33.031 -3.736 10.586 1 89.44 173 GLU B O 1
ATOM 5715 N N . ASP B 1 174 ? 34.438 -3.623 12.289 1 87.19 174 ASP B N 1
ATOM 5716 C CA . ASP B 1 174 ? 34.344 -5.062 12.531 1 87.19 174 ASP B CA 1
ATOM 5717 C C . ASP B 1 174 ? 33.406 -5.367 13.695 1 87.19 174 ASP B C 1
ATOM 5719 O O . ASP B 1 174 ? 33.531 -6.434 14.312 1 87.19 174 ASP B O 1
ATOM 5723 N N . ALA B 1 175 ? 32.562 -4.449 13.977 1 86.75 175 ALA B N 1
ATOM 5724 C CA . ALA B 1 175 ? 31.625 -4.652 15.07 1 86.75 175 ALA B CA 1
ATOM 5725 C C . ALA B 1 175 ? 30.828 -5.941 14.875 1 86.75 175 ALA B C 1
ATOM 5727 O O . ALA B 1 175 ? 30.328 -6.207 13.789 1 86.75 175 ALA B O 1
ATOM 5728 N N . GLY B 1 176 ? 30.719 -6.77 15.961 1 79 176 GLY B N 1
ATOM 5729 C CA . GLY B 1 176 ? 29.906 -7.977 15.992 1 79 176 GLY B CA 1
ATOM 5730 C C . GLY B 1 176 ? 30.578 -9.164 15.328 1 79 176 GLY B C 1
ATOM 5731 O O . GLY B 1 176 ? 29.984 -10.242 15.234 1 79 176 GLY B O 1
ATOM 5732 N N . ARG B 1 177 ? 31.75 -9.016 14.781 1 76.62 177 ARG B N 1
ATOM 5733 C CA . ARG B 1 177 ? 32.406 -10.117 14.07 1 76.62 177 ARG B CA 1
ATOM 5734 C C . ARG B 1 177 ? 33.188 -10.984 15.031 1 76.62 177 ARG B C 1
ATOM 5736 O O . ARG B 1 177 ? 33.781 -11.992 14.625 1 76.62 177 ARG B O 1
ATOM 5743 N N . ASN B 1 178 ? 33.406 -10.531 16.25 1 63.75 178 ASN B N 1
ATOM 5744 C CA . ASN B 1 178 ? 34.219 -11.273 17.203 1 63.75 178 ASN B CA 1
ATOM 5745 C C . ASN B 1 178 ? 33.5 -12.531 17.688 1 63.75 178 ASN B C 1
ATOM 5747 O O . ASN B 1 178 ? 34.094 -13.383 18.344 1 63.75 178 ASN B O 1
ATOM 5751 N N . GLU B 1 179 ? 32.25 -12.328 17.656 1 56.88 179 GLU B N 1
ATOM 5752 C CA . GLU B 1 179 ? 31.641 -13.57 18.141 1 56.88 179 GLU B CA 1
ATOM 5753 C C . GLU B 1 179 ? 31.953 -14.734 17.203 1 56.88 179 GLU B C 1
ATOM 5755 O O . GLU B 1 179 ? 32.094 -14.547 15.992 1 56.88 179 GLU B O 1
ATOM 5760 N N . ARG B 1 180 ? 32.156 -15.945 17.859 1 55.69 180 ARG B N 1
ATOM 5761 C CA . ARG B 1 180 ? 32.719 -17.078 17.141 1 55.69 180 ARG B CA 1
ATOM 5762 C C . ARG B 1 180 ? 32.688 -16.844 15.633 1 55.69 180 ARG B C 1
ATOM 5764 O O . ARG B 1 180 ? 31.625 -16.562 15.062 1 55.69 180 ARG B O 1
ATOM 5771 N N . PRO B 1 181 ? 33.938 -16.438 15.055 1 50.66 181 PRO B N 1
ATOM 5772 C CA . PRO B 1 181 ? 34.188 -16.047 13.664 1 50.66 181 PRO B CA 1
ATOM 5773 C C . PRO B 1 181 ? 33.312 -16.797 12.664 1 50.66 181 PRO B C 1
ATOM 5775 O O . PRO B 1 181 ? 33.562 -17.984 12.422 1 50.66 181 PRO B O 1
ATOM 5778 N N . PHE B 1 182 ? 32.188 -16.578 12.75 1 53.62 182 PHE B N 1
ATOM 5779 C CA . PHE B 1 182 ? 31.406 -17.297 11.766 1 53.62 182 PHE B CA 1
ATOM 5780 C C . PHE B 1 182 ? 31.438 -16.594 10.414 1 53.62 182 PHE B C 1
ATOM 5782 O O . PHE B 1 182 ? 31.438 -15.359 10.359 1 53.62 182 PHE B O 1
ATOM 5789 N N . ASP B 1 183 ? 32.062 -17.188 9.547 1 61.56 183 ASP B N 1
ATOM 5790 C CA . ASP B 1 183 ? 31.922 -16.859 8.133 1 61.56 183 ASP B CA 1
ATOM 5791 C C . ASP B 1 183 ? 30.484 -16.438 7.816 1 61.56 183 ASP B C 1
ATOM 5793 O O . ASP B 1 183 ? 29.562 -17.234 7.914 1 61.56 183 ASP B O 1
ATOM 5797 N N . ARG B 1 184 ? 30.391 -15.164 7.645 1 69.69 184 ARG B N 1
ATOM 5798 C CA . ARG B 1 184 ? 29.062 -14.602 7.418 1 69.69 184 ARG B CA 1
ATOM 5799 C C . ARG B 1 184 ? 28.672 -14.695 5.945 1 69.69 184 ARG B C 1
ATOM 5801 O O . ARG B 1 184 ? 27.672 -14.109 5.527 1 69.69 184 ARG B O 1
ATOM 5808 N N . SER B 1 185 ? 29.562 -15.344 5.273 1 77.31 185 SER B N 1
ATOM 5809 C CA . SER B 1 185 ? 29.25 -15.516 3.859 1 77.31 185 SER B CA 1
ATOM 5810 C C . SER B 1 185 ? 28.094 -16.5 3.676 1 77.31 185 SER B C 1
ATOM 5812 O O . SER B 1 185 ? 27.703 -17.188 4.621 1 77.31 185 SER B O 1
ATOM 5814 N N . ASP B 1 186 ? 27.547 -16.422 2.576 1 78.62 186 ASP B N 1
ATOM 5815 C CA . ASP B 1 186 ? 26.469 -17.359 2.242 1 78.62 186 ASP B CA 1
ATOM 5816 C C . ASP B 1 186 ? 26.953 -18.797 2.27 1 78.62 186 ASP B C 1
ATOM 5818 O O . ASP B 1 186 ? 28.062 -19.094 1.797 1 78.62 186 ASP B O 1
ATOM 5822 N N . LYS B 1 187 ? 26.266 -19.656 3.027 1 78.06 187 LYS B N 1
ATOM 5823 C CA . LYS B 1 187 ? 26.547 -21.078 3.107 1 78.06 187 LYS B CA 1
ATOM 5824 C C . LYS B 1 187 ? 25.406 -21.906 2.527 1 78.06 187 LYS B C 1
ATOM 5826 O O . LYS B 1 187 ? 24.266 -21.438 2.465 1 78.06 187 LYS B O 1
ATOM 5831 N N . PRO B 1 188 ? 25.828 -23.094 2.061 1 78.62 188 PRO B N 1
ATOM 5832 C CA . PRO B 1 188 ? 24.75 -23.953 1.574 1 78.62 188 PRO B CA 1
ATOM 5833 C C . PRO B 1 188 ? 23.688 -24.219 2.633 1 78.62 188 PRO B C 1
ATOM 5835 O O . PRO B 1 188 ? 24 -24.391 3.812 1 78.62 188 PRO B O 1
ATOM 5838 N N . VAL B 1 189 ? 22.5 -24.25 2.23 1 81.75 189 VAL B N 1
ATOM 5839 C CA . VAL B 1 189 ? 21.375 -24.469 3.127 1 81.75 189 VAL B CA 1
ATOM 5840 C C . VAL B 1 189 ? 21.25 -25.953 3.463 1 81.75 189 VAL B C 1
ATOM 5842 O O . VAL B 1 189 ? 21.359 -26.812 2.578 1 81.75 189 VAL B O 1
ATOM 5845 N N . PRO B 1 190 ? 21.109 -26.203 4.758 1 81.69 190 PRO B N 1
ATOM 5846 C CA . PRO B 1 190 ? 20.875 -27.609 5.113 1 81.69 190 PRO B CA 1
ATOM 5847 C C . PRO B 1 190 ? 19.578 -28.172 4.523 1 81.69 190 PRO B C 1
ATOM 5849 O O . PRO B 1 190 ? 18.578 -27.453 4.449 1 81.69 190 PRO B O 1
ATOM 5852 N N . ARG B 1 191 ? 19.656 -29.422 4.125 1 86.62 191 ARG B N 1
ATOM 5853 C CA . ARG B 1 191 ? 18.5 -30.094 3.551 1 86.62 191 ARG B CA 1
ATOM 5854 C C . ARG B 1 191 ? 18.031 -31.234 4.438 1 86.62 191 ARG B C 1
ATOM 5856 O O . ARG B 1 191 ? 18.844 -31.859 5.129 1 86.62 191 ARG B O 1
ATOM 5863 N N . ALA B 1 192 ? 16.766 -31.453 4.445 1 88.12 192 ALA B N 1
ATOM 5864 C CA . ALA B 1 192 ? 16.219 -32.562 5.199 1 88.12 192 ALA B CA 1
ATOM 5865 C C . ALA B 1 192 ? 16.312 -33.875 4.398 1 88.12 192 ALA B C 1
ATOM 5867 O O . ALA B 1 192 ? 15.68 -34 3.348 1 88.12 192 ALA B O 1
ATOM 5868 N N . TRP B 1 193 ? 17.062 -34.812 4.949 1 91.69 193 TRP B N 1
ATOM 5869 C CA . TRP B 1 193 ? 17.109 -36.125 4.34 1 91.69 193 TRP B CA 1
ATOM 5870 C C . TRP B 1 193 ? 16.047 -37.031 4.938 1 91.69 193 TRP B C 1
ATOM 5872 O O . TRP B 1 193 ? 15.75 -36.969 6.133 1 91.69 193 TRP B O 1
ATOM 5882 N N . PRO B 1 194 ? 15.492 -37.938 4.121 1 93.94 194 PRO B N 1
ATOM 5883 C CA . PRO B 1 194 ? 14.391 -38.75 4.637 1 93.94 194 PRO B CA 1
ATOM 5884 C C . PRO B 1 194 ? 14.867 -39.844 5.566 1 93.94 194 PRO B C 1
ATOM 5886 O O . PRO B 1 194 ? 15.945 -40.406 5.359 1 93.94 194 PRO B O 1
ATOM 5889 N N . ASP B 1 195 ? 14.008 -40.094 6.598 1 93.31 195 ASP B N 1
ATOM 5890 C CA . ASP B 1 195 ? 14.188 -41.344 7.348 1 93.31 195 ASP B CA 1
ATOM 5891 C C . ASP B 1 195 ? 14.141 -42.562 6.422 1 93.31 195 ASP B C 1
ATOM 5893 O O . ASP B 1 195 ? 13.141 -42.781 5.734 1 93.31 195 ASP B O 1
ATOM 5897 N N . PRO B 1 196 ? 15.211 -43.344 6.465 1 96.06 196 PRO B N 1
ATOM 5898 C CA . PRO B 1 196 ? 15.297 -44.438 5.492 1 96.06 196 PRO B CA 1
ATOM 5899 C C . PRO B 1 196 ? 14.133 -45.438 5.613 1 96.06 196 PRO B C 1
ATOM 5901 O O . PRO B 1 196 ? 13.641 -45.938 4.602 1 96.06 196 PRO B O 1
ATOM 5904 N N . ALA B 1 197 ? 13.734 -45.719 6.805 1 96.81 197 ALA B N 1
ATOM 5905 C CA . ALA B 1 197 ? 12.633 -46.656 6.996 1 96.81 197 ALA B CA 1
ATOM 5906 C C . ALA B 1 197 ? 11.328 -46.094 6.434 1 96.81 197 ALA B C 1
ATOM 5908 O O . ALA B 1 197 ? 10.562 -46.812 5.789 1 96.81 197 ALA B O 1
ATOM 5909 N N . GLN B 1 198 ? 11.156 -44.875 6.707 1 95.44 198 GLN B N 1
ATOM 5910 C CA . GLN B 1 198 ? 9.945 -44.219 6.199 1 95.44 198 GLN B CA 1
ATOM 5911 C C . GLN B 1 198 ? 10 -44.062 4.684 1 95.44 198 GLN B C 1
ATOM 5913 O O . GLN B 1 198 ? 8.977 -44.156 4.004 1 95.44 198 GLN B O 1
ATOM 5918 N N . LEU B 1 199 ? 11.164 -43.781 4.227 1 97.69 199 LEU B N 1
ATOM 5919 C CA . LEU B 1 199 ? 11.352 -43.688 2.785 1 97.69 199 LEU B CA 1
ATOM 5920 C C . LEU B 1 199 ? 11.008 -45 2.102 1 97.69 199 LEU B C 1
ATOM 5922 O O . LEU B 1 199 ? 10.367 -45.031 1.052 1 97.69 199 LEU B O 1
ATOM 5926 N N . ASP B 1 200 ? 11.414 -46.062 2.713 1 97.19 200 ASP B N 1
ATOM 5927 C CA . ASP B 1 200 ? 11.141 -47.375 2.152 1 97.19 200 ASP B CA 1
ATOM 5928 C C . ASP B 1 200 ? 9.641 -47.656 2.088 1 97.19 200 ASP B C 1
ATOM 5930 O O . ASP B 1 200 ? 9.148 -48.219 1.12 1 97.19 200 ASP B O 1
ATOM 5934 N N . VAL B 1 201 ? 8.992 -47.219 3.09 1 96.88 201 VAL B N 1
ATOM 5935 C CA . VAL B 1 201 ? 7.543 -47.375 3.131 1 96.88 201 VAL B CA 1
ATOM 5936 C C . VAL B 1 201 ? 6.91 -46.594 1.986 1 96.88 201 VAL B C 1
ATOM 5938 O O . VAL B 1 201 ? 6.059 -47.094 1.263 1 96.88 201 VAL B O 1
ATOM 5941 N N . VAL B 1 202 ? 7.352 -45.406 1.802 1 97.81 202 VAL B N 1
ATOM 5942 C CA . VAL B 1 202 ? 6.805 -44.5 0.782 1 97.81 202 VAL B CA 1
ATOM 5943 C C . VAL B 1 202 ? 7.105 -45.062 -0.606 1 97.81 202 VAL B C 1
ATOM 5945 O O . VAL B 1 202 ? 6.215 -45.156 -1.457 1 97.81 202 VAL B O 1
ATOM 5948 N N . LEU B 1 203 ? 8.32 -45.5 -0.809 1 98.19 203 LEU B N 1
ATOM 5949 C CA . LEU B 1 203 ? 8.711 -46.062 -2.096 1 98.19 203 LEU B CA 1
ATOM 5950 C C . LEU B 1 203 ? 7.934 -47.344 -2.383 1 98.19 203 LEU B C 1
ATOM 5952 O O . LEU B 1 203 ? 7.578 -47.625 -3.533 1 98.19 203 LEU B O 1
ATOM 5956 N N . GLY B 1 204 ? 7.723 -48.125 -1.338 1 97.75 204 GLY B N 1
ATOM 5957 C CA . GLY B 1 204 ? 6.926 -49.344 -1.479 1 97.75 204 GLY B CA 1
ATOM 5958 C C . GLY B 1 204 ? 5.496 -49.062 -1.905 1 97.75 204 GLY B C 1
ATOM 5959 O O . GLY B 1 204 ? 4.953 -49.75 -2.762 1 97.75 204 GLY B O 1
ATOM 5960 N N . LEU B 1 205 ? 4.922 -48.062 -1.338 1 97.56 205 LEU B N 1
ATOM 5961 C CA . LEU B 1 205 ? 3.561 -47.656 -1.692 1 97.56 205 LEU B CA 1
ATOM 5962 C C . LEU B 1 205 ? 3.482 -47.219 -3.156 1 97.56 205 LEU B C 1
ATOM 5964 O O . LEU B 1 205 ? 2.551 -47.625 -3.867 1 97.56 205 LEU B O 1
ATOM 5968 N N . ILE B 1 206 ? 4.445 -46.5 -3.629 1 98.31 206 ILE B N 1
ATOM 5969 C CA . ILE B 1 206 ? 4.449 -46 -5.004 1 98.31 206 ILE B CA 1
ATOM 5970 C C . ILE B 1 206 ? 4.719 -47.156 -5.961 1 98.31 206 ILE B C 1
ATOM 5972 O O . ILE B 1 206 ? 4.062 -47.281 -7 1 98.31 206 ILE B O 1
ATOM 5976 N N . ARG B 1 207 ? 5.605 -48.062 -5.566 1 97.56 207 ARG B N 1
ATOM 5977 C CA . ARG B 1 207 ? 5.941 -49.219 -6.387 1 97.56 207 ARG B CA 1
ATOM 5978 C C . ARG B 1 207 ? 4.723 -50.094 -6.613 1 97.56 207 ARG B C 1
ATOM 5980 O O . ARG B 1 207 ? 4.555 -50.688 -7.691 1 97.56 207 ARG B O 1
ATOM 5987 N N . ASN B 1 208 ? 3.932 -50.188 -5.648 1 97.38 208 ASN B N 1
ATOM 5988 C CA . ASN B 1 208 ? 2.775 -51.062 -5.707 1 97.38 208 ASN B CA 1
ATOM 5989 C C . ASN B 1 208 ? 1.56 -50.375 -6.305 1 97.38 208 ASN B C 1
ATOM 5991 O O . ASN B 1 208 ? 0.526 -51 -6.539 1 97.38 208 ASN B O 1
ATOM 5995 N N . ALA B 1 209 ? 1.682 -49.094 -6.578 1 98.19 209 ALA B N 1
ATOM 5996 C CA . ALA B 1 209 ? 0.571 -48.312 -7.145 1 98.19 209 ALA B CA 1
ATOM 5997 C C . ALA B 1 209 ? 0.32 -48.719 -8.594 1 98.19 209 ALA B C 1
ATOM 5999 O O . ALA B 1 209 ? 1.254 -49.062 -9.32 1 98.19 209 ALA B O 1
ATOM 6000 N N . GLU B 1 210 ? -0.868 -48.656 -9.023 1 98.19 210 GLU B N 1
ATOM 6001 C CA . GLU B 1 210 ? -1.242 -48.875 -10.414 1 98.19 210 GLU B CA 1
ATOM 6002 C C . GLU B 1 210 ? -1.281 -47.562 -11.188 1 98.19 210 GLU B C 1
ATOM 6004 O O . GLU B 1 210 ? -1.02 -47.531 -12.391 1 98.19 210 GLU B O 1
ATOM 6009 N N . ARG B 1 211 ? -1.69 -46.5 -10.539 1 98.69 211 ARG B N 1
ATOM 6010 C CA . ARG B 1 211 ? -1.919 -45.219 -11.188 1 98.69 211 ARG B CA 1
ATOM 6011 C C . ARG B 1 211 ? -1.4 -44.062 -10.32 1 98.69 211 ARG B C 1
ATOM 6013 O O . ARG B 1 211 ? -2.186 -43.281 -9.789 1 98.69 211 ARG B O 1
ATOM 6020 N N . PRO B 1 212 ? -0.076 -43.906 -10.203 1 98.62 212 PRO B N 1
ATOM 6021 C CA . PRO B 1 212 ? 0.487 -42.812 -9.398 1 98.62 212 PRO B CA 1
ATOM 6022 C C . PRO B 1 212 ? 0.476 -41.5 -10.133 1 98.62 212 PRO B C 1
ATOM 6024 O O . PRO B 1 212 ? 0.641 -41.438 -11.352 1 98.62 212 PRO B O 1
ATOM 6027 N N . VAL B 1 213 ? 0.282 -40.438 -9.406 1 98.38 213 VAL B N 1
ATOM 6028 C CA . VAL B 1 213 ? 0.376 -39.062 -9.883 1 98.38 213 VAL B CA 1
ATOM 6029 C C . VAL B 1 213 ? 1.28 -38.25 -8.953 1 98.38 213 VAL B C 1
ATOM 6031 O O . VAL B 1 213 ? 1.26 -38.438 -7.738 1 98.38 213 VAL B O 1
ATOM 6034 N N . ILE B 1 214 ? 2.115 -37.375 -9.523 1 97.81 214 ILE B N 1
ATOM 6035 C CA . ILE B 1 214 ? 2.926 -36.469 -8.742 1 97.81 214 ILE B CA 1
ATOM 6036 C C . ILE B 1 214 ? 2.385 -35.031 -8.898 1 97.81 214 ILE B C 1
ATOM 6038 O O . ILE B 1 214 ? 2.051 -34.625 -10 1 97.81 214 ILE B O 1
ATOM 6042 N N . ILE B 1 215 ? 2.188 -34.344 -7.809 1 95.62 215 ILE B N 1
ATOM 6043 C CA . ILE B 1 215 ? 1.893 -32.906 -7.793 1 95.62 215 ILE B CA 1
ATOM 6044 C C . ILE B 1 215 ? 3.053 -32.156 -7.152 1 95.62 215 ILE B C 1
ATOM 6046 O O . ILE B 1 215 ? 3.377 -32.375 -5.98 1 95.62 215 ILE B O 1
ATOM 6050 N N . GLY B 1 216 ? 3.689 -31.312 -7.941 1 94.06 216 GLY B N 1
ATOM 6051 C CA . GLY B 1 216 ? 4.809 -30.516 -7.461 1 94.06 216 GLY B CA 1
ATOM 6052 C C . GLY B 1 216 ? 4.406 -29.109 -7.055 1 94.06 216 GLY B C 1
ATOM 6053 O O . GLY B 1 216 ? 3.49 -28.531 -7.637 1 94.06 216 GLY B O 1
ATOM 6054 N N . GLY B 1 217 ? 5.133 -28.531 -6.035 1 91.19 217 GLY B N 1
ATOM 6055 C CA . GLY B 1 217 ? 4.816 -27.203 -5.559 1 91.19 217 GLY B CA 1
ATOM 6056 C C . GLY B 1 217 ? 6.051 -26.359 -5.297 1 91.19 217 GLY B C 1
ATOM 6057 O O . GLY B 1 217 ? 7.105 -26.594 -5.891 1 91.19 217 GLY B O 1
ATOM 6058 N N . HIS B 1 218 ? 5.965 -25.344 -4.449 1 88.5 218 HIS B N 1
ATOM 6059 C CA . HIS B 1 218 ? 6.973 -24.328 -4.188 1 88.5 218 HIS B CA 1
ATOM 6060 C C . HIS B 1 218 ? 8.25 -24.938 -3.637 1 88.5 218 HIS B C 1
ATOM 6062 O O . HIS B 1 218 ? 9.352 -24.484 -3.949 1 88.5 218 HIS B O 1
ATOM 6068 N N . GLY B 1 219 ? 8.008 -25.953 -2.854 1 89.88 219 GLY B N 1
ATOM 6069 C CA . GLY B 1 219 ? 9.172 -26.562 -2.242 1 89.88 219 GLY B CA 1
ATOM 6070 C C . GLY B 1 219 ? 10.125 -27.172 -3.254 1 89.88 219 GLY B C 1
ATOM 6071 O O . GLY B 1 219 ? 11.344 -27.172 -3.045 1 89.88 219 GLY B O 1
ATOM 6072 N N . THR B 1 220 ? 9.586 -27.688 -4.336 1 92.69 220 THR B N 1
ATOM 6073 C CA . THR B 1 220 ? 10.422 -28.234 -5.398 1 92.69 220 THR B CA 1
ATOM 6074 C C . THR B 1 220 ? 11.227 -27.125 -6.078 1 92.69 220 THR B C 1
ATOM 6076 O O . THR B 1 220 ? 12.406 -27.312 -6.383 1 92.69 220 THR B O 1
ATOM 6079 N N . TRP B 1 221 ? 10.602 -25.984 -6.266 1 91.5 221 TRP B N 1
ATOM 6080 C CA . TRP B 1 221 ? 11.273 -24.844 -6.887 1 91.5 221 TRP B CA 1
ATOM 6081 C C . TRP B 1 221 ? 12.398 -24.312 -5.996 1 91.5 221 TRP B C 1
ATOM 6083 O O . TRP B 1 221 ? 13.539 -24.172 -6.441 1 91.5 221 TRP B O 1
ATOM 6093 N N . TRP B 1 222 ? 12.094 -24.078 -4.781 1 90.81 222 TRP B N 1
ATOM 6094 C CA . TRP B 1 222 ? 13.016 -23.391 -3.889 1 90.81 222 TRP B CA 1
ATOM 6095 C C . TRP B 1 222 ? 14.164 -24.297 -3.482 1 90.81 222 TRP B C 1
ATOM 6097 O O . TRP B 1 222 ? 15.25 -23.828 -3.148 1 90.81 222 TRP B O 1
ATOM 6107 N N . SER B 1 223 ? 13.969 -25.594 -3.627 1 90.25 223 SER B N 1
ATOM 6108 C CA . SER B 1 223 ? 15.039 -26.531 -3.316 1 90.25 223 SER B CA 1
ATOM 6109 C C . SER B 1 223 ? 15.875 -26.844 -4.551 1 90.25 223 SER B C 1
ATOM 6111 O O . SER B 1 223 ? 16.875 -27.562 -4.465 1 90.25 223 SER B O 1
ATOM 6113 N N . GLY B 1 224 ? 15.469 -26.344 -5.715 1 90.44 224 GLY B N 1
ATOM 6114 C CA . GLY B 1 224 ? 16.172 -26.656 -6.945 1 90.44 224 GLY B CA 1
ATOM 6115 C C . GLY B 1 224 ? 15.945 -28.078 -7.418 1 90.44 224 GLY B C 1
ATOM 6116 O O . GLY B 1 224 ? 16.844 -28.719 -7.973 1 90.44 224 GLY B O 1
ATOM 6117 N N . GLY B 1 225 ? 14.773 -28.562 -7.164 1 92.12 225 GLY B N 1
ATOM 6118 C CA . GLY B 1 225 ? 14.5 -29.969 -7.43 1 92.12 225 GLY B CA 1
ATOM 6119 C C . GLY B 1 225 ? 13.812 -30.188 -8.766 1 92.12 225 GLY B C 1
ATOM 6120 O O . GLY B 1 225 ? 13.398 -31.312 -9.07 1 92.12 225 GLY B O 1
ATOM 6121 N N . GLU B 1 226 ? 13.711 -29.188 -9.68 1 92.19 226 GLU B N 1
ATOM 6122 C CA . GLU B 1 226 ? 12.93 -29.297 -10.914 1 92.19 226 GLU B CA 1
ATOM 6123 C C . GLU B 1 226 ? 13.516 -30.344 -11.852 1 92.19 226 GLU B C 1
ATOM 6125 O O . GLU B 1 226 ? 12.773 -31.125 -12.453 1 92.19 226 GLU B O 1
ATOM 6130 N N . GLU B 1 227 ? 14.852 -30.391 -11.953 1 93.19 227 GLU B N 1
ATOM 6131 C CA . GLU B 1 227 ? 15.484 -31.375 -12.82 1 93.19 227 GLU B CA 1
ATOM 6132 C C . GLU B 1 227 ? 15.227 -32.781 -12.32 1 93.19 227 GLU B C 1
ATOM 6134 O O . GLU B 1 227 ? 14.961 -33.688 -13.109 1 93.19 227 GLU B O 1
ATOM 6139 N N . ALA B 1 228 ? 15.367 -32.938 -10.992 1 95.75 228 ALA B N 1
ATOM 6140 C CA . ALA B 1 228 ? 15.086 -34.25 -10.398 1 95.75 228 ALA B CA 1
ATOM 6141 C C . ALA B 1 228 ? 13.633 -34.656 -10.625 1 95.75 228 ALA B C 1
ATOM 6143 O O . ALA B 1 228 ? 13.344 -35.844 -10.875 1 95.75 228 ALA B O 1
ATOM 6144 N N . LEU B 1 229 ? 12.742 -33.75 -10.516 1 96.44 229 LEU B N 1
ATOM 6145 C CA . LEU B 1 229 ? 11.328 -33.969 -10.766 1 96.44 229 LEU B CA 1
ATOM 6146 C C . LEU B 1 229 ? 11.094 -34.438 -12.195 1 96.44 229 LEU B C 1
ATOM 6148 O O . LEU B 1 229 ? 10.383 -35.438 -12.43 1 96.44 229 LEU B O 1
ATOM 6152 N N . ALA B 1 230 ? 11.719 -33.719 -13.164 1 95.31 230 ALA B N 1
ATOM 6153 C CA . ALA B 1 230 ? 11.602 -34.094 -14.57 1 95.31 230 ALA B CA 1
ATOM 6154 C C . ALA B 1 230 ? 12.148 -35.5 -14.836 1 95.31 230 ALA B C 1
ATOM 6156 O O . ALA B 1 230 ? 11.5 -36.281 -15.508 1 95.31 230 ALA B O 1
ATOM 6157 N N . ARG B 1 231 ? 13.281 -35.781 -14.289 1 95.69 231 ARG B N 1
ATOM 6158 C CA . ARG B 1 231 ? 13.914 -37.062 -14.5 1 95.69 231 ARG B CA 1
ATOM 6159 C C . ARG B 1 231 ? 13.078 -38.188 -13.906 1 95.69 231 ARG B C 1
ATOM 6161 O O . ARG B 1 231 ? 12.875 -39.219 -14.547 1 95.69 231 ARG B O 1
ATOM 6168 N N . ALA B 1 232 ? 12.617 -37.938 -12.703 1 97.19 232 ALA B N 1
ATOM 6169 C CA . ALA B 1 232 ? 11.789 -38.969 -12.07 1 97.19 232 ALA B CA 1
ATOM 6170 C C . ALA B 1 232 ? 10.539 -39.25 -12.898 1 97.19 232 ALA B C 1
ATOM 6172 O O . ALA B 1 232 ? 10.203 -40.406 -13.141 1 97.19 232 ALA B O 1
ATOM 6173 N N . GLY B 1 233 ? 9.859 -38.219 -13.312 1 96.62 233 GLY B N 1
ATOM 6174 C CA . GLY B 1 233 ? 8.656 -38.375 -14.117 1 96.62 233 GLY B CA 1
ATOM 6175 C C . GLY B 1 233 ? 8.914 -39.062 -15.438 1 96.62 233 GLY B C 1
ATOM 6176 O O . GLY B 1 233 ? 8.148 -39.938 -15.844 1 96.62 233 GLY B O 1
ATOM 6177 N N . GLU B 1 234 ? 9.953 -38.688 -16.125 1 96.31 234 GLU B N 1
ATOM 6178 C CA . GLU B 1 234 ? 10.266 -39.25 -17.438 1 96.31 234 GLU B CA 1
ATOM 6179 C C . GLU B 1 234 ? 10.734 -40.688 -17.328 1 96.31 234 GLU B C 1
ATOM 6181 O O . GLU B 1 234 ? 10.312 -41.531 -18.109 1 96.31 234 GLU B O 1
ATOM 6186 N N . THR B 1 235 ? 11.609 -40.938 -16.359 1 97 235 THR B N 1
ATOM 6187 C CA . THR B 1 235 ? 12.156 -42.281 -16.188 1 97 235 THR B CA 1
ATOM 6188 C C . THR B 1 235 ? 11.062 -43.25 -15.797 1 97 235 THR B C 1
ATOM 6190 O O . THR B 1 235 ? 10.984 -44.375 -16.344 1 97 235 THR B O 1
ATOM 6193 N N . LEU B 1 236 ? 10.211 -42.875 -14.914 1 98.19 236 LEU B N 1
ATOM 6194 C CA . LEU B 1 236 ? 9.211 -43.781 -14.352 1 98.19 236 LEU B CA 1
ATOM 6195 C C . LEU B 1 236 ? 7.914 -43.688 -15.148 1 98.19 236 LEU B C 1
ATOM 6197 O O . LEU B 1 236 ? 7.047 -44.562 -15.008 1 98.19 236 LEU B O 1
ATOM 6201 N N . ARG B 1 237 ? 7.836 -42.656 -15.945 1 98.06 237 ARG B N 1
ATOM 6202 C CA . ARG B 1 237 ? 6.637 -42.406 -16.734 1 98.06 237 ARG B CA 1
ATOM 6203 C C . ARG B 1 237 ? 5.434 -42.156 -15.844 1 98.06 237 ARG B C 1
ATOM 6205 O O . ARG B 1 237 ? 4.379 -42.781 -16.016 1 98.06 237 ARG B O 1
ATOM 6212 N N . ILE B 1 238 ? 5.602 -41.312 -14.844 1 98.44 238 ILE B N 1
ATOM 6213 C CA . ILE B 1 238 ? 4.547 -40.875 -13.938 1 98.44 238 ILE B CA 1
ATOM 6214 C C . ILE B 1 238 ? 4.102 -39.469 -14.32 1 98.44 238 ILE B C 1
ATOM 6216 O O . ILE B 1 238 ? 4.93 -38.562 -14.453 1 98.44 238 ILE B O 1
ATOM 6220 N N . PRO B 1 239 ? 2.795 -39.25 -14.547 1 97.88 239 PRO B N 1
ATOM 6221 C CA . PRO B 1 239 ? 2.342 -37.906 -14.859 1 97.88 239 PRO B CA 1
ATOM 6222 C C . PRO B 1 239 ? 2.578 -36.906 -13.711 1 97.88 239 PRO B C 1
ATOM 6224 O O . PRO B 1 239 ? 2.396 -37.281 -12.547 1 97.88 239 PRO B O 1
ATOM 6227 N N . ILE B 1 240 ? 3.002 -35.688 -14.086 1 96.69 240 ILE B N 1
ATOM 6228 C CA . ILE B 1 240 ? 3.332 -34.656 -13.125 1 96.69 240 ILE B CA 1
ATOM 6229 C C . ILE B 1 240 ? 2.416 -33.438 -13.344 1 96.69 240 ILE B C 1
ATOM 6231 O O . ILE B 1 240 ? 2.256 -32.969 -14.469 1 96.69 240 ILE B O 1
ATOM 6235 N N . PHE B 1 241 ? 1.798 -32.969 -12.297 1 94.88 241 PHE B N 1
ATOM 6236 C CA . PHE B 1 241 ? 1.023 -31.75 -12.297 1 94.88 241 PHE B CA 1
ATOM 6237 C C . PHE B 1 241 ? 1.652 -30.719 -11.367 1 94.88 241 PHE B C 1
ATOM 6239 O O . PHE B 1 241 ? 2.35 -31.078 -10.414 1 94.88 241 PHE B O 1
ATOM 6246 N N . ASN B 1 242 ? 1.475 -29.484 -11.719 1 92.12 242 ASN B N 1
ATOM 6247 C CA . ASN B 1 242 ? 1.893 -28.375 -10.867 1 92.12 242 ASN B CA 1
ATOM 6248 C C . ASN B 1 242 ? 0.736 -27.844 -10.023 1 92.12 242 ASN B C 1
ATOM 6250 O O . ASN B 1 242 ? -0.397 -27.766 -10.5 1 92.12 242 ASN B O 1
ATOM 6254 N N . VAL B 1 243 ? 1.054 -27.438 -8.758 1 88.94 243 VAL B N 1
ATOM 6255 C CA . VAL B 1 243 ? 0.037 -26.766 -7.953 1 88.94 243 VAL B CA 1
ATOM 6256 C C . VAL B 1 243 ? -0.387 -25.469 -8.641 1 88.94 243 VAL B C 1
ATOM 6258 O O . VAL B 1 243 ? 0.429 -24.812 -9.289 1 88.94 243 VAL B O 1
ATOM 6261 N N . PRO B 1 244 ? -1.609 -25.047 -8.461 1 80 244 PRO B N 1
ATOM 6262 C CA . PRO B 1 244 ? -2.047 -23.781 -9.062 1 80 244 PRO B CA 1
ATOM 6263 C C . PRO B 1 244 ? -1.336 -22.578 -8.469 1 80 244 PRO B C 1
ATOM 6265 O O . PRO B 1 244 ? -0.849 -22.641 -7.336 1 80 244 PRO B O 1
ATOM 6268 N N . TYR B 1 245 ? -1.181 -21.422 -9.164 1 68.06 245 TYR B N 1
ATOM 6269 C CA . TYR B 1 245 ? -0.7 -20.109 -8.773 1 68.06 245 TYR B CA 1
ATOM 6270 C C . TYR B 1 245 ? 0.807 -20.125 -8.547 1 68.06 245 TYR B C 1
ATOM 6272 O O . TYR B 1 245 ? 1.365 -19.172 -7.984 1 68.06 245 TYR B O 1
ATOM 6280 N N . HIS B 1 246 ? 1.392 -21.234 -8.859 1 70.88 246 HIS B N 1
ATOM 6281 C CA . HIS B 1 246 ? 2.848 -21.25 -8.789 1 70.88 246 HIS B CA 1
ATOM 6282 C C . HIS B 1 246 ? 3.465 -21.188 -10.188 1 70.88 246 HIS B C 1
ATOM 6284 O O . HIS B 1 246 ? 2.842 -21.594 -11.164 1 70.88 246 HIS B O 1
ATOM 6290 N N . THR B 1 247 ? 4.539 -20.641 -10.148 1 62.56 247 THR B N 1
ATOM 6291 C CA . THR B 1 247 ? 5.309 -20.516 -11.383 1 62.56 247 THR B CA 1
ATOM 6292 C C . THR B 1 247 ? 5.57 -21.891 -11.984 1 62.56 247 THR B C 1
ATOM 6294 O O . THR B 1 247 ? 5.707 -22.891 -11.258 1 62.56 247 THR B O 1
ATOM 6297 N N . LYS B 1 248 ? 5.648 -21.875 -13.164 1 66.94 248 LYS B N 1
ATOM 6298 C CA . LYS B 1 248 ? 5.875 -23.109 -13.914 1 66.94 248 LYS B CA 1
ATOM 6299 C C . LYS B 1 248 ? 7.219 -23.734 -13.555 1 66.94 248 LYS B C 1
ATOM 6301 O O . LYS B 1 248 ? 8.266 -23.094 -13.695 1 66.94 248 LYS B O 1
ATOM 6306 N N . MET B 1 249 ? 7.152 -24.891 -13.133 1 71.62 249 MET B N 1
ATOM 6307 C CA . MET B 1 249 ? 8.32 -25.594 -12.617 1 71.62 249 MET B CA 1
ATOM 6308 C C . MET B 1 249 ? 9.062 -26.297 -13.742 1 71.62 249 MET B C 1
ATOM 6310 O O . MET B 1 249 ? 10.297 -26.359 -13.742 1 71.62 249 MET B O 1
ATOM 6314 N N . LEU B 1 250 ? 8.203 -26.859 -14.617 1 75.5 250 LEU B N 1
ATOM 6315 C CA . LEU B 1 250 ? 8.82 -27.656 -15.68 1 75.5 250 LEU B CA 1
ATOM 6316 C C . LEU B 1 250 ? 8.5 -27.078 -17.047 1 75.5 250 LEU B C 1
ATOM 6318 O O . LEU B 1 250 ? 7.469 -26.422 -17.219 1 75.5 250 LEU B O 1
ATOM 6322 N N . GLY B 1 251 ? 9.422 -27.281 -17.875 1 70.81 251 GLY B N 1
ATOM 6323 C CA . GLY B 1 251 ? 9.305 -26.734 -19.203 1 70.81 251 GLY B CA 1
ATOM 6324 C C . GLY B 1 251 ? 8.484 -27.609 -20.141 1 70.81 251 GLY B C 1
ATOM 6325 O O . GLY B 1 251 ? 8.109 -28.719 -19.781 1 70.81 251 GLY B O 1
ATOM 6326 N N . GLU B 1 252 ? 8.227 -27.125 -21.219 1 74.75 252 GLU B N 1
ATOM 6327 C CA . GLU B 1 252 ? 7.406 -27.75 -22.266 1 74.75 252 GLU B CA 1
ATOM 6328 C C . GLU B 1 252 ? 8.094 -28.969 -22.859 1 74.75 252 GLU B C 1
ATOM 6330 O O . GLU B 1 252 ? 7.449 -29.797 -23.484 1 74.75 252 GLU B O 1
ATOM 6335 N N . GLY B 1 253 ? 9.305 -29.141 -22.516 1 79.75 253 GLY B N 1
ATOM 6336 C CA . GLY B 1 253 ? 10.055 -30.266 -23.062 1 79.75 253 GLY B CA 1
ATOM 6337 C C . GLY B 1 253 ? 9.938 -31.531 -22.234 1 79.75 253 GLY B C 1
ATOM 6338 O O . GLY B 1 253 ? 10.305 -32.625 -22.672 1 79.75 253 GLY B O 1
ATOM 6339 N N . CYS B 1 254 ? 9.391 -31.469 -21.125 1 89.56 254 CYS B N 1
ATOM 6340 C CA . CYS B 1 254 ? 9.234 -32.625 -20.25 1 89.56 254 CYS B CA 1
ATOM 6341 C C . CYS B 1 254 ? 7.953 -33.375 -20.578 1 89.56 254 CYS B C 1
ATOM 6343 O O . CYS B 1 254 ? 6.855 -32.906 -20.281 1 89.56 254 CYS B O 1
ATOM 6345 N N . ASP B 1 255 ? 8.117 -34.562 -21.078 1 89.94 255 ASP B N 1
ATOM 6346 C CA . ASP B 1 255 ? 6.988 -35.375 -21.547 1 89.94 255 ASP B CA 1
ATOM 6347 C C . ASP B 1 255 ? 6.078 -35.75 -20.375 1 89.94 255 ASP B C 1
ATOM 6349 O O . ASP B 1 255 ? 4.879 -35.969 -20.562 1 89.94 255 ASP B O 1
ATOM 6353 N N . ALA B 1 256 ? 6.668 -35.844 -19.203 1 95 256 ALA B N 1
ATOM 6354 C CA . ALA B 1 256 ? 5.906 -36.281 -18.047 1 95 256 ALA B CA 1
ATOM 6355 C C . ALA B 1 256 ? 5.062 -35.156 -17.469 1 95 256 ALA B C 1
ATOM 6357 O O . ALA B 1 256 ? 4.141 -35.375 -16.688 1 95 256 ALA B O 1
ATOM 6358 N N . TYR B 1 257 ? 5.359 -33.938 -17.844 1 93.25 257 TYR B N 1
ATOM 6359 C CA . TYR B 1 257 ? 4.637 -32.781 -17.328 1 93.25 257 TYR B CA 1
ATOM 6360 C C . TYR B 1 257 ? 3.299 -32.625 -18.031 1 93.25 257 TYR B C 1
ATOM 6362 O O . TYR B 1 257 ? 3.242 -32.531 -19.266 1 93.25 257 TYR B O 1
ATOM 6370 N N . MET B 1 258 ? 2.201 -32.469 -17.266 1 92.75 258 MET B N 1
ATOM 6371 C CA . MET B 1 258 ? 0.858 -32.469 -17.844 1 92.75 258 MET B CA 1
ATOM 6372 C C . MET B 1 258 ? 0.249 -31.078 -17.766 1 92.75 258 MET B C 1
ATOM 6374 O O . MET B 1 258 ? -0.571 -30.703 -18.609 1 92.75 258 MET B O 1
ATOM 6378 N N . GLY B 1 259 ? 0.55 -30.312 -16.75 1 91.06 259 GLY B N 1
ATOM 6379 C CA . GLY B 1 259 ? -0.075 -29.016 -16.547 1 91.06 259 GLY B CA 1
ATOM 6380 C C . GLY B 1 259 ? -0.424 -28.734 -15.102 1 91.06 259 GLY B C 1
ATOM 6381 O O . GLY B 1 259 ? 0.346 -29.062 -14.195 1 91.06 259 GLY B O 1
ATOM 6382 N N . LEU B 1 260 ? -1.576 -28.078 -14.875 1 90.31 260 LEU B N 1
ATOM 6383 C CA . LEU B 1 260 ? -1.957 -27.625 -13.539 1 90.31 260 LEU B CA 1
ATOM 6384 C C . LEU B 1 260 ? -2.859 -28.656 -12.859 1 90.31 260 LEU B C 1
ATOM 6386 O O . LEU B 1 260 ? -3.711 -29.266 -13.508 1 90.31 260 LEU B O 1
ATOM 6390 N N . ALA B 1 261 ? -2.623 -28.766 -11.508 1 92.69 261 ALA B N 1
ATOM 6391 C CA . ALA B 1 261 ? -3.586 -29.484 -10.688 1 92.69 261 ALA B CA 1
ATOM 6392 C C . ALA B 1 261 ? -4.789 -28.609 -10.352 1 92.69 261 ALA B C 1
ATOM 6394 O O . ALA B 1 261 ? -5.016 -28.281 -9.188 1 92.69 261 ALA B O 1
ATOM 6395 N N . ASP B 1 262 ? -5.535 -28.219 -11.32 1 90.88 262 ASP B N 1
ATOM 6396 C CA . ASP B 1 262 ? -6.711 -27.359 -11.258 1 90.88 262 ASP B CA 1
ATOM 6397 C C . ASP B 1 262 ? -7.832 -27.891 -12.148 1 90.88 262 ASP B C 1
ATOM 6399 O O . ASP B 1 262 ? -7.746 -27.797 -13.375 1 90.88 262 ASP B O 1
ATOM 6403 N N . PHE B 1 263 ? -8.914 -28.328 -11.516 1 91.88 263 PHE B N 1
ATOM 6404 C CA . PHE B 1 263 ? -9.984 -29 -12.234 1 91.88 263 PHE B CA 1
ATOM 6405 C C . PHE B 1 263 ? -10.742 -28.031 -13.125 1 91.88 263 PHE B C 1
ATOM 6407 O O . PHE B 1 263 ? -11.445 -28.438 -14.055 1 91.88 263 PHE B O 1
ATOM 6414 N N . HIS B 1 264 ? -10.625 -26.75 -12.789 1 88.56 264 HIS B N 1
ATOM 6415 C CA . HIS B 1 264 ? -11.422 -25.766 -13.5 1 88.56 264 HIS B CA 1
ATOM 6416 C C . HIS B 1 264 ? -10.664 -25.188 -14.695 1 88.56 264 HIS B C 1
ATOM 6418 O O . HIS B 1 264 ? -11.242 -25 -15.766 1 88.56 264 HIS B O 1
ATOM 6424 N N . GLN B 1 265 ? -9.422 -24.953 -14.531 1 87.56 265 GLN B N 1
ATOM 6425 C CA . GLN B 1 265 ? -8.633 -24.328 -15.586 1 87.56 265 GLN B CA 1
ATOM 6426 C C . GLN B 1 265 ? -7.984 -25.375 -16.484 1 87.56 265 GLN B C 1
ATOM 6428 O O . GLN B 1 265 ? -7.617 -25.078 -17.625 1 87.56 265 GLN B O 1
ATOM 6433 N N . TYR B 1 266 ? -7.758 -26.516 -15.938 1 91.5 266 TYR B N 1
ATOM 6434 C CA . TYR B 1 266 ? -7.094 -27.609 -16.641 1 91.5 266 TYR B CA 1
ATOM 6435 C C . TYR B 1 266 ? -7.809 -28.938 -16.406 1 91.5 266 TYR B C 1
ATOM 6437 O O . TYR B 1 266 ? -7.34 -29.766 -15.625 1 91.5 266 TYR B O 1
ATOM 6445 N N . HIS B 1 267 ? -8.75 -29.266 -17.203 1 94.38 267 HIS B N 1
ATOM 6446 C CA . HIS B 1 267 ? -9.727 -30.328 -16.984 1 94.38 267 HIS B CA 1
ATOM 6447 C C . HIS B 1 267 ? -9.055 -31.688 -16.938 1 94.38 267 HIS B C 1
ATOM 6449 O O . HIS B 1 267 ? -9.477 -32.562 -16.188 1 94.38 267 HIS B O 1
ATOM 6455 N N . PRO B 1 268 ? -7.988 -31.875 -17.688 1 95.56 268 PRO B N 1
ATOM 6456 C CA . PRO B 1 268 ? -7.391 -33.219 -17.688 1 95.56 268 PRO B CA 1
ATOM 6457 C C . PRO B 1 268 ? -6.871 -33.625 -16.312 1 95.56 268 PRO B C 1
ATOM 6459 O O . PRO B 1 268 ? -6.684 -34.844 -16.062 1 95.56 268 PRO B O 1
ATOM 6462 N N . SER B 1 269 ? -6.676 -32.719 -15.484 1 95.94 269 SER B N 1
ATOM 6463 C CA . SER B 1 269 ? -6.152 -33.062 -14.164 1 95.94 269 SER B CA 1
ATOM 6464 C C . SER B 1 269 ? -7.191 -33.781 -13.336 1 95.94 269 SER B C 1
ATOM 6466 O O . SER B 1 269 ? -6.84 -34.625 -12.477 1 95.94 269 SER B O 1
ATOM 6468 N N . LYS B 1 270 ? -8.461 -33.562 -13.578 1 96.5 270 LYS B N 1
ATOM 6469 C CA . LYS B 1 270 ? -9.523 -34.156 -12.758 1 96.5 270 LYS B CA 1
ATOM 6470 C C . LYS B 1 270 ? -9.547 -35.656 -12.875 1 96.5 270 LYS B C 1
ATOM 6472 O O . LYS B 1 270 ? -9.375 -36.375 -11.883 1 96.5 270 LYS B O 1
ATOM 6477 N N . PRO B 1 271 ? -9.719 -36.25 -14.062 1 97.88 271 PRO B N 1
ATOM 6478 C CA . PRO B 1 271 ? -9.695 -37.719 -14.141 1 97.88 271 PRO B CA 1
ATOM 6479 C C . PRO B 1 271 ? -8.359 -38.312 -13.703 1 97.88 271 PRO B C 1
ATOM 6481 O O . PRO B 1 271 ? -8.328 -39.406 -13.125 1 97.88 271 PRO B O 1
ATOM 6484 N N . ALA B 1 272 ? -7.258 -37.656 -14.016 1 98.12 272 ALA B N 1
ATOM 6485 C CA . ALA B 1 272 ? -5.949 -38.156 -13.609 1 98.12 272 ALA B CA 1
ATOM 6486 C C . ALA B 1 272 ? -5.867 -38.312 -12.094 1 98.12 272 ALA B C 1
ATOM 6488 O O . ALA B 1 272 ? -5.457 -39.344 -11.586 1 98.12 272 ALA B O 1
ATOM 6489 N N . ILE B 1 273 ? -6.27 -37.281 -11.359 1 97.38 273 ILE B N 1
ATOM 6490 C CA . ILE B 1 273 ? -6.152 -37.281 -9.906 1 97.38 273 ILE B CA 1
ATOM 6491 C C . ILE B 1 273 ? -7.25 -38.125 -9.289 1 97.38 273 ILE B C 1
ATOM 6493 O O . ILE B 1 273 ? -7.012 -38.875 -8.32 1 97.38 273 ILE B O 1
ATOM 6497 N N . HIS B 1 274 ? -8.438 -38.156 -9.891 1 97.44 274 HIS B N 1
ATOM 6498 C CA . HIS B 1 274 ? -9.555 -38.938 -9.367 1 97.44 274 HIS B CA 1
ATOM 6499 C C . HIS B 1 274 ? -9.305 -40.438 -9.523 1 97.44 274 HIS B C 1
ATOM 6501 O O . HIS B 1 274 ? -9.734 -41.219 -8.68 1 97.44 274 HIS B O 1
ATOM 6507 N N . GLU B 1 275 ? -8.703 -40.812 -10.578 1 98 275 GLU B N 1
ATOM 6508 C CA . GLU B 1 275 ? -8.484 -42.25 -10.852 1 98 275 GLU B CA 1
ATOM 6509 C C . GLU B 1 275 ? -7.199 -42.75 -10.203 1 98 275 GLU B C 1
ATOM 6511 O O . GLU B 1 275 ? -6.977 -43.938 -10.102 1 98 275 GLU B O 1
ATOM 6516 N N . ALA B 1 276 ? -6.398 -41.844 -9.758 1 98.19 276 ALA B N 1
ATOM 6517 C CA . ALA B 1 276 ? -5.133 -42.25 -9.141 1 98.19 276 ALA B CA 1
ATOM 6518 C C . ALA B 1 276 ? -5.371 -43.062 -7.871 1 98.19 276 ALA B C 1
ATOM 6520 O O . ALA B 1 276 ? -6.289 -42.781 -7.102 1 98.19 276 ALA B O 1
ATOM 6521 N N . ASP B 1 277 ? -4.59 -44.062 -7.672 1 98.38 277 ASP B N 1
ATOM 6522 C CA . ASP B 1 277 ? -4.633 -44.812 -6.418 1 98.38 277 ASP B CA 1
ATOM 6523 C C . ASP B 1 277 ? -3.598 -44.281 -5.43 1 98.38 277 ASP B C 1
ATOM 6525 O O . ASP B 1 277 ? -3.713 -44.5 -4.223 1 98.38 277 ASP B O 1
ATOM 6529 N N . VAL B 1 278 ? -2.545 -43.562 -5.93 1 98.12 278 VAL B N 1
ATOM 6530 C CA . VAL B 1 278 ? -1.558 -42.875 -5.102 1 98.12 278 VAL B CA 1
ATOM 6531 C C . VAL B 1 278 ? -1.287 -41.469 -5.668 1 98.12 278 VAL B C 1
ATOM 6533 O O . VAL B 1 278 ? -1.029 -41.312 -6.863 1 98.12 278 VAL B O 1
ATOM 6536 N N . VAL B 1 279 ? -1.412 -40.469 -4.859 1 97.38 279 VAL B N 1
ATOM 6537 C CA . VAL B 1 279 ? -0.99 -39.125 -5.176 1 97.38 279 VAL B CA 1
ATOM 6538 C C . VAL B 1 279 ? 0.177 -38.719 -4.277 1 97.38 279 VAL B C 1
ATOM 6540 O O . VAL B 1 279 ? 0.089 -38.812 -3.053 1 97.38 279 VAL B O 1
ATOM 6543 N N . VAL B 1 280 ? 1.275 -38.281 -4.887 1 97.38 280 VAL B N 1
ATOM 6544 C CA . VAL B 1 280 ? 2.453 -37.844 -4.16 1 97.38 280 VAL B CA 1
ATOM 6545 C C . VAL B 1 280 ? 2.604 -36.312 -4.328 1 97.38 280 VAL B C 1
ATOM 6547 O O . VAL B 1 280 ? 2.938 -35.844 -5.41 1 97.38 280 VAL B O 1
ATOM 6550 N N . MET B 1 281 ? 2.35 -35.625 -3.273 1 94.88 281 MET B N 1
ATOM 6551 C CA . MET B 1 281 ? 2.584 -34.188 -3.266 1 94.88 281 MET B CA 1
ATOM 6552 C C . MET B 1 281 ? 4.004 -33.875 -2.809 1 94.88 281 MET B C 1
ATOM 6554 O O . MET B 1 281 ? 4.391 -34.219 -1.688 1 94.88 281 MET B O 1
ATOM 6558 N N . VAL B 1 282 ? 4.746 -33.25 -3.697 1 95.38 282 VAL B N 1
ATOM 6559 C CA . VAL B 1 282 ? 6.148 -32.969 -3.406 1 95.38 282 VAL B CA 1
ATOM 6560 C C . VAL B 1 282 ? 6.367 -31.469 -3.309 1 95.38 282 VAL B C 1
ATOM 6562 O O . VAL B 1 282 ? 6.234 -30.75 -4.305 1 95.38 282 VAL B O 1
ATOM 6565 N N . GLY B 1 283 ? 6.727 -30.984 -2.129 1 91.62 283 GLY B N 1
ATOM 6566 C CA . GLY B 1 283 ? 6.977 -29.578 -1.907 1 91.62 283 GLY B CA 1
ATOM 6567 C C . GLY B 1 283 ? 5.715 -28.734 -1.946 1 91.62 283 GLY B C 1
ATOM 6568 O O . GLY B 1 283 ? 5.746 -27.578 -2.375 1 91.62 283 GLY B O 1
ATOM 6569 N N . CYS B 1 284 ? 4.566 -29.328 -1.583 1 89.25 284 CYS B N 1
ATOM 6570 C CA . CYS B 1 284 ? 3.27 -28.656 -1.616 1 89.25 284 CYS B CA 1
ATOM 6571 C C . CYS B 1 284 ? 2.68 -28.531 -0.215 1 89.25 284 CYS B C 1
ATOM 6573 O O . CYS B 1 284 ? 3.107 -29.234 0.704 1 89.25 284 CYS B O 1
ATOM 6575 N N . ARG B 1 285 ? 1.75 -27.641 -0.157 1 84.56 285 ARG B N 1
ATOM 6576 C CA . ARG B 1 285 ? 0.945 -27.516 1.054 1 84.56 285 ARG B CA 1
ATOM 6577 C C . ARG B 1 285 ? -0.494 -27.953 0.801 1 84.56 285 ARG B C 1
ATOM 6579 O O . ARG B 1 285 ? -1.056 -27.672 -0.26 1 84.56 285 ARG B O 1
ATOM 6586 N N . LEU B 1 286 ? -1.057 -28.625 1.782 1 87.5 286 LEU B N 1
ATOM 6587 C CA . LEU B 1 286 ? -2.469 -28.984 1.72 1 87.5 286 LEU B CA 1
ATOM 6588 C C . LEU B 1 286 ? -3.348 -27.828 2.176 1 87.5 286 LEU B C 1
ATOM 6590 O O . LEU B 1 286 ? -4.008 -27.906 3.213 1 87.5 286 LEU B O 1
ATOM 6594 N N . ASP B 1 287 ? -3.428 -26.828 1.352 1 86.69 287 ASP B N 1
ATOM 6595 C CA . ASP B 1 287 ? -4.246 -25.656 1.649 1 86.69 287 ASP B CA 1
ATOM 6596 C C . ASP B 1 287 ? -5.461 -25.578 0.729 1 86.69 287 ASP B C 1
ATOM 6598 O O . ASP B 1 287 ? -5.902 -26.594 0.194 1 86.69 287 ASP B O 1
ATOM 6602 N N . ASN B 1 288 ? -6.027 -24.422 0.63 1 85.81 288 ASN B N 1
ATOM 6603 C CA . ASN B 1 288 ? -7.254 -24.234 -0.141 1 85.81 288 ASN B CA 1
ATOM 6604 C C . ASN B 1 288 ? -7.066 -24.641 -1.598 1 85.81 288 ASN B C 1
ATOM 6606 O O . ASN B 1 288 ? -7.992 -25.156 -2.229 1 85.81 288 ASN B O 1
ATOM 6610 N N . GLN B 1 289 ? -5.895 -24.531 -2.117 1 84 289 GLN B N 1
ATOM 6611 C CA . GLN B 1 289 ? -5.625 -24.844 -3.514 1 84 289 GLN B CA 1
ATOM 6612 C C . GLN B 1 289 ? -5.805 -26.344 -3.779 1 84 289 GLN B C 1
ATOM 6614 O O . GLN B 1 289 ? -6.156 -26.75 -4.891 1 84 289 GLN B O 1
ATOM 6619 N N . MET B 1 290 ? -5.562 -27.125 -2.758 1 87.31 290 MET B N 1
ATOM 6620 C CA . MET B 1 290 ? -5.66 -28.578 -2.869 1 87.31 290 MET B CA 1
ATOM 6621 C C . MET B 1 290 ? -6.863 -29.109 -2.098 1 87.31 290 MET B C 1
ATOM 6623 O O . MET B 1 290 ? -6.906 -30.281 -1.727 1 87.31 290 MET B O 1
ATOM 6627 N N . ASN B 1 291 ? -7.758 -28.219 -1.82 1 88.62 291 ASN B N 1
ATOM 6628 C CA . ASN B 1 291 ? -8.945 -28.547 -1.032 1 88.62 291 ASN B CA 1
ATOM 6629 C C . ASN B 1 291 ? -8.57 -29.25 0.272 1 88.62 291 ASN B C 1
ATOM 6631 O O . ASN B 1 291 ? -9.25 -30.188 0.694 1 88.62 291 ASN B O 1
ATOM 6635 N N . PHE B 1 292 ? -7.465 -28.906 0.791 1 88 292 PHE B N 1
ATOM 6636 C CA . PHE B 1 292 ? -6.973 -29.375 2.08 1 88 292 PHE B CA 1
ATOM 6637 C C . PHE B 1 292 ? -6.77 -30.891 2.064 1 88 292 PHE B C 1
ATOM 6639 O O . PHE B 1 292 ? -6.863 -31.531 3.105 1 88 292 PHE B O 1
ATOM 6646 N N . GLY B 1 293 ? -6.668 -31.469 0.906 1 87.56 293 GLY B N 1
ATOM 6647 C CA . GLY B 1 293 ? -6.457 -32.906 0.766 1 87.56 293 GLY B CA 1
ATOM 6648 C C . GLY B 1 293 ? -7.742 -33.719 0.835 1 87.56 293 GLY B C 1
ATOM 6649 O O . GLY B 1 293 ? -7.707 -34.938 0.912 1 87.56 293 GLY B O 1
ATOM 6650 N N . ASN B 1 294 ? -8.836 -33.031 0.711 1 89 294 ASN B N 1
ATOM 6651 C CA . ASN B 1 294 ? -10.133 -33.688 0.884 1 89 294 ASN B CA 1
ATOM 6652 C C . ASN B 1 294 ? -10.859 -33.844 -0.448 1 89 294 ASN B C 1
ATOM 6654 O O . ASN B 1 294 ? -10.523 -33.188 -1.43 1 89 294 ASN B O 1
ATOM 6658 N N . PRO B 1 295 ? -11.734 -34.906 -0.467 1 89.12 295 PRO B N 1
ATOM 6659 C CA . PRO B 1 295 ? -12.656 -34.906 -1.607 1 89.12 295 PRO B CA 1
ATOM 6660 C C . PRO B 1 295 ? -13.422 -33.594 -1.769 1 89.12 295 PRO B C 1
ATOM 6662 O O . PRO B 1 295 ? -13.688 -32.906 -0.781 1 89.12 295 PRO B O 1
ATOM 6665 N N . PRO B 1 296 ? -13.727 -33.219 -2.955 1 89.44 296 PRO B N 1
ATOM 6666 C CA . PRO B 1 296 ? -13.664 -34.031 -4.172 1 89.44 296 PRO B CA 1
ATOM 6667 C C . PRO B 1 296 ? -12.312 -33.938 -4.879 1 89.44 296 PRO B C 1
ATOM 6669 O O . PRO B 1 296 ? -12.141 -34.469 -5.969 1 89.44 296 PRO B O 1
ATOM 6672 N N . PHE B 1 297 ? -11.383 -33.312 -4.281 1 91 297 PHE B N 1
ATOM 6673 C CA . PHE B 1 297 ? -10.117 -33.156 -4.992 1 91 297 PHE B CA 1
ATOM 6674 C C . PHE B 1 297 ? -9.305 -34.438 -4.922 1 91 297 PHE B C 1
ATOM 6676 O O . PHE B 1 297 ? -8.898 -35 -5.953 1 91 297 PHE B O 1
ATOM 6683 N N . ILE B 1 298 ? -9.062 -34.938 -3.729 1 93.31 298 ILE B N 1
ATOM 6684 C CA . ILE B 1 298 ? -8.461 -36.25 -3.504 1 93.31 298 ILE B CA 1
ATOM 6685 C C . ILE B 1 298 ? -9.523 -37.25 -3.068 1 93.31 298 ILE B C 1
ATOM 6687 O O . ILE B 1 298 ? -10.227 -37.031 -2.076 1 93.31 298 ILE B O 1
ATOM 6691 N N . GLN B 1 299 ? -9.625 -38.312 -3.729 1 94.31 299 GLN B N 1
ATOM 6692 C CA . GLN B 1 299 ? -10.648 -39.312 -3.422 1 94.31 299 GLN B CA 1
ATOM 6693 C C . GLN B 1 299 ? -10.32 -40.062 -2.131 1 94.31 299 GLN B C 1
ATOM 6695 O O . GLN B 1 299 ? -9.156 -40.219 -1.783 1 94.31 299 GLN B O 1
ATOM 6700 N N . PRO B 1 300 ? -11.375 -40.562 -1.415 1 93.12 300 PRO B N 1
ATOM 6701 C CA . PRO B 1 300 ? -11.164 -41.219 -0.126 1 93.12 300 PRO B CA 1
ATOM 6702 C C . PRO B 1 300 ? -10.281 -42.469 -0.238 1 93.12 300 PRO B C 1
ATOM 6704 O O . PRO B 1 300 ? -9.555 -42.812 0.703 1 93.12 300 PRO B O 1
ATOM 6707 N N . GLU B 1 301 ? -10.328 -43.094 -1.35 1 94.62 301 GLU B N 1
ATOM 6708 C CA . GLU B 1 301 ? -9.602 -44.344 -1.515 1 94.62 301 GLU B CA 1
ATOM 6709 C C . GLU B 1 301 ? -8.164 -44.094 -1.967 1 94.62 301 GLU B C 1
ATOM 6711 O O . GLU B 1 301 ? -7.328 -45 -1.919 1 94.62 301 GLU B O 1
ATOM 6716 N N . THR B 1 302 ? -7.91 -42.906 -2.439 1 96 302 THR B N 1
ATOM 6717 C CA . THR B 1 302 ? -6.578 -42.562 -2.922 1 96 302 THR B CA 1
ATOM 6718 C C . THR B 1 302 ? -5.605 -42.375 -1.758 1 96 302 THR B C 1
ATOM 6720 O O . THR B 1 302 ? -5.914 -41.719 -0.776 1 96 302 THR B O 1
ATOM 6723 N N . LYS B 1 303 ? -4.461 -43.062 -1.828 1 96.12 303 LYS B N 1
ATOM 6724 C CA . LYS B 1 303 ? -3.4 -42.844 -0.852 1 96.12 303 LYS B CA 1
ATOM 6725 C C . LYS B 1 303 ? -2.664 -41.531 -1.128 1 96.12 303 LYS B C 1
ATOM 6727 O O . LYS B 1 303 ? -2.121 -41.344 -2.217 1 96.12 303 LYS B O 1
ATOM 6732 N N . LEU B 1 304 ? -2.717 -40.625 -0.176 1 95.5 304 LEU B N 1
ATOM 6733 C CA . LEU B 1 304 ? -2.076 -39.312 -0.322 1 95.5 304 LEU B CA 1
ATOM 6734 C C . LEU B 1 304 ? -0.767 -39.281 0.458 1 95.5 304 LEU B C 1
ATOM 6736 O O . LEU B 1 304 ? -0.762 -39.406 1.683 1 95.5 304 LEU B O 1
ATOM 6740 N N . ILE B 1 305 ? 0.345 -39.094 -0.252 1 95.88 305 ILE B N 1
ATOM 6741 C CA . ILE B 1 305 ? 1.681 -38.938 0.317 1 95.88 305 ILE B CA 1
ATOM 6742 C C . ILE B 1 305 ? 2.139 -37.5 0.21 1 95.88 305 ILE B C 1
ATOM 6744 O O . ILE B 1 305 ? 2.068 -36.906 -0.864 1 95.88 305 ILE B O 1
ATOM 6748 N N . CYS B 1 306 ? 2.543 -36.906 1.303 1 94.75 306 CYS B N 1
ATOM 6749 C CA . CYS B 1 306 ? 3.066 -35.562 1.297 1 94.75 306 CYS B CA 1
ATOM 6750 C C . CYS B 1 306 ? 4.547 -35.531 1.663 1 94.75 306 CYS B C 1
ATOM 6752 O O . CYS B 1 306 ? 4.93 -36 2.738 1 94.75 306 CYS B O 1
ATOM 6754 N N . VAL B 1 307 ? 5.348 -35.031 0.736 1 95 307 VAL B N 1
ATOM 6755 C CA . VAL B 1 307 ? 6.789 -34.906 0.923 1 95 307 VAL B CA 1
ATOM 6756 C C . VAL B 1 307 ? 7.176 -33.438 0.958 1 95 307 VAL B C 1
ATOM 6758 O O . VAL B 1 307 ? 6.871 -32.688 0.029 1 95 307 VAL B O 1
ATOM 6761 N N . ASN B 1 308 ? 7.805 -33.062 2.008 1 92.94 308 ASN B N 1
ATOM 6762 C CA . ASN B 1 308 ? 8.234 -31.672 2.123 1 92.94 308 ASN B CA 1
ATOM 6763 C C . ASN B 1 308 ? 9.523 -31.562 2.938 1 92.94 308 ASN B C 1
ATOM 6765 O O . ASN B 1 308 ? 9.789 -32.375 3.807 1 92.94 308 ASN B O 1
ATOM 6769 N N . GLY B 1 309 ? 10.266 -30.562 2.598 1 90.94 309 GLY B N 1
ATOM 6770 C CA . GLY B 1 309 ? 11.539 -30.344 3.266 1 90.94 309 GLY B CA 1
ATOM 6771 C C . GLY B 1 309 ? 11.414 -29.594 4.578 1 90.94 309 GLY B C 1
ATOM 6772 O O . GLY B 1 309 ? 12.398 -29.438 5.301 1 90.94 309 GLY B O 1
ATOM 6773 N N . SER B 1 310 ? 10.219 -29.141 4.848 1 88.25 310 SER B N 1
ATOM 6774 C CA . SER B 1 310 ? 9.984 -28.391 6.078 1 88.25 310 SER B CA 1
ATOM 6775 C C . SER B 1 310 ? 8.859 -29.031 6.895 1 88.25 310 SER B C 1
ATOM 6777 O O . SER B 1 310 ? 7.793 -29.344 6.355 1 88.25 310 SER B O 1
ATOM 6779 N N . HIS B 1 311 ? 9.078 -29.125 8.211 1 82.69 311 HIS B N 1
ATOM 6780 C CA . HIS B 1 311 ? 8.078 -29.672 9.125 1 82.69 311 HIS B CA 1
ATOM 6781 C C . HIS B 1 311 ? 6.832 -28.797 9.164 1 82.69 311 HIS B C 1
ATOM 6783 O O . HIS B 1 311 ? 5.719 -29.312 9.305 1 82.69 311 HIS B O 1
ATOM 6789 N N . GLU B 1 312 ? 7.023 -27.547 8.984 1 78.88 312 GLU B N 1
ATOM 6790 C CA . GLU B 1 312 ? 5.93 -26.594 9.109 1 78.88 312 GLU B CA 1
ATOM 6791 C C . GLU B 1 312 ? 4.922 -26.75 7.977 1 78.88 312 GLU B C 1
ATOM 6793 O O . GLU B 1 312 ? 3.732 -26.469 8.148 1 78.88 312 GLU B O 1
ATOM 6798 N N . GLU B 1 313 ? 5.344 -27.266 6.922 1 82.44 313 GLU B N 1
ATOM 6799 C CA . GLU B 1 313 ? 4.473 -27.375 5.758 1 82.44 313 GLU B CA 1
ATOM 6800 C C . GLU B 1 313 ? 3.92 -28.781 5.613 1 82.44 313 GLU B C 1
ATOM 6802 O O . GLU B 1 313 ? 2.986 -29.016 4.84 1 82.44 313 GLU B O 1
ATOM 6807 N N . LEU B 1 314 ? 4.492 -29.812 6.223 1 78.06 314 LEU B N 1
ATOM 6808 C CA . LEU B 1 314 ? 4.09 -31.219 6.125 1 78.06 314 LEU B CA 1
ATOM 6809 C C . LEU B 1 314 ? 2.807 -31.469 6.906 1 78.06 314 LEU B C 1
ATOM 6811 O O . LEU B 1 314 ? 1.95 -32.25 6.469 1 78.06 314 LEU B O 1
ATOM 6815 N N . ASP B 1 315 ? 2.645 -30.922 8.07 1 64.44 315 ASP B N 1
ATOM 6816 C CA . ASP B 1 315 ? 1.535 -31.266 8.945 1 64.44 315 ASP B CA 1
ATOM 6817 C C . ASP B 1 315 ? 0.592 -30.094 9.141 1 64.44 315 ASP B C 1
ATOM 6819 O O . ASP B 1 315 ? 0.046 -29.891 10.227 1 64.44 315 ASP B O 1
ATOM 6823 N N . TYR B 1 316 ? 0.482 -29.516 8.07 1 62.78 316 TYR B N 1
ATOM 6824 C CA . TYR B 1 316 ? -0.36 -28.344 8.258 1 62.78 316 TYR B CA 1
ATOM 6825 C C . TYR B 1 316 ? -1.829 -28.734 8.359 1 62.78 316 TYR B C 1
ATOM 6827 O O . TYR B 1 316 ? -2.539 -28.266 9.25 1 62.78 316 TYR B O 1
ATOM 6835 N N . ASN B 1 317 ? -2.252 -29.531 7.406 1 68.88 317 ASN B N 1
ATOM 6836 C CA . ASN B 1 317 ? -3.611 -30.047 7.473 1 68.88 317 ASN B CA 1
ATOM 6837 C C . ASN B 1 317 ? -3.631 -31.578 7.387 1 68.88 317 ASN B C 1
ATOM 6839 O O . ASN B 1 317 ? -2.746 -32.188 6.777 1 68.88 317 ASN B O 1
ATOM 6843 N N . ILE B 1 318 ? -4.57 -32.219 8.148 1 64.94 318 ILE B N 1
ATOM 6844 C CA . ILE B 1 318 ? -4.605 -33.656 8.383 1 64.94 318 ILE B CA 1
ATOM 6845 C C . ILE B 1 318 ? -5.062 -34.375 7.121 1 64.94 318 ILE B C 1
ATOM 6847 O O . ILE B 1 318 ? -5.297 -35.594 7.145 1 64.94 318 ILE B O 1
ATOM 6851 N N . GLY B 1 319 ? -4.457 -34.062 6.191 1 65.94 319 GLY B N 1
ATOM 6852 C CA . GLY B 1 319 ? -5.059 -34.688 5.031 1 65.94 319 GLY B CA 1
ATOM 6853 C C . GLY B 1 319 ? -4.168 -35.75 4.41 1 65.94 319 GLY B C 1
ATOM 6854 O O . GLY B 1 319 ? -4.656 -36.656 3.721 1 65.94 319 GLY B O 1
ATOM 6855 N N . ALA B 1 320 ? -2.893 -35.844 4.859 1 83.12 320 ALA B N 1
ATOM 6856 C CA . ALA B 1 320 ? -2.01 -36.812 4.191 1 83.12 320 ALA B CA 1
ATOM 6857 C C . ALA B 1 320 ? -2.033 -38.156 4.895 1 83.12 320 ALA B C 1
ATOM 6859 O O . ALA B 1 320 ? -2.037 -38.219 6.125 1 83.12 320 ALA B O 1
ATOM 6860 N N . ASP B 1 321 ? -2.098 -39.219 4.199 1 89.5 321 ASP B N 1
ATOM 6861 C CA . ASP B 1 321 ? -1.985 -40.562 4.742 1 89.5 321 ASP B CA 1
ATOM 6862 C C . ASP B 1 321 ? -0.563 -40.844 5.223 1 89.5 321 ASP B C 1
ATOM 6864 O O . ASP B 1 321 ? -0.368 -41.531 6.234 1 89.5 321 ASP B O 1
ATOM 6868 N N . VAL B 1 322 ? 0.404 -40.375 4.484 1 93 322 VAL B N 1
ATOM 6869 C CA . VAL B 1 322 ? 1.805 -40.594 4.82 1 93 322 VAL B CA 1
ATOM 6870 C C . VAL B 1 322 ? 2.607 -39.312 4.609 1 93 322 VAL B C 1
ATOM 6872 O O . VAL B 1 322 ? 2.803 -38.875 3.475 1 93 322 VAL B O 1
ATOM 6875 N N . PRO B 1 323 ? 3.02 -38.688 5.656 1 92.62 323 PRO B N 1
ATOM 6876 C CA . PRO B 1 323 ? 3.965 -37.594 5.539 1 92.62 323 PRO B CA 1
ATOM 6877 C C . PRO B 1 323 ? 5.422 -38.031 5.531 1 92.62 323 PRO B C 1
ATOM 6879 O O . PRO B 1 323 ? 5.773 -39 6.227 1 92.62 323 PRO B O 1
ATOM 6882 N N . LEU B 1 324 ? 6.234 -37.438 4.754 1 94.75 324 LEU B N 1
ATOM 6883 C CA . LEU B 1 324 ? 7.672 -37.688 4.734 1 94.75 324 LEU B CA 1
ATOM 6884 C C . LEU B 1 324 ? 8.453 -36.375 4.754 1 94.75 324 LEU B C 1
ATOM 6886 O O . LEU B 1 324 ? 8.336 -35.562 3.83 1 94.75 324 LEU B O 1
ATOM 6890 N N . LEU B 1 325 ? 9.141 -36.156 5.801 1 93.88 325 LEU B N 1
ATOM 6891 C CA . LEU B 1 325 ? 10.07 -35.031 5.84 1 93.88 325 LEU B CA 1
ATOM 6892 C C . LEU B 1 325 ? 11.297 -35.344 4.984 1 93.88 325 LEU B C 1
ATOM 6894 O O . LEU B 1 325 ? 12.094 -36.219 5.309 1 93.88 325 LEU B O 1
ATOM 6898 N N . SER B 1 326 ? 11.391 -34.656 3.877 1 95 326 SER B N 1
ATOM 6899 C CA . SER B 1 326 ? 12.516 -34.844 2.961 1 95 326 SER B CA 1
ATOM 6900 C C . SER B 1 326 ? 12.641 -33.656 2.01 1 95 326 SER B C 1
ATOM 6902 O O . SER B 1 326 ? 11.633 -33.094 1.548 1 95 326 SER B O 1
ATOM 6904 N N . ASP B 1 327 ? 13.875 -33.344 1.775 1 94.44 327 ASP B N 1
ATOM 6905 C CA . ASP B 1 327 ? 14.133 -32.469 0.634 1 94.44 327 ASP B CA 1
ATOM 6906 C C . ASP B 1 327 ? 13.516 -33.031 -0.643 1 94.44 327 ASP B C 1
ATOM 6908 O O . ASP B 1 327 ? 13.703 -34.219 -0.956 1 94.44 327 ASP B O 1
ATOM 6912 N N . PRO B 1 328 ? 12.836 -32.188 -1.389 1 94.38 328 PRO B N 1
ATOM 6913 C CA . PRO B 1 328 ? 12.18 -32.688 -2.602 1 94.38 328 PRO B CA 1
ATOM 6914 C C . PRO B 1 328 ? 13.164 -33.344 -3.57 1 94.38 328 PRO B C 1
ATOM 6916 O O . PRO B 1 328 ? 12.867 -34.406 -4.129 1 94.38 328 PRO B O 1
ATOM 6919 N N . GLY B 1 329 ? 14.336 -32.719 -3.785 1 94.06 329 GLY B N 1
ATOM 6920 C CA . GLY B 1 329 ? 15.328 -33.312 -4.688 1 94.06 329 GLY B CA 1
ATOM 6921 C C . GLY B 1 329 ? 15.828 -34.656 -4.238 1 94.06 329 GLY B C 1
ATOM 6922 O O . GLY B 1 329 ? 16.016 -35.562 -5.055 1 94.06 329 GLY B O 1
ATOM 6923 N N . ALA B 1 330 ? 16.047 -34.75 -2.967 1 95.31 330 ALA B N 1
ATOM 6924 C CA . ALA B 1 330 ? 16.516 -36.031 -2.41 1 95.31 330 ALA B CA 1
ATOM 6925 C C . ALA B 1 330 ? 15.469 -37.125 -2.6 1 95.31 330 ALA B C 1
ATOM 6927 O O . ALA B 1 330 ? 15.805 -38.25 -2.996 1 95.31 330 ALA B O 1
ATOM 6928 N N . PHE B 1 331 ? 14.336 -36.844 -2.271 1 97.38 331 PHE B N 1
ATOM 6929 C CA . PHE B 1 331 ? 13.258 -37.812 -2.432 1 97.38 331 PHE B CA 1
ATOM 6930 C C . PHE B 1 331 ? 13.109 -38.219 -3.891 1 97.38 331 PHE B C 1
ATOM 6932 O O . PHE B 1 331 ? 12.992 -39.406 -4.195 1 97.38 331 PHE B O 1
ATOM 6939 N N . LEU B 1 332 ? 13.109 -37.25 -4.781 1 97.31 332 LEU B N 1
ATOM 6940 C CA . LEU B 1 332 ? 12.883 -37.5 -6.203 1 97.31 332 LEU B CA 1
ATOM 6941 C C . LEU B 1 332 ? 14.008 -38.344 -6.789 1 97.31 332 LEU B C 1
ATOM 6943 O O . LEU B 1 332 ? 13.773 -39.156 -7.676 1 97.31 332 LEU B O 1
ATOM 6947 N N . THR B 1 333 ? 15.164 -38.125 -6.312 1 96.19 333 THR B N 1
ATOM 6948 C CA . THR B 1 333 ? 16.297 -38.938 -6.73 1 96.19 333 THR B CA 1
ATOM 6949 C C . THR B 1 333 ? 16.094 -40.406 -6.301 1 96.19 333 THR B C 1
ATOM 6951 O O . THR B 1 333 ? 16.328 -41.312 -7.082 1 96.19 333 THR B O 1
ATOM 6954 N N . ALA B 1 334 ? 15.648 -40.562 -5.082 1 97.19 334 ALA B N 1
ATOM 6955 C CA . ALA B 1 334 ? 15.359 -41.906 -4.598 1 97.19 334 ALA B CA 1
ATOM 6956 C C . ALA B 1 334 ? 14.219 -42.531 -5.391 1 97.19 334 ALA B C 1
ATOM 6958 O O . ALA B 1 334 ? 14.273 -43.719 -5.715 1 97.19 334 ALA B O 1
ATOM 6959 N N . LEU B 1 335 ? 13.242 -41.812 -5.645 1 98.06 335 LEU B N 1
ATOM 6960 C CA . LEU B 1 335 ? 12.086 -42.281 -6.395 1 98.06 335 LEU B CA 1
ATOM 6961 C C . LEU B 1 335 ? 12.5 -42.75 -7.781 1 98.06 335 LEU B C 1
ATOM 6963 O O . LEU B 1 335 ? 12.008 -43.781 -8.258 1 98.06 335 LEU B O 1
ATOM 6967 N N . GLU B 1 336 ? 13.344 -42 -8.461 1 96.81 336 GLU B N 1
ATOM 6968 C CA . GLU B 1 336 ? 13.828 -42.312 -9.797 1 96.81 336 GLU B CA 1
ATOM 6969 C C . GLU B 1 336 ? 14.43 -43.719 -9.844 1 96.81 336 GLU B C 1
ATOM 6971 O O . GLU B 1 336 ? 14.375 -44.375 -10.883 1 96.81 336 GLU B O 1
ATOM 6976 N N . GLY B 1 337 ? 14.906 -44.156 -8.742 1 95.62 337 GLY B N 1
ATOM 6977 C CA . GLY B 1 337 ? 15.594 -45.438 -8.672 1 95.62 337 GLY B CA 1
ATOM 6978 C C . GLY B 1 337 ? 14.641 -46.625 -8.656 1 95.62 337 GLY B C 1
ATOM 6979 O O . GLY B 1 337 ? 15.078 -47.75 -8.766 1 95.62 337 GLY B O 1
ATOM 6980 N N . LEU B 1 338 ? 13.43 -46.281 -8.672 1 95.56 338 LEU B N 1
ATOM 6981 C CA . LEU B 1 338 ? 12.469 -47.375 -8.711 1 95.56 338 LEU B CA 1
ATOM 6982 C C . LEU B 1 338 ? 12.562 -48.125 -10.039 1 95.56 338 LEU B C 1
ATOM 6984 O O . LEU B 1 338 ? 12.766 -47.5 -11.086 1 95.56 338 LEU B O 1
ATOM 6988 N N . LYS B 1 339 ? 12.617 -49.375 -10.078 1 89.69 339 LYS B N 1
ATOM 6989 C CA . LYS B 1 339 ? 12.727 -50.219 -11.266 1 89.69 339 LYS B CA 1
ATOM 6990 C C . LYS B 1 339 ? 11.352 -50.625 -11.797 1 89.69 339 LYS B C 1
ATOM 6992 O O . LYS B 1 339 ? 11.047 -51.812 -11.953 1 89.69 339 LYS B O 1
ATOM 6997 N N . LYS B 1 340 ? 10.562 -49.625 -12.07 1 94.69 340 LYS B N 1
ATOM 6998 C CA . LYS B 1 340 ? 9.219 -49.781 -12.609 1 94.69 340 LYS B CA 1
ATOM 6999 C C . LYS B 1 340 ? 8.812 -48.562 -13.438 1 94.69 340 LYS B C 1
ATOM 7001 O O . LYS B 1 340 ? 9.281 -47.469 -13.203 1 94.69 340 LYS B O 1
ATOM 7006 N N . THR B 1 341 ? 7.973 -48.875 -14.453 1 97.31 341 THR B N 1
ATOM 7007 C CA . THR B 1 341 ? 7.438 -47.781 -15.266 1 97.31 341 THR B CA 1
ATOM 7008 C C . THR B 1 341 ? 5.922 -47.875 -15.375 1 97.31 341 THR B C 1
ATOM 7010 O O . THR B 1 341 ? 5.352 -48.969 -15.234 1 97.31 341 THR B O 1
ATOM 7013 N N . TRP B 1 342 ? 5.324 -46.75 -15.562 1 98.38 342 TRP B N 1
ATOM 7014 C CA . TRP B 1 342 ? 3.877 -46.688 -15.727 1 98.38 342 TRP B CA 1
ATOM 7015 C C . TRP B 1 342 ? 3.502 -46.125 -17.094 1 98.38 342 TRP B C 1
ATOM 7017 O O . TRP B 1 342 ? 2.699 -45.219 -17.203 1 98.38 342 TRP B O 1
ATOM 7027 N N . GLU B 1 343 ? 3.914 -46.781 -18.188 1 97.31 343 GLU B N 1
ATOM 7028 C CA . GLU B 1 343 ? 3.842 -46.281 -19.547 1 97.31 343 GLU B CA 1
ATOM 7029 C C . GLU B 1 343 ? 2.395 -46.094 -20 1 97.31 343 GLU B C 1
ATOM 7031 O O . GLU B 1 343 ? 2.023 -45 -20.453 1 97.31 343 GLU B O 1
ATOM 7036 N N . PRO B 1 344 ? 1.547 -47.062 -19.797 1 98 344 PRO B N 1
ATOM 7037 C CA . PRO B 1 344 ? 0.17 -46.875 -20.266 1 98 344 PRO B CA 1
ATOM 7038 C C . PRO B 1 344 ? -0.556 -45.75 -19.531 1 98 344 PRO B C 1
ATOM 7040 O O . PRO B 1 344 ? -1.404 -45.094 -20.109 1 98 344 PRO B O 1
ATOM 7043 N N . TRP B 1 345 ? -0.206 -45.625 -18.328 1 98.38 345 TRP B N 1
ATOM 7044 C CA . TRP B 1 345 ? -0.846 -44.625 -17.5 1 98.38 345 TRP B CA 1
ATOM 7045 C C . TRP B 1 345 ? -0.448 -43.219 -17.938 1 98.38 345 TRP B C 1
ATOM 7047 O O . TRP B 1 345 ? -1.305 -42.344 -18.109 1 98.38 345 TRP B O 1
ATOM 7057 N N . LEU B 1 346 ? 0.839 -43 -18.188 1 98.25 346 LEU B N 1
ATOM 7058 C CA . LEU B 1 346 ? 1.293 -41.688 -18.672 1 98.25 346 LEU B CA 1
ATOM 7059 C C . LEU B 1 346 ? 0.751 -41.438 -20.078 1 98.25 346 LEU B C 1
ATOM 7061 O O . LEU B 1 346 ? 0.361 -40.281 -20.391 1 98.25 346 LEU B O 1
ATOM 7065 N N . ASP B 1 347 ? 0.74 -42.438 -20.906 1 98.06 347 ASP B N 1
ATOM 7066 C CA . ASP B 1 347 ? 0.238 -42.312 -22.266 1 98.06 347 ASP B CA 1
ATOM 7067 C C . ASP B 1 347 ? -1.217 -41.844 -22.266 1 98.06 347 ASP B C 1
ATOM 7069 O O . ASP B 1 347 ? -1.613 -41.031 -23.109 1 98.06 347 ASP B O 1
ATOM 7073 N N . LEU B 1 348 ? -1.938 -42.375 -21.344 1 98.38 348 LEU B N 1
ATOM 7074 C CA . LEU B 1 348 ? -3.338 -41.969 -21.234 1 98.38 348 LEU B CA 1
ATOM 7075 C C . LEU B 1 348 ? -3.459 -40.5 -20.875 1 98.38 348 LEU B C 1
ATOM 7077 O O . LEU B 1 348 ? -4.324 -39.812 -21.406 1 98.38 348 LEU B O 1
ATOM 7081 N N . GLN B 1 349 ? -2.645 -40.062 -19.953 1 97.44 349 GLN B N 1
ATOM 7082 C CA . GLN B 1 349 ? -2.695 -38.656 -19.562 1 97.44 349 GLN B CA 1
ATOM 7083 C C . GLN B 1 349 ? -2.26 -37.75 -20.703 1 97.44 349 GLN B C 1
ATOM 7085 O O . GLN B 1 349 ? -2.814 -36.656 -20.875 1 97.44 349 GLN B O 1
ATOM 7090 N N . ILE B 1 350 ? -1.27 -38.125 -21.453 1 95.94 350 ILE B N 1
ATOM 7091 C CA . ILE B 1 350 ? -0.823 -37.375 -22.625 1 95.94 350 ILE B CA 1
ATOM 7092 C C . ILE B 1 350 ? -1.967 -37.25 -23.641 1 95.94 350 ILE B C 1
ATOM 7094 O O . ILE B 1 350 ? -2.191 -36.188 -24.203 1 95.94 350 ILE B O 1
ATOM 7098 N N . GLN B 1 351 ? -2.666 -38.344 -23.781 1 97.5 351 GLN B N 1
ATOM 7099 C CA . GLN B 1 351 ? -3.812 -38.344 -24.688 1 97.5 351 GLN B CA 1
ATOM 7100 C C . GLN B 1 351 ? -4.902 -37.406 -24.188 1 97.5 351 GLN B C 1
ATOM 7102 O O . GLN B 1 351 ? -5.496 -36.656 -24.969 1 97.5 351 GLN B O 1
ATOM 7107 N N . ARG B 1 352 ? -5.195 -37.406 -22.922 1 97.31 352 ARG B N 1
ATOM 7108 C CA . ARG B 1 352 ? -6.195 -36.531 -22.328 1 97.31 352 ARG B CA 1
ATOM 7109 C C . ARG B 1 352 ? -5.824 -35.062 -22.547 1 97.31 352 ARG B C 1
ATOM 7111 O O . ARG B 1 352 ? -6.688 -34.25 -22.828 1 97.31 352 ARG B O 1
ATOM 7118 N N . ARG B 1 353 ? -4.574 -34.75 -22.359 1 95.06 353 ARG B N 1
ATOM 7119 C CA . ARG B 1 353 ? -4.078 -33.406 -22.609 1 95.06 353 ARG B CA 1
ATOM 7120 C C . ARG B 1 353 ? -4.281 -33 -24.062 1 95.06 353 ARG B C 1
ATOM 7122 O O . ARG B 1 353 ? -4.75 -31.891 -24.344 1 95.06 353 ARG B O 1
ATOM 7129 N N . ARG B 1 354 ? -3.953 -33.875 -24.984 1 95.62 354 ARG B N 1
ATOM 7130 C CA . ARG B 1 354 ? -4.121 -33.625 -26.406 1 95.62 354 ARG B CA 1
ATOM 7131 C C . ARG B 1 354 ? -5.586 -33.375 -26.75 1 95.62 354 ARG B C 1
ATOM 7133 O O . ARG B 1 354 ? -5.906 -32.469 -27.531 1 95.62 354 ARG B O 1
ATOM 7140 N N . ASP B 1 355 ? -6.469 -34.219 -26.172 1 97.75 355 ASP B N 1
ATOM 7141 C CA . ASP B 1 355 ? -7.902 -34.062 -26.406 1 97.75 355 ASP B CA 1
ATOM 7142 C C . ASP B 1 355 ? -8.414 -32.719 -25.875 1 97.75 355 ASP B C 1
ATOM 7144 O O . ASP B 1 355 ? -9.219 -32.062 -26.531 1 97.75 355 ASP B O 1
ATOM 7148 N N . TRP B 1 356 ? -7.957 -32.406 -24.719 1 96.69 356 TRP B N 1
ATOM 7149 C CA . TRP B 1 356 ? -8.344 -31.141 -24.109 1 96.69 356 TRP B CA 1
ATOM 7150 C C . TRP B 1 356 ? -7.883 -29.953 -24.953 1 96.69 356 TRP B C 1
ATOM 7152 O O . TRP B 1 356 ? -8.633 -29 -25.172 1 96.69 356 TRP B O 1
ATOM 7162 N N . VAL B 1 357 ? -6.672 -29.984 -25.469 1 96.31 357 VAL B N 1
ATOM 7163 C CA . VAL B 1 357 ? -6.125 -28.938 -26.312 1 96.31 357 VAL B CA 1
ATOM 7164 C C . VAL B 1 357 ? -6.957 -28.812 -27.578 1 96.31 357 VAL B C 1
ATOM 7166 O O . VAL B 1 357 ? -7.277 -27.688 -28.016 1 96.31 357 VAL B O 1
ATOM 7169 N N . ARG B 1 358 ? -7.289 -29.922 -28.156 1 97.31 358 ARG B N 1
ATOM 7170 C CA . ARG B 1 358 ? -8.125 -29.922 -29.359 1 97.31 358 ARG B CA 1
ATOM 7171 C C . ARG B 1 358 ? -9.492 -29.312 -29.078 1 97.31 358 ARG B C 1
ATOM 7173 O O . ARG B 1 358 ? -9.961 -28.469 -29.828 1 97.31 358 ARG B O 1
ATOM 7180 N N . GLU B 1 359 ? -10.062 -29.75 -27.984 1 97.19 359 GLU B N 1
ATOM 7181 C CA . GLU B 1 359 ? -11.383 -29.281 -27.609 1 97.19 359 GLU B CA 1
ATOM 7182 C C . GLU B 1 359 ? -11.391 -27.766 -27.406 1 97.19 359 GLU B C 1
ATOM 7184 O O . GLU B 1 359 ? -12.266 -27.062 -27.938 1 97.19 359 GLU B O 1
ATOM 7189 N N . TRP B 1 360 ? -10.461 -27.281 -26.703 1 96.62 360 TRP B N 1
ATOM 7190 C CA . TRP B 1 360 ? -10.414 -25.859 -26.391 1 96.62 360 TRP B CA 1
ATOM 7191 C C . TRP B 1 360 ? -10 -25.047 -27.609 1 96.62 360 TRP B C 1
ATOM 7193 O O . TRP B 1 360 ? -10.438 -23.891 -27.781 1 96.62 360 TRP B O 1
ATOM 7203 N N . SER B 1 361 ? -9.164 -25.625 -28.422 1 96.81 361 SER B N 1
ATOM 7204 C CA . SER B 1 361 ? -8.82 -24.969 -29.688 1 96.81 361 SER B CA 1
ATOM 7205 C C . SER B 1 361 ? -10.039 -24.812 -30.578 1 96.81 361 SER B C 1
ATOM 7207 O O . SER B 1 361 ? -10.242 -23.766 -31.188 1 96.81 361 SER B O 1
ATOM 7209 N N . ASP B 1 362 ? -10.859 -25.891 -30.641 1 97.56 362 ASP B N 1
ATOM 7210 C CA . ASP B 1 362 ? -12.094 -25.828 -31.422 1 97.56 362 ASP B CA 1
ATOM 7211 C C . ASP B 1 362 ? -13.078 -24.828 -30.828 1 97.56 362 ASP B C 1
ATOM 7213 O O . ASP B 1 362 ? -13.727 -24.078 -31.562 1 97.56 362 ASP B O 1
ATOM 7217 N N . HIS B 1 363 ? -13.164 -24.906 -29.531 1 96.5 363 HIS B N 1
ATOM 7218 C CA . HIS B 1 363 ? -14.07 -24 -28.844 1 96.5 363 HIS B CA 1
ATOM 7219 C C . HIS B 1 363 ? -13.719 -22.547 -29.125 1 96.5 363 HIS B C 1
ATOM 7221 O O . HIS B 1 363 ? -14.594 -21.75 -29.5 1 96.5 363 HIS B O 1
ATOM 7227 N N . ILE B 1 364 ? -12.477 -22.125 -29.016 1 97.12 364 ILE B N 1
ATOM 7228 C CA . ILE B 1 364 ? -12.078 -20.734 -29.172 1 97.12 364 ILE B CA 1
ATOM 7229 C C . ILE B 1 364 ? -12.148 -20.344 -30.641 1 97.12 364 ILE B C 1
ATOM 7231 O O . ILE B 1 364 ? -12.484 -19.203 -30.969 1 97.12 364 ILE B O 1
ATOM 7235 N N . ALA B 1 365 ? -11.898 -21.297 -31.531 1 97.38 365 ALA B N 1
ATOM 7236 C CA . ALA B 1 365 ? -12.062 -21.016 -32.969 1 97.38 365 ALA B CA 1
ATOM 7237 C C . ALA B 1 365 ? -13.516 -20.672 -33.281 1 97.38 365 ALA B C 1
ATOM 7239 O O . ALA B 1 365 ? -13.773 -19.75 -34.062 1 97.38 365 ALA B O 1
ATOM 7240 N N . ALA B 1 366 ? -14.406 -21.406 -32.688 1 97.81 366 ALA B N 1
ATOM 7241 C CA . ALA B 1 366 ? -15.828 -21.156 -32.906 1 97.81 366 ALA B CA 1
ATOM 7242 C C . ALA B 1 366 ? -16.234 -19.812 -32.312 1 97.81 366 ALA B C 1
ATOM 7244 O O . ALA B 1 366 ? -16.984 -19.047 -32.906 1 97.81 366 ALA B O 1
ATOM 7245 N N . GLU B 1 367 ? -15.773 -19.562 -31.078 1 96.81 367 GLU B N 1
ATOM 7246 C CA . GLU B 1 367 ? -16.047 -18.281 -30.438 1 96.81 367 GLU B CA 1
ATOM 7247 C C . GLU B 1 367 ? -15.508 -17.109 -31.266 1 96.81 367 GLU B C 1
ATOM 7249 O O . GLU B 1 367 ? -16.172 -16.094 -31.422 1 96.81 367 GLU B O 1
ATOM 7254 N N . THR B 1 368 ? -14.32 -17.266 -31.75 1 96.88 368 THR B N 1
ATOM 7255 C CA . THR B 1 368 ? -13.664 -16.234 -32.531 1 96.88 368 THR B CA 1
ATOM 7256 C C . THR B 1 368 ? -14.43 -15.977 -33.844 1 96.88 368 THR B C 1
ATOM 7258 O O . THR B 1 368 ? -14.609 -14.82 -34.25 1 96.88 368 THR B O 1
ATOM 7261 N N . ALA B 1 369 ? -14.859 -17.031 -34.5 1 96.88 369 ALA B N 1
ATOM 7262 C CA . ALA B 1 369 ? -15.664 -16.891 -35.688 1 96.88 369 ALA B CA 1
ATOM 7263 C C . ALA B 1 369 ? -16.953 -16.125 -35.406 1 96.88 369 ALA B C 1
ATOM 7265 O O . ALA B 1 369 ? -17.375 -15.289 -36.219 1 96.88 369 ALA B O 1
ATOM 7266 N N . THR B 1 370 ? -17.562 -16.453 -34.344 1 97.12 370 THR B N 1
ATOM 7267 C CA . THR B 1 370 ? -18.797 -15.773 -33.938 1 97.12 370 THR B CA 1
ATOM 7268 C C . THR B 1 370 ? -18.531 -14.305 -33.625 1 97.12 370 THR B C 1
ATOM 7270 O O . THR B 1 370 ? -19.312 -13.43 -34.031 1 97.12 370 THR B O 1
ATOM 7273 N N . ASP B 1 371 ? -17.406 -14.016 -32.875 1 96.31 371 ASP B N 1
ATOM 7274 C CA . ASP B 1 371 ? -17.031 -12.641 -32.562 1 96.31 371 ASP B CA 1
ATOM 7275 C C . ASP B 1 371 ? -16.859 -11.828 -33.844 1 96.31 371 ASP B C 1
ATOM 7277 O O . ASP B 1 371 ? -17.344 -10.695 -33.938 1 96.31 371 ASP B O 1
ATOM 7281 N N . GLU B 1 372 ? -16.203 -12.375 -34.812 1 94.88 372 GLU B N 1
ATOM 7282 C CA . GLU B 1 372 ? -15.992 -11.703 -36.094 1 94.88 372 GLU B CA 1
ATOM 7283 C C . GLU B 1 372 ? -17.312 -11.492 -36.844 1 94.88 372 GLU B C 1
ATOM 7285 O O . GLU B 1 372 ? -17.562 -10.406 -37.375 1 94.88 372 GLU B O 1
ATOM 7290 N N . ALA B 1 373 ? -18.156 -12.508 -36.875 1 96.31 373 ALA B N 1
ATOM 7291 C CA . ALA B 1 373 ? -19.422 -12.461 -37.594 1 96.31 373 ALA B CA 1
ATOM 7292 C C . ALA B 1 373 ? -20.375 -11.438 -37 1 96.31 373 ALA B C 1
ATOM 7294 O O . ALA B 1 373 ? -21.125 -10.781 -37.688 1 96.31 373 ALA B O 1
ATOM 7295 N N . GLU B 1 374 ? -20.328 -11.305 -35.625 1 96.5 374 GLU B N 1
ATOM 7296 C CA . GLU B 1 374 ? -21.297 -10.461 -34.938 1 96.5 374 GLU B CA 1
ATOM 7297 C C . GLU B 1 374 ? -20.688 -9.117 -34.562 1 96.5 374 GLU B C 1
ATOM 7299 O O . GLU B 1 374 ? -21.344 -8.281 -33.938 1 96.5 374 GLU B O 1
ATOM 7304 N N . GLY B 1 375 ? -19.531 -8.922 -34.875 1 94.69 375 GLY B N 1
ATOM 7305 C CA . GLY B 1 375 ? -18.859 -7.676 -34.562 1 94.69 375 GLY B CA 1
ATOM 7306 C C . GLY B 1 375 ? -18.594 -7.492 -33.062 1 94.69 375 GLY B C 1
ATOM 7307 O O . GLY B 1 375 ? -18.578 -6.363 -32.562 1 94.69 375 GLY B O 1
ATOM 7308 N N . ARG B 1 376 ? -18.438 -8.617 -32.344 1 95.75 376 ARG B N 1
ATOM 7309 C CA . ARG B 1 376 ? -18.109 -8.562 -30.922 1 95.75 376 ARG B CA 1
ATOM 7310 C C . ARG B 1 376 ? -16.625 -8.344 -30.719 1 95.75 376 ARG B C 1
ATOM 7312 O O . ARG B 1 376 ? -15.82 -8.578 -31.609 1 95.75 376 ARG B O 1
ATOM 7319 N N . LYS B 1 377 ? -16.312 -7.832 -29.516 1 96.62 377 LYS B N 1
ATOM 7320 C CA . LYS B 1 377 ? -14.914 -7.676 -29.125 1 96.62 377 LYS B CA 1
ATOM 7321 C C . LYS B 1 377 ? -14.242 -9.031 -28.922 1 96.62 377 LYS B C 1
ATOM 7323 O O . LYS B 1 377 ? -14.922 -10.047 -28.766 1 96.62 377 LYS B O 1
ATOM 7328 N N . MET B 1 378 ? -12.961 -9.078 -28.891 1 96.44 378 MET B N 1
ATOM 7329 C CA . MET B 1 378 ? -12.133 -10.281 -28.844 1 96.44 378 MET B CA 1
ATOM 7330 C C . MET B 1 378 ? -12.297 -11.016 -27.531 1 96.44 378 MET B C 1
ATOM 7332 O O . MET B 1 378 ? -12.391 -10.391 -26.469 1 96.44 378 MET B O 1
ATOM 7336 N N . HIS B 1 379 ? -12.367 -12.344 -27.625 1 97.81 379 HIS B N 1
ATOM 7337 C CA . HIS B 1 379 ? -12.352 -13.203 -26.453 1 97.81 379 HIS B CA 1
ATOM 7338 C C . HIS B 1 379 ? -10.984 -13.172 -25.766 1 97.81 379 HIS B C 1
ATOM 7340 O O . HIS B 1 379 ? -9.953 -13.25 -26.438 1 97.81 379 HIS B O 1
ATOM 7346 N N . PRO B 1 380 ? -10.945 -13.055 -24.422 1 97.5 380 PRO B N 1
ATOM 7347 C CA . PRO B 1 380 ? -9.664 -12.953 -23.734 1 97.5 380 PRO B CA 1
ATOM 7348 C C . PRO B 1 380 ? -8.766 -14.164 -23.984 1 97.5 380 PRO B C 1
ATOM 7350 O O . PRO B 1 380 ? -7.535 -14.023 -24 1 97.5 380 PRO B O 1
ATOM 7353 N N . LEU B 1 381 ? -9.305 -15.375 -24.125 1 97.75 381 LEU B N 1
ATOM 7354 C CA . LEU B 1 381 ? -8.492 -16.531 -24.469 1 97.75 381 LEU B CA 1
ATOM 7355 C C . LEU B 1 381 ? -7.812 -16.359 -25.812 1 97.75 381 LEU B C 1
ATOM 7357 O O . LEU B 1 381 ? -6.648 -16.719 -25.984 1 97.75 381 LEU B O 1
ATOM 7361 N N . GLN B 1 382 ? -8.578 -15.859 -26.781 1 98.19 382 GLN B N 1
ATOM 7362 C CA . GLN B 1 382 ? -8.008 -15.602 -28.094 1 98.19 382 GLN B CA 1
ATOM 7363 C C . GLN B 1 382 ? -6.895 -14.562 -28.016 1 98.19 382 GLN B C 1
ATOM 7365 O O . GLN B 1 382 ? -5.859 -14.703 -28.672 1 98.19 382 GLN B O 1
ATOM 7370 N N . LEU B 1 383 ? -7.098 -13.508 -27.234 1 98.56 383 LEU B N 1
ATOM 7371 C CA . LEU B 1 383 ? -6.051 -12.516 -27 1 98.56 383 LEU B CA 1
ATOM 7372 C C . LEU B 1 383 ? -4.777 -13.18 -26.484 1 98.56 383 LEU B C 1
ATOM 7374 O O . LEU B 1 383 ? -3.689 -12.938 -27.016 1 98.56 383 LEU B O 1
ATOM 7378 N N . ALA B 1 384 ? -4.906 -13.984 -25.453 1 98 384 ALA B N 1
ATOM 7379 C CA . ALA B 1 384 ? -3.764 -14.633 -24.812 1 98 384 ALA B CA 1
ATOM 7380 C C . ALA B 1 384 ? -3.012 -15.516 -25.812 1 98 384 ALA B C 1
ATOM 7382 O O . ALA B 1 384 ? -1.778 -15.523 -25.828 1 98 384 ALA B O 1
ATOM 7383 N N . LEU B 1 385 ? -3.734 -16.266 -26.625 1 97.75 385 LEU B N 1
ATOM 7384 C CA . LEU B 1 385 ? -3.129 -17.156 -27.609 1 97.75 385 LEU B CA 1
ATOM 7385 C C . LEU B 1 385 ? -2.408 -16.344 -28.703 1 97.75 385 LEU B C 1
ATOM 7387 O O . LEU B 1 385 ? -1.303 -16.703 -29.109 1 97.75 385 LEU B O 1
ATOM 7391 N N . ASP B 1 386 ? -3.051 -15.266 -29.156 1 98.25 386 ASP B N 1
ATOM 7392 C CA . ASP B 1 386 ? -2.441 -14.43 -30.188 1 98.25 386 ASP B CA 1
ATOM 7393 C C . ASP B 1 386 ? -1.165 -13.766 -29.672 1 98.25 386 ASP B C 1
ATOM 7395 O O . ASP B 1 386 ? -0.192 -13.625 -30.422 1 98.25 386 ASP B O 1
ATOM 7399 N N . VAL B 1 387 ? -1.163 -13.305 -28.438 1 98.56 387 VAL B N 1
ATOM 7400 C CA . VAL B 1 387 ? 0.023 -12.711 -27.828 1 98.56 387 VAL B CA 1
ATOM 7401 C C . VAL B 1 387 ? 1.158 -13.727 -27.797 1 98.56 387 VAL B C 1
ATOM 7403 O O . VAL B 1 387 ? 2.285 -13.43 -28.203 1 98.56 387 VAL B O 1
ATOM 7406 N N . GLN B 1 388 ? 0.881 -14.93 -27.328 1 96.56 388 GLN B N 1
ATOM 7407 C CA . GLN B 1 388 ? 1.919 -15.953 -27.219 1 96.56 388 GLN B CA 1
ATOM 7408 C C . GLN B 1 388 ? 2.412 -16.391 -28.594 1 96.56 388 GLN B C 1
ATOM 7410 O O . GLN B 1 388 ? 3.574 -16.766 -28.75 1 96.56 388 GLN B O 1
ATOM 7415 N N . GLU B 1 389 ? 1.527 -16.359 -29.578 1 96.56 389 GLU B N 1
ATOM 7416 C CA . GLU B 1 389 ? 1.935 -16.672 -30.953 1 96.56 389 GLU B CA 1
ATOM 7417 C C . GLU B 1 389 ? 2.953 -15.656 -31.453 1 96.56 389 GLU B C 1
ATOM 7419 O O . GLU B 1 389 ? 3.854 -16 -32.219 1 96.56 389 GLU B O 1
ATOM 7424 N N . ALA B 1 390 ? 2.789 -14.422 -31.047 1 97 390 ALA B N 1
ATOM 7425 C CA . ALA B 1 390 ? 3.68 -13.352 -31.484 1 97 390 ALA B CA 1
ATOM 7426 C C . ALA B 1 390 ? 5.008 -13.406 -30.734 1 97 390 ALA B C 1
ATOM 7428 O O . ALA B 1 390 ? 5.992 -12.789 -31.156 1 97 390 ALA B O 1
ATOM 7429 N N . MET B 1 391 ? 5.121 -14.086 -29.609 1 96.5 391 MET B N 1
ATOM 7430 C CA . MET B 1 391 ? 6.34 -14.227 -28.812 1 96.5 391 MET B CA 1
ATOM 7431 C C . MET B 1 391 ? 7.281 -15.258 -29.438 1 96.5 391 MET B C 1
ATOM 7433 O O . MET B 1 391 ? 6.891 -15.992 -30.344 1 96.5 391 MET B O 1
ATOM 7437 N N . LYS B 1 392 ? 8.5 -15.281 -29 1 96.12 392 LYS B N 1
ATOM 7438 C CA . LYS B 1 392 ? 9.5 -16.25 -29.422 1 96.12 392 LYS B CA 1
ATOM 7439 C C . LYS B 1 392 ? 9.898 -17.172 -28.281 1 96.12 392 LYS B C 1
ATOM 7441 O O . LYS B 1 392 ? 9.633 -16.875 -27.109 1 96.12 392 LYS B O 1
ATOM 7446 N N . ASP B 1 393 ? 10.523 -18.281 -28.672 1 94.12 393 ASP B N 1
ATOM 7447 C CA . ASP B 1 393 ? 11.055 -19.188 -27.641 1 94.12 393 ASP B CA 1
ATOM 7448 C C . ASP B 1 393 ? 12.086 -18.469 -26.766 1 94.12 393 ASP B C 1
ATOM 7450 O O . ASP B 1 393 ? 12.906 -17.703 -27.266 1 94.12 393 ASP B O 1
ATOM 7454 N N . GLY B 1 394 ? 11.945 -18.625 -25.5 1 94.38 394 GLY B N 1
ATOM 7455 C CA . GLY B 1 394 ? 12.859 -18 -24.562 1 94.38 394 GLY B CA 1
ATOM 7456 C C . GLY B 1 394 ? 12.344 -16.688 -24.016 1 94.38 394 GLY B C 1
ATOM 7457 O O . GLY B 1 394 ? 12.859 -16.188 -23.016 1 94.38 394 GLY B O 1
ATOM 7458 N N . ASP B 1 395 ? 11.305 -16.109 -24.625 1 96.94 395 ASP B N 1
ATOM 7459 C CA . ASP B 1 395 ? 10.703 -14.883 -24.109 1 96.94 395 ASP B CA 1
ATOM 7460 C C . ASP B 1 395 ? 10.008 -15.133 -22.766 1 96.94 395 ASP B C 1
ATOM 7462 O O . ASP B 1 395 ? 9.758 -16.281 -22.391 1 96.94 395 ASP B O 1
ATOM 7466 N N . TRP B 1 396 ? 9.797 -14.055 -22.047 1 97.12 396 TRP B N 1
ATOM 7467 C CA . TRP B 1 396 ? 9.156 -14.141 -20.734 1 97.12 396 TRP B CA 1
ATOM 7468 C C . TRP B 1 396 ? 7.719 -13.625 -20.797 1 97.12 396 TRP B C 1
ATOM 7470 O O . TRP B 1 396 ? 7.438 -12.625 -21.453 1 97.12 396 TRP B O 1
ATOM 7480 N N . LEU B 1 397 ? 6.824 -14.367 -20.172 1 97.06 397 LEU B N 1
ATOM 7481 C CA . LEU B 1 397 ? 5.414 -14.008 -20.109 1 97.06 397 LEU B CA 1
ATOM 7482 C C . LEU B 1 397 ? 4.992 -13.727 -18.672 1 97.06 397 LEU B C 1
ATOM 7484 O O . LEU B 1 397 ? 5.246 -14.539 -17.766 1 97.06 397 LEU B O 1
ATOM 7488 N N . VAL B 1 398 ? 4.41 -12.602 -18.438 1 97.62 398 VAL B N 1
ATOM 7489 C CA . VAL B 1 398 ? 3.795 -12.234 -17.172 1 97.62 398 VAL B CA 1
ATOM 7490 C C . VAL B 1 398 ? 2.307 -11.953 -17.375 1 97.62 398 VAL B C 1
ATOM 7492 O O . VAL B 1 398 ? 1.916 -11.367 -18.391 1 97.62 398 VAL B O 1
ATOM 7495 N N . PHE B 1 399 ? 1.498 -12.406 -16.594 1 96.56 399 PHE B N 1
ATOM 7496 C CA . PHE B 1 399 ? 0.095 -12.023 -16.703 1 96.56 399 PHE B CA 1
ATOM 7497 C C . PHE B 1 399 ? -0.481 -11.719 -15.32 1 96.56 399 PHE B C 1
ATOM 7499 O O . PHE B 1 399 ? -0.003 -12.25 -14.312 1 96.56 399 PHE B O 1
ATOM 7506 N N . ASP B 1 400 ? -1.423 -10.789 -15.297 1 95.44 400 ASP B N 1
ATOM 7507 C CA . ASP B 1 400 ? -2.039 -10.203 -14.109 1 95.44 400 ASP B CA 1
ATOM 7508 C C . ASP B 1 400 ? -3.514 -9.891 -14.352 1 95.44 400 ASP B C 1
ATOM 7510 O O . ASP B 1 400 ? -3.924 -9.656 -15.492 1 95.44 400 ASP B O 1
ATOM 7514 N N . GLY B 1 401 ? -4.23 -10.008 -13.258 1 88.81 401 GLY B N 1
ATOM 7515 C CA . GLY B 1 401 ? -5.652 -9.719 -13.344 1 88.81 401 GLY B CA 1
ATOM 7516 C C . GLY B 1 401 ? -6.527 -10.875 -12.891 1 88.81 401 GLY B C 1
ATOM 7517 O O . GLY B 1 401 ? -6.02 -11.945 -12.555 1 88.81 401 GLY B O 1
ATOM 7518 N N . GLY B 1 402 ? -7.84 -10.742 -12.797 1 89.25 402 GLY B N 1
ATOM 7519 C CA . GLY B 1 402 ? -8.812 -11.781 -12.492 1 89.25 402 GLY B CA 1
ATOM 7520 C C . GLY B 1 402 ? -9.047 -12.727 -13.656 1 89.25 402 GLY B C 1
ATOM 7521 O O . GLY B 1 402 ? -8.211 -13.586 -13.945 1 89.25 402 GLY B O 1
ATOM 7522 N N . ASN B 1 403 ? -10 -12.367 -14.508 1 91.69 403 ASN B N 1
ATOM 7523 C CA . ASN B 1 403 ? -10.312 -13.172 -15.68 1 91.69 403 ASN B CA 1
ATOM 7524 C C . ASN B 1 403 ? -9.117 -13.281 -16.625 1 91.69 403 ASN B C 1
ATOM 7526 O O . ASN B 1 403 ? -8.82 -14.359 -17.141 1 91.69 403 ASN B O 1
ATOM 7530 N N . THR B 1 404 ? -8.398 -12.18 -16.734 1 95.81 404 THR B N 1
ATOM 7531 C CA . THR B 1 404 ? -7.238 -12.148 -17.625 1 95.81 404 THR B CA 1
ATOM 7532 C C . THR B 1 404 ? -6.195 -13.164 -17.172 1 95.81 404 THR B C 1
ATOM 7534 O O . THR B 1 404 ? -5.625 -13.883 -18 1 95.81 404 THR B O 1
ATOM 7537 N N . HIS B 1 405 ? -5.988 -13.234 -15.898 1 94.25 405 HIS B N 1
ATOM 7538 C CA . HIS B 1 405 ? -5.039 -14.188 -15.344 1 94.25 405 HIS B CA 1
ATOM 7539 C C . HIS B 1 405 ? -5.422 -15.625 -15.711 1 94.25 405 HIS B C 1
ATOM 7541 O O . HIS B 1 405 ? -4.586 -16.391 -16.203 1 94.25 405 HIS B O 1
ATOM 7547 N N . PHE B 1 406 ? -6.66 -16 -15.578 1 93.25 406 PHE B N 1
ATOM 7548 C CA . PHE B 1 406 ? -7.105 -17.391 -15.734 1 93.25 406 PHE B CA 1
ATOM 7549 C C . PHE B 1 406 ? -7.133 -17.781 -17.203 1 93.25 406 PHE B C 1
ATOM 7551 O O . PHE B 1 406 ? -6.797 -18.906 -17.562 1 93.25 406 PHE B O 1
ATOM 7558 N N . TRP B 1 407 ? -7.492 -16.859 -18.031 1 96.12 407 TRP B N 1
ATOM 7559 C CA . TRP B 1 407 ? -7.488 -17.156 -19.453 1 96.12 407 TRP B CA 1
ATOM 7560 C C . TRP B 1 407 ? -6.062 -17.344 -19.969 1 96.12 407 TRP B C 1
ATOM 7562 O O . TRP B 1 407 ? -5.824 -18.156 -20.875 1 96.12 407 TRP B O 1
ATOM 7572 N N . ASN B 1 408 ? -5.141 -16.562 -19.422 1 95.44 408 ASN B N 1
ATOM 7573 C CA . ASN B 1 408 ? -3.75 -16.734 -19.828 1 95.44 408 ASN B CA 1
ATOM 7574 C C . ASN B 1 408 ? -3.176 -18.062 -19.328 1 95.44 408 ASN B C 1
ATOM 7576 O O . ASN B 1 408 ? -2.326 -18.656 -20 1 95.44 408 ASN B O 1
ATOM 7580 N N . GLU B 1 409 ? -3.619 -18.531 -18.188 1 91.94 409 GLU B N 1
ATOM 7581 C CA . GLU B 1 409 ? -3.211 -19.859 -17.703 1 91.94 409 GLU B CA 1
ATOM 7582 C C . GLU B 1 409 ? -3.625 -20.953 -18.688 1 91.94 409 GLU B C 1
ATOM 7584 O O . GLU B 1 409 ? -2.832 -21.844 -19.016 1 91.94 409 GLU B O 1
ATOM 7589 N N . ILE B 1 410 ? -4.855 -20.859 -19.156 1 93.75 410 ILE B N 1
ATOM 7590 C CA . ILE B 1 410 ? -5.371 -21.828 -20.125 1 93.75 410 ILE B CA 1
ATOM 7591 C C . ILE B 1 410 ? -4.578 -21.719 -21.422 1 93.75 410 ILE B C 1
ATOM 7593 O O . ILE B 1 410 ? -4.121 -22.719 -21.969 1 93.75 410 ILE B O 1
ATOM 7597 N N . ALA B 1 411 ? -4.344 -20.531 -21.859 1 95.75 411 ALA B N 1
ATOM 7598 C CA . ALA B 1 411 ? -3.645 -20.266 -23.109 1 95.75 411 ALA B CA 1
ATOM 7599 C C . ALA B 1 411 ? -2.215 -20.797 -23.062 1 95.75 411 ALA B C 1
ATOM 7601 O O . ALA B 1 411 ? -1.692 -21.281 -24.078 1 95.75 411 ALA B O 1
ATOM 7602 N N . THR B 1 412 ? -1.598 -20.656 -21.953 1 92.69 412 THR B N 1
ATOM 7603 C CA . THR B 1 412 ? -0.211 -21.094 -21.812 1 92.69 412 THR B CA 1
ATOM 7604 C C . THR B 1 412 ? -0.09 -22.609 -22.016 1 92.69 412 THR B C 1
ATOM 7606 O O . THR B 1 412 ? 0.862 -23.078 -22.641 1 92.69 412 THR B O 1
ATOM 7609 N N . ASN B 1 413 ? -1.044 -23.344 -21.484 1 90.19 413 ASN B N 1
ATOM 7610 C CA . ASN B 1 413 ? -1.03 -24.797 -21.672 1 90.19 413 ASN B CA 1
ATOM 7611 C C . ASN B 1 413 ? -1.312 -25.188 -23.109 1 90.19 413 ASN B C 1
ATOM 7613 O O . ASN B 1 413 ? -0.713 -26.125 -23.641 1 90.19 413 ASN B O 1
ATOM 7617 N N . ILE B 1 414 ? -2.189 -24.469 -23.766 1 93.69 414 ILE B N 1
ATOM 7618 C CA . ILE B 1 414 ? -2.496 -24.719 -25.172 1 93.69 414 ILE B CA 1
ATOM 7619 C C . ILE B 1 414 ? -1.283 -24.375 -26.031 1 93.69 414 ILE B C 1
ATOM 7621 O O . ILE B 1 414 ? -0.882 -25.172 -26.891 1 93.69 414 ILE B O 1
ATOM 7625 N N . ALA B 1 415 ? -0.708 -23.203 -25.781 1 93.31 415 ALA B N 1
ATOM 7626 C CA . ALA B 1 415 ? 0.446 -22.75 -26.562 1 93.31 415 ALA B CA 1
ATOM 7627 C C . ALA B 1 415 ? 1.627 -23.703 -26.391 1 93.31 415 ALA B C 1
ATOM 7629 O O . ALA B 1 415 ? 2.357 -23.969 -27.344 1 93.31 415 ALA B O 1
ATOM 7630 N N . ALA B 1 416 ? 1.814 -24.188 -25.203 1 90.31 416 ALA B N 1
ATOM 7631 C CA . ALA B 1 416 ? 2.881 -25.156 -24.938 1 90.31 416 ALA B CA 1
ATOM 7632 C C . ALA B 1 416 ? 2.682 -26.422 -25.766 1 90.31 416 ALA B C 1
ATOM 7634 O O . ALA B 1 416 ? 3.641 -26.984 -26.297 1 90.31 416 ALA B O 1
ATOM 7635 N N . ALA B 1 417 ? 1.464 -26.891 -25.797 1 87.44 417 ALA B N 1
ATOM 7636 C CA . ALA B 1 417 ? 1.147 -28.078 -26.562 1 87.44 417 ALA B CA 1
ATOM 7637 C C . ALA B 1 417 ? 1.411 -27.859 -28.047 1 87.44 417 ALA B C 1
ATOM 7639 O O . ALA B 1 417 ? 1.71 -28.812 -28.781 1 87.44 417 ALA B O 1
ATOM 7640 N N . ARG B 1 418 ? 1.378 -26.578 -28.406 1 88.5 418 ARG B N 1
ATOM 7641 C CA . ARG B 1 418 ? 1.603 -26.234 -29.812 1 88.5 418 ARG B CA 1
ATOM 7642 C C . ARG B 1 418 ? 3.082 -25.969 -30.078 1 88.5 418 ARG B C 1
ATOM 7644 O O . ARG B 1 418 ? 3.465 -25.641 -31.203 1 88.5 418 ARG B O 1
ATOM 7651 N N . GLY B 1 419 ? 3.871 -26.031 -29.062 1 87.62 419 GLY B N 1
ATOM 7652 C CA . GLY B 1 419 ? 5.309 -26.031 -29.281 1 87.62 419 GLY B CA 1
ATOM 7653 C C . GLY B 1 419 ? 5.992 -24.812 -28.688 1 87.62 419 GLY B C 1
ATOM 7654 O O . GLY B 1 419 ? 7.219 -24.703 -28.719 1 87.62 419 GLY B O 1
ATOM 7655 N N . ARG B 1 420 ? 5.281 -23.844 -28.109 1 90.81 420 ARG B N 1
ATOM 7656 C CA . ARG B 1 420 ? 5.883 -22.656 -27.5 1 90.81 420 ARG B CA 1
ATOM 7657 C C . ARG B 1 420 ? 6.715 -23.031 -26.281 1 90.81 420 ARG B C 1
ATOM 7659 O O . ARG B 1 420 ? 6.25 -23.766 -25.406 1 90.81 420 ARG B O 1
ATOM 7666 N N . VAL B 1 421 ? 7.973 -22.547 -26.203 1 92.12 421 VAL B N 1
ATOM 7667 C CA . VAL B 1 421 ? 8.867 -22.75 -25.062 1 92.12 421 VAL B CA 1
ATOM 7668 C C . VAL B 1 421 ? 9.258 -21.406 -24.469 1 92.12 421 VAL B C 1
ATOM 7670 O O . VAL B 1 421 ? 10.188 -20.766 -24.938 1 92.12 421 VAL B O 1
ATOM 7673 N N . LEU B 1 422 ? 8.695 -21.031 -23.422 1 93 422 LEU B N 1
ATOM 7674 C CA . LEU B 1 422 ? 8.945 -19.75 -22.766 1 93 422 LEU B CA 1
ATOM 7675 C C . LEU B 1 422 ? 10.188 -19.828 -21.891 1 93 422 LEU B C 1
ATOM 7677 O O . LEU B 1 422 ? 10.539 -20.906 -21.391 1 93 422 LEU B O 1
ATOM 7681 N N . GLY B 1 423 ? 10.836 -18.672 -21.703 1 92.12 423 GLY B N 1
ATOM 7682 C CA . GLY B 1 423 ? 11.945 -18.578 -20.766 1 92.12 423 GLY B CA 1
ATOM 7683 C C . GLY B 1 423 ? 11.508 -18.625 -19.328 1 92.12 423 GLY B C 1
ATOM 7684 O O . GLY B 1 423 ? 12.266 -19.062 -18.453 1 92.12 423 GLY B O 1
ATOM 7685 N N . GLY B 1 424 ? 10.328 -18.156 -19.078 1 92.62 424 GLY B N 1
ATOM 7686 C CA . GLY B 1 424 ? 9.719 -18.156 -17.75 1 92.62 424 GLY B CA 1
ATOM 7687 C C . GLY B 1 424 ? 8.359 -17.484 -17.719 1 92.62 424 GLY B C 1
ATOM 7688 O O . GLY B 1 424 ? 7.965 -16.828 -18.688 1 92.62 424 GLY B O 1
ATOM 7689 N N . ILE B 1 425 ? 7.645 -17.75 -16.672 1 94.56 425 ILE B N 1
ATOM 7690 C CA . ILE B 1 425 ? 6.324 -17.172 -16.438 1 94.56 425 ILE B CA 1
ATOM 7691 C C . ILE B 1 425 ? 6.242 -16.609 -15.016 1 94.56 425 ILE B C 1
ATOM 7693 O O . ILE B 1 425 ? 6.73 -17.234 -14.07 1 94.56 425 ILE B O 1
ATOM 7697 N N . LEU B 1 426 ? 5.734 -15.398 -14.867 1 95.5 426 LEU B N 1
ATOM 7698 C CA . LEU B 1 426 ? 5.402 -14.844 -13.555 1 95.5 426 LEU B CA 1
ATOM 7699 C C . LEU B 1 426 ? 3.945 -14.406 -13.5 1 95.5 426 LEU B C 1
ATOM 7701 O O . LEU B 1 426 ? 3.398 -13.938 -14.508 1 95.5 426 LEU B O 1
ATOM 7705 N N . HIS B 1 427 ? 3.359 -14.508 -12.469 1 94.5 427 HIS B N 1
ATOM 7706 C CA . HIS B 1 427 ? 1.997 -14.07 -12.188 1 94.5 427 HIS B CA 1
ATOM 7707 C C . HIS B 1 427 ? 1.757 -13.93 -10.688 1 94.5 427 HIS B C 1
ATOM 7709 O O . HIS B 1 427 ? 2.584 -14.352 -9.883 1 94.5 427 HIS B O 1
ATOM 7715 N N . PRO B 1 428 ? 0.658 -13.273 -10.273 1 93 428 PRO B N 1
ATOM 7716 C CA . PRO B 1 428 ? 0.377 -13.18 -8.844 1 93 428 PRO B CA 1
ATOM 7717 C C . PRO B 1 428 ? 0.197 -14.547 -8.188 1 93 428 PRO B C 1
ATOM 7719 O O . PRO B 1 428 ? -0.282 -15.484 -8.828 1 93 428 PRO B O 1
ATOM 7722 N N . GLY B 1 429 ? 0.561 -14.656 -6.965 1 87.56 429 GLY B N 1
ATOM 7723 C CA . GLY B 1 429 ? 0.486 -15.906 -6.223 1 87.56 429 GLY B CA 1
ATOM 7724 C C . GLY B 1 429 ? -0.876 -16.141 -5.598 1 87.56 429 GLY B C 1
ATOM 7725 O O . GLY B 1 429 ? -1.905 -15.852 -6.207 1 87.56 429 GLY B O 1
ATOM 7726 N N . ASN B 1 430 ? -0.878 -16.703 -4.434 1 84.56 430 ASN B N 1
ATOM 7727 C CA . ASN B 1 430 ? -2.047 -17.25 -3.762 1 84.56 430 ASN B CA 1
ATOM 7728 C C . ASN B 1 430 ? -3.057 -16.172 -3.398 1 84.56 430 ASN B C 1
ATOM 7730 O O . ASN B 1 430 ? -4.238 -16.453 -3.195 1 84.56 430 ASN B O 1
ATOM 7734 N N . TYR B 1 431 ? -2.662 -14.938 -3.375 1 89.62 431 TYR B N 1
ATOM 7735 C CA . TYR B 1 431 ? -3.572 -13.891 -2.922 1 89.62 431 TYR B CA 1
ATOM 7736 C C . TYR B 1 431 ? -4.18 -13.148 -4.105 1 89.62 431 TYR B C 1
ATOM 7738 O O . TYR B 1 431 ? -5.043 -12.289 -3.924 1 89.62 431 TYR B O 1
ATOM 7746 N N . SER B 1 432 ? -3.75 -13.453 -5.316 1 89.31 432 SER B N 1
ATOM 7747 C CA . SER B 1 432 ? -4.281 -12.844 -6.531 1 89.31 432 SER B CA 1
ATOM 7748 C C . SER B 1 432 ? -4.258 -11.32 -6.438 1 89.31 432 SER B C 1
ATOM 7750 O O . SER B 1 432 ? -5.25 -10.664 -6.758 1 89.31 432 SER B O 1
ATOM 7752 N N . LEU B 1 433 ? -3.203 -10.812 -5.898 1 94.56 433 LEU B N 1
ATOM 7753 C CA . LEU B 1 433 ? -3.059 -9.367 -5.766 1 94.56 433 LEU B CA 1
ATOM 7754 C C . LEU B 1 433 ? -2.945 -8.703 -7.137 1 94.56 433 LEU B C 1
ATOM 7756 O O . LEU B 1 433 ? -2.059 -9.039 -7.922 1 94.56 433 LEU B O 1
ATOM 7760 N N . LEU B 1 434 ? -3.799 -7.781 -7.426 1 96.31 434 LEU B N 1
ATOM 7761 C CA . LEU B 1 434 ? -3.746 -7.059 -8.695 1 96.31 434 LEU B CA 1
ATOM 7762 C C . LEU B 1 434 ? -2.598 -6.055 -8.703 1 96.31 434 LEU B C 1
ATOM 7764 O O . LEU B 1 434 ? -2.223 -5.527 -7.652 1 96.31 434 LEU B O 1
ATOM 7768 N N . GLY B 1 435 ? -2.07 -5.816 -9.844 1 97 435 GLY B N 1
ATOM 7769 C CA . GLY B 1 435 ? -1.176 -4.684 -10.008 1 97 435 GLY B CA 1
ATOM 7770 C C . GLY B 1 435 ? 0.288 -5.051 -9.852 1 97 435 GLY B C 1
ATOM 7771 O O . GLY B 1 435 ? 1.16 -4.18 -9.906 1 97 435 GLY B O 1
ATOM 7772 N N . VAL B 1 436 ? 0.613 -6.344 -9.711 1 97.56 436 VAL B N 1
ATOM 7773 C CA . VAL B 1 436 ? 1.992 -6.781 -9.523 1 97.56 436 VAL B CA 1
ATOM 7774 C C . VAL B 1 436 ? 2.668 -6.961 -10.875 1 97.56 436 VAL B C 1
ATOM 7776 O O . VAL B 1 436 ? 3.896 -7.027 -10.961 1 97.56 436 VAL B O 1
ATOM 7779 N N . GLY B 1 437 ? 1.948 -6.969 -11.992 1 98.25 437 GLY B N 1
ATOM 7780 C CA . GLY B 1 437 ? 2.387 -7.391 -13.312 1 98.25 437 GLY B CA 1
ATOM 7781 C C . GLY B 1 437 ? 3.574 -6.602 -13.828 1 98.25 437 GLY B C 1
ATOM 7782 O O . GLY B 1 437 ? 4.555 -7.18 -14.297 1 98.25 437 GLY B O 1
ATOM 7783 N N . VAL B 1 438 ? 3.529 -5.273 -13.75 1 98.69 438 VAL B N 1
ATOM 7784 C CA . VAL B 1 438 ? 4.598 -4.441 -14.289 1 98.69 438 VAL B CA 1
ATOM 7785 C C . VAL B 1 438 ? 5.898 -4.707 -13.539 1 98.69 438 VAL B C 1
ATOM 7787 O O . VAL B 1 438 ? 6.957 -4.863 -14.148 1 98.69 438 VAL B O 1
ATOM 7790 N N . SER B 1 439 ? 5.836 -4.766 -12.211 1 98.56 439 SER B N 1
ATOM 7791 C CA . SER B 1 439 ? 7.023 -5.016 -11.406 1 98.56 439 SER B CA 1
ATOM 7792 C C . SER B 1 439 ? 7.641 -6.371 -11.734 1 98.56 439 SER B C 1
ATOM 7794 O O . SER B 1 439 ? 8.867 -6.492 -11.844 1 98.56 439 SER B O 1
ATOM 7796 N N . PHE B 1 440 ? 6.801 -7.391 -11.914 1 98.19 440 PHE B N 1
ATOM 7797 C CA . PHE B 1 440 ? 7.289 -8.727 -12.234 1 98.19 440 PHE B CA 1
ATOM 7798 C C . PHE B 1 440 ? 7.875 -8.758 -13.641 1 98.19 440 PHE B C 1
ATOM 7800 O O . PHE B 1 440 ? 8.914 -9.391 -13.867 1 98.19 440 PHE B O 1
ATOM 7807 N N . ALA B 1 441 ? 7.211 -8.094 -14.594 1 98.75 441 ALA B N 1
ATOM 7808 C CA . ALA B 1 441 ? 7.742 -8.023 -15.953 1 98.75 441 ALA B CA 1
ATOM 7809 C C . ALA B 1 441 ? 9.086 -7.309 -15.984 1 98.75 441 ALA B C 1
ATOM 7811 O O . ALA B 1 441 ? 10.008 -7.723 -16.688 1 98.75 441 ALA B O 1
ATOM 7812 N N . LEU B 1 442 ? 9.164 -6.23 -15.227 1 98.62 442 LEU B N 1
ATOM 7813 C CA . LEU B 1 442 ? 10.414 -5.492 -15.141 1 98.62 442 LEU B CA 1
ATOM 7814 C C . LEU B 1 442 ? 11.516 -6.359 -14.539 1 98.62 442 LEU B C 1
ATOM 7816 O O . LEU B 1 442 ? 12.664 -6.324 -15 1 98.62 442 LEU B O 1
ATOM 7820 N N . ALA B 1 443 ? 11.203 -7.098 -13.453 1 98.06 443 ALA B N 1
ATOM 7821 C CA . ALA B 1 443 ? 12.18 -8.008 -12.867 1 98.06 443 ALA B CA 1
ATOM 7822 C C . ALA B 1 443 ? 12.688 -9.016 -13.891 1 98.06 443 ALA B C 1
ATOM 7824 O O . ALA B 1 443 ? 13.891 -9.25 -14 1 98.06 443 ALA B O 1
ATOM 7825 N N . ALA B 1 444 ? 11.75 -9.602 -14.664 1 97.94 444 ALA B N 1
ATOM 7826 C CA . ALA B 1 444 ? 12.117 -10.578 -15.688 1 97.94 444 ALA B CA 1
ATOM 7827 C C . ALA B 1 444 ? 13.008 -9.953 -16.75 1 97.94 444 ALA B C 1
ATOM 7829 O O . ALA B 1 444 ? 14.031 -10.523 -17.141 1 97.94 444 ALA B O 1
ATOM 7830 N N . LYS B 1 445 ? 12.625 -8.781 -17.219 1 98.56 445 LYS B N 1
ATOM 7831 C CA . LYS B 1 445 ? 13.375 -8.109 -18.281 1 98.56 445 LYS B CA 1
ATOM 7832 C C . LYS B 1 445 ? 14.758 -7.688 -17.781 1 98.56 445 LYS B C 1
ATOM 7834 O O . LYS B 1 445 ? 15.742 -7.789 -18.516 1 98.56 445 LYS B O 1
ATOM 7839 N N . ASN B 1 446 ? 14.781 -7.191 -16.547 1 97.38 446 ASN B N 1
ATOM 7840 C CA . ASN B 1 446 ? 16.047 -6.738 -15.984 1 97.38 446 ASN B CA 1
ATOM 7841 C C . ASN B 1 446 ? 17.062 -7.871 -15.898 1 97.38 446 ASN B C 1
ATOM 7843 O O . ASN B 1 446 ? 18.266 -7.645 -16.031 1 97.38 446 ASN B O 1
ATOM 7847 N N . LEU B 1 447 ? 16.641 -9.125 -15.68 1 96.62 447 LEU B N 1
ATOM 7848 C CA . LEU B 1 447 ? 17.516 -10.289 -15.539 1 96.62 447 LEU B CA 1
ATOM 7849 C C . LEU B 1 447 ? 17.734 -10.969 -16.891 1 96.62 447 LEU B C 1
ATOM 7851 O O . LEU B 1 447 ? 18.625 -11.805 -17.016 1 96.62 447 LEU B O 1
ATOM 7855 N N . ASN B 1 448 ? 16.891 -10.648 -17.922 1 97.12 448 ASN B N 1
ATOM 7856 C CA . ASN B 1 448 ? 16.969 -11.211 -19.266 1 97.12 448 ASN B CA 1
ATOM 7857 C C . ASN B 1 448 ? 16.828 -10.125 -20.328 1 97.12 448 ASN B C 1
ATOM 7859 O O . ASN B 1 448 ? 15.914 -10.164 -21.156 1 97.12 448 ASN B O 1
ATOM 7863 N N . ARG B 1 449 ? 17.797 -9.312 -20.469 1 96.5 449 ARG B N 1
ATOM 7864 C CA . ARG B 1 449 ? 17.75 -8.078 -21.25 1 96.5 449 ARG B CA 1
ATOM 7865 C C . ARG B 1 449 ? 17.688 -8.391 -22.734 1 96.5 449 ARG B C 1
ATOM 7867 O O . ARG B 1 449 ? 17.188 -7.586 -23.531 1 96.5 449 ARG B O 1
ATOM 7874 N N . ASP B 1 450 ? 18.094 -9.547 -23.125 1 96.5 450 ASP B N 1
ATOM 7875 C CA . ASP B 1 450 ? 18.156 -9.906 -24.531 1 96.5 450 ASP B CA 1
ATOM 7876 C C . ASP B 1 450 ? 16.859 -10.562 -25 1 96.5 450 ASP B C 1
ATOM 7878 O O . ASP B 1 450 ? 16.672 -10.797 -26.188 1 96.5 450 ASP B O 1
ATOM 7882 N N . LYS B 1 451 ? 15.961 -10.844 -24.062 1 97.5 451 LYS B N 1
ATOM 7883 C CA . LYS B 1 451 ? 14.688 -11.484 -24.375 1 97.5 451 LYS B CA 1
ATOM 7884 C C . LYS B 1 451 ? 13.547 -10.469 -24.344 1 97.5 451 LYS B C 1
ATOM 7886 O O . LYS B 1 451 ? 13.656 -9.43 -23.688 1 97.5 451 LYS B O 1
ATOM 7891 N N . THR B 1 452 ? 12.531 -10.773 -25.047 1 98.31 452 THR B N 1
ATOM 7892 C CA . THR B 1 452 ? 11.297 -10 -24.953 1 98.31 452 THR B CA 1
ATOM 7893 C C . THR B 1 452 ? 10.492 -10.414 -23.734 1 98.31 452 THR B C 1
ATOM 7895 O O . THR B 1 452 ? 10.406 -11.602 -23.406 1 98.31 452 THR B O 1
ATOM 7898 N N . THR B 1 453 ? 10.047 -9.43 -23.016 1 98.62 453 THR B N 1
ATOM 7899 C CA . THR B 1 453 ? 9.117 -9.688 -21.922 1 98.62 453 THR B CA 1
ATOM 7900 C C . THR B 1 453 ? 7.758 -9.047 -22.219 1 98.62 453 THR B C 1
ATOM 7902 O O . THR B 1 453 ? 7.676 -7.848 -22.484 1 98.62 453 THR B O 1
ATOM 7905 N N . VAL B 1 454 ? 6.684 -9.844 -22.172 1 98.81 454 VAL B N 1
ATOM 7906 C CA . VAL B 1 454 ? 5.328 -9.359 -22.406 1 98.81 454 VAL B CA 1
ATOM 7907 C C . VAL B 1 454 ? 4.48 -9.531 -21.156 1 98.81 454 VAL B C 1
ATOM 7909 O O . VAL B 1 454 ? 4.48 -10.602 -20.531 1 98.81 454 VAL B O 1
ATOM 7912 N N . LEU B 1 455 ? 3.883 -8.477 -20.75 1 98.81 455 LEU B N 1
ATOM 7913 C CA . LEU B 1 455 ? 2.863 -8.508 -19.719 1 98.81 455 LEU B CA 1
ATOM 7914 C C . LEU B 1 455 ? 1.465 -8.461 -20.328 1 98.81 455 LEU B C 1
ATOM 7916 O O . LEU B 1 455 ? 1.131 -7.531 -21.062 1 98.81 455 LEU B O 1
ATOM 7920 N N . VAL B 1 456 ? 0.641 -9.477 -20.062 1 98.81 456 VAL B N 1
ATOM 7921 C CA . VAL B 1 456 ? -0.792 -9.406 -20.328 1 98.81 456 VAL B CA 1
ATOM 7922 C C . VAL B 1 456 ? -1.547 -9.086 -19.031 1 98.81 456 VAL B C 1
ATOM 7924 O O . VAL B 1 456 ? -1.51 -9.867 -18.078 1 98.81 456 VAL B O 1
ATOM 7927 N N . THR B 1 457 ? -2.178 -7.957 -19.016 1 98.62 457 THR B N 1
ATOM 7928 C CA . THR B 1 457 ? -2.822 -7.496 -17.781 1 98.62 457 THR B CA 1
ATOM 7929 C C . THR B 1 457 ? -4.238 -7.008 -18.078 1 98.62 457 THR B C 1
ATOM 7931 O O . THR B 1 457 ? -4.52 -6.508 -19.172 1 98.62 457 THR B O 1
ATOM 7934 N N . GLY B 1 458 ? -5.191 -7.238 -17.156 1 98.12 458 GLY B N 1
ATOM 7935 C CA . GLY B 1 458 ? -6.488 -6.582 -17.25 1 98.12 458 GLY B CA 1
ATOM 7936 C C . GLY B 1 458 ? -6.414 -5.086 -17.016 1 98.12 458 GLY B C 1
ATOM 7937 O O . GLY B 1 458 ? -5.461 -4.59 -16.406 1 98.12 458 GLY B O 1
ATOM 7938 N N . ASP B 1 459 ? -7.477 -4.383 -17.484 1 97.81 459 ASP B N 1
ATOM 7939 C CA . ASP B 1 459 ? -7.496 -2.936 -17.281 1 97.81 459 ASP B CA 1
ATOM 7940 C C . ASP B 1 459 ? -7.508 -2.588 -15.797 1 97.81 459 ASP B C 1
ATOM 7942 O O . ASP B 1 459 ? -6.77 -1.702 -15.352 1 97.81 459 ASP B O 1
ATOM 7946 N N . GLY B 1 460 ? -8.305 -3.299 -14.961 1 97.56 460 GLY B N 1
ATOM 7947 C CA . GLY B 1 460 ? -8.312 -3.068 -13.523 1 97.56 460 GLY B CA 1
ATOM 7948 C C . GLY B 1 460 ? -6.984 -3.391 -12.859 1 97.56 460 GLY B C 1
ATOM 7949 O O . GLY B 1 460 ? -6.551 -2.684 -11.945 1 97.56 460 GLY B O 1
ATOM 7950 N N . ALA B 1 461 ? -6.363 -4.477 -13.297 1 97.88 461 ALA B N 1
ATOM 7951 C CA . ALA B 1 461 ? -5.078 -4.867 -12.719 1 97.88 461 ALA B CA 1
ATOM 7952 C C . ALA B 1 461 ? -3.998 -3.836 -13.047 1 97.88 461 ALA B C 1
ATOM 7954 O O . ALA B 1 461 ? -3.189 -3.484 -12.188 1 97.88 461 ALA B O 1
ATOM 7955 N N . PHE B 1 462 ? -3.947 -3.34 -14.273 1 98.31 462 PHE B N 1
ATOM 7956 C CA . PHE B 1 462 ? -2.967 -2.32 -14.625 1 98.31 462 PHE B CA 1
ATOM 7957 C C . PHE B 1 462 ? -3.184 -1.057 -13.797 1 98.31 462 PHE B C 1
ATOM 7959 O O . PHE B 1 462 ? -2.223 -0.453 -13.312 1 98.31 462 PHE B O 1
ATOM 7966 N N . LEU B 1 463 ? -4.434 -0.694 -13.664 1 97.19 463 LEU B N 1
ATOM 7967 C CA . LEU B 1 463 ? -4.766 0.463 -12.844 1 97.19 463 LEU B CA 1
ATOM 7968 C C . LEU B 1 463 ? -4.242 0.287 -11.422 1 97.19 463 LEU B C 1
ATOM 7970 O O . LEU B 1 463 ? -3.691 1.224 -10.836 1 97.19 463 LEU B O 1
ATOM 7974 N N . SER B 1 464 ? -4.363 -0.862 -10.914 1 96.88 464 SER B N 1
ATOM 7975 C CA . SER B 1 464 ? -3.977 -1.15 -9.539 1 96.88 464 SER B CA 1
ATOM 7976 C C . SER B 1 464 ? -2.461 -1.124 -9.367 1 96.88 464 SER B C 1
ATOM 7978 O O . SER B 1 464 ? -1.957 -1.022 -8.25 1 96.88 464 SER B O 1
ATOM 7980 N N . GLY B 1 465 ? -1.709 -1.185 -10.438 1 96.38 465 GLY B N 1
ATOM 7981 C CA . GLY B 1 465 ? -0.258 -1.103 -10.391 1 96.38 465 GLY B CA 1
ATOM 7982 C C . GLY B 1 465 ? 0.255 0.319 -10.258 1 96.38 465 GLY B C 1
ATOM 7983 O O . GLY B 1 465 ? 1.446 0.536 -10.031 1 96.38 465 GLY B O 1
ATOM 7984 N N . GLY B 1 466 ? -0.651 1.224 -10.383 1 95 466 GLY B N 1
ATOM 7985 C CA . GLY B 1 466 ? -0.26 2.623 -10.32 1 95 466 GLY B CA 1
ATOM 7986 C C . GLY B 1 466 ? 0.673 3.031 -11.445 1 95 466 GLY B C 1
ATOM 7987 O O . GLY B 1 466 ? 0.448 2.678 -12.602 1 95 466 GLY B O 1
ATOM 7988 N N . LEU B 1 467 ? 1.7 3.889 -11.109 1 97.56 467 LEU B N 1
ATOM 7989 C CA . LEU B 1 467 ? 2.656 4.371 -12.102 1 97.56 467 LEU B CA 1
ATOM 7990 C C . LEU B 1 467 ? 3.938 3.545 -12.062 1 97.56 467 LEU B C 1
ATOM 7992 O O . LEU B 1 467 ? 5.027 4.066 -12.32 1 97.56 467 LEU B O 1
ATOM 7996 N N . SER B 1 468 ? 3.791 2.256 -11.719 1 98 468 SER B N 1
ATOM 7997 C CA . SER B 1 468 ? 4.941 1.356 -11.672 1 98 468 SER B CA 1
ATOM 7998 C C . SER B 1 468 ? 5.676 1.333 -13.008 1 98 468 SER B C 1
ATOM 8000 O O . SER B 1 468 ? 6.891 1.127 -13.047 1 98 468 SER B O 1
ATOM 8002 N N . ILE B 1 469 ? 4.965 1.639 -14.109 1 98.5 469 ILE B N 1
ATOM 8003 C CA . ILE B 1 469 ? 5.527 1.578 -15.453 1 98.5 469 ILE B CA 1
ATOM 8004 C C . ILE B 1 469 ? 6.613 2.639 -15.609 1 98.5 469 ILE B C 1
ATOM 8006 O O . ILE B 1 469 ? 7.504 2.506 -16.453 1 98.5 469 ILE B O 1
ATOM 8010 N N . GLU B 1 470 ? 6.543 3.688 -14.805 1 98.19 470 GLU B N 1
ATOM 8011 C CA . GLU B 1 470 ? 7.551 4.742 -14.875 1 98.19 470 GLU B CA 1
ATOM 8012 C C . GLU B 1 470 ? 8.945 4.188 -14.594 1 98.19 470 GLU B C 1
ATOM 8014 O O . GLU B 1 470 ? 9.938 4.695 -15.125 1 98.19 470 GLU B O 1
ATOM 8019 N N . THR B 1 471 ? 9.062 3.105 -13.781 1 98.19 471 THR B N 1
ATOM 8020 C CA . THR B 1 471 ? 10.359 2.496 -13.492 1 98.19 471 THR B CA 1
ATOM 8021 C C . THR B 1 471 ? 10.992 1.961 -14.773 1 98.19 471 THR B C 1
ATOM 8023 O O . THR B 1 471 ? 12.211 2.025 -14.938 1 98.19 471 THR B O 1
ATOM 8026 N N . CYS B 1 472 ? 10.18 1.396 -15.672 1 98.56 472 CYS B N 1
ATOM 8027 C CA . CYS B 1 472 ? 10.695 0.912 -16.938 1 98.56 472 CYS B CA 1
ATOM 8028 C C . CYS B 1 472 ? 11.281 2.053 -17.766 1 98.56 472 CYS B C 1
ATOM 8030 O O . CYS B 1 472 ? 12.344 1.903 -18.375 1 98.56 472 CYS B O 1
ATOM 8032 N N . PHE B 1 473 ? 10.586 3.166 -17.797 1 98.38 473 PHE B N 1
ATOM 8033 C CA . PHE B 1 473 ? 11.07 4.332 -18.531 1 98.38 473 PHE B CA 1
ATOM 8034 C C . PHE B 1 473 ? 12.352 4.867 -17.906 1 98.38 473 PHE B C 1
ATOM 8036 O O . PHE B 1 473 ? 13.32 5.137 -18.625 1 98.38 473 PHE B O 1
ATOM 8043 N N . GLN B 1 474 ? 12.344 5.027 -16.562 1 97.19 474 GLN B N 1
ATOM 8044 C CA . GLN B 1 474 ? 13.477 5.578 -15.82 1 97.19 474 GLN B CA 1
ATOM 8045 C C . GLN B 1 474 ? 14.727 4.734 -16.031 1 97.19 474 GLN B C 1
ATOM 8047 O O . GLN B 1 474 ? 15.82 5.273 -16.219 1 97.19 474 GLN B O 1
ATOM 8052 N N . GLU B 1 475 ? 14.586 3.393 -15.977 1 96.75 475 GLU B N 1
ATOM 8053 C CA . GLU B 1 475 ? 15.719 2.469 -16.031 1 96.75 475 GLU B CA 1
ATOM 8054 C C . GLU B 1 475 ? 16.047 2.09 -17.484 1 96.75 475 GLU B C 1
ATOM 8056 O O . GLU B 1 475 ? 17.031 1.406 -17.734 1 96.75 475 GLU B O 1
ATOM 8061 N N . ASN B 1 476 ? 15.266 2.525 -18.422 1 97.12 476 ASN B N 1
ATOM 8062 C CA . ASN B 1 476 ? 15.391 2.15 -19.828 1 97.12 476 ASN B CA 1
ATOM 8063 C C . ASN B 1 476 ? 15.414 0.634 -20 1 97.12 476 ASN B C 1
ATOM 8065 O O . ASN B 1 476 ? 16.344 0.085 -20.609 1 97.12 476 ASN B O 1
ATOM 8069 N N . ILE B 1 477 ? 14.453 0.008 -19.375 1 98 477 ILE B N 1
ATOM 8070 C CA . ILE B 1 477 ? 14.203 -1.425 -19.5 1 98 477 ILE B CA 1
ATOM 8071 C C . ILE B 1 477 ? 12.812 -1.663 -20.078 1 98 477 ILE B C 1
ATOM 8073 O O . ILE B 1 477 ? 11.852 -1.871 -19.344 1 98 477 ILE B O 1
ATOM 8077 N N . PRO B 1 478 ? 12.742 -1.694 -21.391 1 98.19 478 PRO B N 1
ATOM 8078 C CA . PRO B 1 478 ? 11.438 -1.705 -22.062 1 98.19 478 PRO B CA 1
ATOM 8079 C C . PRO B 1 478 ? 10.734 -3.057 -21.969 1 98.19 478 PRO B C 1
ATOM 8081 O O . PRO B 1 478 ? 11.367 -4.102 -22.125 1 98.19 478 PRO B O 1
ATOM 8084 N N . ILE B 1 479 ? 9.453 -3.055 -21.641 1 98.81 479 ILE B N 1
ATOM 8085 C CA . ILE B 1 479 ? 8.586 -4.219 -21.703 1 98.81 479 ILE B CA 1
ATOM 8086 C C . ILE B 1 479 ? 7.387 -3.922 -22.609 1 98.81 479 ILE B C 1
ATOM 8088 O O . ILE B 1 479 ? 7.129 -2.766 -22.953 1 98.81 479 ILE B O 1
ATOM 8092 N N . VAL B 1 480 ? 6.707 -4.961 -23.047 1 98.94 480 VAL B N 1
ATOM 8093 C CA . VAL B 1 480 ? 5.473 -4.82 -23.812 1 98.94 480 VAL B CA 1
ATOM 8094 C C . VAL B 1 480 ? 4.273 -5.16 -22.938 1 98.94 480 VAL B C 1
ATOM 8096 O O . VAL B 1 480 ? 4.168 -6.277 -22.422 1 98.94 480 VAL B O 1
ATOM 8099 N N . VAL B 1 481 ? 3.42 -4.152 -22.734 1 98.94 481 VAL B N 1
ATOM 8100 C CA . VAL B 1 481 ? 2.221 -4.344 -21.938 1 98.94 481 VAL B CA 1
ATOM 8101 C C . VAL B 1 481 ? 1 -4.477 -22.844 1 98.94 481 VAL B C 1
ATOM 8103 O O . VAL B 1 481 ? 0.663 -3.553 -23.578 1 98.94 481 VAL B O 1
ATOM 8106 N N . VAL B 1 482 ? 0.353 -5.613 -22.781 1 98.94 482 VAL B N 1
ATOM 8107 C CA . VAL B 1 482 ? -0.92 -5.836 -23.469 1 98.94 482 VAL B CA 1
ATOM 8108 C C . VAL B 1 482 ? -2.064 -5.75 -22.453 1 98.94 482 VAL B C 1
ATOM 8110 O O . VAL B 1 482 ? -2.158 -6.566 -21.547 1 98.94 482 VAL B O 1
ATOM 8113 N N . VAL B 1 483 ? -2.906 -4.77 -22.641 1 98.81 483 VAL B N 1
ATOM 8114 C CA . VAL B 1 483 ? -4.016 -4.574 -21.703 1 98.81 483 VAL B CA 1
ATOM 8115 C C . VAL B 1 483 ? -5.285 -5.199 -22.281 1 98.81 483 VAL B C 1
ATOM 8117 O O . VAL B 1 483 ? -5.758 -4.789 -23.344 1 98.81 483 VAL B O 1
ATOM 8120 N N . ASP B 1 484 ? -5.73 -6.27 -21.609 1 98.62 484 ASP B N 1
ATOM 8121 C CA . ASP B 1 484 ? -7.086 -6.766 -21.828 1 98.62 484 ASP B CA 1
ATOM 8122 C C . ASP B 1 484 ? -8.125 -5.781 -21.297 1 98.62 484 ASP B C 1
ATOM 8124 O O . ASP B 1 484 ? -8.57 -5.895 -20.156 1 98.62 484 ASP B O 1
ATOM 8128 N N . ASN B 1 485 ? -8.523 -4.828 -22.156 1 98.25 485 ASN B N 1
ATOM 8129 C CA . ASN B 1 485 ? -9.414 -3.744 -21.766 1 98.25 485 ASN B CA 1
ATOM 8130 C C . ASN B 1 485 ? -10.875 -4.105 -22 1 98.25 485 ASN B C 1
ATOM 8132 O O . ASN B 1 485 ? -11.398 -3.904 -23.094 1 98.25 485 ASN B O 1
ATOM 8136 N N . ASN B 1 486 ? -11.492 -4.559 -20.953 1 96.88 486 ASN B N 1
ATOM 8137 C CA . ASN B 1 486 ? -12.898 -4.926 -21.062 1 96.88 486 ASN B CA 1
ATOM 8138 C C . ASN B 1 486 ? -13.797 -3.906 -20.359 1 96.88 486 ASN B C 1
ATOM 8140 O O . ASN B 1 486 ? -15 -4.121 -20.234 1 96.88 486 ASN B O 1
ATOM 8144 N N . GLY B 1 487 ? -13.234 -2.85 -19.844 1 96.62 487 GLY B N 1
ATOM 8145 C CA . GLY B 1 487 ? -14 -1.693 -19.391 1 96.62 487 GLY B CA 1
ATOM 8146 C C . GLY B 1 487 ? -14.461 -1.798 -17.953 1 96.62 487 GLY B C 1
ATOM 8147 O O . GLY B 1 487 ? -15.344 -1.055 -17.531 1 96.62 487 GLY B O 1
ATOM 8148 N N . GLY B 1 488 ? -13.891 -2.676 -17.172 1 96.5 488 GLY B N 1
ATOM 8149 C CA . GLY B 1 488 ? -14.312 -2.791 -15.789 1 96.5 488 GLY B CA 1
ATOM 8150 C C . GLY B 1 488 ? -13.711 -3.994 -15.078 1 96.5 488 GLY B C 1
ATOM 8151 O O . GLY B 1 488 ? -12.891 -4.711 -15.656 1 96.5 488 GLY B O 1
ATOM 8152 N N . LEU B 1 489 ? -14.062 -4.117 -13.773 1 96.56 489 LEU B N 1
ATOM 8153 C CA . LEU B 1 489 ? -13.734 -5.316 -13.016 1 96.56 489 LEU B CA 1
ATOM 8154 C C . LEU B 1 489 ? -14.656 -6.473 -13.391 1 96.56 489 LEU B C 1
ATOM 8156 O O . LEU B 1 489 ? -15.477 -6.902 -12.578 1 96.56 489 LEU B O 1
ATOM 8160 N N . ASP B 1 490 ? -14.398 -7.039 -14.492 1 94.69 490 ASP B N 1
ATOM 8161 C CA . ASP B 1 490 ? -15.328 -7.988 -15.102 1 94.69 490 ASP B CA 1
ATOM 8162 C C . ASP B 1 490 ? -15.453 -9.25 -14.25 1 94.69 490 ASP B C 1
ATOM 8164 O O . ASP B 1 490 ? -16.516 -9.867 -14.195 1 94.69 490 ASP B O 1
ATOM 8168 N N . CYS B 1 491 ? -14.336 -9.617 -13.672 1 94 491 CYS B N 1
ATOM 8169 C CA . CYS B 1 491 ? -14.406 -10.766 -12.781 1 94 491 CYS B CA 1
ATOM 8170 C C . CYS B 1 491 ? -15.453 -10.547 -11.695 1 94 491 CYS B C 1
ATOM 8172 O O . CYS B 1 491 ? -16.219 -11.461 -11.367 1 94 491 CYS B O 1
ATOM 8174 N N . ILE B 1 492 ? -15.555 -9.383 -11.172 1 95.25 492 ILE B N 1
ATOM 8175 C CA . ILE B 1 492 ? -16.453 -9.047 -10.07 1 95.25 492 ILE B CA 1
ATOM 8176 C C . ILE B 1 492 ? -17.844 -8.773 -10.602 1 95.25 492 ILE B C 1
ATOM 8178 O O . ILE B 1 492 ? -18.844 -9.266 -10.047 1 95.25 492 ILE B O 1
ATOM 8182 N N . SER B 1 493 ? -17.984 -8 -11.688 1 95.44 493 SER B N 1
ATOM 8183 C CA . SER B 1 493 ? -19.297 -7.66 -12.227 1 95.44 493 SER B CA 1
ATOM 8184 C C . SER B 1 493 ? -20.047 -8.914 -12.656 1 95.44 493 SER B C 1
ATOM 8186 O O . SER B 1 493 ? -21.266 -9.023 -12.422 1 95.44 493 SER B O 1
ATOM 8188 N N . GLN B 1 494 ? -19.359 -9.828 -13.258 1 93.75 494 GLN B N 1
ATOM 8189 C CA . GLN B 1 494 ? -20.016 -11.055 -13.711 1 93.75 494 GLN B CA 1
ATOM 8190 C C . GLN B 1 494 ? -20.469 -11.906 -12.523 1 93.75 494 GLN B C 1
ATOM 8192 O O . GLN B 1 494 ? -21.5 -12.57 -12.586 1 93.75 494 GLN B O 1
ATOM 8197 N N . GLN B 1 495 ? -19.688 -11.922 -11.5 1 93.5 495 GLN B N 1
ATOM 8198 C CA . GLN B 1 495 ? -20.141 -12.57 -10.273 1 93.5 495 GLN B CA 1
ATOM 8199 C C . GLN B 1 495 ? -21.406 -11.906 -9.734 1 93.5 495 GLN B C 1
ATOM 8201 O O . GLN B 1 495 ? -22.359 -12.586 -9.352 1 93.5 495 GLN B O 1
ATOM 8206 N N . GLN B 1 496 ? -21.359 -10.578 -9.688 1 94.69 496 GLN B N 1
ATOM 8207 C CA . GLN B 1 496 ? -22.484 -9.82 -9.156 1 94.69 496 GLN B CA 1
ATOM 8208 C C . GLN B 1 496 ? -23.766 -10.062 -9.961 1 94.69 496 GLN B C 1
ATOM 8210 O O . GLN B 1 496 ? -24.828 -10.258 -9.391 1 94.69 496 GLN B O 1
ATOM 8215 N N . GLU B 1 497 ? -23.656 -10.094 -11.25 1 94.19 497 GLU B N 1
ATOM 8216 C CA . GLU B 1 497 ? -24.797 -10.305 -12.133 1 94.19 497 GLU B CA 1
ATOM 8217 C C . GLU B 1 497 ? -25.438 -11.672 -11.898 1 94.19 497 GLU B C 1
ATOM 8219 O O . GLU B 1 497 ? -26.641 -11.852 -12.125 1 94.19 497 GLU B O 1
ATOM 8224 N N . ARG B 1 498 ? -24.641 -12.602 -11.391 1 91.25 498 ARG B N 1
ATOM 8225 C CA . ARG B 1 498 ? -25.141 -13.938 -11.078 1 91.25 498 ARG B CA 1
ATOM 8226 C C . ARG B 1 498 ? -25.688 -14.008 -9.656 1 91.25 498 ARG B C 1
ATOM 8228 O O . ARG B 1 498 ? -26.625 -14.75 -9.375 1 91.25 498 ARG B O 1
ATOM 8235 N N . LEU B 1 499 ? -25.109 -13.211 -8.812 1 90.19 499 LEU B N 1
ATOM 8236 C CA . LEU B 1 499 ? -25.359 -13.328 -7.379 1 90.19 499 LEU B CA 1
ATOM 8237 C C . LEU B 1 499 ? -26.5 -12.406 -6.953 1 90.19 499 LEU B C 1
ATOM 8239 O O . LEU B 1 499 ? -27.281 -12.742 -6.055 1 90.19 499 LEU B O 1
ATOM 8243 N N . PHE B 1 500 ? -26.5 -11.211 -7.578 1 91.81 500 PHE B N 1
ATOM 8244 C CA . PHE B 1 500 ? -27.484 -10.227 -7.16 1 91.81 500 PHE B CA 1
ATOM 8245 C C . PHE B 1 500 ? -28.875 -10.602 -7.668 1 91.81 500 PHE B C 1
ATOM 8247 O O . PHE B 1 500 ? -29.016 -11.078 -8.797 1 91.81 500 PHE B O 1
ATOM 8254 N N . SER B 1 501 ? -29.859 -10.352 -6.832 1 88.62 501 SER B N 1
ATOM 8255 C CA . SER B 1 501 ? -31.219 -10.711 -7.184 1 88.62 501 SER B CA 1
ATOM 8256 C C . SER B 1 501 ? -31.688 -9.969 -8.438 1 88.62 501 SER B C 1
ATOM 8258 O O . SER B 1 501 ? -32.438 -10.508 -9.242 1 88.62 501 SER B O 1
ATOM 8260 N N . ASN B 1 502 ? -31.234 -8.789 -8.617 1 92.94 502 ASN B N 1
ATOM 8261 C CA . ASN B 1 502 ? -31.656 -7.98 -9.758 1 92.94 502 ASN B CA 1
ATOM 8262 C C . ASN B 1 502 ? -30.75 -8.172 -10.961 1 92.94 502 ASN B C 1
ATOM 8264 O O . ASN B 1 502 ? -30.922 -7.52 -11.992 1 92.94 502 ASN B O 1
ATOM 8268 N N . ARG B 1 503 ? -29.656 -8.945 -10.828 1 92.88 503 ARG B N 1
ATOM 8269 C CA . ARG B 1 503 ? -28.734 -9.352 -11.883 1 92.88 503 ARG B CA 1
ATOM 8270 C C . ARG B 1 503 ? -27.922 -8.156 -12.391 1 92.88 503 ARG B C 1
ATOM 8272 O O . ARG B 1 503 ? -27.438 -8.172 -13.523 1 92.88 503 ARG B O 1
ATOM 8279 N N . GLN B 1 504 ? -27.875 -7.117 -11.625 1 94.06 504 GLN B N 1
ATOM 8280 C CA . GLN B 1 504 ? -27.062 -5.953 -11.961 1 94.06 504 GLN B CA 1
ATOM 8281 C C . GLN B 1 504 ? -25.672 -6.047 -11.32 1 94.06 504 GLN B C 1
ATOM 8283 O O . GLN B 1 504 ? -25.391 -6.992 -10.578 1 94.06 504 GLN B O 1
ATOM 8288 N N . HIS B 1 505 ? -24.812 -5.23 -11.742 1 94.5 505 HIS B N 1
ATOM 8289 C CA . HIS B 1 505 ? -23.531 -5.07 -11.047 1 94.5 505 HIS B CA 1
ATOM 8290 C C . HIS B 1 505 ? -23.344 -3.639 -10.555 1 94.5 505 HIS B C 1
ATOM 8292 O O . HIS B 1 505 ? -24.047 -2.729 -11.016 1 94.5 505 HIS B O 1
ATOM 8298 N N . TYR B 1 506 ? -22.562 -3.539 -9.555 1 94.88 506 TYR B N 1
ATOM 8299 C CA . TYR B 1 506 ? -22.422 -2.301 -8.805 1 94.88 506 TYR B CA 1
ATOM 8300 C C . TYR B 1 506 ? -20.953 -2.043 -8.469 1 94.88 506 TYR B C 1
ATOM 8302 O O . TYR B 1 506 ? -20.234 -2.953 -8.047 1 94.88 506 TYR B O 1
ATOM 8310 N N . ALA B 1 507 ? -20.438 -0.748 -8.781 1 96.25 507 ALA B N 1
ATOM 8311 C CA . ALA B 1 507 ? -19.109 -0.271 -8.414 1 96.25 507 ALA B CA 1
ATOM 8312 C C . ALA B 1 507 ? -18.016 -1.088 -9.109 1 96.25 507 ALA B C 1
ATOM 8314 O O . ALA B 1 507 ? -17.016 -1.443 -8.492 1 96.25 507 ALA B O 1
ATOM 8315 N N . THR B 1 508 ? -18.219 -1.417 -10.43 1 96.94 508 THR B N 1
ATOM 8316 C CA . THR B 1 508 ? -17.234 -2.258 -11.109 1 96.94 508 THR B CA 1
ATOM 8317 C C . THR B 1 508 ? -16.859 -1.656 -12.461 1 96.94 508 THR B C 1
ATOM 8319 O O . THR B 1 508 ? -15.914 -2.113 -13.102 1 96.94 508 THR B O 1
ATOM 8322 N N . ASP B 1 509 ? -17.531 -0.62 -12.914 1 96.56 509 ASP B N 1
ATOM 8323 C CA . ASP B 1 509 ? -17.359 -0.103 -14.266 1 96.56 509 ASP B CA 1
ATOM 8324 C C . ASP B 1 509 ? -16.234 0.928 -14.32 1 96.56 509 ASP B C 1
ATOM 8326 O O . ASP B 1 509 ? -16 1.657 -13.352 1 96.56 509 ASP B O 1
ATOM 8330 N N . PHE B 1 510 ? -15.523 0.96 -15.398 1 97.5 510 PHE B N 1
ATOM 8331 C CA . PHE B 1 510 ? -14.531 1.978 -15.711 1 97.5 510 PHE B CA 1
ATOM 8332 C C . PHE B 1 510 ? -14.969 2.811 -16.906 1 97.5 510 PHE B C 1
ATOM 8334 O O . PHE B 1 510 ? -15.797 2.373 -17.703 1 97.5 510 PHE B O 1
ATOM 8341 N N . ARG B 1 511 ? -14.422 3.996 -16.969 1 96.94 511 ARG B N 1
ATOM 8342 C CA . ARG B 1 511 ? -14.531 4.699 -18.234 1 96.94 511 ARG B CA 1
ATOM 8343 C C . ARG B 1 511 ? -13.664 4.035 -19.312 1 96.94 511 ARG B C 1
ATOM 8345 O O . ARG B 1 511 ? -12.984 3.043 -19.031 1 96.94 511 ARG B O 1
ATOM 8352 N N . ASP B 1 512 ? -13.812 4.457 -20.547 1 96.69 512 ASP B N 1
ATOM 8353 C CA . ASP B 1 512 ? -12.945 3.967 -21.609 1 96.69 512 ASP B CA 1
ATOM 8354 C C . ASP B 1 512 ? -11.539 4.543 -21.484 1 96.69 512 ASP B C 1
ATOM 8356 O O . ASP B 1 512 ? -11.18 5.492 -22.188 1 96.69 512 ASP B O 1
ATOM 8360 N N . ILE B 1 513 ? -10.734 3.947 -20.672 1 97.75 513 ILE B N 1
ATOM 8361 C CA . ILE B 1 513 ? -9.43 4.484 -20.312 1 97.75 513 ILE B CA 1
ATOM 8362 C C . ILE B 1 513 ? -8.461 4.324 -21.484 1 97.75 513 ILE B C 1
ATOM 8364 O O . ILE B 1 513 ? -8.266 3.219 -21.984 1 97.75 513 ILE B O 1
ATOM 8368 N N . PRO B 1 514 ? -7.848 5.328 -21.922 1 98.56 514 PRO B N 1
ATOM 8369 C CA . PRO B 1 514 ? -6.91 5.273 -23.047 1 98.56 514 PRO B CA 1
ATOM 8370 C C . PRO B 1 514 ? -5.484 4.941 -22.609 1 98.56 514 PRO B C 1
ATOM 8372 O O . PRO B 1 514 ? -4.574 5.75 -22.812 1 98.56 514 PRO B O 1
ATOM 8375 N N . PHE B 1 515 ? -5.262 3.752 -22.234 1 98.69 515 PHE B N 1
ATOM 8376 C CA . PHE B 1 515 ? -3.957 3.344 -21.719 1 98.69 515 PHE B CA 1
ATOM 8377 C C . PHE B 1 515 ? -2.867 3.598 -22.75 1 98.69 515 PHE B C 1
ATOM 8379 O O . PHE B 1 515 ? -1.77 4.039 -22.406 1 98.69 515 PHE B O 1
ATOM 8386 N N . HIS B 1 516 ? -3.117 3.291 -24.047 1 98.81 516 HIS B N 1
ATOM 8387 C CA . HIS B 1 516 ? -2.141 3.449 -25.125 1 98.81 516 HIS B CA 1
ATOM 8388 C C . HIS B 1 516 ? -1.686 4.898 -25.25 1 98.81 516 HIS B C 1
ATOM 8390 O O . HIS B 1 516 ? -0.487 5.172 -25.344 1 98.81 516 HIS B O 1
ATOM 8396 N N . SER B 1 517 ? -2.621 5.828 -25.141 1 98.69 517 SER B N 1
ATOM 8397 C CA . SER B 1 517 ? -2.287 7.242 -25.25 1 98.69 517 SER B CA 1
ATOM 8398 C C . SER B 1 517 ? -1.521 7.727 -24.016 1 98.69 517 SER B C 1
ATOM 8400 O O . SER B 1 517 ? -0.659 8.602 -24.125 1 98.69 517 SER B O 1
ATOM 8402 N N . MET B 1 518 ? -1.86 7.215 -22.859 1 98.44 518 MET B N 1
ATOM 8403 C CA . MET B 1 518 ? -1.089 7.52 -21.672 1 98.44 518 MET B CA 1
ATOM 8404 C C . MET B 1 518 ? 0.377 7.145 -21.844 1 98.44 518 MET B C 1
ATOM 8406 O O . MET B 1 518 ? 1.271 7.91 -21.484 1 98.44 518 MET B O 1
ATOM 8410 N N . PHE B 1 519 ? 0.646 5.914 -22.438 1 98.75 519 PHE B N 1
ATOM 8411 C CA . PHE B 1 519 ? 2.008 5.457 -22.688 1 98.75 519 PHE B CA 1
ATOM 8412 C C . PHE B 1 519 ? 2.723 6.387 -23.656 1 98.75 519 PHE B C 1
ATOM 8414 O O . PHE B 1 519 ? 3.895 6.715 -23.469 1 98.75 519 PHE B O 1
ATOM 8421 N N . GLU B 1 520 ? 2.035 6.785 -24.688 1 98.62 520 GLU B N 1
ATOM 8422 C CA . GLU B 1 520 ? 2.607 7.75 -25.625 1 98.62 520 GLU B CA 1
ATOM 8423 C C . GLU B 1 520 ? 2.98 9.047 -24.922 1 98.62 520 GLU B C 1
ATOM 8425 O O . GLU B 1 520 ? 4.047 9.617 -25.172 1 98.62 520 GLU B O 1
ATOM 8430 N N . GLY B 1 521 ? 2.053 9.469 -24.078 1 98.19 521 GLY B N 1
ATOM 8431 C CA . GLY B 1 521 ? 2.322 10.68 -23.312 1 98.19 521 GLY B CA 1
ATOM 8432 C C . GLY B 1 521 ? 3.564 10.578 -22.453 1 98.19 521 GLY B C 1
ATOM 8433 O O . GLY B 1 521 ? 4.227 11.578 -22.188 1 98.19 521 GLY B O 1
ATOM 8434 N N . LEU B 1 522 ? 3.893 9.367 -22.047 1 98.19 522 LEU B N 1
ATOM 8435 C CA . LEU B 1 522 ? 5.051 9.148 -21.188 1 98.19 522 LEU B CA 1
ATOM 8436 C C . LEU B 1 522 ? 6.309 8.93 -22.016 1 98.19 522 LEU B C 1
ATOM 8438 O O . LEU B 1 522 ? 7.406 8.789 -21.469 1 98.19 522 LEU B O 1
ATOM 8442 N N . GLY B 1 523 ? 6.215 8.836 -23.297 1 97.94 523 GLY B N 1
ATOM 8443 C CA . GLY B 1 523 ? 7.355 8.688 -24.188 1 97.94 523 GLY B CA 1
ATOM 8444 C C . GLY B 1 523 ? 7.504 7.277 -24.734 1 97.94 523 GLY B C 1
ATOM 8445 O O . GLY B 1 523 ? 8.508 6.957 -25.375 1 97.94 523 GLY B O 1
ATOM 8446 N N . GLY B 1 524 ? 6.492 6.43 -24.516 1 98.69 524 GLY B N 1
ATOM 8447 C CA . GLY B 1 524 ? 6.535 5.059 -24.984 1 98.69 524 GLY B CA 1
ATOM 8448 C C . GLY B 1 524 ? 5.797 4.855 -26.297 1 98.69 524 GLY B C 1
ATOM 8449 O O . GLY B 1 524 ? 5.52 5.816 -27.016 1 98.69 524 GLY B O 1
ATOM 8450 N N . HIS B 1 525 ? 5.625 3.58 -26.703 1 98.81 525 HIS B N 1
ATOM 8451 C CA . HIS B 1 525 ? 4.828 3.172 -27.844 1 98.81 525 HIS B CA 1
ATOM 8452 C C . HIS B 1 525 ? 3.416 2.775 -27.422 1 98.81 525 HIS B C 1
ATOM 8454 O O . HIS B 1 525 ? 3.236 2.068 -26.438 1 98.81 525 HIS B O 1
ATOM 8460 N N . GLY B 1 526 ? 2.439 3.334 -28.016 1 98.81 526 GLY B N 1
ATOM 8461 C CA . GLY B 1 526 ? 1.057 3 -27.719 1 98.81 526 GLY B CA 1
ATOM 8462 C C . GLY B 1 526 ? 0.216 2.752 -28.953 1 98.81 526 GLY B C 1
ATOM 8463 O O . GLY B 1 526 ? 0.312 3.492 -29.938 1 98.81 526 GLY B O 1
ATOM 8464 N N . GLU B 1 527 ? -0.603 1.673 -28.938 1 98.81 527 GLU B N 1
ATOM 8465 C CA . GLU B 1 527 ? -1.563 1.396 -30 1 98.81 527 GLU B CA 1
ATOM 8466 C C . GLU B 1 527 ? -2.891 0.903 -29.438 1 98.81 527 GLU B C 1
ATOM 8468 O O . GLU B 1 527 ? -2.912 0.143 -28.469 1 98.81 527 GLU B O 1
ATOM 8473 N N . LEU B 1 528 ? -3.912 1.376 -29.984 1 98.81 528 LEU B N 1
ATOM 8474 C CA . LEU B 1 528 ? -5.246 0.857 -29.719 1 98.81 528 LEU B CA 1
ATOM 8475 C C . LEU B 1 528 ? -5.637 -0.217 -30.719 1 98.81 528 LEU B C 1
ATOM 8477 O O . LEU B 1 528 ? -5.496 -0.016 -31.938 1 98.81 528 LEU B O 1
ATOM 8481 N N . VAL B 1 529 ? -6.039 -1.36 -30.266 1 98.75 529 VAL B N 1
ATOM 8482 C CA . VAL B 1 529 ? -6.504 -2.453 -31.125 1 98.75 529 VAL B CA 1
ATOM 8483 C C . VAL B 1 529 ? -7.969 -2.752 -30.812 1 98.75 529 VAL B C 1
ATOM 8485 O O . VAL B 1 529 ? -8.312 -3.139 -29.703 1 98.75 529 VAL B O 1
ATOM 8488 N N . THR B 1 530 ? -8.836 -2.592 -31.781 1 97.56 530 THR B N 1
ATOM 8489 C CA . THR B 1 530 ? -10.258 -2.85 -31.609 1 97.56 530 THR B CA 1
ATOM 8490 C C . THR B 1 530 ? -10.688 -4.086 -32.406 1 97.56 530 THR B C 1
ATOM 8492 O O . THR B 1 530 ? -11.742 -4.66 -32.125 1 97.56 530 THR B O 1
ATOM 8495 N N . ARG B 1 531 ? -9.898 -4.469 -33.531 1 95.44 531 ARG B N 1
ATOM 8496 C CA . ARG B 1 531 ? -10.148 -5.648 -34.344 1 95.44 531 ARG B CA 1
ATOM 8497 C C . ARG B 1 531 ? -9.008 -6.652 -34.219 1 95.44 531 ARG B C 1
ATOM 8499 O O . ARG B 1 531 ? -7.836 -6.273 -34.281 1 95.44 531 ARG B O 1
ATOM 8506 N N . ARG B 1 532 ? -9.258 -7.922 -33.969 1 97.44 532 ARG B N 1
ATOM 8507 C CA . ARG B 1 532 ? -8.266 -8.977 -33.844 1 97.44 532 ARG B CA 1
ATOM 8508 C C . ARG B 1 532 ? -7.25 -8.93 -34.969 1 97.44 532 ARG B C 1
ATOM 8510 O O . ARG B 1 532 ? -6.059 -9.156 -34.75 1 97.44 532 ARG B O 1
ATOM 8517 N N . ALA B 1 533 ? -7.684 -8.672 -36.156 1 96.44 533 ALA B N 1
ATOM 8518 C CA . ALA B 1 533 ? -6.84 -8.688 -37.344 1 96.44 533 ALA B CA 1
ATOM 8519 C C . ALA B 1 533 ? -5.676 -7.711 -37.219 1 96.44 533 ALA B C 1
ATOM 8521 O O . ALA B 1 533 ? -4.656 -7.852 -37.906 1 96.44 533 ALA B O 1
ATOM 8522 N N . ASP B 1 534 ? -5.77 -6.727 -36.375 1 98 534 ASP B N 1
ATOM 8523 C CA . ASP B 1 534 ? -4.75 -5.691 -36.219 1 98 534 ASP B CA 1
ATOM 8524 C C . ASP B 1 534 ? -3.771 -6.051 -35.094 1 98 534 ASP B C 1
ATOM 8526 O O . ASP B 1 534 ? -2.738 -5.398 -34.938 1 98 534 ASP B O 1
ATOM 8530 N N . LEU B 1 535 ? -4.051 -7.125 -34.344 1 98.56 535 LEU B N 1
ATOM 8531 C CA . LEU B 1 535 ? -3.303 -7.418 -33.125 1 98.56 535 LEU B CA 1
ATOM 8532 C C . LEU B 1 535 ? -1.886 -7.879 -33.438 1 98.56 535 LEU B C 1
ATOM 8534 O O . LEU B 1 535 ? -0.92 -7.41 -32.844 1 98.56 535 LEU B O 1
ATOM 8538 N N . ALA B 1 536 ? -1.754 -8.828 -34.375 1 98.19 536 ALA B N 1
ATOM 8539 C CA . ALA B 1 536 ? -0.438 -9.367 -34.719 1 98.19 536 ALA B CA 1
ATOM 8540 C C . ALA B 1 536 ? 0.516 -8.258 -35.156 1 98.19 536 ALA B C 1
ATOM 8542 O O . ALA B 1 536 ? 1.66 -8.203 -34.688 1 98.19 536 ALA B O 1
ATOM 8543 N N . GLY B 1 537 ? 0.09 -7.418 -36.062 1 98.62 537 GLY B N 1
ATOM 8544 C CA . GLY B 1 537 ? 0.906 -6.305 -36.531 1 98.62 537 GLY B CA 1
ATOM 8545 C C . GLY B 1 537 ? 1.26 -5.332 -35.406 1 98.62 537 GLY B C 1
ATOM 8546 O O . GLY B 1 537 ? 2.385 -4.828 -35.344 1 98.62 537 GLY B O 1
ATOM 8547 N N . ALA B 1 538 ? 0.304 -5.039 -34.562 1 98.81 538 ALA B N 1
ATOM 8548 C CA . ALA B 1 538 ? 0.534 -4.145 -33.438 1 98.81 538 ALA B CA 1
ATOM 8549 C C . ALA B 1 538 ? 1.601 -4.703 -32.5 1 98.81 538 ALA B C 1
ATOM 8551 O O . ALA B 1 538 ? 2.471 -3.967 -32.031 1 98.81 538 ALA B O 1
ATOM 8552 N N . LEU B 1 539 ? 1.548 -5.969 -32.219 1 98.69 539 LEU B N 1
ATOM 8553 C CA . LEU B 1 539 ? 2.52 -6.629 -31.344 1 98.69 539 LEU B CA 1
ATOM 8554 C C . LEU B 1 539 ? 3.914 -6.586 -31.953 1 98.69 539 LEU B C 1
ATOM 8556 O O . LEU B 1 539 ? 4.895 -6.305 -31.266 1 98.69 539 LEU B O 1
ATOM 8560 N N . GLU B 1 540 ? 3.994 -6.898 -33.219 1 98.38 540 GLU B N 1
ATOM 8561 C CA . GLU B 1 540 ? 5.273 -6.863 -33.938 1 98.38 540 GLU B CA 1
ATOM 8562 C C . GLU B 1 540 ? 5.898 -5.469 -33.875 1 98.38 540 GLU B C 1
ATOM 8564 O O . GLU B 1 540 ? 7.098 -5.332 -33.594 1 98.38 540 GLU B O 1
ATOM 8569 N N . ARG B 1 541 ? 5.109 -4.453 -34.094 1 98.75 541 ARG B N 1
ATOM 8570 C CA . ARG B 1 541 ? 5.602 -3.078 -34.062 1 98.75 541 ARG B CA 1
ATOM 8571 C C . ARG B 1 541 ? 6.027 -2.684 -32.656 1 98.75 541 ARG B C 1
ATOM 8573 O O . ARG B 1 541 ? 7.035 -1.995 -32.469 1 98.75 541 ARG B O 1
ATOM 8580 N N . ALA B 1 542 ? 5.25 -3.105 -31.672 1 98.69 542 ALA B N 1
ATOM 8581 C CA . ALA B 1 542 ? 5.59 -2.807 -30.281 1 98.69 542 ALA B CA 1
ATOM 8582 C C . ALA B 1 542 ? 6.934 -3.424 -29.891 1 98.69 542 ALA B C 1
ATOM 8584 O O . ALA B 1 542 ? 7.785 -2.756 -29.312 1 98.69 542 ALA B O 1
ATOM 8585 N N . ILE B 1 543 ? 7.148 -4.68 -30.219 1 97.81 543 ILE B N 1
ATOM 8586 C CA . ILE B 1 543 ? 8.383 -5.395 -29.906 1 97.81 543 ILE B CA 1
ATOM 8587 C C . ILE B 1 543 ? 9.547 -4.766 -30.672 1 97.81 543 ILE B C 1
ATOM 8589 O O . ILE B 1 543 ? 10.617 -4.543 -30.109 1 97.81 543 ILE B O 1
ATOM 8593 N N . ALA B 1 544 ? 9.32 -4.438 -31.938 1 97.5 544 ALA B N 1
ATOM 8594 C CA . ALA B 1 544 ? 10.367 -3.895 -32.812 1 97.5 544 ALA B CA 1
ATOM 8595 C C . ALA B 1 544 ? 10.75 -2.477 -32.375 1 97.5 544 ALA B C 1
ATOM 8597 O O . ALA B 1 544 ? 11.859 -2.02 -32.656 1 97.5 544 ALA B O 1
ATOM 8598 N N . SER B 1 545 ? 9.836 -1.774 -31.703 1 97.88 545 SER B N 1
ATOM 8599 C CA . SER B 1 545 ? 10.078 -0.385 -31.312 1 97.88 545 SER B CA 1
ATOM 8600 C C . SER B 1 545 ? 11.219 -0.271 -30.328 1 97.88 545 SER B C 1
ATOM 8602 O O . SER B 1 545 ? 11.875 0.772 -30.234 1 97.88 545 SER B O 1
ATOM 8604 N N . GLY B 1 546 ? 11.391 -1.304 -29.5 1 97.06 546 GLY B N 1
ATOM 8605 C CA . GLY B 1 546 ? 12.391 -1.259 -28.438 1 97.06 546 GLY B CA 1
ATOM 8606 C C . GLY B 1 546 ? 12.008 -0.337 -27.297 1 97.06 546 GLY B C 1
ATOM 8607 O O . GLY B 1 546 ? 12.805 -0.115 -26.391 1 97.06 546 GLY B O 1
ATOM 8608 N N . LYS B 1 547 ? 10.828 0.207 -27.297 1 98.25 547 LYS B N 1
ATOM 8609 C CA . LYS B 1 547 ? 10.328 1.106 -26.266 1 98.25 547 LYS B CA 1
ATOM 8610 C C . LYS B 1 547 ? 9.398 0.373 -25.297 1 98.25 547 LYS B C 1
ATOM 8612 O O . LYS B 1 547 ? 8.898 -0.71 -25.625 1 98.25 547 LYS B O 1
ATOM 8617 N N . THR B 1 548 ? 9.344 0.959 -24.078 1 98.81 548 THR B N 1
ATOM 8618 C CA . THR B 1 548 ? 8.219 0.535 -23.266 1 98.81 548 THR B CA 1
ATOM 8619 C C . THR B 1 548 ? 6.898 0.771 -24 1 98.81 548 THR B C 1
ATOM 8621 O O . THR B 1 548 ? 6.609 1.891 -24.422 1 98.81 548 THR B O 1
ATOM 8624 N N . ALA B 1 549 ? 6.078 -0.325 -24.156 1 98.88 549 ALA B N 1
ATOM 8625 C CA . ALA B 1 549 ? 4.961 -0.246 -25.094 1 98.88 549 ALA B CA 1
ATOM 8626 C C . ALA B 1 549 ? 3.666 -0.724 -24.453 1 98.88 549 ALA B C 1
ATOM 8628 O O . ALA B 1 549 ? 3.688 -1.555 -23.547 1 98.88 549 ALA B O 1
ATOM 8629 N N . CYS B 1 550 ? 2.6 -0.129 -24.938 1 98.88 550 CYS B N 1
ATOM 8630 C CA . CYS B 1 550 ? 1.255 -0.538 -24.547 1 98.88 550 CYS B CA 1
ATOM 8631 C C . CYS B 1 550 ? 0.415 -0.883 -25.781 1 98.88 550 CYS B C 1
ATOM 8633 O O . CYS B 1 550 ? 0.27 -0.065 -26.688 1 98.88 550 CYS B O 1
ATOM 8635 N N . ILE B 1 551 ? -0.022 -2.068 -25.828 1 98.9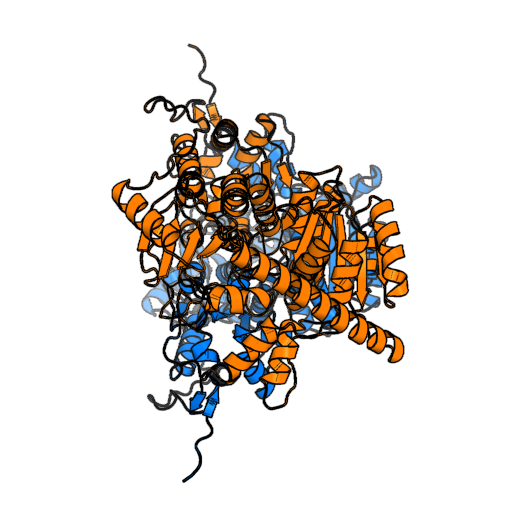4 551 ILE B N 1
ATOM 8636 C CA . ILE B 1 551 ? -1.089 -2.453 -26.75 1 98.94 551 ILE B CA 1
ATOM 8637 C C . ILE B 1 551 ? -2.41 -2.551 -25.984 1 98.94 551 ILE B C 1
ATOM 8639 O O . ILE B 1 551 ? -2.639 -3.51 -25.25 1 98.94 551 ILE B O 1
ATOM 8643 N N . ASN B 1 552 ? -3.221 -1.526 -26.172 1 98.88 552 ASN B N 1
ATOM 8644 C CA . ASN B 1 552 ? -4.543 -1.46 -25.562 1 98.88 552 ASN B CA 1
ATOM 8645 C C . ASN B 1 552 ? -5.59 -2.182 -26.406 1 98.88 552 ASN B C 1
ATOM 8647 O O . ASN B 1 552 ? -6.07 -1.641 -27.406 1 98.88 552 ASN B O 1
ATOM 8651 N N . VAL B 1 553 ? -6.027 -3.395 -25.969 1 98.88 553 VAL B N 1
ATOM 8652 C CA . VAL B 1 553 ? -6.887 -4.242 -26.797 1 98.88 553 VAL B CA 1
ATOM 8653 C C . VAL B 1 553 ? -8.305 -4.242 -26.219 1 98.88 553 VAL B C 1
ATOM 8655 O O . VAL B 1 553 ? -8.516 -4.625 -25.062 1 98.88 553 VAL B O 1
ATOM 8658 N N . LYS B 1 554 ? -9.273 -3.828 -27.016 1 98.25 554 LYS B N 1
ATOM 8659 C CA . LYS B 1 554 ? -10.672 -3.918 -26.594 1 98.25 554 LYS B CA 1
ATOM 8660 C C . LYS B 1 554 ? -11.156 -5.363 -26.625 1 98.25 554 LYS B C 1
ATOM 8662 O O . LYS B 1 554 ? -11.219 -5.984 -27.688 1 98.25 554 LYS B O 1
ATOM 8667 N N . CYS B 1 555 ? -11.453 -5.863 -25.453 1 97.69 555 CYS B N 1
ATOM 8668 C CA . CYS B 1 555 ? -11.938 -7.23 -25.312 1 97.69 555 CYS B CA 1
ATOM 8669 C C . CYS B 1 555 ? -13.328 -7.25 -24.672 1 97.69 555 CYS B C 1
ATOM 8671 O O . CYS B 1 555 ? -13.773 -6.25 -24.109 1 97.69 555 CYS B O 1
ATOM 8673 N N . ARG B 1 556 ? -14.062 -8.273 -24.875 1 94.88 556 ARG B N 1
ATOM 8674 C CA . ARG B 1 556 ? -15.305 -8.445 -24.141 1 94.88 556 ARG B CA 1
ATOM 8675 C C . ARG B 1 556 ? -15.078 -9.219 -22.844 1 94.88 556 ARG B C 1
ATOM 8677 O O . ARG B 1 556 ? -14.086 -9.938 -22.719 1 94.88 556 ARG B O 1
ATOM 8684 N N . GLY B 1 557 ? -15.977 -8.992 -21.953 1 92.81 557 GLY B N 1
ATOM 8685 C CA . GLY B 1 557 ? -15.922 -9.758 -20.719 1 92.81 557 GLY B CA 1
ATOM 8686 C C . GLY B 1 557 ? -16.438 -11.172 -20.859 1 92.81 557 GLY B C 1
ATOM 8687 O O . GLY B 1 557 ? -17.516 -11.391 -21.438 1 92.81 557 GLY B O 1
ATOM 8688 N N . VAL B 1 558 ? -15.594 -12.102 -20.5 1 93.88 558 VAL B N 1
ATOM 8689 C CA . VAL B 1 558 ? -16.016 -13.5 -20.484 1 93.88 558 VAL B CA 1
ATOM 8690 C C . VAL B 1 558 ? -15.609 -14.141 -19.156 1 93.88 558 VAL B C 1
ATOM 8692 O O . VAL B 1 558 ? -14.43 -14.133 -18.797 1 93.88 558 VAL B O 1
ATOM 8695 N N . ILE B 1 559 ? -16.578 -14.633 -18.484 1 91.69 559 ILE B N 1
ATOM 8696 C CA . ILE B 1 559 ? -16.328 -15.258 -17.188 1 91.69 559 ILE B CA 1
ATOM 8697 C C . ILE B 1 559 ? -15.484 -16.516 -17.391 1 91.69 559 ILE B C 1
ATOM 8699 O O . ILE B 1 559 ? -15.758 -17.328 -18.281 1 91.69 559 ILE B O 1
ATOM 8703 N N . SER B 1 560 ? -14.43 -16.641 -16.625 1 89.69 560 SER B N 1
ATOM 8704 C CA . SER B 1 560 ? -13.578 -17.828 -16.703 1 89.69 560 SER B CA 1
ATOM 8705 C C . SER B 1 560 ? -14.211 -19 -15.969 1 89.69 560 SER B C 1
ATOM 8707 O O . SER B 1 560 ? -15.078 -18.812 -15.109 1 89.69 560 SER B O 1
ATOM 8709 N N . PRO B 1 561 ? -13.758 -20.203 -16.281 1 86.81 561 PRO B N 1
ATOM 8710 C CA . PRO B 1 561 ? -14.352 -21.391 -15.664 1 86.81 561 PRO B CA 1
ATOM 8711 C C . PRO B 1 561 ? -14.234 -21.391 -14.148 1 86.81 561 PRO B C 1
ATOM 8713 O O . PRO B 1 561 ? -15.18 -21.75 -13.445 1 86.81 561 PRO B O 1
ATOM 8716 N N . ILE B 1 562 ? -13.172 -20.953 -13.641 1 82.19 562 ILE B N 1
ATOM 8717 C CA . ILE B 1 562 ? -12.953 -20.984 -12.203 1 82.19 562 ILE B CA 1
ATOM 8718 C C . ILE B 1 562 ? -13.836 -19.953 -11.523 1 82.19 562 ILE B C 1
ATOM 8720 O O . ILE B 1 562 ? -14.367 -20.188 -10.438 1 82.19 562 ILE B O 1
ATOM 8724 N N . VAL B 1 563 ? -13.992 -18.844 -12.102 1 80.62 563 VAL B N 1
ATOM 8725 C CA . VAL B 1 563 ? -14.82 -17.781 -11.523 1 80.62 563 VAL B CA 1
ATOM 8726 C C . VAL B 1 563 ? -16.297 -18.203 -11.57 1 80.62 563 VAL B C 1
ATOM 8728 O O . VAL B 1 563 ? -17.047 -17.938 -10.625 1 80.62 563 VAL B O 1
ATOM 8731 N N . ALA B 1 564 ? -16.641 -18.844 -12.695 1 81.19 564 ALA B N 1
ATOM 8732 C CA . ALA B 1 564 ? -18 -19.375 -12.805 1 81.19 564 ALA B CA 1
ATOM 8733 C C . ALA B 1 564 ? -18.281 -20.406 -11.719 1 81.19 564 ALA B C 1
ATOM 8735 O O . ALA B 1 564 ? -19.344 -20.375 -11.086 1 81.19 564 ALA B O 1
ATOM 8736 N N . ALA B 1 565 ? -17.328 -21.219 -11.484 1 78.31 565 ALA B N 1
ATOM 8737 C CA . ALA B 1 565 ? -17.484 -22.281 -10.477 1 78.31 565 ALA B CA 1
ATOM 8738 C C . ALA B 1 565 ? -17.594 -21.688 -9.078 1 78.31 565 ALA B C 1
ATOM 8740 O O . ALA B 1 565 ? -18.406 -22.141 -8.266 1 78.31 565 ALA B O 1
ATOM 8741 N N . THR B 1 566 ? -16.781 -20.719 -8.797 1 75.88 566 THR B N 1
ATOM 8742 C CA . THR B 1 566 ? -16.766 -20.078 -7.48 1 75.88 566 THR B CA 1
ATOM 8743 C C . THR B 1 566 ? -18.062 -19.312 -7.23 1 75.88 566 THR B C 1
ATOM 8745 O O . THR B 1 566 ? -18.562 -19.297 -6.109 1 75.88 566 THR B O 1
ATOM 8748 N N . SER B 1 567 ? -18.516 -18.734 -8.25 1 71.5 567 SER B N 1
ATOM 8749 C CA . SER B 1 567 ? -19.766 -17.984 -8.125 1 71.5 567 SER B CA 1
ATOM 8750 C C . SER B 1 567 ? -20.938 -18.906 -7.828 1 71.5 567 SER B C 1
ATOM 8752 O O . SER B 1 567 ? -21.828 -18.562 -7.035 1 71.5 567 SER B O 1
ATOM 8754 N N . ASP B 1 568 ? -20.953 -20.062 -8.445 1 67.5 568 ASP B N 1
ATOM 8755 C CA . ASP B 1 568 ? -22.016 -21.031 -8.242 1 67.5 568 ASP B CA 1
ATOM 8756 C C . ASP B 1 568 ? -21.984 -21.594 -6.824 1 67.5 568 ASP B C 1
ATOM 8758 O O . ASP B 1 568 ? -23.031 -21.781 -6.203 1 67.5 568 ASP B O 1
ATOM 8762 N N . LYS B 1 569 ? -20.859 -21.703 -6.312 1 67.44 569 LYS B N 1
ATOM 8763 C CA . LYS B 1 569 ? -20.688 -22.234 -4.965 1 67.44 569 LYS B CA 1
ATOM 8764 C C . LYS B 1 569 ? -21.125 -21.219 -3.912 1 67.44 569 LYS B C 1
ATOM 8766 O O . LYS B 1 569 ? -21.766 -21.578 -2.916 1 67.44 569 LYS B O 1
ATOM 8771 N N . ARG B 1 570 ? -20.812 -20.062 -4.168 1 60.97 570 ARG B N 1
ATOM 8772 C CA . ARG B 1 570 ? -21.109 -19.016 -3.203 1 60.97 570 ARG B CA 1
ATOM 8773 C C . ARG B 1 570 ? -22.609 -18.75 -3.121 1 60.97 570 ARG B C 1
ATOM 8775 O O . ARG B 1 570 ? -23.125 -18.453 -2.047 1 60.97 570 ARG B O 1
ATOM 8782 N N . ASP B 1 571 ? -23.203 -18.781 -4.27 1 53.03 571 ASP B N 1
ATOM 8783 C CA . ASP B 1 571 ? -24.641 -18.625 -4.262 1 53.03 571 ASP B CA 1
ATOM 8784 C C . ASP B 1 571 ? -25.312 -19.734 -3.467 1 53.03 571 ASP B C 1
ATOM 8786 O O . ASP B 1 571 ? -26.312 -19.5 -2.779 1 53.03 571 ASP B O 1
ATOM 8790 N N . LYS B 1 572 ? -24.766 -20.984 -3.787 1 51.25 572 LYS B N 1
ATOM 8791 C CA . LYS B 1 572 ? -25.328 -22.125 -3.059 1 51.25 572 LYS B CA 1
ATOM 8792 C C . LYS B 1 572 ? -24.828 -22.141 -1.614 1 51.25 572 LYS B C 1
ATOM 8794 O O . LYS B 1 572 ? -25.344 -22.906 -0.791 1 51.25 572 LYS B O 1
ATOM 8799 N N . ALA B 1 573 ? -23.625 -21.891 -1.571 1 45.47 573 ALA B N 1
ATOM 8800 C CA . ALA B 1 573 ? -23.016 -21.938 -0.248 1 45.47 573 ALA B CA 1
ATOM 8801 C C . ALA B 1 573 ? -23.688 -20.953 0.708 1 45.47 573 ALA B C 1
ATOM 8803 O O . ALA B 1 573 ? -23.422 -19.75 0.659 1 45.47 573 ALA B O 1
ATOM 8804 N N . SER B 1 574 ? -24.922 -20.938 0.869 1 37.81 574 SER B N 1
ATOM 8805 C CA . SER B 1 574 ? -25.203 -20.844 2.299 1 37.81 574 SER B CA 1
ATOM 8806 C C . SER B 1 574 ? -24.047 -21.406 3.119 1 37.81 574 SER B C 1
ATOM 8808 O O . SER B 1 574 ? -23.734 -22.609 3.033 1 37.81 574 SER B O 1
ATOM 8810 N N . ILE B 1 575 ? -22.859 -20.812 3.047 1 31.92 575 ILE B N 1
ATOM 8811 C CA . ILE B 1 575 ? -21.609 -21.172 3.693 1 31.92 575 ILE B CA 1
ATOM 8812 C C . ILE B 1 575 ? -21.891 -22.031 4.93 1 31.92 575 ILE B C 1
ATOM 8814 O O . ILE B 1 575 ? -22.359 -21.516 5.949 1 31.92 575 ILE B O 1
ATOM 8818 N N . GLU B 1 576 ? -22.688 -23.062 4.961 1 27.92 576 GLU B N 1
ATOM 8819 C CA . GLU B 1 576 ? -22.188 -24.094 5.875 1 27.92 576 GLU B CA 1
ATOM 8820 C C . GLU B 1 576 ? -20.812 -24.594 5.453 1 27.92 576 GLU B C 1
ATOM 8822 O O . GLU B 1 576 ? -20.516 -24.672 4.262 1 27.92 576 GLU B O 1
#

Radius of gyration: 30.63 Å; Cα contacts (8 Å, |Δi|>4): 2740; chains: 2; bounding box: 95×96×79 Å

Nearest PDB structures (foldseek):
  8vzf-assembly1_D  TM=8.662E-01  e=1.919E-41  Alphaproteobacteria bacterium
  7ayg-assembly1_C  TM=8.470E-01  e=2.530E-41  Methylorubrum extorquens AM1
  4rjk-assembly1_B  TM=8.414E-01  e=1.933E-35  Bacillus subtilis PY79
  1jsc-assembly1_B  TM=8.470E-01  e=9.452E-33  Saccharomyces cerevisiae
  6bd3-assembly1_B  TM=8.216E-01  e=4.606E-33  Saccharomyces cerevisiae

Organism: Ruegeria pomeroyi (strain ATCC 700808 / DSM 15171 / DSS-3) (NCBI:txid246200)

InterPro domains:
  IPR001763 Rhodanese-like domain [PS50206] (10-44)
  IPR011766 Thiamine pyrophosphate enzyme, TPP-binding [PF02775] (424-553)
  IPR012000 Thiamine pyrophosphate enzyme, central domain [PF00205] (202-335)
  IPR012001 Thiamine pyrophosphate enzyme, N-terminal TPP-binding domain [PF02776] (8-122)
  IPR029035 DHS-like NAD/FAD-binding domain superfamily [SSF52467] (193-361)
  IPR029061 Thiamin diphosphate-binding fold [SSF52518] (6-173)
  IPR029061 Thiamin diphosphate-binding fold [SSF52518] (377-557)
  IPR045229 Thiamine pyrophosphate enzyme [PTHR18968] (8-555)

Secondary structure (DSSP, 8-state):
-----EEEHHHHHHHHHHHHT---EEE---GGGHHHHHHHHHTT--EEE-SSHHHHHHHHHHHHHHH-S-EEEEE-HHHHHHHHHHHHHHHHHT--EEEEEEEPPSTTTTS--TT---HHHHHGG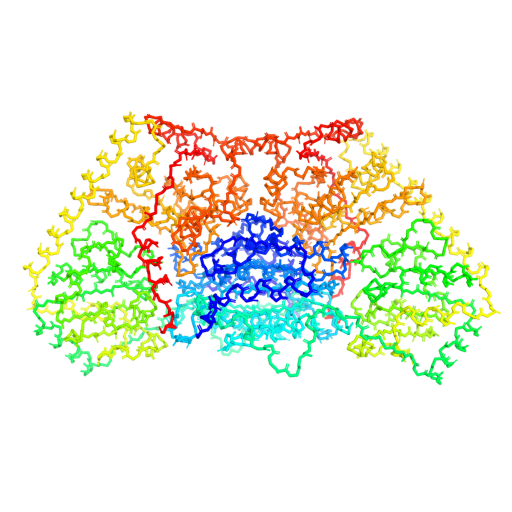GSS-EEE---GGGHHHHHHHHHHHHHSSS---EEEEEEHHHHHSEEETTTT--STT---S--PPP-PPPPHHHHHHHHHHHHT-SSEEEEE-HHHHHTT-HHHHHHHHHHHT--EEEPTTSPP-S-TT-TTEEEES-TTT-TTHHHHHHH-SEEEEES---SGGGGGG-TTTS-TTSEEEEEES-HHHHSSSTT-SEEEE--HHHHHHHHHT-S---HHHHHHHHHHHHHHHHHHHHHHHHHHHHHHHHTPPBPHHHHHHHHHHHS-TT-EEEEESSHHHHHHHHHHHHHHHTT---SEEE---TT--TT-HHHHHHHHHHH-TTS-EEEEEEHHHHHHTTTTTHHHHHHT---EEEEEE-SB-HHHHHHHHHHSTT----S-B-----HHHHHHHTTSEEEEE-SGGGHHHHHHHHHHH-S-EEEEEEB-----HHHHHHHHHHHH----/-----EEEHHHHHHHHHHHHT---EEE---GGGHHHHHHHHHTT--EEE-SSHHHHHHHHHHHHHHH-S-EEEEE-HHHHHHHHHHHHHHHHHT--EEEEEEEPPSTTTTS--TT---HHHHHGGGSS-EEE---GGGHHHHHHHHHHHHHSSS---EEEEEEHHHHHSEEETTTT--STT---S--PPP-PPPPHHHHHHHHHHHHT-SSEEEEE-HHHHHTT-HHHHHHHHHHHT--EEEPTTS---S-TT-TTEEEES-TTT-TTHHHHHHH-SEEEEES---SGGGGGG-TTTS-TTSEEEEEES-HHHHSSSTT-SEEEE--HHHHHHHHHT-S---HHHHHHHHHHHHHHHHHHHHHHHHHHHHHHHHTPPBPHHHHHHHHHHHS-TT-EEEEESSHHHHHHHHHHHHHHHTT---SEEE---TT--TT-HHHHHHHHHHH-TTS-EEEEEEHHHHHHTTTTTHHHHHHT---EEEEEE-SB-HHHHHHHHHHSTT----S-B-----HHHHHHHTTSEEEEE-SGGGHHHHHHHHHHH-S-EEEEEEB-----HHHHHHHHHHHH----

pLDDT: mean 92.63, std 10.02, range [27.92, 98.94]

Sequence (1152 aa):
MNAHTRIRGGALLARALKEKGVEHAFTLAGGFCNPALEGFMECQMPIINCPHEQVAGHLADGHSRITRKPSVCLVGPEGFANAVPAMLEAWGERTPVIFITGSSTLKRQGAGGFKEIDDVAIAAPLTKYSVQITDGSRISEFVDRAWQAATTGYPGPVHLSLPVDIMFSSFEEDAGRNERPFDRSDKPVPRAWPDPAQLDVVLGLIRNAERPVIIGGHGTWWSGGEEALARAGETLRIPIFNVPYHTKMLGEGCDAYMGLADFHQYHPSKPAIHEADVVVMVGCRLDNQMNFGNPPFIQPETKLICVNGSHEELDYNIGADVPLLSDPGAFLTALEGLKKTWEPWLDLQIQRRRDWVREWSDHIAAETATDEAEGRKMHPLQLALDVQEAMKDGDWLVFDGGNTHFWNEIATNIAAARGRVLGGILHPGNYSLLGVGVSFALAAKNLNRDKTTVLVTGDGAFLSGGLSIETCFQENIPIVVVVDNNGGLDCISQQQERLFSNRQHYATDFRDIPFHSMFEGLGGHGELVTRRADLAGALERAIASGKTACINVKCRGVISPIVAATSDKRDKASIEMNAHTRIRGGALLARALKEKGVEHAFTLAGGFCNPALEGFMECQMPIINCPHEQVAGHLADGHSRITRKPSVCLVGPEGFANAVPAMLEAWGERTPVIFITGSSTLKRQGAGGFKEIDDVAIAAPLTKYSVQITDGSRISEFVDRAWQAATTGYPGPVHLSLPVDIMFSSFEEDAGRNERPFDRSDKPVPRAWPDPAQLDVVLGLIRNAERPVIIGGHGTWWSGGEEALARAGETLRIPIFNVPYHTKMLGEGCDAYMGLADFHQYHPSKPAIHEADVVVMVGCRLDNQMNFGNPPFIQPETKLICVNGSHEELDYNIGADVPLLSDPGAFLTALEGLKKTWEPWLDLQIQRRRDWVREWSDHIAAETATDEAEGRKMHPLQLALDVQEAMKDGDWLVFDGGNTHFWNEIATNIAAARGRVLGGILHPGNYSLLGVGVSFALAAKNLNRDKTTVLVTGDGAFLSGGLSIETCFQENIPIVVVVDNNGGLDCISQQQERLFSNRQHYATDFRDIPFHSMFEGLGGHGELVTRRADLAGALERAIASGKTACINVKCRGVISPIVAATSDKRDKASIE

Foldseek 3Di:
DPPQDWAALLLLLLVLCVQQPAQEAEEQDDPLNVSVVVNCVVVVRHYFHFPALCLRLLLQLLLCLVVLAEYEREYELVSLVRNLVSLQLQLQLLRAYEYEYSAAAPVCQPVPTDSHDPSQVSCVVSWQEGDEDPDSLCSSVVSLVSRLSQQAFRHTYYYYYYYSCRRGDIDRSCRPCPPPNDSSYHDDYDFDAWDPVLLVVVLVVVLPWQQEAEEEESLCSSLVQLVLQLLLCQLQVHAYAYQPQHWDSDWLPRLNYQYHLDCQLQVLNQCSQQVTQEYEYAQDALDVSQPSLDPPSHDPRHAYEYEGCHPCRQPPGPRHPHYINGRRNNSSNVSSPRPHHNNVNSVVSSVSSVVVLVVVVVVQVVVQVVCVVVVHFHALLLVLLLLLVLFAAAAEEEEAADQNVSSNSSNVSSVSVVPHTYVIYDYGGDVRQAQSQLSSQLSVCVVVVPHAGEYEYEPVSVVSVPVSNVSCVVVVRAHEYEYAYAFWNLLQQCLCLLQPPVSGGDPTGHDPDQVQVVQVVSVFGGDEARDPVCSSVSSVCRRVVSGRGYYYGHHHRDHGRVSVVVSVCVSVCPVD/DPPQDWAALLLLLLVLCVQQPAQEAEEQDDPLNVSVVVNCVVVVRHYFHFPALCLRLLLQQLLCLVVLAEYEREYELVSLVRNLVSLQLQLQLLRLYEYEYSAAAPVCQPVPTDSHDPSQVSCVVSWQEGDEDPDSLCSSVVSLVSRLSQQAFRHTYYYYYYYSVRRGDIDRSCRNCPPPNDSSYHDDYDFDAWDPVLLVVVLVVVLPWQQEAEEEESLCSSLVQLVLVLLLCQLQVHAYAYQPQHWDSDWLPRLNYQYHLDCQLQVLNQCSQQVTQEYEYAQDALDVSQPSQDPPSHDPRHAYEYEGRHPCRQPPGPRHPGYINGRRNNSSNVSSPDPHHNNVNSVVSSVSSVVVLVVVVVVQVVVQVVCVVVVHFHALLVVLLLLLVLFAAAAEEEEAADQNVSSNSSNVSSVSVVPHTYVIYHYGGDVRQAQSRLSSQLSVCVVVVPHAGEYEYEPVSVVSVPVSNVSCVVVVRAHEYEYAYAFWNLLQQCLCLLQPPVSGGDPTGHDPDQVQVVQVVSVFGGDEARDPVCSSVSSVCRRVVSGRGYYYGHHHRDHGRVSVVVSVCVSVCPVD

Solvent-accessible surface area (backbone atoms only — not comparable to full-atom values): 56357 Å² total; per-residue (Å²): 131,83,78,79,63,64,37,34,30,10,31,47,46,32,51,42,42,46,53,40,61,46,66,45,36,20,18,31,72,35,73,47,33,45,43,31,50,51,19,26,59,75,67,65,50,48,66,50,58,33,56,33,32,33,49,10,27,33,28,23,35,32,39,17,67,74,70,73,42,55,23,30,24,46,26,17,42,57,35,42,37,42,22,41,38,24,38,47,53,22,38,59,62,33,26,30,30,40,36,34,28,18,26,35,46,67,90,42,61,89,50,48,37,68,44,58,67,69,58,46,64,42,42,39,88,39,32,80,42,50,44,68,59,89,51,62,50,40,43,47,53,52,51,50,50,45,52,48,52,15,60,40,65,62,35,15,16,21,37,42,35,40,21,30,37,42,24,55,21,74,36,55,75,65,43,56,51,75,56,78,74,59,80,67,48,69,67,87,72,84,72,37,70,56,56,66,71,60,45,49,52,53,52,50,55,57,71,71,39,85,34,54,37,36,34,38,30,62,42,20,60,79,65,65,12,45,65,35,48,49,47,22,18,53,70,28,26,32,36,30,26,31,44,70,58,52,64,75,74,70,61,70,81,41,85,25,56,73,48,43,52,30,61,56,72,29,55,57,34,41,62,55,49,55,66,19,46,27,39,38,30,32,13,45,60,46,19,49,84,42,49,36,43,31,68,88,57,34,41,90,82,32,44,34,34,35,30,15,47,23,75,77,47,55,70,61,41,89,36,52,74,40,74,40,61,14,22,38,37,60,50,27,51,58,56,47,67,50,93,58,68,36,59,70,56,30,51,49,52,54,48,42,46,52,50,50,43,50,51,51,51,52,50,50,51,52,50,50,51,48,22,66,75,68,70,48,45,43,51,59,45,58,51,37,42,53,53,58,66,73,51,56,74,48,20,33,44,21,34,18,31,63,39,50,29,55,29,38,55,41,26,49,56,44,42,30,76,72,64,52,41,65,58,44,56,49,57,50,35,67,53,62,53,54,24,50,35,58,33,36,34,44,28,51,26,72,77,34,73,90,42,57,29,38,28,42,25,18,47,51,15,49,42,36,30,32,48,50,63,52,44,31,65,63,68,69,48,50,40,37,35,33,29,50,34,49,46,34,40,48,58,43,32,57,42,31,31,69,63,37,93,83,44,49,61,76,64,33,76,48,56,91,74,45,62,14,40,27,31,39,26,64,71,31,40,46,40,79,32,72,50,76,89,50,42,65,60,50,51,53,51,41,63,70,64,66,37,41,20,26,41,31,29,44,27,42,77,64,85,37,60,51,57,52,53,52,43,53,43,51,68,64,32,54,54,118,129,84,80,78,64,66,38,32,30,11,31,47,46,31,52,42,42,47,53,40,59,45,66,46,38,20,19,31,73,34,72,46,32,45,42,32,51,51,20,27,57,74,67,65,50,48,67,49,58,32,55,32,33,32,49,11,27,32,29,23,34,32,39,16,65,73,69,74,43,55,23,28,25,45,25,16,43,57,37,42,36,42,23,42,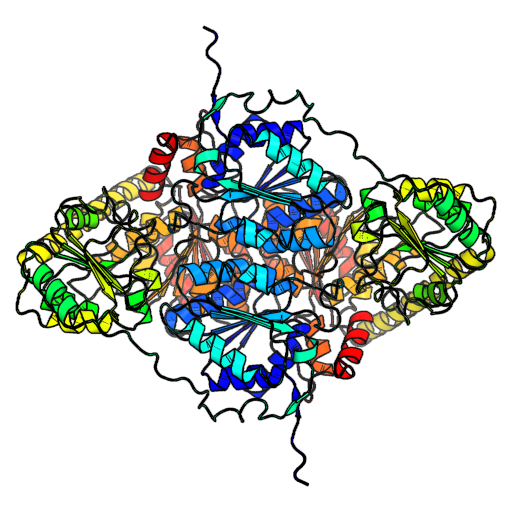38,26,38,48,53,21,40,60,61,32,25,29,28,42,36,34,27,19,26,36,48,67,91,42,62,88,51,47,37,69,44,57,68,69,58,45,64,42,42,37,87,37,32,79,42,50,44,69,60,89,51,62,50,40,44,46,52,52,51,52,52,45,52,48,52,14,61,39,64,64,35,15,17,22,37,42,34,38,22,30,38,43,26,55,21,72,36,56,74,66,44,54,52,75,53,80,75,60,79,66,48,69,67,88,70,84,71,38,71,56,55,66,70,59,46,49,52,51,51,49,53,58,69,70,38,85,35,54,38,37,35,38,28,62,42,21,59,78,66,65,11,44,64,35,48,49,48,24,18,52,70,28,26,32,37,30,26,31,44,70,60,52,62,76,71,70,60,71,78,39,84,24,56,72,49,44,52,30,60,56,70,29,54,58,35,39,62,55,48,55,65,19,46,26,39,38,31,32,13,47,62,44,19,49,84,42,50,35,44,31,66,88,57,35,40,89,82,33,43,33,32,33,30,15,47,23,75,77,48,54,69,61,39,91,39,51,77,42,73,41,60,15,22,38,36,61,48,28,51,56,57,47,66,51,95,57,68,35,57,70,57,30,53,50,52,53,48,42,45,52,50,49,42,51,51,52,52,52,49,50,51,52,50,49,51,47,24,64,74,68,70,49,44,44,52,57,47,58,52,38,41,52,53,57,66,73,52,57,73,48,21,33,44,20,34,20,35,64,40,49,29,53,30,38,56,42,25,50,56,44,42,29,76,72,63,52,41,65,59,45,56,49,58,51,34,68,54,62,52,55,23,50,35,57,32,34,34,43,28,52,27,72,77,36,73,90,42,56,29,39,28,42,26,18,48,51,15,48,42,36,31,32,47,50,61,51,45,31,64,62,68,69,47,51,39,39,35,35,30,50,34,49,43,34,40,48,58,43,32,57,42,30,32,69,64,38,92,84,45,49,64,76,62,34,77,50,56,90,72,44,60,14,40,27,32,38,27,65,71,32,39,47,40,79,33,72,50,74,88,50,43,65,59,51,51,51,50,41,64,71,63,66,36,40,20,26,40,32,31,43,27,44,77,63,86,37,60,52,57,51,52,52,44,55,44,50,67,65,30,55,54,116